Protein AF-A0A3C1YDM6-F1 (afdb_monomer)

Solvent-accessible surface area (backbone atoms only — not comparable to full-atom values): 50776 Å² total; per-residue (Å²): 133,88,80,83,63,61,67,44,78,44,64,73,46,65,47,67,68,58,51,53,51,50,36,74,69,40,85,63,44,44,69,48,71,50,87,45,96,40,91,63,42,18,42,34,37,43,33,26,69,87,47,46,73,75,50,72,50,70,43,73,65,52,83,85,38,30,69,35,24,65,40,39,52,36,38,35,41,34,32,36,49,96,91,43,64,38,39,40,34,38,35,42,39,38,63,79,61,88,82,66,46,35,84,88,39,88,83,34,35,44,28,27,35,28,53,34,49,53,50,51,51,52,48,38,66,73,75,44,72,88,42,42,38,37,39,36,42,41,52,51,51,55,84,78,47,58,76,87,42,27,58,57,44,79,45,66,76,37,56,83,51,31,44,62,76,47,54,64,48,53,77,46,57,56,89,48,25,22,24,63,89,63,68,38,34,26,52,50,43,36,34,28,51,76,44,46,69,33,52,69,32,91,82,22,49,69,48,49,49,72,60,26,84,78,39,91,66,29,55,72,42,34,39,78,73,77,44,66,62,42,54,71,49,76,45,74,38,80,39,67,23,9,57,49,86,78,23,69,54,38,30,93,72,24,82,42,66,68,78,64,58,40,56,58,85,70,51,85,75,52,47,44,22,69,40,32,40,31,18,23,71,91,45,31,32,39,42,30,37,31,25,79,43,93,52,66,44,73,37,80,49,32,30,45,35,32,19,71,46,50,34,93,43,71,54,20,52,72,45,80,43,70,62,67,88,83,41,62,26,42,43,65,28,54,40,28,41,23,30,87,68,28,50,72,70,60,61,73,65,36,74,44,69,44,88,90,65,54,79,15,30,29,17,39,27,42,30,33,46,66,85,48,99,54,86,43,33,44,88,78,34,72,30,45,64,28,13,46,47,53,55,42,73,53,54,61,84,57,12,41,54,34,29,61,38,78,31,40,45,27,58,12,17,39,38,47,41,34,87,62,80,60,37,43,64,48,33,71,63,38,30,24,68,33,68,82,63,16,48,44,45,82,42,59,57,72,54,65,89,56,71,87,61,74,59,72,72,62,84,80,80,33,74,26,14,62,50,87,84,26,85,58,44,32,93,77,27,73,41,68,68,79,70,62,45,86,90,44,74,30,20,55,48,83,49,22,82,60,40,31,94,72,22,76,41,68,72,81,73,65,42,73,36,76,29,15,58,47,86,75,18,86,60,44,32,94,80,27,40,34,69,66,78,70,57,44,68,74,78,58,34,39,79,42,54,57,43,75,72,49,74,47,75,45,30,28,32,32,38,28,46,35,38,52,73,67,94,48,57,24,11,23,34,43,38,35,36,28,54,63,90,58,90,65,71,51,74,50,71,42,59,61,93,44,60,58,63,34,79,77,41,60,48,76,46,71,84,45,66,48,60,34,48,30,36,31,33,34,21,25,32,32,40,40,96,87,63,47,77,72,42,55,23,60,71,27,78,76,46,75,52,65,29,34,58,73,41,65,43,62,32,79,75,45,76,52,62,37,21,30,36,37,36,42,34,27,38,58,50,94,65,99,67,57,44,68,34,27,39,36,46,32,29,48,69,94,60,89,65,74,47,80,46,78,30,43,53,39,39,80,46,81,45,68,87,45,63,49,62,35,53,30,32,32,29,35,29,24,28,31,63,43,51,60,49,100,86,66,51,47,37,87,83,34,37,24,63,76,46,73,75,48,74,50,59,27,32,65,69,42,82,29,44,61,41,78,74,45,78,48,60,54,97,82,33,31,34,45,35,43,31,37,41,74,23,94,91,42,71,28,60,23,29,38,39,40,41,33,33,72,81,81,69,50,74,50,76,44,84,73,38,60,38,88,58,47,61,52,73,50,76,83,46,72,66,46,48,32,35,31,35,41,20,15,22,47,72,95,74,78,79,72,35,39,24,72,66,46,74,77,47,77,48,64,40,65,62,83,76,78,88,73,79,78,60,48,82,48,64,44,58,69,67,14,75,31,48,32,34,42,38,40,39,46,88,54,72,35,46,43,34,41,39,30,22,44,87,88,66,51,77,78,46,75,50,76,46,73,73,35,36,65,45,79,48,78,50,78,46,73,90,56,79,72,43,63,32,42,40,35,44,38,43,94,89,45,78,50,76,47,82,41,42,34,92

pLDDT: mean 85.8, std 10.97, range [37.19, 98.38]

Structure (mmCIF, N/CA/C/O backbone):
data_AF-A0A3C1YDM6-F1
#
_entry.id   AF-A0A3C1YDM6-F1
#
loop_
_atom_site.group_PDB
_atom_site.id
_atom_site.type_symbol
_atom_site.label_atom_id
_atom_site.label_alt_id
_atom_site.label_comp_id
_atom_site.label_asym_id
_atom_site.label_entity_id
_atom_site.label_seq_id
_atom_site.pdbx_PDB_ins_code
_atom_site.Cartn_x
_atom_site.Cartn_y
_atom_site.Cartn_z
_atom_site.occupancy
_atom_site.B_iso_or_equiv
_atom_site.auth_seq_id
_atom_site.auth_comp_id
_atom_site.auth_asym_id
_atom_site.auth_atom_id
_atom_site.pdbx_PDB_model_num
ATOM 1 N N . VAL A 1 1 ? -21.630 14.653 -20.498 1.00 38.94 1 VAL A N 1
ATOM 2 C CA . VAL A 1 1 ? -20.995 13.514 -19.809 1.00 38.94 1 VAL A CA 1
ATOM 3 C C . VAL A 1 1 ? -22.119 12.650 -19.294 1.00 38.94 1 VAL A C 1
ATOM 5 O O . VAL A 1 1 ? -22.982 13.181 -18.607 1.00 38.94 1 VAL A O 1
ATOM 8 N N . GLU A 1 2 ? -22.197 11.397 -19.734 1.00 50.38 2 GLU A N 1
ATOM 9 C CA . GLU A 1 2 ? -23.044 10.412 -19.056 1.00 50.38 2 GLU A CA 1
ATOM 10 C C . GLU A 1 2 ? -22.262 9.995 -17.812 1.00 50.38 2 GLU A C 1
ATOM 12 O O . GLU A 1 2 ? -21.184 9.416 -17.918 1.00 50.38 2 GLU A O 1
ATOM 17 N N . LEU A 1 3 ? -22.728 10.449 -16.650 1.00 62.56 3 LEU A N 1
ATOM 18 C CA . LEU A 1 3 ? -22.152 10.082 -15.366 1.00 62.56 3 LEU A CA 1
ATOM 19 C C . LEU A 1 3 ? -22.753 8.718 -15.008 1.00 62.56 3 LEU A C 1
ATOM 21 O O . LEU A 1 3 ? -23.904 8.643 -14.591 1.00 62.56 3 LEU A O 1
ATOM 25 N N . GLU A 1 4 ? -22.020 7.640 -15.268 1.00 71.50 4 GLU A N 1
ATOM 26 C CA . GLU A 1 4 ? -22.513 6.259 -15.136 1.00 71.50 4 GLU A CA 1
ATOM 27 C C . GLU A 1 4 ? -22.431 5.710 -13.696 1.00 71.50 4 GLU A C 1
ATOM 29 O O . GLU A 1 4 ? -22.408 4.496 -13.515 1.00 71.50 4 GLU A O 1
ATOM 34 N N . SER A 1 5 ? -22.422 6.580 -12.679 1.00 86.94 5 SER A N 1
ATOM 35 C CA . SER A 1 5 ? -22.169 6.233 -11.273 1.00 86.94 5 SER A CA 1
ATOM 36 C C . SER A 1 5 ? -23.135 5.190 -10.713 1.00 86.94 5 SER A C 1
ATOM 38 O O . SER A 1 5 ? -24.351 5.342 -10.803 1.00 86.94 5 SER A O 1
ATOM 40 N N . GLU A 1 6 ? -22.612 4.166 -10.053 1.00 92.50 6 GLU A N 1
ATOM 41 C CA . GLU A 1 6 ? -23.406 3.114 -9.414 1.00 92.50 6 GLU A CA 1
ATOM 42 C C . GLU A 1 6 ? -24.253 3.651 -8.254 1.00 92.50 6 GLU A C 1
ATOM 44 O O . GLU A 1 6 ? -25.409 3.249 -8.087 1.00 92.50 6 GLU A O 1
ATOM 49 N N . ILE A 1 7 ? -23.690 4.568 -7.463 1.00 95.19 7 ILE A N 1
ATOM 50 C CA . ILE A 1 7 ? -24.313 5.144 -6.268 1.00 95.19 7 ILE A CA 1
ATOM 51 C C . ILE A 1 7 ? -24.030 6.644 -6.226 1.00 95.19 7 ILE A C 1
ATOM 53 O O . ILE A 1 7 ? -22.909 7.083 -6.464 1.00 95.19 7 ILE A O 1
ATOM 57 N N . ILE A 1 8 ? -25.052 7.427 -5.890 1.00 94.88 8 ILE A N 1
ATOM 58 C CA . ILE A 1 8 ? -24.954 8.870 -5.656 1.00 94.88 8 ILE A CA 1
ATOM 59 C C . ILE A 1 8 ? -25.593 9.169 -4.302 1.00 94.88 8 ILE A C 1
ATOM 61 O O . ILE A 1 8 ? -26.761 8.836 -4.096 1.00 94.88 8 ILE A O 1
ATOM 65 N N . GLY A 1 9 ? -24.843 9.786 -3.388 1.00 95.12 9 GLY A N 1
ATOM 66 C CA . GLY A 1 9 ? -25.342 10.245 -2.089 1.00 95.12 9 GLY A CA 1
ATOM 67 C C . GLY A 1 9 ? -25.796 11.705 -2.129 1.00 95.12 9 GLY A C 1
ATOM 68 O O . GLY A 1 9 ? -25.148 12.536 -2.754 1.00 95.12 9 GLY A O 1
ATOM 69 N N . PHE A 1 10 ? -26.895 12.016 -1.440 1.00 93.75 10 PHE A N 1
ATOM 70 C CA . PHE A 1 10 ? -27.431 13.369 -1.272 1.00 93.75 10 PHE A CA 1
ATOM 71 C C . PHE A 1 10 ? -27.626 13.680 0.215 1.00 93.75 10 PHE A C 1
ATOM 73 O O . PHE A 1 10 ? -28.145 12.839 0.953 1.00 93.75 10 PHE A O 1
ATOM 80 N N . GLN A 1 11 ? -27.244 14.880 0.652 1.00 91.38 11 GLN A N 1
ATOM 81 C CA . GLN A 1 11 ? -27.169 15.229 2.075 1.00 91.38 11 GLN A CA 1
ATOM 82 C C . GLN A 1 11 ? -28.255 16.220 2.534 1.00 91.38 11 GLN A C 1
ATOM 84 O O . GLN A 1 11 ? -28.619 16.240 3.711 1.00 91.38 11 GLN A O 1
ATOM 89 N N . GLU A 1 12 ? -28.818 17.020 1.619 1.00 89.00 12 GLU A N 1
ATOM 90 C CA . GLU A 1 12 ? -29.763 18.090 1.968 1.00 89.00 12 GLU A CA 1
ATOM 91 C C . GLU A 1 12 ? -31.097 18.062 1.192 1.00 89.00 12 GLU A C 1
ATOM 93 O O . GLU A 1 12 ? -31.564 19.059 0.636 1.00 89.00 12 GLU A O 1
ATOM 98 N N . ILE A 1 13 ? -31.788 16.918 1.185 1.00 90.38 13 ILE A N 1
ATOM 99 C CA . ILE A 1 13 ? -33.089 16.786 0.512 1.00 90.38 13 ILE A CA 1
ATOM 100 C C . ILE A 1 13 ? -34.210 17.442 1.330 1.00 90.38 13 ILE A C 1
ATOM 102 O O . ILE A 1 13 ? -34.737 16.872 2.290 1.00 90.38 13 ILE A O 1
ATOM 106 N N . SER A 1 14 ? -34.617 18.639 0.912 1.00 87.62 14 SER A N 1
ATOM 107 C CA . SER A 1 14 ? -35.678 19.431 1.555 1.00 87.62 14 SER A CA 1
ATOM 108 C C . SER A 1 14 ? -37.108 19.074 1.113 1.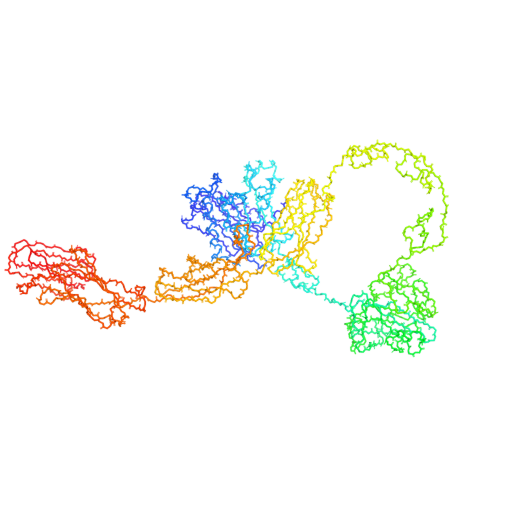00 87.62 14 SER A C 1
ATOM 110 O O . SER A 1 14 ? -38.061 19.345 1.844 1.00 87.62 14 SER A O 1
ATOM 112 N N . ASP A 1 15 ? -37.284 18.441 -0.055 1.00 89.62 15 ASP A N 1
ATOM 113 C CA . ASP A 1 15 ? -38.588 17.997 -0.571 1.00 89.62 15 ASP A CA 1
ATOM 114 C C . ASP A 1 15 ? -38.509 16.558 -1.110 1.00 89.62 15 ASP A C 1
ATOM 116 O O . ASP A 1 15 ? -38.089 16.297 -2.240 1.00 89.62 15 ASP A O 1
ATOM 120 N N . ILE A 1 16 ? -38.971 15.611 -0.288 1.00 90.38 16 ILE A N 1
ATOM 121 C CA . ILE A 1 16 ? -39.018 14.178 -0.617 1.00 90.38 16 ILE A CA 1
ATOM 122 C C . ILE A 1 16 ? -39.918 13.912 -1.836 1.00 90.38 16 ILE A C 1
ATOM 124 O O . ILE A 1 16 ? -39.641 13.019 -2.637 1.00 90.38 16 ILE A O 1
ATOM 128 N N . SER A 1 17 ? -41.000 14.678 -2.019 1.00 91.50 17 SER A N 1
ATOM 129 C CA . SER A 1 17 ? -41.899 14.502 -3.164 1.00 91.50 17 SER A CA 1
ATOM 130 C C . SER A 1 17 ? -41.227 14.933 -4.464 1.00 91.50 17 SER A C 1
ATOM 132 O O . SER A 1 17 ? -41.414 14.276 -5.494 1.00 91.50 17 SER A O 1
ATOM 134 N N . ALA A 1 18 ? -40.458 16.022 -4.433 1.00 91.69 18 ALA A N 1
ATOM 135 C CA . ALA A 1 18 ? -39.672 16.474 -5.574 1.00 91.69 18 ALA A CA 1
ATOM 136 C C . ALA A 1 18 ? -38.567 15.466 -5.915 1.00 91.69 18 ALA A C 1
ATOM 138 O O . ALA A 1 18 ? -38.464 15.066 -7.075 1.00 91.69 18 ALA A O 1
ATOM 139 N N . PHE A 1 19 ? -37.830 14.973 -4.911 1.00 92.50 19 PHE A N 1
ATOM 140 C CA . PHE A 1 19 ? -36.818 13.929 -5.098 1.00 92.50 19 PHE A CA 1
ATOM 141 C C . PHE A 1 19 ? -37.419 12.662 -5.719 1.00 92.50 19 PHE A C 1
ATOM 143 O O . PHE A 1 19 ? -36.953 12.195 -6.753 1.00 92.50 19 PHE A O 1
ATOM 150 N N . ASN A 1 20 ? -38.527 12.153 -5.174 1.00 92.62 20 ASN A N 1
ATOM 151 C CA . ASN A 1 20 ? -39.200 10.974 -5.725 1.00 92.62 20 ASN A CA 1
ATOM 152 C C . ASN A 1 20 ? -39.709 11.197 -7.158 1.00 92.62 20 ASN A C 1
ATOM 154 O O . ASN A 1 20 ? -39.691 10.274 -7.971 1.00 92.62 20 ASN A O 1
ATOM 158 N N . THR A 1 21 ? -40.148 12.416 -7.490 1.00 94.81 21 THR A N 1
ATOM 159 C CA . THR A 1 21 ? -40.557 12.770 -8.859 1.00 94.81 21 THR A CA 1
ATOM 160 C C . THR A 1 21 ? -39.359 12.782 -9.808 1.00 94.81 21 THR A C 1
ATOM 162 O O . THR A 1 21 ? -39.461 12.245 -10.910 1.00 94.81 21 THR A O 1
ATOM 165 N N . MET A 1 22 ? -38.229 13.351 -9.373 1.00 92.88 22 MET A N 1
ATOM 166 C CA . MET A 1 22 ? -36.966 13.324 -10.111 1.00 92.88 22 MET A CA 1
ATOM 167 C C . MET A 1 22 ? -36.540 11.875 -10.367 1.00 92.88 22 MET A C 1
ATOM 169 O O . MET A 1 22 ? -36.394 11.489 -11.523 1.00 92.88 22 MET A O 1
ATOM 173 N N . MET A 1 23 ? -36.472 11.044 -9.325 1.00 94.44 23 MET A N 1
ATOM 174 C CA . MET A 1 23 ? -36.074 9.637 -9.435 1.00 94.44 23 MET A CA 1
ATOM 175 C C . MET A 1 23 ? -37.009 8.820 -10.330 1.00 94.44 23 MET A C 1
ATOM 177 O O . MET A 1 23 ? -36.541 8.026 -11.137 1.00 94.44 23 MET A O 1
ATOM 181 N N . ALA A 1 24 ? -38.323 9.061 -10.280 1.00 92.12 24 ALA A N 1
ATOM 182 C CA . ALA A 1 24 ? -39.274 8.410 -11.184 1.00 92.12 24 ALA A CA 1
ATOM 183 C C . ALA A 1 24 ? -39.081 8.799 -12.664 1.00 92.12 24 ALA A C 1
ATOM 185 O O . ALA A 1 24 ? -39.531 8.073 -13.553 1.00 92.12 24 ALA A O 1
ATOM 186 N N . SER A 1 25 ? -38.448 9.946 -12.936 1.00 91.19 25 SER A N 1
ATOM 187 C CA . SER A 1 25 ? -38.125 10.416 -14.288 1.00 91.19 25 SER A CA 1
ATOM 188 C C . SER A 1 25 ? -36.713 10.044 -14.758 1.00 91.19 25 SER A C 1
ATOM 190 O O . SER A 1 25 ? -36.450 10.088 -15.960 1.00 91.19 25 SER A O 1
ATOM 192 N N . THR A 1 26 ? -35.832 9.636 -13.842 1.00 88.88 26 THR A N 1
ATOM 193 C CA . THR A 1 26 ? -34.450 9.239 -14.130 1.00 88.88 26 THR A CA 1
ATOM 194 C C . THR A 1 26 ? -34.392 7.748 -14.459 1.00 88.88 26 THR A C 1
ATOM 196 O O . THR A 1 26 ? -34.427 6.889 -13.581 1.00 88.88 26 THR A O 1
ATOM 199 N N . SER A 1 27 ? -34.318 7.409 -15.748 1.00 88.81 27 SER A N 1
ATOM 200 C CA . SER A 1 27 ? -34.217 6.011 -16.179 1.00 88.81 27 SER A CA 1
ATOM 201 C C . SER A 1 27 ? -32.929 5.359 -15.676 1.00 88.81 27 SER A C 1
ATOM 203 O O . SER A 1 27 ? -31.856 5.922 -15.858 1.00 88.81 27 SER A O 1
ATOM 205 N N . GLY A 1 28 ? -33.031 4.146 -15.130 1.00 89.81 28 GLY A N 1
ATOM 206 C CA . GLY A 1 28 ? -31.867 3.348 -14.730 1.00 89.81 28 GLY A CA 1
ATOM 207 C C . GLY A 1 28 ? -31.484 3.450 -13.254 1.00 89.81 28 GLY A C 1
ATOM 208 O O . GLY A 1 28 ? -30.635 2.674 -12.835 1.00 89.81 28 GLY A O 1
ATOM 209 N N . TYR A 1 29 ? -32.147 4.303 -12.467 1.00 94.31 29 TYR A N 1
ATOM 210 C CA . TYR A 1 29 ? -31.883 4.456 -11.035 1.00 94.31 29 TYR A CA 1
ATOM 211 C C . TYR A 1 29 ? -33.125 4.221 -10.173 1.00 94.31 29 TYR A C 1
ATOM 213 O O . TYR A 1 29 ? -34.260 4.447 -10.599 1.00 94.31 29 TYR A O 1
ATOM 221 N N . SER A 1 30 ? -32.877 3.822 -8.931 1.00 95.06 30 SER A N 1
ATOM 222 C CA . SER A 1 30 ? -33.837 3.738 -7.838 1.00 95.06 30 SER A CA 1
ATOM 223 C C . SER A 1 30 ? -33.436 4.708 -6.726 1.00 95.06 30 SER A C 1
ATOM 225 O O . SER A 1 30 ? -32.259 4.834 -6.396 1.00 95.06 30 SER A O 1
ATOM 227 N N . GLY A 1 31 ? -34.415 5.430 -6.178 1.00 95.00 31 GLY A N 1
ATOM 228 C CA . GLY A 1 31 ? -34.203 6.398 -5.101 1.00 95.00 31 GLY A CA 1
ATOM 229 C C . GLY A 1 31 ? -34.498 5.807 -3.728 1.00 95.00 31 GLY A C 1
ATOM 230 O O . GLY A 1 31 ? -35.541 5.179 -3.551 1.00 95.00 31 GLY A O 1
ATOM 231 N N . TYR A 1 32 ? -33.621 6.072 -2.764 1.00 95.38 32 TYR A N 1
ATOM 232 C CA . TYR A 1 32 ? -33.754 5.681 -1.360 1.00 95.38 32 TYR A CA 1
ATOM 233 C C . TYR A 1 32 ? -33.633 6.936 -0.501 1.00 95.38 32 TYR A C 1
ATOM 235 O O . TYR A 1 32 ? -32.702 7.712 -0.686 1.00 95.38 32 TYR A O 1
ATOM 243 N N . VAL A 1 33 ? -34.588 7.185 0.393 1.00 93.25 33 VAL A N 1
ATOM 244 C CA . VAL A 1 33 ? -34.620 8.407 1.209 1.00 93.25 33 VAL A CA 1
ATOM 245 C C . VAL A 1 33 ? -34.800 8.022 2.661 1.00 93.25 33 VAL A C 1
ATOM 247 O O . VAL A 1 33 ? -35.779 7.363 3.013 1.00 93.25 33 VAL A O 1
ATOM 250 N N . LEU A 1 34 ? -33.898 8.510 3.503 1.00 88.50 34 LEU A N 1
ATOM 251 C CA . LEU A 1 34 ? -34.035 8.402 4.940 1.00 88.50 34 LEU A CA 1
ATOM 252 C C . LEU A 1 34 ? -34.938 9.530 5.448 1.00 88.50 34 LEU A C 1
ATOM 254 O O . LEU A 1 34 ? -34.519 10.684 5.520 1.00 88.50 34 LEU A O 1
ATOM 258 N N . ASP A 1 35 ? -36.175 9.191 5.813 1.00 74.38 35 ASP A N 1
ATOM 259 C CA . ASP A 1 35 ? -37.142 10.123 6.411 1.00 74.38 35 ASP A CA 1
ATOM 260 C C . ASP A 1 35 ? -36.721 10.468 7.853 1.00 74.38 35 ASP A C 1
ATOM 262 O O . ASP A 1 35 ? -37.068 9.788 8.829 1.00 74.38 35 ASP A O 1
ATOM 266 N N . ALA A 1 36 ? -35.875 11.491 7.987 1.00 61.75 36 ALA A N 1
ATOM 267 C CA . ALA A 1 36 ? -35.292 11.894 9.256 1.00 61.75 36 ALA A CA 1
ATOM 268 C C . ALA A 1 36 ? -36.227 12.875 9.990 1.00 61.75 36 ALA A C 1
ATOM 270 O O . ALA A 1 36 ? -36.444 14.015 9.587 1.00 61.75 36 ALA A O 1
ATOM 271 N N . ASN A 1 37 ? -36.749 12.445 11.144 1.00 53.06 37 ASN A N 1
ATOM 272 C CA . ASN A 1 37 ? -37.739 13.162 11.967 1.00 53.06 37 ASN A CA 1
ATOM 273 C C . ASN A 1 37 ? -37.270 14.506 12.590 1.00 53.06 37 ASN A C 1
ATOM 275 O O . ASN A 1 37 ? -37.992 15.076 13.412 1.00 53.06 37 ASN A O 1
ATOM 279 N N . TYR A 1 38 ? -36.080 15.020 12.261 1.00 57.66 38 TYR A N 1
ATOM 280 C CA . TYR A 1 38 ? -35.512 16.232 12.859 1.00 57.66 38 TYR A CA 1
ATOM 281 C C . TYR A 1 38 ? -34.992 17.199 11.786 1.00 57.66 38 TYR A C 1
ATOM 283 O O . TYR A 1 38 ? -34.073 16.889 11.046 1.00 57.66 38 TYR A O 1
ATOM 291 N N . GLY A 1 39 ? -35.577 18.401 11.717 1.00 58.16 39 GLY A N 1
ATOM 292 C CA . GLY A 1 39 ? -35.088 19.502 10.872 1.00 58.16 39 GLY A CA 1
ATOM 293 C C . GLY A 1 39 ? -35.697 19.607 9.467 1.00 58.16 39 GLY A C 1
ATOM 294 O O . GLY A 1 39 ? -35.596 20.671 8.867 1.00 58.16 39 GLY A O 1
ATOM 295 N N . GLY A 1 40 ? -36.390 18.575 8.972 1.00 70.12 40 GLY A N 1
ATOM 296 C CA . GLY A 1 40 ? -37.091 18.613 7.677 1.00 70.12 40 GLY A CA 1
ATOM 297 C C . GLY A 1 40 ? -36.180 18.544 6.444 1.00 70.12 40 GLY A C 1
ATOM 298 O O . GLY A 1 40 ? -36.644 18.822 5.343 1.00 70.12 40 GLY A O 1
ATOM 299 N N . ILE A 1 41 ? -34.907 18.185 6.632 1.00 83.69 41 ILE A N 1
ATOM 300 C CA . ILE A 1 41 ? -33.904 17.991 5.581 1.00 83.69 41 ILE A CA 1
ATOM 301 C C . ILE A 1 41 ? -33.395 16.551 5.694 1.00 83.69 41 ILE A C 1
ATOM 303 O O . ILE A 1 41 ? -33.054 16.114 6.792 1.00 83.69 41 ILE A O 1
ATOM 307 N N . ASN A 1 42 ? -33.379 15.823 4.578 1.00 89.00 42 ASN A N 1
ATOM 308 C CA . ASN A 1 42 ? -33.213 14.370 4.543 1.00 89.00 42 ASN A CA 1
ATOM 309 C C . ASN A 1 42 ? -31.948 13.947 3.792 1.00 89.00 42 ASN A C 1
ATOM 311 O O . ASN A 1 42 ? -31.506 14.635 2.872 1.00 89.00 42 ASN A O 1
ATOM 315 N N . MET A 1 43 ? -31.435 12.770 4.148 1.00 92.62 43 MET A N 1
ATOM 316 C CA . MET A 1 43 ? -30.370 12.083 3.416 1.00 92.62 43 MET A CA 1
ATOM 317 C C . MET A 1 43 ? -31.002 11.157 2.375 1.00 92.62 43 MET A C 1
ATOM 319 O O . MET A 1 43 ? -32.050 10.555 2.633 1.00 92.62 43 MET A O 1
ATOM 323 N N . ALA A 1 44 ? -30.381 11.011 1.212 1.00 95.31 44 ALA A N 1
ATOM 324 C CA . ALA A 1 44 ? -30.875 10.115 0.175 1.00 95.31 44 ALA A CA 1
ATOM 325 C C . ALA A 1 44 ? -29.746 9.471 -0.630 1.00 95.31 44 ALA A C 1
ATOM 327 O O . ALA A 1 44 ? -28.610 9.940 -0.623 1.00 95.31 44 ALA A O 1
ATOM 328 N N . TYR A 1 45 ? -30.101 8.421 -1.362 1.00 97.00 45 TYR A N 1
ATOM 329 C CA . TYR A 1 45 ? -29.283 7.801 -2.390 1.00 97.00 45 TYR A CA 1
ATOM 330 C C . TYR A 1 45 ? -30.059 7.678 -3.699 1.00 97.00 45 TYR A C 1
ATOM 332 O O . TYR A 1 45 ? -31.259 7.392 -3.704 1.00 97.00 45 TYR A O 1
ATOM 340 N N . ALA A 1 46 ? -29.356 7.826 -4.816 1.00 95.62 46 ALA A N 1
ATOM 341 C CA . ALA A 1 46 ? -29.751 7.248 -6.092 1.00 95.62 46 ALA A CA 1
ATOM 342 C C . ALA A 1 46 ? -28.821 6.068 -6.382 1.00 95.62 46 ALA A C 1
ATOM 344 O O . ALA A 1 46 ? -27.607 6.239 -6.420 1.00 95.62 46 ALA A O 1
ATOM 345 N N . VAL A 1 47 ? -29.389 4.881 -6.585 1.00 96.62 47 VAL A N 1
ATOM 346 C CA . VAL A 1 47 ? -28.637 3.649 -6.854 1.00 96.62 47 VAL A CA 1
ATOM 347 C C . VAL A 1 47 ? -29.043 3.102 -8.210 1.00 96.62 47 VAL A C 1
ATOM 349 O O . VAL A 1 47 ? -30.235 3.013 -8.515 1.00 96.62 47 VAL A O 1
ATOM 352 N N . LYS A 1 48 ? -28.064 2.754 -9.037 1.00 94.44 48 LYS A N 1
ATOM 353 C CA . LYS A 1 48 ? -28.289 2.186 -10.364 1.00 94.44 48 LYS A CA 1
ATOM 354 C C . LYS A 1 48 ? -28.990 0.830 -10.244 1.00 94.44 48 LYS A C 1
ATOM 356 O O . LYS A 1 48 ? -28.711 0.040 -9.350 1.00 94.44 48 LYS A O 1
ATOM 361 N N . ASN A 1 49 ? -29.931 0.544 -11.138 1.00 92.06 49 ASN A N 1
ATOM 362 C CA . ASN A 1 49 ? -30.820 -0.620 -11.023 1.00 92.06 49 ASN A CA 1
ATOM 363 C C . ASN A 1 49 ? -30.118 -1.980 -11.195 1.00 92.06 49 ASN A C 1
ATOM 365 O O . ASN A 1 49 ? -30.738 -3.019 -10.975 1.00 92.06 49 ASN A O 1
ATOM 369 N N . ASP A 1 50 ? -28.867 -1.988 -11.646 1.00 90.88 50 ASP A N 1
ATOM 370 C CA . ASP A 1 50 ? -28.013 -3.168 -11.777 1.00 90.88 50 ASP A CA 1
ATOM 371 C C . ASP A 1 50 ? -27.062 -3.357 -10.578 1.00 90.88 50 ASP A C 1
ATOM 373 O O . ASP A 1 50 ? -26.181 -4.220 -10.630 1.00 90.88 50 ASP A O 1
ATOM 377 N N . VAL A 1 51 ? -27.229 -2.560 -9.521 1.00 94.56 51 VAL A N 1
ATOM 378 C CA . VAL A 1 51 ? -26.628 -2.742 -8.196 1.00 94.56 51 VAL A CA 1
ATOM 379 C C . VAL A 1 51 ? -27.697 -3.324 -7.274 1.00 94.56 51 VAL A C 1
ATOM 381 O O . VAL A 1 51 ? -28.820 -2.817 -7.203 1.00 94.56 51 VAL A O 1
ATOM 384 N N . SER A 1 52 ? -27.371 -4.413 -6.583 1.00 95.75 52 SER A N 1
ATOM 385 C CA . SER A 1 52 ? -28.296 -5.045 -5.645 1.00 95.75 52 SER A CA 1
ATOM 386 C C . SER A 1 52 ? -28.225 -4.316 -4.307 1.00 95.75 52 SER A C 1
ATOM 388 O O . SER A 1 52 ? -27.163 -4.258 -3.705 1.00 95.75 52 SER A O 1
ATOM 390 N N . VAL A 1 53 ? -29.337 -3.762 -3.826 1.00 97.12 53 VAL A N 1
ATOM 391 C CA . VAL A 1 53 ? -29.413 -3.190 -2.471 1.00 97.12 53 VAL A CA 1
ATOM 392 C C . VAL A 1 53 ? -29.861 -4.288 -1.510 1.00 97.12 53 VAL A C 1
ATOM 394 O O . VAL A 1 53 ? -30.947 -4.846 -1.686 1.00 97.12 53 VAL A O 1
ATOM 397 N N . ILE A 1 54 ? -29.022 -4.609 -0.525 1.00 96.56 54 ILE A N 1
ATOM 398 C CA . ILE A 1 54 ? -29.288 -5.640 0.485 1.00 96.56 54 ILE A CA 1
ATOM 399 C C . ILE A 1 54 ? -30.159 -5.046 1.591 1.00 96.56 54 ILE A C 1
ATOM 401 O O . ILE A 1 54 ? -31.269 -5.531 1.830 1.00 96.56 54 ILE A O 1
ATOM 405 N N . ASP A 1 55 ? -29.690 -3.967 2.217 1.00 96.25 55 ASP A N 1
ATOM 406 C CA . ASP A 1 55 ? -30.463 -3.164 3.155 1.00 96.25 55 ASP A CA 1
ATOM 407 C C . ASP A 1 55 ? -29.985 -1.701 3.217 1.00 96.25 55 ASP A C 1
ATOM 409 O O . ASP A 1 55 ? -28.996 -1.294 2.607 1.00 96.25 55 ASP A O 1
ATOM 413 N N . GLU A 1 56 ? -30.778 -0.873 3.892 1.00 95.38 56 GLU A N 1
ATOM 414 C CA . GLU A 1 56 ? -30.491 0.534 4.152 1.00 95.38 56 GLU A CA 1
ATOM 415 C C . GLU A 1 56 ? -31.065 0.913 5.516 1.00 95.38 56 GLU A C 1
ATOM 417 O O . GLU A 1 56 ? -32.153 0.455 5.885 1.00 95.38 56 GLU A O 1
ATOM 422 N N . TYR A 1 57 ? -30.320 1.693 6.299 1.00 94.25 57 TYR A N 1
ATOM 423 C CA . TYR A 1 57 ? -30.772 2.156 7.609 1.00 94.25 57 TYR A CA 1
ATOM 424 C C . TYR A 1 57 ? -29.956 3.340 8.139 1.00 94.25 57 TYR A C 1
ATOM 426 O O . TYR A 1 57 ? -28.792 3.553 7.805 1.00 94.25 57 TYR A O 1
ATOM 434 N N . ALA A 1 58 ? -30.565 4.118 9.037 1.00 92.69 58 ALA A N 1
ATOM 435 C CA . ALA A 1 58 ? -29.851 5.146 9.789 1.00 92.69 58 ALA A CA 1
ATOM 436 C C . ALA A 1 58 ? -28.965 4.523 10.872 1.00 92.69 58 ALA A C 1
ATOM 438 O O . ALA A 1 58 ? -29.459 3.803 11.748 1.00 92.69 58 ALA A O 1
ATOM 439 N N . ILE A 1 59 ? -27.690 4.897 10.891 1.00 93.88 59 ILE A N 1
ATOM 440 C CA . ILE A 1 59 ? -26.769 4.573 11.984 1.00 93.88 59 ILE A CA 1
ATOM 441 C C . ILE A 1 59 ? -26.641 5.767 12.924 1.00 93.88 59 ILE A C 1
ATOM 443 O O . ILE A 1 59 ? -26.958 6.898 12.566 1.00 93.88 59 ILE A O 1
ATOM 447 N N . LEU A 1 60 ? -26.213 5.518 14.167 1.00 92.25 60 LEU A N 1
ATOM 448 C CA . LEU A 1 60 ? -25.980 6.581 15.156 1.00 92.25 60 LEU A CA 1
ATOM 449 C C . LEU A 1 60 ? -27.201 7.524 15.306 1.00 92.25 60 LEU A C 1
ATOM 451 O O . LEU A 1 60 ? -27.074 8.741 15.392 1.00 92.25 60 LEU A O 1
ATOM 455 N N . SER A 1 61 ? -28.412 6.956 15.343 1.00 86.25 61 SER A N 1
ATOM 456 C CA . SER A 1 61 ? -29.684 7.695 15.223 1.00 86.25 61 SER A CA 1
ATOM 457 C C . SER A 1 61 ? -30.398 8.015 16.542 1.00 86.25 61 SER A C 1
ATOM 459 O O . SER A 1 61 ? -31.477 8.611 16.563 1.00 86.25 61 SER A O 1
ATOM 461 N N . SER A 1 62 ? -29.796 7.651 17.678 1.00 82.88 62 SER A N 1
ATOM 462 C CA . SER A 1 62 ? -30.328 8.006 19.000 1.00 82.88 62 SER A CA 1
ATOM 463 C C . SER A 1 62 ? -30.266 9.517 19.273 1.00 82.88 62 SER A C 1
ATOM 465 O O . SER A 1 62 ? -29.422 10.234 18.732 1.00 82.88 62 SER A O 1
ATOM 467 N N . SER A 1 63 ? -31.105 10.007 20.194 1.00 79.56 63 SER A N 1
ATOM 468 C CA . SER A 1 63 ? -31.108 11.423 20.604 1.00 79.56 63 SER A CA 1
ATOM 469 C C . SER A 1 63 ? -29.750 11.926 21.107 1.00 79.56 63 SER A C 1
ATOM 471 O O . SER A 1 63 ? -29.506 13.127 21.087 1.00 79.56 63 SER A O 1
ATOM 473 N N . THR A 1 64 ? -28.877 11.022 21.560 1.00 84.81 64 THR A N 1
ATOM 474 C CA . THR A 1 64 ? -27.529 11.336 22.048 1.00 84.81 64 THR A CA 1
ATOM 475 C C . THR A 1 64 ? -26.597 11.812 20.930 1.00 84.81 64 THR A C 1
ATOM 477 O O . THR A 1 64 ? -25.732 12.641 21.184 1.00 84.81 64 THR A O 1
ATOM 480 N N . TYR A 1 65 ? -26.788 11.337 19.697 1.00 87.06 65 TYR A N 1
ATOM 481 C CA . TYR A 1 65 ? -25.913 11.647 18.557 1.00 87.06 65 TYR A CA 1
ATOM 482 C C . TYR A 1 65 ? -26.427 12.801 17.693 1.00 87.06 65 TYR A C 1
ATOM 484 O O . TYR A 1 65 ? -25.671 13.378 16.919 1.00 87.06 65 TYR A O 1
ATOM 492 N N . ASN A 1 66 ? -27.708 13.158 17.839 1.00 85.50 66 ASN A N 1
ATOM 493 C CA . ASN A 1 66 ? -28.378 14.185 17.039 1.00 85.50 66 ASN A CA 1
ATOM 494 C C . ASN A 1 66 ? -27.601 15.511 17.039 1.00 85.50 66 ASN A C 1
ATOM 496 O O . ASN A 1 66 ? -27.436 16.131 15.991 1.00 85.50 66 ASN A O 1
ATOM 500 N N . TYR A 1 67 ? -27.062 15.902 18.199 1.00 88.88 67 TYR A N 1
ATOM 501 C CA . TYR A 1 67 ? -26.218 17.085 18.273 1.00 88.88 67 TYR A CA 1
ATOM 502 C C . TYR A 1 67 ? -24.976 16.932 17.390 1.00 88.88 67 TYR A C 1
ATOM 504 O O . TYR A 1 67 ? -24.812 17.750 16.500 1.00 88.88 67 TYR A O 1
ATOM 512 N N . ALA A 1 68 ? -24.162 15.884 17.538 1.00 89.62 68 ALA A N 1
ATOM 513 C CA . ALA A 1 68 ? -22.931 15.706 16.757 1.00 89.62 68 ALA A CA 1
ATOM 514 C C . ALA A 1 68 ? -23.163 15.789 15.233 1.00 89.62 68 ALA A C 1
ATOM 516 O O . ALA A 1 68 ? -22.483 16.547 14.552 1.00 89.62 68 ALA A O 1
ATOM 517 N N . PHE A 1 69 ? -24.200 15.127 14.716 1.00 90.94 69 PHE A N 1
ATOM 518 C CA . PHE A 1 69 ? -24.481 15.060 13.274 1.00 90.94 69 PHE A CA 1
ATOM 519 C C . PHE A 1 69 ? -25.468 16.118 12.760 1.00 90.94 69 PHE A C 1
ATOM 521 O O . PHE A 1 69 ? -26.254 15.858 11.857 1.00 90.94 69 PHE A O 1
ATOM 528 N N . ALA A 1 70 ? -25.516 17.304 13.374 1.00 87.81 70 ALA A N 1
ATOM 529 C CA . ALA A 1 70 ? -26.377 18.406 12.915 1.00 87.81 70 ALA A CA 1
ATOM 530 C C . ALA A 1 70 ? -27.872 18.052 12.717 1.00 87.81 70 ALA A C 1
ATOM 532 O O . ALA A 1 70 ? -28.575 18.695 11.942 1.00 87.81 70 ALA A O 1
ATOM 533 N N . GLY A 1 71 ? -28.385 17.064 13.455 1.00 85.88 71 GLY A N 1
ATOM 534 C CA . GLY A 1 71 ? -29.758 16.570 13.327 1.00 85.88 71 GLY A CA 1
ATOM 535 C C . GLY A 1 71 ? -29.997 15.555 12.209 1.00 85.88 71 GLY A C 1
ATOM 536 O O . GLY A 1 71 ? -31.125 15.080 12.085 1.00 85.88 71 GLY A O 1
ATOM 537 N N . ARG A 1 72 ? -28.961 15.177 11.453 1.00 87.94 72 ARG A N 1
ATOM 538 C CA . ARG A 1 72 ? -29.015 14.254 10.313 1.00 87.94 72 ARG A CA 1
ATOM 539 C C . ARG A 1 72 ? -28.175 13.023 10.614 1.00 87.94 72 ARG A C 1
ATOM 541 O O . ARG A 1 72 ? -26.957 13.047 10.532 1.00 87.94 72 ARG A O 1
ATOM 548 N N . SER A 1 73 ? -28.825 11.942 11.022 1.00 91.25 73 SER A N 1
ATOM 549 C CA . SER A 1 73 ? -28.120 10.685 11.279 1.00 91.25 73 SER A CA 1
ATOM 550 C C . SER A 1 73 ? -27.409 10.191 10.015 1.00 91.25 73 SER A C 1
ATOM 552 O O . SER A 1 73 ? -28.028 10.249 8.950 1.00 91.25 73 SER A O 1
ATOM 554 N N . PRO A 1 74 ? -26.166 9.680 10.118 1.00 94.94 74 PRO A N 1
ATOM 555 C CA . PRO A 1 74 ? -25.503 9.068 8.978 1.00 94.94 74 PRO A CA 1
ATOM 556 C C . PRO A 1 74 ? -26.364 7.951 8.393 1.00 94.94 74 PRO A C 1
ATOM 558 O O . PRO A 1 74 ? -26.953 7.144 9.126 1.00 94.94 74 PRO A O 1
ATOM 561 N N . TYR A 1 75 ? -26.467 7.941 7.071 1.00 95.50 75 TYR A N 1
ATOM 562 C CA . TYR A 1 75 ? -27.321 7.019 6.344 1.00 95.50 75 TYR A CA 1
ATOM 563 C C . TYR A 1 75 ? -26.448 5.931 5.729 1.00 95.50 75 TYR A C 1
ATOM 565 O O . TYR A 1 75 ? -25.582 6.254 4.933 1.00 95.50 75 TYR A O 1
ATOM 573 N N . LEU A 1 76 ? -26.629 4.672 6.129 1.00 97.56 76 LEU A N 1
ATOM 574 C CA . LEU A 1 76 ? -25.890 3.545 5.569 1.00 97.56 76 LEU A CA 1
ATOM 575 C C . LEU A 1 76 ? -26.750 2.840 4.519 1.00 97.56 76 LEU A C 1
ATOM 577 O O . LEU A 1 76 ? -27.925 2.562 4.771 1.00 97.56 76 LEU A O 1
ATOM 581 N N . ILE A 1 77 ? -26.144 2.511 3.380 1.00 98.00 77 ILE A N 1
ATOM 582 C CA . ILE A 1 77 ? -26.693 1.578 2.395 1.00 98.00 77 ILE A CA 1
ATOM 583 C C . ILE A 1 77 ? -25.702 0.432 2.159 1.00 98.00 77 ILE A C 1
ATOM 585 O O . ILE A 1 77 ? -24.526 0.660 1.865 1.00 98.00 77 ILE A O 1
ATOM 589 N N . HIS A 1 78 ? -26.179 -0.801 2.323 1.00 98.00 78 HIS A N 1
ATOM 590 C CA . HIS A 1 78 ? -25.433 -2.029 2.064 1.00 98.00 78 HIS A CA 1
ATOM 591 C C . HIS A 1 78 ? -25.829 -2.561 0.693 1.00 98.00 78 HIS A C 1
ATOM 593 O O . HIS A 1 78 ? -27.006 -2.817 0.415 1.00 98.00 78 HIS A O 1
ATOM 599 N N . VAL A 1 79 ? -24.849 -2.696 -0.192 1.00 96.94 79 VAL A N 1
ATOM 600 C CA . VAL A 1 79 ? -25.072 -3.092 -1.583 1.00 96.94 79 VAL A CA 1
ATOM 601 C C . VAL A 1 79 ? -24.176 -4.251 -1.985 1.00 96.94 79 VAL A C 1
ATOM 603 O O . VAL A 1 79 ? -23.114 -4.449 -1.409 1.00 96.94 79 VAL A O 1
ATOM 606 N N . GLU A 1 80 ? -24.570 -4.964 -3.032 1.00 93.38 80 GLU A N 1
ATOM 607 C CA . GLU A 1 80 ? -23.752 -5.954 -3.722 1.00 93.38 80 GLU A CA 1
ATOM 608 C C . GLU A 1 80 ? -23.666 -5.611 -5.214 1.00 93.38 80 GLU A C 1
ATOM 610 O O . GLU A 1 80 ? -24.676 -5.375 -5.893 1.00 93.38 80 GLU A O 1
ATOM 615 N N . LYS A 1 81 ? -22.443 -5.624 -5.745 1.00 85.88 81 LYS A N 1
ATOM 616 C CA . LYS A 1 81 ? -22.160 -5.501 -7.175 1.00 85.88 81 LYS A CA 1
ATOM 617 C C . LYS A 1 81 ? -21.073 -6.502 -7.545 1.00 85.88 81 LYS A C 1
ATOM 619 O O . LYS A 1 81 ? -20.048 -6.576 -6.887 1.00 85.88 81 LYS A O 1
ATOM 624 N N . ASN A 1 82 ? -21.302 -7.291 -8.597 1.00 78.00 82 ASN A N 1
ATOM 625 C CA . ASN A 1 82 ? -20.360 -8.319 -9.066 1.00 78.00 82 ASN A CA 1
ATOM 626 C C . ASN A 1 82 ? -19.924 -9.327 -7.972 1.00 78.00 82 ASN A C 1
ATOM 628 O O . ASN A 1 82 ? -18.792 -9.798 -7.995 1.00 78.00 82 ASN A O 1
ATOM 632 N N . ASN A 1 83 ? -20.831 -9.691 -7.054 1.00 79.06 83 ASN A N 1
ATOM 633 C CA . ASN A 1 83 ? -20.579 -10.541 -5.874 1.00 79.06 83 ASN A CA 1
ATOM 634 C C . ASN A 1 83 ? -19.625 -9.938 -4.824 1.00 79.06 83 ASN A C 1
ATOM 636 O O . ASN A 1 83 ? -19.055 -10.681 -4.027 1.00 79.06 83 ASN A O 1
ATOM 640 N N . ILE A 1 84 ? -19.442 -8.619 -4.829 1.00 83.12 84 ILE A N 1
ATOM 641 C CA . ILE A 1 84 ? -18.694 -7.888 -3.806 1.00 83.12 84 ILE A CA 1
ATOM 642 C C . ILE A 1 84 ? -19.682 -7.005 -3.052 1.00 83.12 84 ILE A C 1
ATOM 644 O O . ILE A 1 84 ? -20.474 -6.288 -3.671 1.00 83.12 84 ILE A O 1
ATOM 648 N N . GLU A 1 85 ? -19.655 -7.094 -1.725 1.00 93.88 85 GLU A N 1
ATOM 649 C CA . GLU A 1 85 ? -20.490 -6.288 -0.840 1.00 93.88 85 GLU A CA 1
ATOM 650 C C . GLU A 1 85 ? -19.776 -4.985 -0.455 1.00 93.88 85 GLU A C 1
ATOM 652 O O . GLU A 1 85 ? -18.573 -4.997 -0.185 1.00 93.88 85 GLU A O 1
ATOM 657 N N . TYR A 1 86 ? -20.520 -3.875 -0.410 1.00 96.06 86 TYR A N 1
ATOM 658 C CA . TYR A 1 86 ? -20.044 -2.554 0.012 1.00 96.06 86 TYR A CA 1
ATOM 659 C C . TYR A 1 86 ? -20.991 -1.930 1.025 1.00 96.06 86 TYR A C 1
ATOM 661 O O . TYR A 1 86 ? -22.214 -1.981 0.867 1.00 96.06 86 TYR A O 1
ATOM 669 N N . TYR A 1 87 ? -20.415 -1.248 2.008 1.00 98.25 87 TYR A N 1
ATOM 670 C CA . TYR A 1 87 ? -21.135 -0.454 2.993 1.00 98.25 87 TYR A CA 1
ATOM 671 C C . TYR A 1 87 ? -20.838 1.018 2.735 1.00 98.25 87 TYR A C 1
ATOM 673 O O . TYR A 1 87 ? -19.760 1.517 3.057 1.00 98.25 87 TYR A O 1
ATOM 681 N N . VAL A 1 88 ? -21.795 1.727 2.140 1.00 98.38 88 VAL A N 1
ATOM 682 C CA . VAL A 1 88 ? -21.644 3.154 1.847 1.00 98.38 88 VAL A CA 1
ATOM 683 C C . VAL A 1 88 ? -22.351 3.950 2.934 1.00 98.38 88 VAL A C 1
ATOM 685 O O . VAL A 1 88 ? -23.555 3.804 3.125 1.00 98.38 88 VAL A O 1
ATOM 688 N N . ILE A 1 89 ? -21.615 4.799 3.645 1.00 98.31 89 ILE A N 1
ATOM 689 C CA . ILE A 1 89 ? -22.111 5.644 4.731 1.00 98.31 89 ILE A CA 1
ATOM 690 C C . ILE A 1 89 ? -22.128 7.091 4.248 1.00 98.31 89 ILE A C 1
ATOM 692 O O . ILE A 1 89 ? -21.086 7.703 4.048 1.00 98.31 89 ILE A O 1
ATOM 696 N N . ASN A 1 90 ? -23.316 7.653 4.079 1.00 97.25 90 ASN A N 1
ATOM 697 C CA . ASN A 1 90 ? -23.508 9.039 3.688 1.00 97.25 90 ASN A CA 1
ATOM 698 C C . ASN A 1 90 ? -23.618 9.934 4.930 1.00 97.25 90 ASN A C 1
ATOM 700 O O . ASN A 1 90 ? -24.466 9.706 5.803 1.00 97.25 90 ASN A O 1
ATOM 704 N N . VAL A 1 91 ? -22.757 10.949 5.007 1.00 96.06 91 VAL A N 1
ATOM 705 C CA . VAL A 1 91 ? -22.634 11.864 6.144 1.00 96.06 91 VAL A CA 1
ATOM 706 C C . VAL A 1 91 ? -22.918 13.310 5.749 1.00 96.06 91 VAL A C 1
ATOM 708 O O . VAL A 1 91 ? -22.702 13.735 4.619 1.00 96.06 91 VAL A O 1
ATOM 711 N N . HIS A 1 92 ? -23.402 14.070 6.727 1.00 93.75 92 HIS A N 1
ATOM 712 C CA . HIS A 1 92 ? -23.421 15.524 6.695 1.00 93.75 92 HIS A CA 1
ATOM 713 C C . HIS A 1 92 ? -22.966 16.005 8.069 1.00 93.75 92 HIS A C 1
ATOM 715 O O . HIS A 1 92 ? -23.685 15.855 9.063 1.00 93.75 92 HIS A O 1
ATOM 721 N N . LEU A 1 93 ? -21.775 16.583 8.143 1.00 94.62 93 LEU A N 1
ATOM 722 C CA . LEU A 1 93 ? -21.240 17.134 9.380 1.00 94.62 93 LEU A CA 1
ATOM 723 C C . LEU A 1 93 ? -21.640 18.595 9.536 1.00 94.62 93 LEU A C 1
ATOM 725 O O . LEU A 1 93 ? -22.267 19.200 8.674 1.00 94.62 93 LEU A O 1
ATOM 729 N N . LYS A 1 94 ? -21.390 19.160 10.707 1.00 92.56 94 LYS A N 1
ATOM 730 C CA . LYS A 1 94 ? -21.847 20.507 11.001 1.00 92.56 94 LYS A CA 1
ATOM 731 C C . LYS A 1 94 ? -20.993 21.542 10.261 1.00 92.56 94 LYS A C 1
ATOM 733 O O . LYS A 1 94 ? -19.789 21.560 10.441 1.00 92.56 94 LYS A O 1
ATOM 738 N N . CYS A 1 95 ? -21.625 22.433 9.496 1.00 89.69 95 CYS A N 1
ATOM 739 C CA . CYS A 1 95 ? -20.943 23.574 8.882 1.00 89.69 95 CYS A CA 1
ATOM 740 C C . CYS A 1 95 ? -20.498 24.631 9.891 1.00 89.69 95 CYS A C 1
ATOM 742 O O . CYS A 1 95 ? -21.134 24.797 10.946 1.00 89.69 95 CYS A O 1
ATOM 744 N N . CYS A 1 96 ? -19.603 25.486 9.392 1.00 80.06 96 CYS A N 1
ATOM 745 C CA . CYS A 1 96 ? -19.412 26.855 9.842 1.00 80.06 96 CYS A CA 1
ATOM 746 C C . CYS A 1 96 ? -18.808 26.935 11.248 1.00 80.06 96 CYS A C 1
ATOM 748 O O . CYS A 1 96 ? -19.549 27.071 12.220 1.00 80.06 96 CYS A O 1
ATOM 750 N N . GLY A 1 97 ? -17.482 26.897 11.336 1.00 84.19 97 GLY A N 1
ATOM 751 C CA . GLY A 1 97 ? -16.738 27.136 12.571 1.00 84.19 97 GLY A CA 1
ATOM 752 C C . GLY A 1 97 ? -15.662 28.205 12.386 1.00 84.19 97 GLY A C 1
ATOM 753 O O . GLY A 1 97 ? -15.719 28.974 11.418 1.00 84.19 97 GLY A O 1
ATOM 754 N N . ASP A 1 98 ? -14.764 28.339 13.360 1.00 88.38 98 ASP A N 1
ATOM 755 C CA . ASP A 1 98 ? -13.732 29.387 13.359 1.00 88.38 98 ASP A CA 1
ATOM 756 C C . ASP A 1 98 ? -12.336 28.894 12.944 1.00 88.38 98 ASP A C 1
ATOM 758 O O . ASP A 1 98 ? -11.398 29.700 12.913 1.00 88.38 98 ASP A O 1
ATOM 762 N N . GLY A 1 99 ? -12.232 27.610 12.576 1.00 85.56 99 GLY A N 1
ATOM 763 C CA . GLY A 1 99 ? -10.997 26.951 12.154 1.00 85.56 99 GLY A CA 1
ATOM 764 C C . GLY A 1 99 ? -10.029 26.635 13.295 1.00 85.56 99 GLY A C 1
ATOM 765 O O . GLY A 1 99 ? -8.897 26.263 13.019 1.00 85.56 99 GLY A O 1
ATOM 766 N N . ASN A 1 100 ? -10.420 26.817 14.563 1.00 92.06 100 ASN A N 1
ATOM 767 C CA . ASN A 1 100 ? -9.597 26.437 15.713 1.00 92.06 100 ASN A CA 1
ATOM 768 C C . ASN A 1 100 ? -10.324 25.369 16.525 1.00 92.06 100 ASN A C 1
ATOM 770 O O . ASN A 1 100 ? -11.392 25.610 17.086 1.00 92.06 100 ASN A O 1
ATOM 774 N N . LEU A 1 101 ? -9.710 24.203 16.674 1.00 93.00 101 LEU A N 1
ATOM 775 C CA . LEU A 1 101 ? -10.303 23.111 17.424 1.00 93.00 101 LEU A CA 1
ATOM 776 C C . LEU A 1 101 ? -10.229 23.391 18.925 1.00 93.00 101 LEU A C 1
ATOM 778 O O . LEU A 1 101 ? -9.164 23.367 19.550 1.00 93.00 101 LEU A O 1
ATOM 782 N N . ASN A 1 102 ? -11.387 23.554 19.567 1.00 92.69 102 ASN A N 1
ATOM 783 C CA . ASN A 1 102 ? -11.454 23.713 21.015 1.00 92.69 102 ASN A CA 1
ATOM 784 C C . ASN A 1 102 ? -12.221 22.573 21.683 1.00 92.69 102 ASN A C 1
ATOM 786 O O . ASN A 1 102 ? -13.398 22.677 22.030 1.00 92.69 102 ASN A O 1
ATOM 790 N N . THR A 1 103 ? -11.505 21.499 22.021 1.00 91.56 103 THR A N 1
ATOM 791 C CA . THR A 1 103 ? -12.096 20.318 22.678 1.00 91.56 103 THR A CA 1
ATOM 792 C C . THR A 1 103 ? -12.691 20.590 24.068 1.00 91.56 103 THR A C 1
ATOM 794 O O . THR A 1 103 ? -13.369 19.729 24.634 1.00 91.56 103 THR A O 1
ATOM 797 N N . SER A 1 104 ? -12.420 21.757 24.664 1.00 91.50 104 SER A N 1
ATOM 798 C CA . SER A 1 104 ? -12.985 22.167 25.958 1.00 91.50 104 SER A CA 1
ATOM 799 C C . SER A 1 104 ? -14.318 22.911 25.827 1.00 91.50 104 SER A C 1
ATOM 801 O O . SER A 1 104 ? -15.010 23.083 26.834 1.00 91.50 104 SER A O 1
ATOM 803 N N . ASP A 1 105 ? -14.685 23.341 24.619 1.00 89.69 105 ASP A N 1
ATOM 804 C CA . ASP A 1 105 ? -15.951 23.999 24.316 1.00 89.69 105 ASP A CA 1
ATOM 805 C C . ASP A 1 105 ? -16.842 23.054 23.502 1.00 89.69 105 ASP A C 1
ATOM 807 O O . ASP A 1 105 ? -16.571 22.724 22.357 1.00 89.69 105 ASP A O 1
ATOM 811 N N . SER A 1 106 ? -17.936 22.578 24.094 1.00 84.44 106 SER A N 1
ATOM 812 C CA . SER A 1 106 ? -18.865 21.677 23.400 1.00 84.44 106 SER A CA 1
ATOM 813 C C . SER A 1 106 ? -19.734 22.370 22.347 1.00 84.44 106 SER A C 1
ATOM 815 O O . SER A 1 106 ? -20.505 21.684 21.686 1.00 84.44 106 SER A O 1
ATOM 817 N N . SER A 1 107 ? -19.710 23.706 22.283 1.00 87.62 107 SER A N 1
ATOM 818 C CA . SER A 1 107 ? -20.418 24.499 21.271 1.00 87.62 107 SER A CA 1
ATOM 819 C C . SER A 1 107 ? -19.551 24.897 20.082 1.00 87.62 107 SER A C 1
ATOM 821 O O . SER A 1 107 ? -20.085 25.430 19.113 1.00 87.62 107 SER A O 1
ATOM 823 N N . ASP A 1 108 ? -18.255 24.610 20.173 1.00 92.81 108 ASP A N 1
ATOM 824 C CA . ASP A 1 108 ? -17.302 24.697 19.080 1.00 92.81 108 ASP A CA 1
ATOM 825 C C . ASP A 1 108 ? -17.666 23.700 17.972 1.00 92.81 108 ASP A C 1
ATOM 827 O O . ASP A 1 108 ? -17.977 22.533 18.247 1.00 92.81 108 ASP A O 1
ATOM 831 N N . GLU A 1 109 ? -17.698 24.170 16.728 1.00 94.62 109 GLU A N 1
ATOM 832 C CA . GLU A 1 109 ? -18.226 23.372 15.621 1.00 94.62 109 GLU A CA 1
ATOM 833 C C . GLU A 1 109 ? -17.160 22.389 15.104 1.00 94.62 109 GLU A C 1
ATOM 835 O O . GLU A 1 109 ? -17.503 21.247 14.795 1.00 94.62 109 GLU A O 1
ATOM 840 N N . GLU A 1 110 ? -15.875 22.748 15.163 1.00 94.81 110 GLU A N 1
ATOM 841 C CA . GLU A 1 110 ? -14.722 21.867 14.939 1.00 94.81 110 GLU A CA 1
ATOM 842 C C . GLU A 1 110 ? -14.735 20.691 15.936 1.00 94.81 110 GLU A C 1
ATOM 844 O O . GLU A 1 110 ? -14.743 19.518 15.548 1.00 94.81 110 GLU A O 1
ATOM 849 N N . ASN A 1 111 ? -14.877 20.967 17.241 1.00 94.62 111 ASN A N 1
ATOM 850 C CA . ASN A 1 111 ? -15.020 19.918 18.260 1.00 94.62 111 ASN A CA 1
ATOM 851 C C . ASN A 1 111 ? -16.235 19.015 17.996 1.00 94.62 111 ASN A C 1
ATOM 853 O O . ASN A 1 111 ? -16.204 17.800 18.217 1.00 94.62 111 ASN A O 1
ATOM 857 N N . ARG A 1 112 ? -17.333 19.585 17.499 1.00 94.88 112 ARG A N 1
ATOM 858 C CA . ARG A 1 112 ? -18.534 18.821 17.165 1.00 94.88 112 ARG A CA 1
ATOM 859 C C . ARG A 1 112 ? -18.316 17.889 15.970 1.00 94.88 112 ARG A C 1
ATOM 861 O O . ARG A 1 112 ? -18.785 16.747 16.034 1.00 94.88 112 ARG A O 1
ATOM 868 N N . ARG A 1 113 ? -17.593 18.324 14.929 1.00 96.00 113 ARG A N 1
ATOM 869 C CA . ARG A 1 113 ? -17.172 17.466 13.805 1.00 96.00 113 ARG A CA 1
ATOM 870 C C . ARG A 1 113 ? -16.240 16.357 14.283 1.00 96.00 113 ARG A C 1
ATOM 872 O O . ARG A 1 113 ? -16.502 15.193 13.987 1.00 96.00 113 ARG A O 1
ATOM 879 N N . LEU A 1 114 ? -15.251 16.675 15.121 1.00 95.69 114 LEU A N 1
ATOM 880 C CA . LEU A 1 114 ? -14.356 15.686 15.730 1.00 95.69 114 LEU A CA 1
ATOM 881 C C . LEU A 1 114 ? -15.137 14.609 16.504 1.00 95.69 114 LEU A C 1
ATOM 883 O O . LEU A 1 114 ? -14.882 13.411 16.365 1.00 95.69 114 LEU A O 1
ATOM 887 N N . VAL A 1 115 ? -16.125 15.003 17.314 1.00 95.06 115 VAL A N 1
ATOM 888 C CA . VAL A 1 115 ? -16.987 14.055 18.044 1.00 95.06 115 VAL A CA 1
ATOM 889 C C . VAL A 1 115 ? -17.802 13.182 17.083 1.00 95.06 115 VAL A C 1
ATOM 891 O O . VAL A 1 115 ? -17.913 11.974 17.304 1.00 95.06 115 VAL A O 1
ATOM 894 N N . ALA A 1 116 ? -18.354 13.760 16.015 1.00 96.06 116 ALA A N 1
ATOM 895 C CA . ALA A 1 116 ? -19.085 13.017 14.991 1.00 96.06 116 ALA A CA 1
ATOM 896 C C . ALA A 1 116 ? -18.190 11.977 14.289 1.00 96.06 116 ALA A C 1
ATOM 898 O O . ALA A 1 116 ? -18.554 10.801 14.209 1.00 96.06 116 ALA A O 1
ATOM 899 N N . LEU A 1 117 ? -16.988 12.382 13.874 1.00 97.25 117 LEU A N 1
ATOM 900 C CA . LEU A 1 117 ? -15.976 11.532 13.245 1.00 97.25 117 LEU A CA 1
ATOM 901 C C . LEU A 1 117 ? -15.522 10.394 14.166 1.00 97.25 117 LEU A C 1
ATOM 903 O O . LEU A 1 117 ? -15.448 9.246 13.735 1.00 97.25 117 LEU A O 1
ATOM 907 N N . ASN A 1 118 ? -15.339 10.662 15.460 1.00 96.56 118 ASN A N 1
ATOM 908 C CA . ASN A 1 118 ? -15.034 9.628 16.454 1.00 96.56 118 ASN A CA 1
ATOM 909 C C . ASN A 1 118 ? -16.145 8.582 16.587 1.00 96.56 118 ASN A C 1
ATOM 911 O O . ASN A 1 118 ? -15.870 7.397 16.788 1.00 96.56 118 ASN A O 1
ATOM 915 N N . HIS A 1 119 ? -17.407 9.000 16.479 1.00 97.06 119 HIS A N 1
ATOM 916 C CA . HIS A 1 119 ? -18.528 8.066 16.471 1.00 97.06 119 HIS A CA 1
ATOM 917 C C . HIS A 1 119 ? -18.591 7.246 15.182 1.00 97.06 119 HIS A C 1
ATOM 919 O O . HIS A 1 119 ? -18.864 6.050 15.272 1.00 97.06 119 HIS A O 1
ATOM 925 N N . ILE A 1 120 ? -18.303 7.845 14.020 1.00 97.69 120 ILE A N 1
ATOM 926 C CA . ILE A 1 120 ? -18.199 7.119 12.744 1.00 97.69 120 ILE A CA 1
ATOM 927 C C . ILE A 1 120 ? -17.075 6.085 12.822 1.00 97.69 120 ILE A C 1
ATOM 929 O O . ILE A 1 120 ? -17.330 4.905 12.598 1.00 97.69 120 ILE A O 1
ATOM 933 N N . LYS A 1 121 ? -15.865 6.498 13.221 1.00 97.50 121 LYS A N 1
ATOM 934 C CA . LYS A 1 121 ? -14.711 5.603 13.368 1.00 97.50 121 LYS A CA 1
ATOM 935 C C . LYS A 1 121 ? -15.031 4.428 14.284 1.00 97.50 121 LYS A C 1
ATOM 937 O O . LYS A 1 121 ? -14.891 3.278 13.896 1.00 97.50 121 LYS A O 1
ATOM 942 N N . SER A 1 122 ? -15.562 4.720 15.471 1.00 97.19 122 SER A N 1
ATOM 943 C CA . SER A 1 122 ? -15.971 3.693 16.431 1.00 97.19 122 SER A CA 1
ATOM 944 C C . SER A 1 122 ? -17.061 2.770 15.878 1.00 97.19 122 SER A C 1
ATOM 946 O O . SER A 1 122 ? -17.064 1.578 16.173 1.00 97.19 122 SER A O 1
ATOM 948 N N . TYR A 1 123 ? -17.998 3.282 15.077 1.00 97.38 123 TYR A N 1
ATOM 949 C CA . TYR A 1 123 ? -19.004 2.438 14.438 1.00 97.38 123 TYR A CA 1
ATOM 950 C C . TYR A 1 123 ? -18.361 1.463 13.445 1.00 97.38 123 TYR A C 1
ATOM 952 O O . TYR A 1 123 ? -18.643 0.269 13.530 1.00 97.38 123 TYR A O 1
ATOM 960 N N . ILE A 1 124 ? -17.476 1.949 12.572 1.00 97.88 124 ILE A N 1
ATOM 961 C CA . ILE A 1 124 ? -16.769 1.121 11.586 1.00 97.88 124 ILE A CA 1
ATOM 962 C C . ILE A 1 124 ? -15.887 0.089 12.303 1.00 97.88 124 ILE A C 1
ATOM 964 O O . ILE A 1 124 ? -16.091 -1.106 12.118 1.00 97.88 124 ILE A O 1
ATOM 968 N N . ASP A 1 125 ? -15.019 0.525 13.220 1.00 95.56 125 ASP A N 1
ATOM 969 C CA . ASP A 1 125 ? -14.097 -0.341 13.973 1.00 95.56 125 ASP A CA 1
ATOM 970 C C . ASP A 1 125 ? -14.813 -1.474 14.736 1.00 95.56 125 ASP A C 1
ATOM 972 O O . ASP A 1 125 ? -14.255 -2.551 14.936 1.00 95.56 125 ASP A O 1
ATOM 976 N N . ASN A 1 126 ? -16.042 -1.241 15.215 1.00 94.44 126 ASN A N 1
ATOM 977 C CA . ASN A 1 126 ? -16.769 -2.221 16.028 1.00 94.44 126 ASN A CA 1
ATOM 978 C C . ASN A 1 126 ? -17.752 -3.091 15.233 1.00 94.44 126 ASN A C 1
ATOM 980 O O . ASN A 1 126 ? -18.123 -4.155 15.729 1.00 94.44 126 ASN A O 1
ATOM 984 N N . ASN A 1 127 ? -18.223 -2.638 14.066 1.00 94.62 127 ASN A N 1
ATOM 985 C CA . ASN A 1 127 ? -19.302 -3.312 13.332 1.00 94.62 127 ASN A CA 1
ATOM 986 C C . ASN A 1 127 ? -18.919 -3.720 11.903 1.00 94.62 127 ASN A C 1
ATOM 988 O O . ASN A 1 127 ? -19.571 -4.610 11.373 1.00 94.62 127 ASN A O 1
ATOM 992 N N . LEU A 1 128 ? -17.901 -3.096 11.298 1.00 95.12 128 LEU A N 1
ATOM 993 C CA . LEU A 1 128 ? -17.541 -3.219 9.876 1.00 95.12 128 LEU A CA 1
ATOM 994 C C . LEU A 1 128 ? -16.017 -3.333 9.657 1.00 95.12 128 LEU A C 1
ATOM 996 O O . LEU A 1 128 ? -15.496 -2.912 8.633 1.00 95.12 128 LEU A O 1
ATOM 1000 N N . SER A 1 129 ? -15.277 -3.863 10.631 1.00 87.00 129 SER A N 1
ATOM 1001 C CA . SER A 1 129 ? -13.807 -3.787 10.685 1.00 87.00 129 SER A CA 1
ATOM 1002 C C . SER A 1 129 ? -13.045 -4.615 9.639 1.00 87.00 129 SER A C 1
ATOM 1004 O O . SER A 1 129 ? -11.829 -4.683 9.729 1.00 87.00 129 SER A O 1
ATOM 1006 N N . ASN A 1 130 ? -13.738 -5.366 8.783 1.00 86.44 130 ASN A N 1
ATOM 1007 C CA . ASN A 1 130 ? -13.140 -6.151 7.693 1.00 86.44 130 ASN A CA 1
ATOM 1008 C C . ASN A 1 130 ? -14.025 -6.065 6.438 1.00 86.44 130 ASN A C 1
ATOM 1010 O O . ASN A 1 130 ? -14.108 -7.018 5.666 1.00 86.44 130 ASN A O 1
ATOM 1014 N N . GLU A 1 131 ? -14.790 -4.983 6.315 1.00 95.44 131 GLU A N 1
ATOM 1015 C CA . GLU A 1 131 ? -15.781 -4.803 5.260 1.00 95.44 131 GLU A CA 1
ATOM 1016 C C . GLU A 1 131 ? -15.341 -3.673 4.327 1.00 95.44 131 GLU A C 1
ATOM 1018 O O . GLU A 1 131 ? -14.663 -2.741 4.751 1.00 95.44 131 GLU A O 1
ATOM 1023 N N . ASN A 1 132 ? -15.780 -3.708 3.068 1.00 94.38 132 ASN A N 1
ATOM 1024 C CA . ASN A 1 132 ? -15.526 -2.630 2.111 1.00 94.38 132 ASN A CA 1
ATOM 1025 C C . ASN A 1 132 ? -16.372 -1.397 2.461 1.00 94.38 132 ASN A C 1
ATOM 1027 O O . ASN A 1 132 ? -17.528 -1.291 2.031 1.00 94.38 132 ASN A O 1
ATOM 1031 N N . VAL A 1 133 ? -15.828 -0.469 3.250 1.00 98.25 133 VAL A N 1
ATOM 1032 C CA . VAL A 1 133 ? -16.567 0.719 3.693 1.00 98.25 133 VAL A CA 1
ATOM 1033 C C . VAL A 1 133 ? -16.130 1.958 2.920 1.00 98.25 133 VAL A C 1
ATOM 1035 O O . VAL A 1 133 ? -14.947 2.286 2.858 1.00 98.25 133 VAL A O 1
ATOM 1038 N N . LEU A 1 134 ? -17.114 2.691 2.393 1.00 98.19 134 LEU A N 1
ATOM 1039 C CA . LEU A 1 134 ? -16.933 4.041 1.864 1.00 98.19 134 LEU A CA 1
ATOM 1040 C C . LEU A 1 134 ? -17.752 5.011 2.709 1.00 98.19 134 LEU A C 1
ATOM 1042 O O . LEU A 1 134 ? -18.966 4.853 2.829 1.00 98.19 134 LEU A O 1
ATOM 1046 N N . VAL A 1 135 ? -17.124 6.039 3.267 1.00 98.38 135 VAL A N 1
ATOM 1047 C CA . VAL A 1 135 ? -17.830 7.151 3.908 1.00 98.38 135 VAL A CA 1
ATOM 1048 C C . VAL A 1 135 ? -17.760 8.351 2.975 1.00 98.38 135 VAL A C 1
ATOM 1050 O O . VAL A 1 135 ? -16.675 8.799 2.618 1.00 98.38 135 VAL A O 1
ATOM 1053 N N . ILE A 1 136 ? -18.924 8.829 2.544 1.00 97.38 136 ILE A N 1
ATOM 1054 C CA . ILE A 1 136 ? -19.069 9.886 1.541 1.00 97.38 136 ILE A CA 1
ATOM 1055 C C . ILE A 1 136 ? -19.909 11.030 2.095 1.00 97.38 136 ILE A C 1
ATOM 1057 O O . ILE A 1 136 ? -20.818 10.804 2.897 1.00 97.38 136 ILE A O 1
ATOM 1061 N N . GLY A 1 137 ? -19.691 12.238 1.591 1.00 95.19 137 GLY A N 1
ATOM 1062 C CA . GLY A 1 137 ? -20.622 13.347 1.771 1.00 95.19 137 GLY A CA 1
ATOM 1063 C C . GLY A 1 137 ? -19.943 14.637 2.191 1.00 95.19 137 GLY A C 1
ATOM 1064 O O . GLY A 1 137 ? -18.775 14.860 1.885 1.00 95.19 137 GLY A O 1
ATOM 1065 N N . ASP A 1 138 ? -20.707 15.474 2.884 1.00 94.56 138 ASP A N 1
ATOM 1066 C CA . ASP A 1 138 ? -20.295 16.818 3.278 1.00 94.56 138 ASP A CA 1
ATOM 1067 C C . ASP A 1 138 ? -19.687 16.779 4.687 1.00 94.56 138 ASP A C 1
ATOM 1069 O O . ASP A 1 138 ? -20.389 16.605 5.695 1.00 94.56 138 ASP A O 1
ATOM 1073 N N . TYR A 1 139 ? -18.364 16.906 4.756 1.00 95.56 139 TYR A N 1
ATOM 1074 C CA . TYR A 1 139 ? -17.602 16.887 6.003 1.00 95.56 139 TYR A CA 1
ATOM 1075 C C . TYR A 1 139 ? -17.411 18.284 6.597 1.00 95.56 139 TYR A C 1
ATOM 1077 O O . TYR A 1 139 ? -17.164 18.394 7.801 1.00 95.56 139 TYR A O 1
ATOM 1085 N N . ASN A 1 140 ? -17.639 19.333 5.802 1.00 94.50 140 ASN A N 1
ATOM 1086 C CA . ASN A 1 140 ? -17.629 20.728 6.226 1.00 94.50 140 ASN A CA 1
ATOM 1087 C C . ASN A 1 140 ? -16.298 21.213 6.844 1.00 94.50 140 ASN A C 1
ATOM 1089 O O . ASN A 1 140 ? -16.326 22.178 7.613 1.00 94.50 140 ASN A O 1
ATOM 1093 N N . ASP A 1 141 ? -15.170 20.565 6.545 1.00 94.38 141 ASP A N 1
ATOM 1094 C CA . ASP A 1 141 ? -13.841 20.910 7.073 1.00 94.38 141 ASP A CA 1
ATOM 1095 C C . ASP A 1 141 ? -12.727 20.515 6.097 1.00 94.38 141 ASP A C 1
ATOM 1097 O O . ASP A 1 141 ? -12.975 19.661 5.250 1.00 94.38 141 ASP A O 1
ATOM 1101 N N . GLU A 1 142 ? -11.536 21.108 6.206 1.00 92.88 142 GLU A N 1
ATOM 1102 C CA . GLU A 1 142 ? -10.430 20.897 5.256 1.00 92.88 142 GLU A CA 1
ATOM 1103 C C . GLU A 1 142 ? -9.462 19.794 5.730 1.00 92.88 142 GLU A C 1
ATOM 1105 O O . GLU A 1 142 ? -9.051 19.733 6.889 1.00 92.88 142 GLU A O 1
ATOM 1110 N N . LEU A 1 143 ? -9.076 18.877 4.832 1.00 93.56 143 LEU A N 1
ATOM 1111 C CA . LEU A 1 143 ? -8.180 17.763 5.188 1.00 93.56 143 LEU A CA 1
ATOM 1112 C C . LEU A 1 143 ? -6.753 18.203 5.544 1.00 93.56 143 LEU A C 1
ATOM 1114 O O . LEU A 1 143 ? -6.050 17.454 6.228 1.00 93.56 143 LEU A O 1
ATOM 1118 N N . ASP A 1 144 ? -6.307 19.359 5.053 1.00 88.50 144 ASP A N 1
ATOM 1119 C CA . ASP A 1 144 ? -4.938 19.861 5.179 1.00 88.50 144 ASP A CA 1
ATOM 1120 C C . ASP A 1 144 ? -4.755 20.936 6.262 1.00 88.50 144 ASP A C 1
ATOM 1122 O O . ASP A 1 144 ? -3.710 21.591 6.300 1.00 88.50 144 ASP A O 1
ATOM 1126 N N . ASP A 1 145 ? -5.717 21.049 7.183 1.00 88.56 145 ASP A N 1
ATOM 1127 C CA . ASP A 1 145 ? -5.585 21.847 8.402 1.00 88.56 145 ASP A CA 1
ATOM 1128 C C . ASP 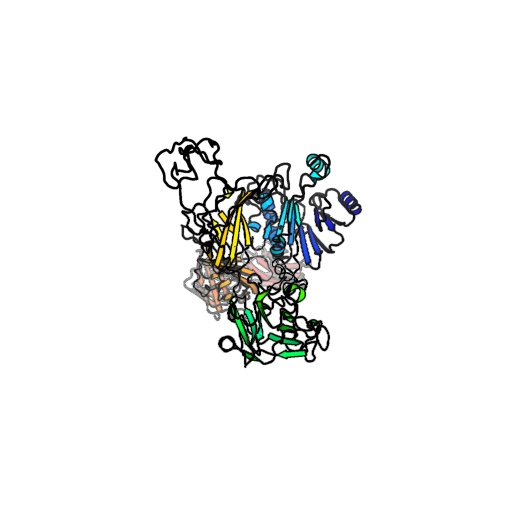A 1 145 ? -4.361 21.449 9.240 1.00 88.56 145 ASP A C 1
ATOM 1130 O O . ASP A 1 145 ? -3.917 20.289 9.249 1.00 88.56 145 ASP A O 1
ATOM 1134 N N . ASP A 1 146 ? -3.851 22.419 10.007 1.00 89.00 146 ASP A N 1
ATOM 1135 C CA . ASP A 1 146 ? -2.777 22.206 10.975 1.00 89.00 146 ASP A CA 1
ATOM 1136 C C . ASP A 1 146 ? -3.143 21.063 11.939 1.00 89.00 146 ASP A C 1
ATOM 1138 O O . ASP A 1 146 ? -4.255 20.983 12.451 1.00 89.00 146 ASP A O 1
ATOM 1142 N N . THR A 1 147 ? -2.186 20.177 12.234 1.00 88.12 147 THR A N 1
ATOM 1143 C CA . THR A 1 147 ? -2.402 18.942 13.020 1.00 88.12 147 THR A CA 1
ATOM 1144 C C . THR A 1 147 ? -3.113 19.156 14.361 1.00 88.12 147 THR A C 1
ATOM 1146 O O . THR A 1 147 ? -3.842 18.275 14.812 1.00 88.12 147 THR A O 1
ATOM 1149 N N . ASP A 1 148 ? -2.889 20.299 15.014 1.00 87.94 148 ASP A N 1
ATOM 1150 C CA . ASP A 1 148 ? -3.509 20.618 16.306 1.00 87.94 148 ASP A CA 1
ATOM 1151 C C . ASP A 1 148 ? -5.001 20.992 16.172 1.00 87.94 148 ASP A C 1
ATOM 1153 O O . ASP A 1 148 ? -5.754 20.811 17.133 1.00 87.94 148 ASP A O 1
ATOM 1157 N N . ASP A 1 149 ? -5.425 21.457 14.992 1.00 90.25 149 ASP A N 1
ATOM 1158 C CA . ASP A 1 149 ? -6.787 21.903 14.681 1.00 90.25 149 ASP A CA 1
ATOM 1159 C C . ASP A 1 149 ? -7.555 20.928 13.761 1.00 90.25 149 ASP A C 1
ATOM 1161 O O . ASP A 1 149 ? -8.781 20.976 13.674 1.00 90.25 149 ASP A O 1
ATOM 1165 N N . ASN A 1 150 ? -6.859 19.968 13.150 1.00 94.00 150 ASN A N 1
ATOM 1166 C CA . ASN A 1 150 ? -7.417 19.041 12.171 1.00 94.00 150 ASN A CA 1
ATOM 1167 C C . ASN A 1 150 ? -8.380 18.010 12.799 1.00 94.00 150 ASN A C 1
ATOM 1169 O O . ASN A 1 150 ? -7.987 17.062 13.491 1.00 94.00 150 ASN A O 1
ATOM 1173 N N . VAL A 1 151 ? -9.676 18.139 12.501 1.00 96.19 151 VAL A N 1
ATOM 1174 C CA . VAL A 1 151 ? -10.730 17.248 13.025 1.00 96.19 151 VAL A CA 1
ATOM 1175 C C . VAL A 1 151 ? -10.624 15.804 12.515 1.00 96.19 151 VAL A C 1
ATOM 1177 O O . VAL A 1 151 ? -11.195 14.888 13.119 1.00 96.19 151 VAL A O 1
ATOM 1180 N N . PHE A 1 152 ? -9.882 15.577 11.429 1.00 97.06 152 PHE A N 1
ATOM 1181 C CA . PHE A 1 152 ? -9.677 14.276 10.794 1.00 97.06 152 PHE A CA 1
ATOM 1182 C C . PHE A 1 152 ? -8.462 13.521 11.333 1.00 97.06 152 PHE A C 1
ATOM 1184 O O . PHE A 1 152 ? -8.236 12.375 10.932 1.00 97.06 152 PHE A O 1
ATOM 1191 N N . GLN A 1 153 ? -7.705 14.109 12.266 1.00 93.81 153 GLN A N 1
ATOM 1192 C CA . GLN A 1 153 ? -6.421 13.568 12.712 1.00 93.81 153 GLN A CA 1
ATOM 1193 C C . GLN A 1 153 ? -6.505 12.110 13.194 1.00 93.81 153 GLN A C 1
ATOM 1195 O O . GLN A 1 153 ? -5.607 11.319 12.929 1.00 93.81 153 GLN A O 1
ATOM 1200 N N . ASN A 1 154 ? -7.620 11.699 13.807 1.00 92.56 154 ASN A N 1
ATOM 1201 C CA . ASN A 1 154 ? -7.817 10.314 14.260 1.00 92.56 154 ASN A CA 1
ATOM 1202 C C . ASN A 1 154 ? -7.917 9.277 13.127 1.00 92.56 154 ASN A C 1
ATOM 1204 O O . ASN A 1 154 ? -7.691 8.094 13.376 1.00 92.56 154 ASN A O 1
ATOM 1208 N N . PHE A 1 155 ? -8.291 9.696 11.919 1.00 95.50 155 PHE A N 1
ATOM 1209 C CA . PHE A 1 155 ? -8.246 8.860 10.719 1.00 95.50 155 PHE A CA 1
ATOM 1210 C C . PHE A 1 155 ? -6.884 8.972 10.028 1.00 95.50 155 PHE A C 1
ATOM 1212 O O . PHE A 1 155 ? -6.330 7.953 9.633 1.00 95.50 155 PHE A O 1
ATOM 1219 N N . ILE A 1 156 ? -6.315 10.181 9.943 1.00 91.44 156 ILE A N 1
ATOM 1220 C CA . ILE A 1 156 ? -4.997 10.430 9.330 1.00 91.44 156 ILE A CA 1
ATOM 1221 C C . ILE A 1 156 ? -3.883 9.663 10.066 1.00 91.44 156 ILE A C 1
ATOM 1223 O O . ILE A 1 156 ? -3.018 9.062 9.430 1.00 91.44 156 ILE A O 1
ATOM 1227 N N . ASP A 1 157 ? -3.929 9.622 11.400 1.00 89.56 157 ASP A N 1
ATOM 1228 C CA . ASP A 1 157 ? -2.988 8.857 12.228 1.00 89.56 157 ASP A CA 1
ATOM 1229 C C . ASP A 1 157 ? -3.165 7.335 12.091 1.00 89.56 157 ASP A C 1
ATOM 1231 O O . ASP A 1 157 ? -2.235 6.578 12.373 1.00 89.56 157 ASP A O 1
ATOM 1235 N N . ASP A 1 158 ? -4.342 6.876 11.657 1.00 91.06 158 ASP A N 1
ATOM 1236 C CA . ASP A 1 158 ? -4.697 5.464 11.472 1.00 91.06 158 ASP A CA 1
ATOM 1237 C C . ASP A 1 158 ? -4.653 5.054 9.991 1.00 91.06 158 ASP A C 1
ATOM 1239 O O . ASP A 1 158 ? -5.520 4.341 9.484 1.00 91.06 158 ASP A O 1
ATOM 1243 N N . SER A 1 159 ? -3.613 5.518 9.291 1.00 88.00 159 SER A N 1
ATOM 1244 C CA . SER A 1 159 ? -3.424 5.303 7.848 1.00 88.00 159 SER A CA 1
ATOM 1245 C C . SER A 1 159 ? -3.280 3.835 7.419 1.00 88.00 159 SER A C 1
ATOM 1247 O O . SER A 1 159 ? -3.349 3.537 6.230 1.00 88.00 159 SER A O 1
ATOM 1249 N N . ASP A 1 160 ? -3.079 2.917 8.370 1.00 78.94 160 ASP A N 1
ATOM 1250 C CA . ASP A 1 160 ? -3.061 1.476 8.097 1.00 78.94 160 ASP A CA 1
ATOM 1251 C C . ASP A 1 160 ? -4.473 0.930 7.820 1.00 78.94 160 ASP A C 1
ATOM 1253 O O . ASP A 1 160 ? -4.601 -0.061 7.108 1.00 78.94 160 ASP A O 1
ATOM 1257 N N . ASN A 1 161 ? -5.516 1.564 8.374 1.00 84.75 161 ASN A N 1
ATOM 1258 C CA . ASN A 1 161 ? -6.907 1.101 8.283 1.00 84.75 161 ASN A CA 1
ATOM 1259 C C . ASN A 1 161 ? -7.816 2.068 7.507 1.00 84.75 161 ASN A C 1
ATOM 1261 O O . ASN A 1 161 ? -8.884 1.672 7.048 1.00 84.75 161 ASN A O 1
ATOM 1265 N N . TYR A 1 162 ? -7.420 3.338 7.367 1.00 96.44 162 TYR A N 1
ATOM 1266 C CA . TYR A 1 162 ? -8.245 4.388 6.770 1.00 96.44 162 TYR A CA 1
ATOM 1267 C C . TYR A 1 162 ? -7.461 5.278 5.811 1.00 96.44 162 TYR A C 1
ATOM 1269 O O . TYR A 1 162 ? -6.308 5.621 6.063 1.00 96.44 162 TYR A O 1
ATOM 1277 N N . LEU A 1 163 ? -8.111 5.707 4.731 1.00 93.12 163 LEU A N 1
ATOM 1278 C CA . LEU A 1 163 ? -7.538 6.629 3.756 1.00 93.12 163 LEU A CA 1
ATOM 1279 C C . LEU A 1 163 ? -8.601 7.604 3.251 1.00 93.12 163 LEU A C 1
ATOM 1281 O O . LEU A 1 163 ? -9.654 7.184 2.779 1.00 93.12 163 LEU A O 1
ATOM 1285 N N . PHE A 1 164 ? -8.311 8.904 3.296 1.00 97.56 164 PHE A N 1
ATOM 1286 C CA . PHE A 1 164 ? -9.053 9.885 2.503 1.00 97.56 164 PHE A CA 1
ATOM 1287 C C . PHE A 1 164 ? -8.549 9.828 1.061 1.00 97.56 164 PHE A C 1
ATOM 1289 O O . PHE A 1 164 ? -7.402 10.194 0.783 1.00 97.56 164 PHE A O 1
ATOM 1296 N N . ALA A 1 165 ? -9.387 9.324 0.156 1.00 94.75 165 ALA A N 1
ATOM 1297 C CA . ALA A 1 165 ? -9.035 9.084 -1.243 1.00 94.75 165 ALA A CA 1
ATOM 1298 C C . ALA A 1 165 ? -8.694 10.387 -1.993 1.00 94.75 165 ALA A C 1
ATOM 1300 O O . ALA A 1 165 ? -7.904 10.407 -2.932 1.00 94.75 165 ALA A O 1
ATOM 1301 N N . ASP A 1 166 ? -9.252 11.499 -1.540 1.00 94.94 166 ASP A N 1
ATOM 1302 C CA . ASP A 1 166 ? -9.224 12.822 -2.151 1.00 94.94 166 ASP A CA 1
ATOM 1303 C C . ASP A 1 166 ? -8.226 13.797 -1.498 1.00 94.94 166 ASP A C 1
ATOM 1305 O O . ASP A 1 166 ? -8.195 14.981 -1.828 1.00 94.94 166 ASP A O 1
ATOM 1309 N N . MET A 1 167 ? -7.321 13.313 -0.639 1.00 92.81 167 MET A N 1
ATOM 1310 C CA . MET A 1 167 ? -6.287 14.139 0.012 1.00 92.81 167 MET A CA 1
ATOM 1311 C C . MET A 1 167 ? -5.433 14.962 -0.979 1.00 92.81 167 MET A C 1
ATOM 1313 O O . MET A 1 167 ? -4.982 16.070 -0.677 1.00 92.81 167 MET A O 1
ATOM 1317 N N . PHE A 1 168 ? -5.188 14.447 -2.188 1.00 84.25 168 PHE A N 1
ATOM 1318 C CA . PHE A 1 168 ? -4.450 15.202 -3.209 1.00 84.25 168 PHE A CA 1
ATOM 1319 C C . PHE A 1 168 ? -5.280 16.312 -3.863 1.00 84.25 168 PHE A C 1
ATOM 1321 O O . PHE A 1 168 ? -4.694 17.232 -4.435 1.00 84.25 168 PHE A O 1
ATOM 1328 N N . ILE A 1 169 ? -6.614 16.207 -3.834 1.00 88.81 169 ILE A N 1
ATOM 1329 C CA . ILE A 1 169 ? -7.501 17.288 -4.253 1.00 88.81 169 ILE A CA 1
ATOM 1330 C C . ILE A 1 169 ? -7.425 18.372 -3.189 1.00 88.81 169 ILE A C 1
ATOM 1332 O O . ILE A 1 169 ? -7.140 19.498 -3.564 1.00 88.81 169 ILE A O 1
ATOM 1336 N N . ALA A 1 170 ? -7.544 18.026 -1.898 1.00 89.25 170 ALA A N 1
ATOM 1337 C CA . ALA A 1 170 ? -7.458 18.982 -0.783 1.00 89.25 170 ALA A CA 1
ATOM 1338 C C . ALA A 1 170 ? -6.168 19.815 -0.827 1.00 89.25 170 ALA A C 1
ATOM 1340 O O . ALA A 1 170 ? -6.201 21.037 -0.816 1.00 89.25 170 ALA A O 1
ATOM 1341 N N . THR A 1 171 ? -5.028 19.151 -1.023 1.00 87.25 171 THR A N 1
ATOM 1342 C CA . THR A 1 171 ? -3.701 19.797 -1.105 1.00 87.25 171 THR A CA 1
ATOM 1343 C C . THR A 1 171 ? -3.333 20.294 -2.515 1.00 87.25 171 THR A C 1
ATOM 1345 O O . THR A 1 171 ? -2.176 20.629 -2.796 1.00 87.25 171 THR A O 1
ATOM 1348 N N . GLY A 1 172 ? -4.298 20.272 -3.440 1.00 82.62 172 GLY A N 1
ATOM 1349 C CA . GLY A 1 172 ? -4.104 20.416 -4.878 1.00 82.62 172 GLY A CA 1
ATOM 1350 C C . GLY A 1 172 ? -4.513 21.776 -5.447 1.00 82.62 172 GLY A C 1
ATOM 1351 O O . GLY A 1 172 ? -4.300 22.830 -4.855 1.00 82.62 172 GLY A O 1
ATOM 1352 N N . ASN A 1 173 ? -5.046 21.766 -6.674 1.00 83.88 173 ASN A N 1
ATOM 1353 C CA . ASN A 1 173 ? -5.502 22.980 -7.354 1.00 83.88 173 ASN A CA 1
ATOM 1354 C C . ASN A 1 173 ? -6.890 23.397 -6.829 1.00 83.88 173 ASN A C 1
ATOM 1356 O O . ASN A 1 173 ? -7.831 22.622 -7.013 1.00 83.88 173 ASN A O 1
ATOM 1360 N N . PRO A 1 174 ? -7.062 24.636 -6.326 1.00 87.12 174 PRO A N 1
ATOM 1361 C CA . PRO A 1 174 ? -8.350 25.131 -5.843 1.00 87.12 174 PRO A CA 1
ATOM 1362 C C . PRO A 1 174 ? -9.505 25.112 -6.854 1.00 87.12 174 PRO A C 1
ATOM 1364 O O . PRO A 1 174 ? -10.667 25.141 -6.467 1.00 87.12 174 PRO A O 1
ATOM 1367 N N . GLN A 1 175 ? -9.226 25.045 -8.161 1.00 84.88 175 GLN A N 1
ATOM 1368 C CA . GLN A 1 175 ? -10.269 24.873 -9.186 1.00 84.88 175 GLN A CA 1
ATOM 1369 C C . GLN A 1 175 ? -10.971 23.511 -9.120 1.00 84.88 175 GLN A C 1
ATOM 1371 O O . GLN A 1 175 ? -12.087 23.368 -9.614 1.00 84.88 175 GLN A O 1
ATOM 1376 N N . ASN A 1 176 ? -10.314 22.521 -8.521 1.00 86.00 176 ASN A N 1
ATOM 1377 C CA . ASN A 1 176 ? -10.849 21.179 -8.345 1.00 86.00 176 ASN A CA 1
ATOM 1378 C C . ASN A 1 176 ? -11.497 21.003 -6.973 1.00 86.00 176 ASN A C 1
ATOM 1380 O O . ASN A 1 176 ? -11.839 19.885 -6.615 1.00 86.00 176 ASN A O 1
ATOM 1384 N N . PHE A 1 177 ? -11.637 22.061 -6.182 1.00 93.88 177 PHE A N 1
ATOM 1385 C CA . PHE A 1 177 ? -12.229 21.947 -4.862 1.00 93.88 177 PHE A CA 1
ATOM 1386 C C . PHE A 1 177 ? -13.747 21.805 -4.947 1.00 93.88 177 PHE A C 1
ATOM 1388 O O . PHE A 1 177 ? -14.395 22.317 -5.863 1.00 93.88 177 PHE A O 1
ATOM 1395 N N . SER A 1 178 ? -14.304 21.091 -3.975 1.00 94.00 178 SER A N 1
ATOM 1396 C CA . SER A 1 178 ? -15.731 20.787 -3.929 1.00 94.00 178 SER A CA 1
ATOM 1397 C C . SER A 1 178 ? -16.588 22.002 -3.566 1.00 94.00 178 SER A C 1
ATOM 1399 O O . SER A 1 178 ? -17.752 22.039 -3.947 1.00 94.00 178 SER A O 1
ATOM 1401 N N . PHE A 1 179 ? -16.024 23.047 -2.946 1.00 93.12 179 PHE A N 1
ATOM 1402 C CA . PHE A 1 179 ? -16.729 24.295 -2.653 1.00 93.12 179 PHE A CA 1
ATOM 1403 C C . PHE A 1 179 ? -16.063 25.505 -3.343 1.00 93.12 179 PHE A C 1
ATOM 1405 O O . PHE A 1 179 ? -15.164 26.140 -2.796 1.00 93.12 179 PHE A O 1
ATOM 1412 N N . PRO A 1 180 ? -16.480 25.876 -4.571 1.00 85.88 180 PRO A N 1
ATOM 1413 C CA . PRO A 1 180 ? -15.798 26.914 -5.357 1.00 85.88 180 PRO A CA 1
ATOM 1414 C C . PRO A 1 180 ? -16.040 28.360 -4.891 1.00 85.88 180 PRO A C 1
ATOM 1416 O O . PRO A 1 180 ? -15.282 29.261 -5.256 1.00 85.88 180 PRO A O 1
ATOM 1419 N N . ASN A 1 181 ? -17.116 28.613 -4.134 1.00 84.94 181 ASN A N 1
ATOM 1420 C CA . ASN A 1 181 ? -17.529 29.965 -3.723 1.00 84.94 181 ASN A CA 1
ATOM 1421 C C . ASN A 1 181 ? -16.540 30.613 -2.742 1.00 84.94 181 ASN A C 1
ATOM 1423 O O . ASN A 1 181 ? -16.232 31.805 -2.835 1.00 84.94 181 ASN A O 1
ATOM 1427 N N . TRP A 1 182 ? -16.027 29.814 -1.818 1.00 83.62 182 TRP A N 1
ATOM 1428 C CA . TRP A 1 182 ? -14.861 30.119 -1.009 1.00 83.62 182 TRP A CA 1
ATOM 1429 C C . TRP A 1 182 ? -13.961 28.909 -1.197 1.00 83.62 182 TRP A C 1
ATOM 1431 O O . TRP A 1 182 ? -14.336 27.872 -0.678 1.00 83.62 182 TRP A O 1
ATOM 1441 N N . PRO A 1 183 ? -12.901 28.996 -2.023 1.00 81.25 183 PRO A N 1
ATOM 1442 C CA . PRO A 1 183 ? -12.242 27.823 -2.579 1.00 81.25 183 PRO A CA 1
ATOM 1443 C C . PRO A 1 183 ? -11.635 26.973 -1.464 1.00 81.25 183 PRO A C 1
ATOM 1445 O O . PRO A 1 183 ? -10.480 27.180 -1.099 1.00 81.25 183 PRO A O 1
ATOM 1448 N N . SER A 1 184 ? -12.420 26.005 -1.000 1.00 90.56 184 SER A N 1
ATOM 1449 C CA . SER A 1 184 ? -12.075 24.998 -0.005 1.00 90.56 184 SER A CA 1
ATOM 1450 C C . SER A 1 184 ? -12.610 23.641 -0.448 1.00 90.56 184 SER A C 1
ATOM 1452 O O . SER A 1 184 ? -13.639 23.531 -1.127 1.00 90.56 184 SER A O 1
ATOM 1454 N N . HIS A 1 185 ? -11.885 22.586 -0.107 1.00 95.00 185 HIS A N 1
ATOM 1455 C CA . HIS A 1 185 ? -12.328 21.226 -0.367 1.00 95.00 185 HIS A CA 1
ATOM 1456 C C . HIS A 1 185 ? -12.839 20.628 0.937 1.00 95.00 185 HIS A C 1
ATOM 1458 O O . HIS A 1 185 ? -12.043 20.356 1.825 1.00 95.00 185 HIS A O 1
ATOM 1464 N N . ILE A 1 186 ? -14.162 20.483 1.043 1.00 95.00 186 ILE A N 1
ATOM 1465 C CA . ILE A 1 186 ? -14.860 20.157 2.302 1.00 95.00 186 ILE A CA 1
ATOM 1466 C C . ILE A 1 186 ? -15.840 18.981 2.175 1.00 95.00 186 ILE A C 1
ATOM 1468 O O . ILE A 1 186 ? -16.508 18.597 3.138 1.00 95.00 186 ILE A O 1
ATOM 1472 N N . ASP A 1 187 ? -15.938 18.409 0.978 1.00 96.12 187 ASP A N 1
ATOM 1473 C CA . ASP A 1 187 ? -16.675 17.183 0.698 1.00 96.12 187 ASP A CA 1
ATOM 1474 C C . ASP A 1 187 ? -15.646 16.090 0.458 1.00 96.12 187 ASP A C 1
ATOM 1476 O O . ASP A 1 187 ? -14.779 16.267 -0.397 1.00 96.12 187 ASP A O 1
ATOM 1480 N N . HIS A 1 188 ? -15.744 14.987 1.201 1.00 97.06 188 HIS A N 1
ATOM 1481 C CA . HIS A 1 188 ? -14.689 13.977 1.221 1.00 97.06 188 HIS A CA 1
ATOM 1482 C C . HIS A 1 188 ? -15.172 12.558 0.984 1.00 97.06 188 HIS A C 1
ATOM 1484 O O . HIS A 1 188 ? -16.352 12.229 1.156 1.00 97.06 188 HIS A O 1
ATOM 1490 N N . ILE A 1 189 ? -14.222 11.709 0.586 1.00 98.06 189 ILE A N 1
ATOM 1491 C CA . ILE A 1 189 ? -14.417 10.268 0.451 1.00 98.06 189 ILE A CA 1
ATOM 1492 C C . ILE A 1 189 ? -13.348 9.544 1.270 1.00 98.06 189 ILE A C 1
ATOM 1494 O O . ILE A 1 189 ? -12.173 9.500 0.909 1.00 98.06 189 ILE A O 1
ATOM 1498 N N . LEU A 1 190 ? -13.779 8.936 2.371 1.00 98.38 190 LEU A N 1
ATOM 1499 C CA . LEU A 1 190 ? -12.962 8.078 3.225 1.00 98.38 190 LEU A CA 1
ATOM 1500 C C . LEU A 1 190 ? -13.210 6.609 2.866 1.00 98.38 190 LEU A C 1
ATOM 1502 O O . LEU A 1 190 ? -14.361 6.179 2.788 1.00 98.38 190 LEU A O 1
ATOM 1506 N N . ILE A 1 191 ? -12.144 5.830 2.713 1.00 98.00 191 ILE A N 1
ATOM 1507 C CA . ILE A 1 191 ? -12.195 4.387 2.449 1.00 98.00 191 ILE A CA 1
ATOM 1508 C C . ILE A 1 191 ? -11.437 3.599 3.523 1.00 98.00 191 ILE A C 1
ATOM 1510 O O . ILE A 1 191 ? -10.521 4.135 4.158 1.00 98.00 191 ILE A O 1
ATOM 1514 N N . THR A 1 192 ? -11.819 2.339 3.734 1.00 97.44 192 THR A N 1
ATOM 1515 C CA . THR A 1 192 ? -11.089 1.397 4.600 1.00 97.44 192 THR A CA 1
ATOM 1516 C C . THR A 1 192 ? -10.019 0.613 3.837 1.00 97.44 192 THR A C 1
ATOM 1518 O O . THR A 1 192 ? -9.993 0.613 2.602 1.00 97.44 192 THR A O 1
ATOM 1521 N N . ASN A 1 193 ? -9.113 -0.041 4.570 1.00 89.75 193 ASN A N 1
ATOM 1522 C CA . ASN A 1 193 ? -7.970 -0.784 4.028 1.00 89.75 193 ASN A CA 1
ATOM 1523 C C . ASN A 1 193 ? -8.345 -1.915 3.067 1.00 89.75 193 ASN A C 1
ATOM 1525 O O . ASN A 1 193 ? -7.526 -2.285 2.231 1.00 89.75 193 ASN A O 1
ATOM 1529 N N . GLU A 1 194 ? -9.566 -2.438 3.151 1.00 91.31 194 GLU A N 1
ATOM 1530 C CA . GLU A 1 194 ? -10.091 -3.449 2.230 1.00 91.31 194 GLU A CA 1
ATOM 1531 C C . GLU A 1 194 ? -10.198 -2.939 0.788 1.00 91.31 194 GLU A C 1
ATOM 1533 O O . GLU A 1 194 ? -10.225 -3.754 -0.123 1.00 91.31 194 GLU A O 1
ATOM 1538 N N . LEU A 1 195 ? -10.238 -1.616 0.587 1.00 88.19 195 LEU A N 1
ATOM 1539 C CA . LEU A 1 195 ? -10.367 -0.969 -0.723 1.00 88.19 195 LEU A CA 1
ATOM 1540 C C . LEU A 1 195 ? -9.073 -0.293 -1.199 1.00 88.19 195 LEU A C 1
ATOM 1542 O O . LEU A 1 195 ? -9.076 0.418 -2.208 1.00 88.19 195 LEU A O 1
ATOM 1546 N N . PHE A 1 196 ? -7.968 -0.431 -0.458 1.00 86.56 196 PHE A N 1
ATOM 1547 C CA . PHE A 1 196 ? -6.725 0.274 -0.783 1.00 86.56 196 PHE A CA 1
ATOM 1548 C C . PHE A 1 196 ? -6.094 -0.232 -2.075 1.00 86.56 196 PHE A C 1
ATOM 1550 O O . PHE A 1 196 ? -5.573 0.578 -2.842 1.00 86.56 196 PHE A O 1
ATOM 1557 N N . ASP A 1 197 ? -6.114 -1.538 -2.320 1.00 74.25 197 ASP A N 1
ATOM 1558 C CA . ASP A 1 197 ? -5.503 -2.112 -3.518 1.00 74.25 197 ASP A CA 1
ATOM 1559 C C . ASP A 1 197 ? -6.285 -1.691 -4.769 1.00 74.25 197 ASP A C 1
ATOM 1561 O O . ASP A 1 197 ? -5.687 -1.216 -5.736 1.00 74.25 197 ASP A O 1
ATOM 1565 N N . GLU A 1 198 ? -7.618 -1.730 -4.713 1.00 78.88 198 GLU A N 1
ATOM 1566 C CA . GLU A 1 198 ? -8.490 -1.230 -5.775 1.00 78.88 198 GLU A CA 1
ATOM 1567 C C . GLU A 1 198 ? -8.279 0.262 -6.005 1.00 78.88 198 GLU A C 1
ATOM 1569 O O . GLU A 1 198 ? -8.145 0.693 -7.147 1.00 78.88 198 GLU A O 1
ATOM 1574 N N . PHE A 1 199 ? -8.207 1.067 -4.944 1.00 83.88 199 PHE A N 1
ATOM 1575 C CA . PHE A 1 199 ? -7.978 2.504 -5.079 1.00 83.88 199 PHE A CA 1
ATOM 1576 C C . PHE A 1 199 ? -6.605 2.831 -5.686 1.00 83.88 199 PHE A C 1
ATOM 1578 O O . PHE A 1 199 ? -6.487 3.778 -6.459 1.00 83.88 199 PHE A O 1
ATOM 1585 N N . ASN A 1 200 ? -5.571 2.042 -5.378 1.00 70.06 200 ASN A N 1
ATOM 1586 C CA . ASN A 1 200 ? -4.222 2.236 -5.914 1.00 70.06 200 ASN A CA 1
ATOM 1587 C C . ASN A 1 200 ? -4.047 1.737 -7.362 1.00 70.06 200 ASN A C 1
ATOM 1589 O O . ASN A 1 200 ? -2.974 1.945 -7.940 1.00 70.06 200 ASN A O 1
ATOM 1593 N N . SER A 1 201 ? -5.063 1.098 -7.951 1.00 67.50 201 SER A N 1
ATOM 1594 C CA . SER A 1 201 ? -5.061 0.722 -9.366 1.00 67.50 201 SER A CA 1
ATOM 1595 C C . SER A 1 201 ? -4.901 1.952 -10.264 1.00 67.50 201 SER A C 1
ATOM 1597 O O . SER A 1 201 ? -5.467 3.014 -10.015 1.00 67.50 201 SER A O 1
ATOM 1599 N N . ASN A 1 202 ? -4.140 1.811 -11.350 1.00 57.16 202 ASN A N 1
ATOM 1600 C CA . ASN A 1 202 ? -3.911 2.880 -12.328 1.00 57.16 202 ASN A CA 1
ATOM 1601 C C .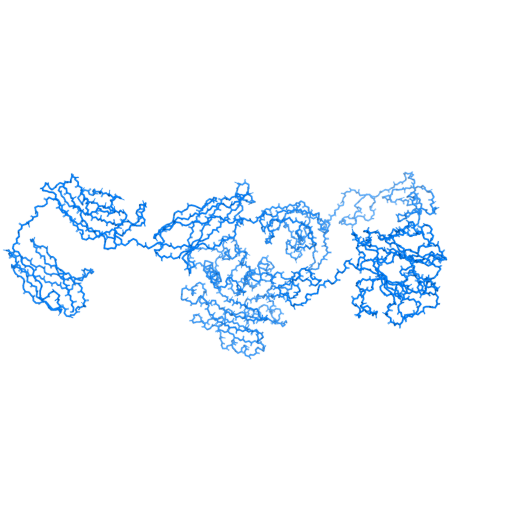 ASN A 1 202 ? -5.167 3.264 -13.137 1.00 57.16 202 ASN A C 1
ATOM 1603 O O . ASN A 1 202 ? -5.156 4.303 -13.798 1.00 57.16 202 ASN A O 1
ATOM 1607 N N . GLU A 1 203 ? -6.210 2.431 -13.105 1.00 61.47 203 GLU A N 1
ATOM 1608 C CA . GLU A 1 203 ? -7.514 2.683 -13.730 1.00 61.47 203 GLU A CA 1
ATOM 1609 C C . GLU A 1 203 ? -8.545 3.260 -12.745 1.00 61.47 203 GLU A C 1
ATOM 1611 O O . GLU A 1 203 ? -9.605 3.725 -13.175 1.00 61.47 203 GLU A O 1
ATOM 1616 N N . SER A 1 204 ? -8.247 3.249 -11.442 1.00 76.69 204 SER A N 1
ATOM 1617 C CA . SER A 1 204 ? -9.059 3.930 -10.435 1.00 76.69 204 SER A CA 1
ATOM 1618 C C . SER A 1 204 ? -8.828 5.437 -10.492 1.00 76.69 204 SER A C 1
ATOM 1620 O O . SER A 1 204 ? -7.742 5.912 -10.824 1.00 76.69 204 SER A O 1
ATOM 1622 N N . ASP A 1 205 ? -9.871 6.203 -10.185 1.00 81.25 205 ASP A N 1
ATOM 1623 C CA . ASP A 1 205 ? -9.844 7.662 -10.279 1.00 81.25 205 ASP A CA 1
ATOM 1624 C C . ASP A 1 205 ? -10.664 8.291 -9.150 1.00 81.25 205 ASP A C 1
ATOM 1626 O O . ASP A 1 205 ? -11.601 7.692 -8.620 1.00 81.25 205 ASP A O 1
ATOM 1630 N N . ILE A 1 206 ? -10.316 9.516 -8.781 1.00 91.50 206 ILE A N 1
ATOM 1631 C CA . ILE A 1 206 ? -11.031 10.323 -7.793 1.00 91.50 206 ILE A CA 1
ATOM 1632 C C . ILE A 1 206 ? -10.935 11.779 -8.232 1.00 91.50 206 ILE A C 1
ATOM 1634 O O . ILE A 1 206 ? -9.864 12.302 -8.541 1.00 91.50 206 ILE A O 1
ATOM 1638 N N . THR A 1 207 ? -12.081 12.442 -8.313 1.00 89.25 207 THR A N 1
ATOM 1639 C CA . THR A 1 207 ? -12.146 13.783 -8.887 1.00 89.25 207 THR A CA 1
ATOM 1640 C C . THR A 1 207 ? -13.352 14.559 -8.390 1.00 89.25 207 THR A C 1
ATOM 1642 O O . THR A 1 207 ? -14.379 13.986 -8.023 1.00 89.25 207 THR A O 1
ATOM 1645 N N . THR A 1 208 ? -13.255 15.882 -8.461 1.00 92.19 208 THR A N 1
ATOM 1646 C CA . THR A 1 208 ? -14.413 16.764 -8.325 1.00 92.19 208 THR A CA 1
ATOM 1647 C C . THR A 1 208 ? -15.079 16.918 -9.684 1.00 92.19 208 THR A C 1
ATOM 1649 O O . THR A 1 208 ? -14.488 17.394 -10.657 1.00 92.19 208 THR A O 1
ATOM 1652 N N . ILE A 1 209 ? -16.339 16.513 -9.761 1.00 88.94 209 ILE A N 1
ATOM 1653 C CA . ILE A 1 209 ? -17.119 16.475 -10.988 1.00 88.94 209 ILE A CA 1
ATOM 1654 C C . ILE A 1 209 ? -17.580 17.893 -11.331 1.00 88.94 209 ILE A C 1
ATOM 1656 O O . ILE A 1 209 ? -18.471 18.459 -10.699 1.00 88.94 209 ILE A O 1
ATOM 1660 N N . GLN A 1 210 ? -17.013 18.445 -12.403 1.00 85.06 210 GLN A N 1
ATOM 1661 C CA . GLN A 1 210 ? -17.301 19.800 -12.876 1.00 85.06 210 GLN A CA 1
ATOM 1662 C C . GLN A 1 210 ? -18.638 19.883 -13.644 1.00 85.06 210 GLN A C 1
ATOM 1664 O O . GLN A 1 210 ? -18.667 20.033 -14.869 1.00 85.06 210 GLN A O 1
ATOM 1669 N N . VAL A 1 211 ? -19.763 19.694 -12.937 1.00 83.25 211 VAL A N 1
ATOM 1670 C CA . VAL A 1 211 ? -21.132 19.675 -13.506 1.00 83.25 211 VAL A CA 1
ATOM 1671 C C . VAL A 1 211 ? -21.510 21.019 -14.132 1.00 83.25 211 VAL A C 1
ATOM 1673 O O . VAL A 1 211 ? -22.225 21.081 -15.136 1.00 83.25 211 VAL A O 1
ATOM 1676 N N . ASP A 1 212 ? -21.003 22.100 -13.560 1.00 83.44 212 ASP A N 1
ATOM 1677 C CA . ASP A 1 212 ? -21.243 23.473 -13.976 1.00 83.44 212 ASP A CA 1
ATOM 1678 C C . ASP A 1 212 ? -20.825 23.755 -15.432 1.00 83.44 212 ASP A C 1
ATOM 1680 O O . ASP A 1 212 ? -21.531 24.475 -16.142 1.00 83.44 212 ASP A O 1
ATOM 1684 N N . ASN A 1 213 ? -19.766 23.102 -15.922 1.00 84.00 213 ASN A N 1
ATOM 1685 C CA . ASN A 1 213 ? -19.326 23.154 -17.321 1.00 84.00 213 ASN A CA 1
ATOM 1686 C C . ASN A 1 213 ? -20.407 22.695 -18.316 1.00 84.00 213 ASN A C 1
ATOM 1688 O O . ASN A 1 213 ? -20.344 23.019 -19.505 1.00 84.00 213 ASN A O 1
ATOM 1692 N N . TYR A 1 214 ? -21.412 21.953 -17.845 1.00 82.50 214 TYR A N 1
ATOM 1693 C CA . TYR A 1 214 ? -22.515 21.432 -18.651 1.00 82.50 214 TYR A CA 1
ATOM 1694 C C . TYR A 1 214 ? -23.824 22.208 -18.463 1.00 82.50 214 TYR A C 1
ATOM 1696 O O . TYR A 1 214 ? -24.816 21.909 -19.134 1.00 82.50 214 TYR A O 1
ATOM 1704 N N . ILE A 1 215 ? -23.840 23.230 -17.604 1.00 83.31 215 ILE A N 1
ATOM 1705 C CA . ILE A 1 215 ? -25.007 24.074 -17.349 1.00 83.31 215 ILE A CA 1
ATOM 1706 C C . ILE A 1 215 ? -24.809 25.433 -18.016 1.00 83.31 215 ILE A C 1
ATOM 1708 O O . ILE A 1 215 ? -23.809 26.126 -17.837 1.00 83.31 215 ILE A O 1
ATOM 1712 N N . SER A 1 216 ? -25.803 25.851 -18.801 1.00 87.25 216 SER A N 1
ATOM 1713 C CA . SER A 1 216 ? -25.795 27.172 -19.428 1.00 87.25 216 SER A CA 1
ATOM 1714 C C . SER A 1 216 ? -25.759 28.264 -18.357 1.00 87.25 216 SER A C 1
ATOM 1716 O O . SER A 1 216 ? -26.758 28.484 -17.678 1.00 87.25 216 SER A O 1
ATOM 1718 N N . GLY A 1 217 ? -24.637 28.982 -18.272 1.00 86.56 217 GLY A N 1
ATOM 1719 C CA . GLY A 1 217 ? -24.379 29.999 -17.249 1.00 86.56 217 GLY A CA 1
ATOM 1720 C C . GLY A 1 217 ? -23.386 29.569 -16.162 1.00 86.56 217 GLY A C 1
ATOM 1721 O O . GLY A 1 217 ? -23.178 30.344 -15.229 1.00 86.56 217 GLY A O 1
ATOM 1722 N N . GLY A 1 218 ? -22.759 28.392 -16.307 1.00 89.56 218 GLY A N 1
ATOM 1723 C CA . GLY A 1 218 ? -21.657 27.913 -15.469 1.00 89.56 218 GLY A CA 1
ATOM 1724 C C . GLY A 1 218 ? -22.042 27.753 -14.002 1.00 89.56 218 GLY A C 1
ATOM 1725 O O . GLY A 1 218 ? -23.225 27.606 -13.670 1.00 89.56 218 GLY A O 1
ATOM 1726 N N . PHE A 1 219 ? -21.043 27.857 -13.122 1.00 88.44 219 PHE A N 1
ATOM 1727 C CA . PHE A 1 219 ? -21.222 27.674 -11.682 1.00 88.44 219 PHE A CA 1
ATOM 1728 C C . PHE A 1 219 ? -22.289 28.600 -11.089 1.00 88.44 219 PHE A C 1
ATOM 1730 O O . PHE A 1 219 ? -23.121 28.154 -10.313 1.00 88.44 219 PHE A O 1
ATOM 1737 N N . SER A 1 220 ? -22.388 29.855 -11.544 1.00 90.38 220 SER A N 1
ATOM 1738 C CA . SER A 1 220 ? -23.421 30.785 -11.057 1.00 90.38 220 SER A CA 1
ATOM 1739 C C . SER A 1 220 ? -24.857 30.300 -11.293 1.00 90.38 220 SER A C 1
ATOM 1741 O O . SER A 1 220 ? -25.760 30.677 -10.553 1.00 90.38 220 SER A O 1
ATOM 1743 N N . SER A 1 221 ? -25.097 29.511 -12.346 1.00 92.88 221 SER A N 1
ATOM 1744 C CA . SER A 1 221 ? -26.417 28.913 -12.593 1.00 92.88 221 SER A CA 1
ATOM 1745 C C . SER A 1 221 ? -26.597 27.587 -11.863 1.00 92.88 221 SER A C 1
ATOM 1747 O O . SER A 1 221 ? -27.722 27.264 -11.496 1.00 92.88 221 SER A O 1
ATOM 1749 N N . TYR A 1 222 ? -25.513 26.840 -11.655 1.00 90.44 222 TYR A N 1
ATOM 1750 C CA . TYR A 1 222 ? -25.510 25.617 -10.857 1.00 90.44 222 TYR A CA 1
ATOM 1751 C C . TYR A 1 222 ? -25.818 25.910 -9.379 1.00 90.44 222 TYR A C 1
ATOM 1753 O O . TYR A 1 222 ? -26.804 25.383 -8.868 1.00 90.44 222 TYR A O 1
ATOM 1761 N N . ASP A 1 223 ? -25.092 26.853 -8.773 1.00 90.94 223 ASP A N 1
ATOM 1762 C CA . ASP A 1 223 ? -25.307 27.381 -7.415 1.00 90.94 223 ASP A CA 1
ATOM 1763 C C . ASP A 1 223 ? -26.765 27.831 -7.218 1.00 90.94 223 ASP A C 1
ATOM 1765 O O . ASP A 1 223 ? -27.491 27.354 -6.348 1.00 90.94 223 ASP A O 1
ATOM 1769 N N . ALA A 1 224 ? -27.272 28.662 -8.133 1.00 89.19 224 ALA A N 1
ATOM 1770 C CA . ALA A 1 224 ? -28.616 29.219 -8.011 1.00 89.19 224 ALA A CA 1
ATOM 1771 C C . ALA A 1 224 ? -29.770 28.207 -8.178 1.00 89.19 224 ALA A C 1
ATOM 1773 O O . ALA A 1 224 ? -30.902 28.526 -7.799 1.00 89.19 224 ALA A O 1
ATOM 1774 N N . LEU A 1 225 ? -29.542 27.053 -8.815 1.00 86.12 225 LEU A N 1
ATOM 1775 C CA . LEU A 1 225 ? -30.609 26.116 -9.201 1.00 86.12 225 LEU A CA 1
ATOM 1776 C C . LEU A 1 225 ? -30.506 24.741 -8.542 1.00 86.12 225 LEU A C 1
ATOM 1778 O O . LEU A 1 225 ? -31.531 24.061 -8.459 1.00 86.12 225 LEU A O 1
ATOM 1782 N N . ILE A 1 226 ? -29.307 24.314 -8.144 1.00 86.12 226 ILE A N 1
ATOM 1783 C CA . ILE A 1 226 ? -29.035 22.954 -7.675 1.00 86.12 226 ILE A CA 1
ATOM 1784 C C . ILE A 1 226 ? -28.347 22.996 -6.310 1.00 86.12 226 ILE A C 1
ATOM 1786 O O . ILE A 1 226 ? -28.974 22.621 -5.323 1.00 86.12 226 ILE A O 1
ATOM 1790 N N . THR A 1 227 ? -27.086 23.430 -6.257 1.00 89.88 227 THR A N 1
ATOM 1791 C CA . THR A 1 227 ? -26.272 23.491 -5.033 1.00 89.88 227 THR A CA 1
ATOM 1792 C C . THR A 1 227 ? -24.991 24.291 -5.281 1.00 89.88 227 THR A C 1
ATOM 1794 O O . THR A 1 227 ? -24.505 24.365 -6.410 1.00 89.88 227 THR A O 1
ATOM 1797 N N . ASP A 1 228 ? -24.451 24.875 -4.219 1.00 90.38 228 ASP A N 1
ATOM 1798 C CA . ASP A 1 228 ? -23.148 25.531 -4.128 1.00 90.38 228 ASP A CA 1
ATOM 1799 C C . ASP A 1 228 ? -21.965 24.557 -3.953 1.00 90.38 228 ASP A C 1
ATOM 1801 O O . ASP A 1 228 ? -20.815 24.995 -4.021 1.00 90.38 228 ASP A O 1
ATOM 1805 N N . HIS A 1 229 ? -22.227 23.254 -3.798 1.00 93.38 229 HIS A N 1
ATOM 1806 C CA . HIS A 1 229 ? -21.211 22.202 -3.712 1.00 93.38 229 HIS A CA 1
ATOM 1807 C C . HIS A 1 229 ? -21.096 21.395 -5.015 1.00 93.38 229 HIS A C 1
ATOM 1809 O O . HIS A 1 229 ? -22.077 20.981 -5.643 1.00 93.38 229 HIS A O 1
ATOM 1815 N N . MET A 1 230 ? -19.863 21.131 -5.423 1.00 91.75 230 MET A N 1
ATOM 1816 C CA . MET A 1 230 ? -19.513 20.287 -6.557 1.00 91.75 230 MET A CA 1
ATOM 1817 C C . MET A 1 230 ? -19.331 18.841 -6.076 1.00 91.75 230 MET A C 1
ATOM 1819 O O . MET A 1 230 ? -18.631 18.618 -5.090 1.00 91.75 230 MET A O 1
ATOM 1823 N N . PRO A 1 231 ? -19.924 17.838 -6.749 1.00 92.44 231 PRO A N 1
ATOM 1824 C CA . PRO A 1 231 ? -19.827 16.455 -6.297 1.00 92.44 231 PRO A CA 1
ATOM 1825 C C . PRO A 1 231 ? -18.399 15.923 -6.393 1.00 92.44 231 PRO A C 1
ATOM 1827 O O . PRO A 1 231 ? -17.731 16.123 -7.407 1.00 92.44 231 PRO A O 1
ATOM 1830 N N . VAL A 1 232 ? -17.974 15.160 -5.392 1.00 94.56 232 VAL A N 1
ATOM 1831 C CA . VAL A 1 232 ? -16.729 14.383 -5.425 1.00 94.56 232 VAL A CA 1
ATOM 1832 C C . VAL A 1 232 ? -17.079 12.947 -5.790 1.00 94.56 232 VAL A C 1
ATOM 1834 O O . VAL A 1 232 ? -18.010 12.367 -5.230 1.00 94.56 232 VAL A O 1
ATOM 1837 N N . GLY A 1 233 ? -16.385 12.389 -6.776 1.00 91.94 233 GLY A N 1
ATOM 1838 C CA . GLY A 1 233 ? -16.644 11.051 -7.295 1.00 91.94 233 GLY A CA 1
ATOM 1839 C C . GLY A 1 233 ? -15.396 10.188 -7.250 1.00 91.94 233 GLY A C 1
ATOM 1840 O O . GLY A 1 233 ? -14.337 10.635 -7.683 1.00 91.94 233 GLY A O 1
ATOM 1841 N N . ILE A 1 234 ? -15.552 8.953 -6.772 1.00 92.75 234 ILE A N 1
ATOM 1842 C CA . ILE A 1 234 ? -14.538 7.897 -6.805 1.00 92.75 234 ILE A CA 1
ATOM 1843 C C . ILE A 1 234 ? -14.962 6.798 -7.784 1.00 92.75 234 ILE A C 1
ATOM 1845 O O . ILE A 1 234 ? -16.133 6.419 -7.832 1.00 92.75 234 ILE A O 1
ATOM 1849 N N . SER A 1 235 ? -14.006 6.285 -8.549 1.00 88.31 235 SER A N 1
ATOM 1850 C CA . SER A 1 235 ? -14.129 5.100 -9.393 1.00 88.31 235 SER A CA 1
ATOM 1851 C C . SER A 1 235 ? -13.106 4.078 -8.921 1.00 88.31 235 SER A C 1
ATOM 1853 O O . SER A 1 235 ? -11.908 4.340 -8.984 1.00 88.31 235 SER A O 1
ATOM 1855 N N . LEU A 1 236 ? -13.582 2.928 -8.444 1.00 83.81 236 LEU A N 1
ATOM 1856 C CA . LEU A 1 236 ? -12.741 1.816 -8.010 1.00 83.81 236 LEU A CA 1
ATOM 1857 C C . LEU A 1 236 ? -12.784 0.719 -9.069 1.00 83.81 236 LEU A C 1
ATOM 1859 O O . LEU A 1 236 ? -13.850 0.170 -9.362 1.00 83.81 236 LEU A O 1
ATOM 1863 N N . VAL A 1 237 ? -11.629 0.401 -9.646 1.00 70.81 237 VAL A N 1
ATOM 1864 C CA . VAL A 1 237 ? -11.503 -0.654 -10.647 1.00 70.81 237 VAL A CA 1
ATOM 1865 C C . VAL A 1 237 ? -10.955 -1.915 -9.999 1.00 70.81 237 VAL A C 1
ATOM 1867 O O . VAL A 1 237 ? -9.816 -1.967 -9.545 1.00 70.81 237 VAL A O 1
ATOM 1870 N N . TYR A 1 238 ? -11.776 -2.964 -10.022 1.00 65.81 238 TYR A N 1
ATOM 1871 C CA . TYR A 1 238 ? -11.332 -4.320 -9.732 1.00 65.81 238 TYR A CA 1
ATOM 1872 C C . TYR A 1 238 ? -10.621 -4.853 -10.958 1.00 65.81 238 TYR A C 1
ATOM 1874 O O . TYR A 1 238 ? -11.254 -5.279 -11.932 1.00 65.81 238 TYR A O 1
ATOM 1882 N N . THR A 1 239 ? -9.299 -4.832 -10.918 1.00 58.09 239 THR A N 1
ATOM 1883 C CA . THR A 1 239 ? -8.499 -5.505 -11.926 1.00 58.09 239 THR A CA 1
ATOM 1884 C C . THR A 1 239 ? -8.723 -7.008 -11.746 1.00 58.09 239 THR A C 1
ATOM 1886 O O . THR A 1 239 ? -8.261 -7.641 -10.799 1.00 58.09 239 THR A O 1
ATOM 1889 N N . ASN A 1 240 ? -9.531 -7.579 -12.634 1.00 59.16 240 ASN A N 1
ATOM 1890 C CA . ASN A 1 240 ? -9.653 -9.019 -12.798 1.00 59.16 240 ASN A CA 1
ATOM 1891 C C . ASN A 1 240 ? -8.542 -9.469 -13.745 1.00 59.16 240 ASN A C 1
ATOM 1893 O O . ASN A 1 240 ? -8.284 -8.833 -14.770 1.00 59.16 240 ASN A O 1
ATOM 1897 N N . GLY A 1 241 ? -7.857 -10.543 -13.392 1.00 63.25 241 GLY A N 1
ATOM 1898 C CA . GLY A 1 241 ? -6.770 -11.071 -14.198 1.00 63.25 241 GLY A CA 1
ATOM 1899 C C . GLY A 1 241 ? -6.041 -12.169 -13.456 1.00 63.25 241 GLY A C 1
ATOM 1900 O O . GLY A 1 241 ? -6.364 -12.486 -12.314 1.00 63.25 241 GLY A O 1
ATOM 1901 N N . CYS A 1 242 ? -5.043 -12.762 -14.094 1.00 68.94 242 CYS A N 1
ATOM 1902 C CA . CYS A 1 242 ? -4.322 -13.837 -13.444 1.00 68.94 242 CYS A CA 1
ATOM 1903 C C . CYS A 1 242 ? -3.552 -13.336 -12.213 1.00 68.94 242 CYS A C 1
ATOM 1905 O O . CYS A 1 242 ? -2.653 -12.508 -12.355 1.00 68.94 242 CYS A O 1
ATOM 1907 N N . THR A 1 243 ? -3.858 -13.883 -11.034 1.00 66.06 243 THR A N 1
ATOM 1908 C CA . THR A 1 243 ? -3.164 -13.571 -9.768 1.00 66.06 243 THR A CA 1
ATOM 1909 C C . THR A 1 243 ? -1.978 -14.498 -9.491 1.00 66.06 243 THR A C 1
ATOM 1911 O O . THR A 1 243 ? -1.225 -14.287 -8.539 1.00 66.06 243 THR A O 1
ATOM 1914 N N . ASP A 1 244 ? -1.770 -15.526 -10.321 1.00 59.38 244 ASP A N 1
ATOM 1915 C CA . ASP A 1 244 ? -0.600 -16.393 -10.219 1.00 59.38 244 ASP A CA 1
ATOM 1916 C C . ASP A 1 244 ? 0.622 -15.716 -10.849 1.00 59.38 244 ASP A C 1
ATOM 1918 O O . ASP A 1 244 ? 0.741 -15.634 -12.071 1.00 59.38 244 ASP A O 1
ATOM 1922 N N . SER A 1 245 ? 1.559 -15.287 -9.998 1.00 64.62 245 SER A N 1
ATOM 1923 C CA . SER A 1 245 ? 2.867 -14.719 -10.374 1.00 64.62 245 SER A CA 1
ATOM 1924 C C . SER A 1 245 ? 3.698 -15.555 -11.359 1.00 64.62 245 SER A C 1
ATOM 1926 O O . SER A 1 245 ? 4.674 -15.053 -11.915 1.00 64.62 245 SER A O 1
ATOM 1928 N N . LEU A 1 246 ? 3.345 -16.828 -11.564 1.00 51.88 246 LEU A N 1
ATOM 1929 C CA . LEU A 1 246 ? 3.997 -17.750 -12.491 1.00 51.88 246 LEU A CA 1
ATOM 1930 C C . LEU A 1 246 ? 3.342 -17.787 -13.884 1.00 51.88 246 LEU A C 1
ATOM 1932 O O . LEU A 1 246 ? 3.852 -18.470 -14.775 1.00 51.88 246 LEU A O 1
ATOM 1936 N N . ALA A 1 247 ? 2.223 -17.094 -14.100 1.00 50.78 247 ALA A N 1
ATOM 1937 C CA . ALA A 1 247 ? 1.551 -17.033 -15.393 1.00 50.78 247 ALA A CA 1
ATOM 1938 C C . ALA A 1 247 ? 2.113 -15.924 -16.307 1.00 50.78 247 ALA A C 1
ATOM 1940 O O . ALA A 1 247 ? 2.513 -14.862 -15.843 1.00 50.78 247 ALA A O 1
ATOM 1941 N N . LEU A 1 248 ? 2.097 -16.120 -17.632 1.00 59.50 248 LEU A N 1
ATOM 1942 C CA . LEU A 1 248 ? 2.505 -15.110 -18.630 1.00 59.50 248 LEU A CA 1
ATOM 1943 C C . LEU A 1 248 ? 1.674 -13.843 -18.592 1.00 59.50 248 LEU A C 1
ATOM 1945 O O . LEU A 1 248 ? 2.173 -12.757 -18.865 1.00 59.50 248 LEU A O 1
ATOM 1949 N N . ASN A 1 249 ? 0.384 -14.009 -18.348 1.00 67.75 249 ASN A N 1
ATOM 1950 C CA . ASN A 1 249 ? -0.547 -12.910 -18.200 1.00 67.75 249 ASN A CA 1
ATOM 1951 C C . ASN A 1 249 ? -0.804 -12.624 -16.720 1.00 67.75 249 ASN A C 1
ATOM 1953 O O . ASN A 1 249 ? -1.886 -12.131 -16.398 1.00 67.75 249 ASN A O 1
ATOM 1957 N N . TYR A 1 250 ? 0.161 -12.950 -15.842 1.00 63.28 250 TYR A N 1
ATOM 1958 C CA . TYR A 1 250 ? 0.145 -12.492 -14.461 1.00 63.28 250 TYR A CA 1
ATOM 1959 C C . TYR A 1 250 ? -0.066 -10.985 -14.461 1.00 63.28 250 TYR A C 1
ATOM 1961 O O . TYR A 1 250 ? 0.755 -10.215 -14.968 1.00 63.28 250 TYR A O 1
ATOM 1969 N N . ASN A 1 251 ? -1.205 -10.586 -13.923 1.00 65.25 251 ASN A N 1
ATOM 1970 C CA . ASN A 1 251 ? -1.573 -9.204 -13.787 1.00 65.25 251 ASN A CA 1
ATOM 1971 C C . ASN A 1 251 ? -1.251 -8.811 -12.350 1.00 65.25 251 ASN A C 1
ATOM 1973 O O . ASN A 1 251 ? -1.946 -9.203 -11.419 1.00 65.25 251 ASN A O 1
ATOM 1977 N N . THR A 1 252 ? -0.175 -8.048 -12.174 1.00 63.81 252 THR A N 1
ATOM 1978 C CA . THR A 1 252 ? 0.257 -7.609 -10.842 1.00 63.81 252 THR A CA 1
ATOM 1979 C C . THR A 1 252 ? -0.732 -6.664 -10.166 1.00 63.81 252 THR A C 1
ATOM 1981 O O . THR A 1 252 ? -0.622 -6.473 -8.960 1.00 63.81 252 THR A O 1
ATOM 1984 N N . ASP A 1 253 ? -1.659 -6.090 -10.931 1.00 52.28 253 ASP A N 1
ATOM 1985 C CA . ASP A 1 253 ? -2.721 -5.229 -10.428 1.00 52.28 253 ASP A CA 1
ATOM 1986 C C . ASP A 1 253 ? -3.999 -6.045 -10.153 1.00 52.28 253 ASP A C 1
ATOM 1988 O O . ASP A 1 253 ? -4.975 -5.498 -9.644 1.00 52.28 253 ASP A O 1
ATOM 1992 N N . ALA A 1 254 ? -4.032 -7.348 -10.489 1.00 56.12 254 ALA A N 1
ATOM 1993 C CA . ALA A 1 254 ? -5.212 -8.178 -10.288 1.00 56.12 254 ALA A CA 1
ATOM 1994 C C . ALA A 1 254 ? -5.412 -8.590 -8.827 1.00 56.12 254 ALA A C 1
ATOM 1996 O O . ALA A 1 254 ? -4.572 -9.264 -8.233 1.00 56.12 254 ALA A O 1
ATOM 1997 N N . VAL A 1 255 ? -6.580 -8.238 -8.285 1.00 60.16 255 VAL A N 1
ATOM 1998 C CA . VAL A 1 255 ? -7.010 -8.558 -6.911 1.00 60.16 255 VAL A CA 1
ATOM 1999 C C . VAL A 1 255 ? -7.878 -9.824 -6.840 1.00 60.16 255 VAL A C 1
ATOM 2001 O O . VAL A 1 255 ? -8.128 -10.359 -5.762 1.00 60.16 255 VAL A O 1
ATOM 2004 N N . SER A 1 256 ? -8.314 -10.350 -7.991 1.00 55.56 256 SER A N 1
ATOM 2005 C CA . SER A 1 256 ? -9.133 -11.563 -8.102 1.00 55.56 256 SER A CA 1
ATOM 2006 C C . SER A 1 256 ? -8.794 -12.352 -9.373 1.00 55.56 256 SER A C 1
ATOM 2008 O O . SER A 1 256 ? -8.725 -11.775 -10.462 1.00 55.56 256 SER A O 1
ATOM 2010 N N . ASP A 1 257 ? -8.589 -13.671 -9.230 1.00 59.00 257 ASP A N 1
ATOM 2011 C CA . ASP A 1 257 ? -8.312 -14.577 -10.355 1.00 59.00 257 ASP A CA 1
ATOM 2012 C C . ASP A 1 257 ? -9.595 -14.848 -11.140 1.00 59.00 257 ASP A C 1
ATOM 2014 O O . ASP A 1 257 ? -10.527 -15.497 -10.657 1.00 59.00 257 ASP A O 1
ATOM 2018 N N . ASP A 1 258 ? -9.634 -14.380 -12.380 1.00 65.25 258 ASP A N 1
ATOM 2019 C CA . ASP A 1 258 ? -10.741 -14.602 -13.309 1.00 65.25 258 ASP A CA 1
ATOM 2020 C C . ASP A 1 258 ? -10.620 -15.926 -14.085 1.00 65.25 258 ASP A C 1
ATOM 2022 O O . ASP A 1 258 ? -11.410 -16.208 -14.992 1.00 65.25 258 ASP A O 1
ATOM 2026 N N . GLY A 1 259 ? -9.633 -16.757 -13.733 1.00 57.31 259 GLY A N 1
ATOM 2027 C CA . GLY A 1 259 ? -9.324 -18.008 -14.411 1.00 57.31 259 GLY A CA 1
ATOM 2028 C C . GLY A 1 259 ? -8.657 -17.797 -15.768 1.00 57.31 259 GLY A C 1
ATOM 2029 O O . GLY A 1 259 ? -8.547 -18.749 -16.547 1.00 57.31 259 GLY A O 1
ATOM 2030 N N . SER A 1 260 ? -8.219 -16.570 -16.072 1.00 63.66 260 SER A N 1
ATOM 2031 C CA . SER A 1 260 ? -7.505 -16.255 -17.305 1.00 63.66 260 SER A CA 1
ATOM 2032 C C . SER A 1 260 ? -6.040 -16.669 -17.268 1.00 63.66 260 SER A C 1
ATOM 2034 O O . SER A 1 260 ? -5.400 -16.547 -18.306 1.00 63.66 260 SER A O 1
ATOM 2036 N N . CYS A 1 261 ? -5.502 -17.160 -16.140 1.00 60.06 261 CYS A N 1
ATOM 2037 C CA . CYS A 1 261 ? -4.105 -17.581 -16.005 1.00 60.06 261 CYS A CA 1
ATOM 2038 C C . CYS A 1 261 ? -3.630 -18.464 -17.164 1.00 60.06 261 CYS A C 1
ATOM 2040 O O . CYS A 1 261 ? -3.868 -19.672 -17.228 1.00 60.06 261 CYS A O 1
ATOM 2042 N N . THR A 1 262 ? -2.908 -17.835 -18.084 1.00 53.91 262 THR A N 1
ATOM 2043 C CA . THR A 1 262 ? -2.142 -18.469 -19.137 1.00 53.91 262 THR A CA 1
ATOM 2044 C C . THR A 1 262 ? -0.724 -18.567 -18.635 1.00 53.91 262 THR A C 1
ATOM 2046 O O . THR A 1 262 ? -0.019 -17.570 -18.532 1.00 53.91 262 THR A O 1
ATOM 2049 N N . TYR A 1 263 ? -0.297 -19.769 -18.301 1.00 53.38 263 TYR A N 1
ATOM 2050 C CA . TYR A 1 263 ? 1.105 -20.014 -18.031 1.00 53.38 263 TYR A CA 1
ATOM 2051 C C . TYR A 1 263 ? 1.863 -19.976 -19.333 1.00 53.38 263 TYR A C 1
ATOM 2053 O O . TYR A 1 263 ? 1.346 -20.389 -20.378 1.00 53.38 263 TYR A O 1
ATOM 2061 N N . ASP A 1 264 ? 3.109 -19.527 -19.251 1.00 47.06 264 ASP A N 1
ATOM 2062 C CA . ASP A 1 264 ? 4.007 -19.834 -20.335 1.00 47.06 264 ASP A CA 1
ATOM 2063 C C . ASP A 1 264 ? 4.104 -21.343 -20.299 1.00 47.06 264 ASP A C 1
ATOM 2065 O O . ASP A 1 264 ? 4.550 -21.935 -19.314 1.00 47.06 264 ASP A O 1
ATOM 2069 N N . THR A 1 265 ? 3.790 -21.987 -21.409 1.00 42.91 265 THR A N 1
ATOM 2070 C CA . THR A 1 265 ? 4.537 -23.196 -21.734 1.00 42.91 265 THR A CA 1
ATOM 2071 C C . THR A 1 265 ? 5.948 -22.772 -22.152 1.00 42.91 265 THR A C 1
ATOM 2073 O O . THR A 1 265 ? 6.411 -23.140 -23.231 1.00 42.91 265 THR A O 1
ATOM 2076 N N . GLY A 1 266 ? 6.578 -21.959 -21.294 1.00 40.41 266 GLY A N 1
ATOM 2077 C CA . GLY A 1 266 ? 7.784 -21.178 -21.472 1.00 40.41 266 GLY A CA 1
ATOM 2078 C C . GLY A 1 266 ? 8.909 -22.122 -21.471 1.00 40.41 266 GLY A C 1
ATOM 2079 O O . GLY A 1 266 ? 9.519 -22.441 -20.453 1.00 40.41 266 GLY A O 1
ATOM 2080 N N . ASN A 1 267 ? 9.092 -22.669 -22.647 1.00 42.78 267 ASN A N 1
ATOM 2081 C CA . ASN A 1 267 ? 10.132 -23.597 -22.860 1.00 42.78 267 ASN A CA 1
ATOM 2082 C C . ASN A 1 267 ? 11.386 -22.754 -23.048 1.00 42.78 267 ASN A C 1
ATOM 2084 O O . ASN A 1 267 ? 11.799 -22.458 -24.166 1.00 42.78 267 ASN A O 1
ATOM 2088 N N . GLU A 1 268 ? 12.082 -22.498 -21.941 1.00 44.31 268 GLU A N 1
ATOM 2089 C CA . GLU A 1 268 ? 13.537 -22.321 -21.989 1.00 44.31 268 GLU A CA 1
ATOM 2090 C C . GLU A 1 268 ? 14.209 -23.473 -22.778 1.00 44.31 268 GLU A C 1
ATOM 2092 O O . GLU A 1 268 ? 15.335 -23.355 -23.251 1.00 44.31 268 GLU A O 1
ATOM 2097 N N . ASN A 1 269 ? 13.478 -24.568 -23.033 1.00 48.91 269 ASN A N 1
ATOM 2098 C CA . ASN A 1 269 ? 13.848 -25.661 -23.913 1.00 48.91 269 ASN A CA 1
ATOM 2099 C C . ASN A 1 269 ? 13.316 -25.586 -25.375 1.00 48.91 269 ASN A C 1
ATOM 2101 O O . ASN A 1 269 ? 13.130 -26.634 -25.987 1.00 48.91 269 ASN A O 1
ATOM 2105 N N . THR A 1 270 ? 13.083 -24.413 -25.980 1.00 60.28 270 THR A N 1
ATOM 2106 C CA . THR A 1 270 ? 13.009 -24.273 -27.466 1.00 60.28 270 THR A CA 1
ATOM 2107 C C . THR A 1 270 ? 13.920 -23.173 -28.019 1.00 60.28 270 THR A C 1
ATOM 2109 O O . THR A 1 270 ? 13.699 -22.677 -29.118 1.00 60.28 270 THR A O 1
ATOM 2112 N N . LEU A 1 271 ? 14.937 -22.769 -27.254 1.00 73.06 271 LEU A N 1
ATOM 2113 C CA . LEU A 1 271 ? 15.851 -21.677 -27.617 1.00 73.06 271 LEU A CA 1
ATOM 2114 C C . LEU A 1 271 ? 17.007 -22.127 -28.522 1.00 73.06 271 LEU A C 1
ATOM 2116 O O . LEU A 1 271 ? 17.673 -21.291 -29.124 1.00 73.06 271 LEU A O 1
ATOM 2120 N N . LEU A 1 272 ? 17.242 -23.438 -28.629 1.00 90.56 272 LEU A N 1
ATOM 2121 C CA . LEU A 1 272 ? 18.272 -23.985 -29.508 1.00 90.56 272 LEU A CA 1
ATOM 2122 C C . LEU A 1 272 ? 17.892 -23.817 -30.977 1.00 90.56 272 LEU A C 1
ATOM 2124 O O . LEU A 1 272 ? 16.724 -23.940 -31.338 1.00 90.56 272 LEU A O 1
ATOM 2128 N N . PHE A 1 273 ? 18.878 -23.619 -31.841 1.00 93.88 273 PHE A N 1
ATOM 2129 C CA . PHE A 1 273 ? 18.655 -23.611 -33.284 1.00 93.88 273 PHE A CA 1
ATOM 2130 C C . PHE A 1 273 ? 19.839 -24.183 -34.044 1.00 93.88 273 PHE A C 1
ATOM 2132 O O . PHE A 1 273 ? 20.934 -24.309 -33.511 1.00 93.88 273 PHE A O 1
ATOM 2139 N N . ILE A 1 274 ? 19.611 -24.560 -35.294 1.00 96.69 274 ILE A N 1
ATOM 2140 C CA . ILE A 1 274 ? 20.638 -25.067 -36.191 1.00 96.69 274 ILE A CA 1
ATOM 2141 C C . ILE A 1 274 ? 21.445 -23.868 -36.695 1.00 96.69 274 ILE A C 1
ATOM 2143 O O . ILE A 1 274 ? 20.928 -23.033 -37.449 1.00 96.69 274 ILE A O 1
ATOM 2147 N N . SER A 1 275 ? 22.697 -23.776 -36.252 1.00 95.88 275 SER A N 1
ATOM 2148 C CA . SER A 1 275 ? 23.646 -22.740 -36.668 1.00 95.88 275 SER A CA 1
ATOM 2149 C C . SER A 1 275 ? 24.394 -23.124 -37.935 1.00 95.88 275 SER A C 1
ATOM 2151 O O . SER A 1 275 ? 24.744 -22.240 -38.712 1.00 95.88 275 SER A O 1
ATOM 2153 N N . GLU A 1 276 ? 24.590 -24.418 -38.190 1.00 96.50 276 GLU A N 1
ATOM 2154 C CA . GLU A 1 276 ? 25.296 -24.883 -39.380 1.00 96.50 276 GLU A CA 1
ATOM 2155 C C . GLU A 1 276 ? 24.822 -26.267 -39.838 1.00 96.50 276 GLU A C 1
ATOM 2157 O O . GLU A 1 276 ? 24.449 -27.131 -39.042 1.00 96.50 276 GLU A O 1
ATOM 2162 N N . TYR A 1 277 ? 24.845 -26.496 -41.146 1.00 97.06 277 TYR A N 1
ATOM 2163 C CA . TYR A 1 277 ? 24.560 -27.785 -41.765 1.00 97.06 277 TYR A CA 1
ATOM 2164 C C . TYR A 1 277 ? 25.428 -27.982 -42.992 1.00 97.06 277 TYR A C 1
ATOM 2166 O O . TYR A 1 277 ? 25.522 -27.087 -43.828 1.00 97.06 277 TYR A O 1
ATOM 2174 N N . ALA A 1 278 ? 25.989 -29.176 -43.150 1.00 96.56 278 ALA A N 1
ATOM 2175 C CA . ALA A 1 278 ? 26.744 -29.507 -44.346 1.00 96.56 278 ALA A CA 1
ATOM 2176 C C . ALA A 1 278 ? 26.342 -30.853 -44.932 1.00 96.56 278 ALA A C 1
ATOM 2178 O O . ALA A 1 278 ? 26.278 -31.876 -44.240 1.00 96.56 278 ALA A O 1
ATOM 2179 N N . GLU A 1 279 ? 26.188 -30.846 -46.251 1.00 95.38 279 GLU A N 1
ATOM 2180 C CA . GLU A 1 279 ? 26.222 -32.028 -47.096 1.00 95.38 279 GLU A CA 1
ATOM 2181 C C . GLU A 1 279 ? 27.412 -31.867 -48.038 1.00 95.38 279 GLU A C 1
ATOM 2183 O O . GLU A 1 279 ? 27.330 -31.229 -49.083 1.00 95.38 279 GLU A O 1
ATOM 2188 N N . GLY A 1 280 ? 28.568 -32.351 -47.593 1.00 90.31 280 GLY A N 1
ATOM 2189 C CA . GLY A 1 280 ? 29.814 -32.284 -48.337 1.00 90.31 280 GLY A CA 1
ATOM 2190 C C . GLY A 1 280 ? 30.098 -33.552 -49.138 1.00 90.31 280 GLY A C 1
ATOM 2191 O O . GLY A 1 280 ? 29.358 -34.536 -49.121 1.00 90.31 280 GLY A O 1
ATOM 2192 N N . SER A 1 281 ? 31.248 -33.573 -49.808 1.00 91.19 281 SER A N 1
ATOM 2193 C CA . SER A 1 281 ? 31.665 -34.734 -50.596 1.00 91.19 281 SER A CA 1
ATOM 2194 C C . SER A 1 281 ? 31.765 -36.024 -49.760 1.00 91.19 281 SER A C 1
ATOM 2196 O O . SER A 1 281 ? 32.244 -36.037 -48.624 1.00 91.19 281 SER A O 1
ATOM 2198 N N . SER A 1 282 ? 31.375 -37.155 -50.361 1.00 91.88 282 SER A N 1
ATOM 2199 C CA . SER A 1 282 ? 31.390 -38.473 -49.710 1.00 91.88 282 SER A CA 1
ATOM 2200 C C . SER A 1 282 ? 30.492 -38.516 -48.459 1.00 91.88 282 SER A C 1
ATOM 2202 O O . SER A 1 282 ? 29.274 -38.428 -48.577 1.00 91.88 282 SER A O 1
ATOM 2204 N N . ASN A 1 283 ? 31.076 -38.692 -47.272 1.00 93.94 283 ASN A N 1
ATOM 2205 C CA . ASN A 1 283 ? 30.380 -38.783 -45.991 1.00 93.94 283 ASN A CA 1
ATOM 2206 C C . ASN A 1 283 ? 30.660 -37.559 -45.107 1.00 93.94 283 ASN A C 1
ATOM 2208 O O . ASN A 1 283 ? 30.464 -37.628 -43.897 1.00 93.94 283 ASN A O 1
ATOM 2212 N N . ASN A 1 284 ? 31.151 -36.457 -45.673 1.00 96.00 284 ASN A N 1
ATOM 2213 C CA . ASN A 1 284 ? 31.414 -35.242 -44.913 1.00 96.00 284 ASN A CA 1
ATOM 2214 C C . ASN A 1 284 ? 30.098 -34.512 -44.633 1.00 96.00 284 ASN A C 1
ATOM 2216 O O . ASN A 1 284 ? 29.711 -33.615 -45.372 1.00 96.00 284 ASN A O 1
ATOM 2220 N N . LYS A 1 285 ? 29.384 -34.963 -43.601 1.00 96.06 285 LYS A N 1
ATOM 2221 C CA . LYS A 1 285 ? 28.043 -34.489 -43.255 1.00 96.06 285 LYS A CA 1
ATOM 2222 C C . LYS A 1 285 ? 27.967 -34.187 -41.774 1.00 96.06 285 LYS A C 1
ATOM 2224 O O . LYS A 1 285 ? 28.442 -35.005 -40.976 1.00 96.06 285 LYS A O 1
ATOM 2229 N N . TYR A 1 286 ? 27.347 -33.068 -41.424 1.00 97.44 286 TYR A N 1
ATOM 2230 C CA . TYR A 1 286 ? 27.081 -32.713 -40.035 1.00 97.44 286 TYR A CA 1
ATOM 2231 C C . TYR A 1 286 ? 25.897 -31.758 -39.880 1.00 97.44 286 TYR A C 1
ATOM 2233 O O . TYR A 1 286 ? 25.434 -31.142 -40.841 1.00 97.44 286 TYR A O 1
ATOM 2241 N N . LEU A 1 287 ? 25.437 -31.657 -38.636 1.00 97.19 287 LEU A N 1
ATOM 2242 C CA . LEU A 1 287 ? 24.481 -30.681 -38.142 1.00 97.19 287 LEU A CA 1
ATOM 2243 C C . LEU A 1 287 ? 25.061 -30.046 -36.873 1.00 97.19 287 LEU A C 1
ATOM 2245 O O . LEU A 1 287 ? 25.471 -30.771 -35.965 1.00 97.19 287 LEU A O 1
ATOM 2249 N N . GLU A 1 288 ? 25.086 -28.722 -36.808 1.00 97.75 288 GLU A N 1
ATOM 2250 C CA . GLU A 1 288 ? 25.511 -27.955 -35.640 1.00 97.75 288 GLU A CA 1
ATOM 2251 C C . GLU A 1 288 ? 24.311 -27.249 -35.005 1.00 97.75 288 GLU A C 1
ATOM 2253 O O . GLU A 1 288 ? 23.523 -26.594 -35.689 1.00 97.75 288 GLU A O 1
ATOM 2258 N N . ILE A 1 289 ? 24.173 -27.397 -33.689 1.00 97.12 289 ILE A N 1
ATOM 2259 C CA . ILE A 1 289 ? 23.099 -26.811 -32.890 1.00 97.12 289 ILE A CA 1
ATOM 2260 C C . ILE A 1 289 ? 23.709 -25.775 -31.951 1.00 97.12 289 ILE A C 1
ATOM 2262 O O . ILE A 1 289 ? 24.551 -26.123 -31.129 1.00 97.12 289 ILE A O 1
ATOM 2266 N N . TYR A 1 290 ? 23.252 -24.531 -32.022 1.00 95.56 290 TYR A N 1
ATOM 2267 C CA . TYR A 1 290 ? 23.698 -23.436 -31.172 1.00 95.56 290 TYR A CA 1
ATOM 2268 C C . TYR A 1 290 ? 22.722 -23.148 -30.033 1.00 95.56 290 TYR A C 1
ATOM 2270 O O . TYR A 1 290 ? 21.500 -23.236 -30.184 1.00 95.56 290 TYR A O 1
ATOM 2278 N N . ASN A 1 291 ? 23.288 -22.768 -28.889 1.00 92.75 291 ASN A N 1
ATOM 2279 C CA . ASN A 1 291 ? 22.568 -22.310 -27.713 1.00 92.75 291 ASN A CA 1
ATOM 2280 C C . ASN A 1 291 ? 22.785 -20.800 -27.494 1.00 92.75 291 ASN A C 1
ATOM 2282 O O . ASN A 1 291 ? 23.832 -20.424 -26.964 1.00 92.75 291 ASN A O 1
ATOM 2286 N N . PRO A 1 292 ? 21.798 -19.939 -27.812 1.00 85.88 292 PRO A N 1
ATOM 2287 C CA . PRO A 1 292 ? 21.901 -18.489 -27.618 1.00 85.88 292 PRO A CA 1
ATOM 2288 C C . PRO A 1 292 ? 21.716 -18.046 -26.158 1.00 85.88 292 PRO A C 1
ATOM 2290 O O . PRO A 1 292 ? 21.714 -16.851 -25.865 1.00 85.88 292 PRO A O 1
ATOM 2293 N N . THR A 1 293 ? 21.481 -18.979 -25.232 1.00 83.69 293 THR A N 1
ATOM 2294 C CA . THR A 1 293 ? 21.202 -18.647 -23.834 1.00 83.69 293 THR A CA 1
ATOM 2295 C C . THR A 1 293 ? 22.483 -18.492 -23.019 1.00 83.69 293 THR A C 1
ATOM 2297 O O . THR A 1 293 ? 23.555 -18.995 -23.359 1.00 83.69 293 THR A O 1
ATOM 2300 N N . THR A 1 294 ? 22.358 -17.822 -21.875 1.00 82.94 294 THR A N 1
ATOM 2301 C CA . THR A 1 294 ? 23.454 -17.620 -20.918 1.00 82.94 294 THR A CA 1
ATOM 2302 C C . THR A 1 294 ? 23.695 -18.825 -20.001 1.00 82.94 294 THR A C 1
ATOM 2304 O O . THR A 1 294 ? 24.587 -18.771 -19.154 1.00 82.94 294 THR A O 1
ATOM 2307 N N . SER A 1 295 ? 22.945 -19.921 -20.176 1.00 84.75 295 SER A N 1
ATOM 2308 C CA . SER A 1 295 ? 23.054 -21.160 -19.394 1.00 84.75 295 SER A CA 1
ATOM 2309 C C . SER A 1 295 ? 23.173 -22.387 -20.304 1.00 84.75 295 SER A C 1
ATOM 2311 O O . SER A 1 295 ? 22.822 -22.341 -21.474 1.00 84.75 295 SER A O 1
ATOM 2313 N N . ALA A 1 296 ? 23.707 -23.502 -19.801 1.00 86.12 296 ALA A N 1
ATOM 2314 C CA . ALA A 1 296 ? 23.751 -24.738 -20.586 1.00 86.12 296 ALA A CA 1
ATOM 2315 C C . ALA A 1 296 ? 22.343 -25.348 -20.723 1.00 86.12 296 ALA A C 1
ATOM 2317 O O . ALA A 1 296 ? 21.605 -25.406 -19.740 1.00 86.12 296 ALA A O 1
ATOM 2318 N N . VAL A 1 297 ? 21.993 -25.845 -21.913 1.00 89.44 297 VAL A N 1
ATOM 2319 C CA . VAL A 1 297 ? 20.683 -26.454 -22.210 1.00 89.44 297 VAL A CA 1
ATOM 2320 C C . VAL A 1 297 ? 20.827 -27.968 -22.356 1.00 89.44 297 VAL A C 1
ATOM 2322 O O . VAL A 1 297 ? 21.710 -28.450 -23.064 1.00 89.44 297 VAL A O 1
ATOM 2325 N N . SER A 1 298 ? 19.955 -28.735 -21.697 1.00 91.06 298 SER A N 1
ATOM 2326 C CA . SER A 1 298 ? 19.915 -30.200 -21.817 1.00 91.06 298 SER A CA 1
ATOM 2327 C C . SER A 1 298 ? 19.231 -30.648 -23.112 1.00 91.06 298 SER A C 1
ATOM 2329 O O . SER A 1 298 ? 18.170 -30.131 -23.465 1.00 91.06 298 SER A O 1
ATOM 2331 N N . LEU A 1 299 ? 19.796 -31.658 -23.782 1.00 92.62 299 LEU A N 1
ATOM 2332 C CA . LEU A 1 299 ? 19.227 -32.279 -24.984 1.00 92.62 299 LEU A CA 1
ATOM 2333 C C . LEU A 1 299 ? 18.312 -33.482 -24.687 1.00 92.62 299 LEU A C 1
ATOM 2335 O O . LEU A 1 299 ? 17.821 -34.112 -25.617 1.00 92.62 299 LEU A O 1
ATOM 2339 N N . GLU A 1 300 ? 18.036 -33.798 -23.416 1.00 87.88 300 GLU A N 1
ATOM 2340 C CA . GLU A 1 300 ? 17.247 -34.982 -23.014 1.00 87.88 300 GLU A CA 1
ATOM 2341 C C . GLU A 1 300 ? 15.831 -35.021 -23.621 1.00 87.88 300 GLU A C 1
ATOM 2343 O O . GLU A 1 300 ? 15.322 -36.092 -23.942 1.00 87.88 300 GLU A O 1
ATOM 2348 N N . ASN A 1 301 ? 15.221 -33.851 -23.829 1.00 85.75 301 ASN A N 1
ATOM 2349 C CA . ASN A 1 301 ? 13.889 -33.703 -24.426 1.00 85.75 301 ASN A CA 1
ATOM 2350 C C . ASN A 1 301 ? 13.931 -33.255 -25.896 1.00 85.75 301 ASN A C 1
ATOM 2352 O O . ASN A 1 301 ? 12.901 -32.870 -26.449 1.00 85.75 301 ASN A O 1
ATOM 2356 N N . TYR A 1 302 ? 15.110 -33.272 -26.519 1.00 93.69 302 TYR A N 1
ATOM 2357 C CA . TYR A 1 302 ? 15.287 -32.936 -27.924 1.00 93.69 302 TYR A CA 1
ATOM 2358 C C . TYR A 1 302 ? 15.548 -34.188 -28.761 1.00 93.69 302 TYR A C 1
ATOM 2360 O O . TYR A 1 302 ? 16.052 -35.207 -28.283 1.00 93.69 302 TYR A O 1
ATOM 2368 N N . ALA A 1 303 ? 15.227 -34.102 -30.047 1.00 95.31 303 ALA A N 1
ATOM 2369 C CA . ALA A 1 303 ? 15.557 -35.133 -31.019 1.00 95.31 303 ALA A CA 1
ATOM 2370 C C . ALA A 1 303 ? 15.704 -34.556 -32.429 1.00 95.31 303 ALA A C 1
ATOM 2372 O O . ALA A 1 303 ? 15.259 -33.443 -32.716 1.00 95.31 303 ALA A O 1
ATOM 2373 N N . MET A 1 304 ? 16.291 -35.348 -33.325 1.00 96.12 304 MET A N 1
ATOM 2374 C CA . MET A 1 304 ? 16.230 -35.120 -34.765 1.00 96.12 304 MET A CA 1
ATOM 2375 C C . MET A 1 304 ? 15.092 -35.947 -35.363 1.00 96.12 304 MET A C 1
ATOM 2377 O O . MET A 1 304 ? 15.107 -37.181 -35.316 1.00 96.12 304 MET A O 1
ATOM 2381 N N . ALA A 1 305 ? 14.112 -35.266 -35.949 1.00 96.12 305 ALA A N 1
ATOM 2382 C CA . ALA A 1 305 ? 13.031 -35.884 -36.704 1.00 96.12 305 ALA A CA 1
ATOM 2383 C C . ALA A 1 305 ? 13.305 -35.728 -38.205 1.00 96.12 305 ALA A C 1
ATOM 2385 O O . ALA A 1 305 ? 13.525 -34.616 -38.685 1.00 96.12 305 ALA A O 1
ATOM 2386 N N . ILE A 1 306 ? 13.315 -36.843 -38.937 1.00 95.31 306 ILE A N 1
ATOM 2387 C CA . ILE A 1 306 ? 13.825 -36.900 -40.313 1.00 95.31 306 ILE A CA 1
ATOM 2388 C C . ILE A 1 306 ? 12.780 -37.498 -41.253 1.00 95.31 306 ILE A C 1
ATOM 2390 O O . ILE A 1 306 ? 12.180 -38.535 -40.948 1.00 95.31 306 ILE A O 1
ATOM 2394 N N . VAL A 1 307 ? 12.611 -36.856 -42.407 1.00 94.81 307 VAL A N 1
ATOM 2395 C CA . VAL A 1 307 ? 11.934 -37.373 -43.602 1.00 94.81 307 VAL A CA 1
ATOM 2396 C C . VAL A 1 307 ? 12.992 -37.769 -44.618 1.00 94.81 307 VAL A C 1
ATOM 2398 O O . VAL A 1 307 ? 13.891 -36.976 -44.879 1.00 94.81 307 VAL A O 1
ATOM 2401 N N . VAL A 1 308 ? 12.881 -38.971 -45.186 1.00 90.56 308 VAL A N 1
ATOM 2402 C CA . VAL A 1 308 ? 13.880 -39.495 -46.127 1.00 90.56 308 VAL A CA 1
ATOM 2403 C C . VAL A 1 308 ? 13.334 -39.444 -47.554 1.00 90.56 308 VAL A C 1
ATOM 2405 O O . VAL A 1 308 ? 12.453 -40.226 -47.915 1.00 90.56 308 VAL A O 1
ATOM 2408 N N . ASN A 1 309 ? 13.883 -38.575 -48.402 1.00 86.62 309 ASN A N 1
ATOM 2409 C CA . ASN A 1 309 ? 13.328 -38.162 -49.699 1.00 86.62 309 ASN A CA 1
ATOM 2410 C C . ASN A 1 309 ? 11.901 -37.569 -49.574 1.00 86.62 309 ASN A C 1
ATOM 2412 O O . ASN A 1 309 ? 11.716 -36.390 -49.285 1.00 86.62 309 ASN A O 1
ATOM 2416 N N . ALA A 1 310 ? 10.863 -38.391 -49.779 1.00 89.19 310 ALA A N 1
ATOM 2417 C CA . ALA A 1 310 ? 9.460 -37.983 -49.759 1.00 89.19 310 ALA A CA 1
ATOM 2418 C C . ALA A 1 310 ? 8.771 -38.475 -48.477 1.00 89.19 310 ALA A C 1
ATOM 2420 O O . ALA A 1 310 ? 8.844 -39.673 -48.188 1.00 89.19 310 ALA A O 1
ATOM 2421 N N . PRO A 1 311 ? 8.016 -37.618 -47.765 1.00 91.81 311 PRO A N 1
ATOM 2422 C CA . PRO A 1 311 ? 7.339 -38.021 -46.537 1.00 91.81 311 PRO A CA 1
ATOM 2423 C C . PRO A 1 311 ? 6.278 -39.088 -46.822 1.00 91.81 311 PRO A C 1
ATOM 2425 O O . PRO A 1 311 ? 5.474 -38.945 -47.751 1.00 91.81 311 PRO A O 1
ATOM 2428 N N . ALA A 1 312 ? 6.206 -40.128 -45.983 1.00 92.19 312 ALA A N 1
ATOM 2429 C CA . ALA A 1 312 ? 5.132 -41.124 -46.076 1.00 92.19 312 ALA A CA 1
ATOM 2430 C C . ALA A 1 312 ? 3.738 -40.488 -45.898 1.00 92.19 312 ALA A C 1
ATOM 2432 O O . ALA A 1 312 ? 2.752 -40.934 -46.493 1.00 92.19 312 ALA A O 1
ATOM 2433 N N . GLN A 1 313 ? 3.668 -39.4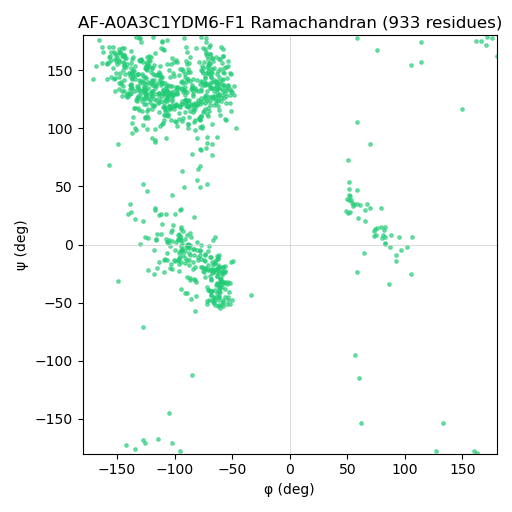24 -45.095 1.00 93.44 313 GLN A N 1
ATOM 2434 C CA . GLN A 1 313 ? 2.506 -38.565 -44.927 1.00 93.44 313 GLN A CA 1
ATOM 2435 C C . GLN A 1 313 ? 2.963 -37.106 -44.814 1.00 93.44 313 GLN A C 1
ATOM 2437 O O . GLN A 1 313 ? 3.790 -36.776 -43.971 1.00 93.44 313 GLN A O 1
ATOM 2442 N N . VAL A 1 314 ? 2.386 -36.223 -45.634 1.00 94.00 314 VAL A N 1
ATOM 2443 C CA . VAL A 1 314 ? 2.675 -34.778 -45.622 1.00 94.00 314 VAL A CA 1
ATOM 2444 C C . VAL A 1 314 ? 2.537 -34.202 -44.208 1.00 94.00 314 VAL A C 1
ATOM 2446 O O . VAL A 1 314 ? 1.515 -34.399 -43.546 1.00 94.00 314 VAL A O 1
ATOM 2449 N N . GLY A 1 315 ? 3.567 -33.482 -43.767 1.00 91.31 315 GLY A N 1
ATOM 2450 C CA . GLY A 1 315 ? 3.659 -32.857 -42.448 1.00 91.31 315 GLY A CA 1
ATOM 2451 C C . GLY A 1 315 ? 4.077 -33.798 -41.312 1.00 91.31 315 GLY A C 1
ATOM 2452 O O . GLY A 1 315 ? 4.023 -33.385 -40.153 1.00 91.31 315 GLY A O 1
ATOM 2453 N N . VAL A 1 316 ? 4.474 -35.039 -41.615 1.00 94.50 316 VAL A N 1
ATOM 2454 C CA . VAL A 1 316 ? 4.845 -36.072 -40.636 1.00 94.50 316 VAL A CA 1
ATOM 2455 C C . VAL A 1 316 ? 6.246 -36.608 -40.939 1.00 94.50 316 VAL A C 1
ATOM 2457 O O . VAL A 1 316 ? 6.582 -36.849 -42.094 1.00 94.50 316 VAL A O 1
ATOM 2460 N N . TYR A 1 317 ? 7.053 -36.806 -39.895 1.00 94.94 317 TYR A N 1
ATOM 2461 C CA . TYR A 1 317 ? 8.396 -37.386 -39.996 1.00 94.94 317 TYR A CA 1
ATOM 2462 C C . TYR A 1 317 ? 8.362 -38.909 -40.240 1.00 94.94 317 TYR A C 1
ATOM 2464 O O . TYR A 1 317 ? 7.413 -39.596 -39.846 1.00 94.94 317 TYR A O 1
ATOM 2472 N N . ASP A 1 318 ? 9.436 -39.466 -40.807 1.00 94.50 318 ASP A N 1
ATOM 2473 C CA . ASP A 1 318 ? 9.582 -40.915 -41.018 1.00 94.50 318 ASP A CA 1
ATOM 2474 C C . ASP A 1 318 ? 10.345 -41.594 -39.872 1.00 94.50 318 ASP A C 1
ATOM 2476 O O . ASP A 1 318 ? 9.998 -42.699 -39.448 1.00 94.50 318 ASP A O 1
ATOM 2480 N N . SER A 1 319 ? 11.375 -40.930 -39.341 1.00 93.88 319 SER A N 1
ATOM 2481 C CA . SER A 1 319 ? 12.211 -41.459 -38.257 1.00 93.88 319 SER A CA 1
ATOM 2482 C C . SER A 1 319 ? 12.539 -40.415 -37.189 1.00 93.88 319 SER A C 1
ATOM 2484 O O . SER A 1 319 ? 12.566 -39.218 -37.469 1.00 93.88 319 SER A O 1
ATOM 2486 N N . TRP A 1 320 ? 12.759 -40.886 -35.960 1.00 95.56 320 TRP A N 1
ATOM 2487 C CA . TRP A 1 320 ? 13.021 -40.077 -34.769 1.00 95.56 320 TRP A CA 1
ATOM 2488 C C . TRP A 1 320 ? 14.306 -40.562 -34.102 1.00 95.56 320 TRP A C 1
ATOM 2490 O O . TRP A 1 320 ? 14.422 -41.749 -33.792 1.00 95.56 320 TRP A O 1
ATOM 2500 N N . HIS A 1 321 ? 15.253 -39.656 -33.873 1.00 95.19 321 HIS A N 1
ATOM 2501 C CA . HIS A 1 321 ? 16.583 -39.979 -33.355 1.00 95.19 321 HIS A CA 1
ATOM 2502 C C . HIS A 1 321 ? 16.897 -39.108 -32.142 1.00 95.19 321 HIS A C 1
ATOM 2504 O O . HIS A 1 321 ? 17.010 -37.892 -32.267 1.00 95.19 321 HIS A O 1
ATOM 2510 N N . TYR A 1 322 ? 17.029 -39.731 -30.973 1.00 94.62 322 TYR A N 1
ATOM 2511 C CA . TYR A 1 322 ? 17.430 -39.040 -29.746 1.00 94.62 322 TYR A CA 1
ATOM 2512 C C . TYR A 1 322 ? 18.933 -38.741 -29.736 1.00 94.62 322 TYR A C 1
ATOM 2514 O O . TYR A 1 322 ? 19.721 -39.471 -30.342 1.00 94.62 322 TYR A O 1
ATOM 2522 N N . PHE A 1 323 ? 19.312 -37.693 -29.008 1.00 95.19 323 PHE A N 1
ATOM 2523 C CA . PHE A 1 323 ? 20.703 -37.425 -28.645 1.00 95.19 323 PHE A CA 1
ATOM 2524 C C . PHE A 1 323 ? 21.185 -38.408 -27.565 1.00 95.19 323 PHE A C 1
ATOM 2526 O O . PHE A 1 323 ? 20.380 -39.084 -26.915 1.00 95.19 323 PHE A O 1
ATOM 2533 N N . ASP A 1 324 ? 22.503 -38.495 -27.369 1.00 92.06 324 ASP A N 1
ATOM 2534 C CA . ASP A 1 324 ? 23.078 -39.325 -26.310 1.00 92.06 324 ASP A CA 1
ATOM 2535 C C . ASP A 1 324 ? 22.611 -38.853 -24.918 1.00 92.06 324 ASP A C 1
ATOM 2537 O O . ASP A 1 324 ? 22.406 -37.666 -24.653 1.00 92.06 324 ASP A O 1
ATOM 2541 N N . ILE A 1 325 ? 22.402 -39.805 -24.004 1.00 88.88 325 ILE A N 1
ATOM 2542 C CA . ILE A 1 325 ? 21.868 -39.495 -22.673 1.00 88.88 325 ILE A CA 1
ATOM 2543 C C . ILE A 1 325 ? 22.824 -38.580 -21.893 1.00 88.88 325 ILE A C 1
ATOM 2545 O O . ILE A 1 325 ? 24.007 -38.882 -21.738 1.00 88.88 325 ILE A O 1
ATOM 2549 N N . GLY A 1 326 ? 22.289 -37.478 -21.363 1.00 86.25 326 GLY A N 1
ATOM 2550 C CA . GLY A 1 326 ? 23.060 -36.479 -20.620 1.00 86.25 326 GLY A CA 1
ATOM 2551 C C . GLY A 1 326 ? 23.792 -35.452 -21.488 1.00 86.25 326 GLY A C 1
ATOM 2552 O O . GLY A 1 326 ? 24.540 -34.648 -20.936 1.00 86.25 326 GLY A O 1
ATOM 2553 N N . SER A 1 327 ? 23.587 -35.449 -22.810 1.00 92.94 327 SER A N 1
ATOM 2554 C CA . SER A 1 327 ? 24.125 -34.406 -23.685 1.00 92.94 327 SER A CA 1
ATOM 2555 C C . SER A 1 327 ? 23.556 -33.025 -23.347 1.00 92.94 327 SER A C 1
ATOM 2557 O O . SER A 1 327 ? 22.357 -32.859 -23.113 1.00 92.94 327 SER A O 1
ATOM 2559 N N . THR A 1 328 ? 24.430 -32.019 -23.355 1.00 93.44 328 THR A N 1
ATOM 2560 C CA . THR A 1 328 ? 24.094 -30.615 -23.089 1.00 93.44 328 THR A CA 1
ATOM 2561 C C . THR A 1 328 ? 24.786 -29.706 -24.094 1.00 93.44 328 THR A C 1
ATOM 2563 O O . THR A 1 328 ? 25.941 -29.959 -24.429 1.00 93.44 328 THR A O 1
ATOM 2566 N N . VAL A 1 329 ? 24.137 -28.611 -24.486 1.00 94.69 329 VAL A N 1
ATOM 2567 C CA . VAL A 1 329 ? 24.749 -27.534 -25.275 1.00 94.69 329 VAL A CA 1
ATOM 2568 C C . VAL A 1 329 ? 25.204 -26.417 -24.322 1.00 94.69 329 VAL A C 1
ATOM 2570 O O . VAL A 1 329 ? 24.359 -25.876 -23.601 1.00 94.69 329 VAL A O 1
ATOM 2573 N N . PRO A 1 330 ? 26.502 -26.063 -24.248 1.00 91.94 330 PRO A N 1
ATOM 2574 C CA . PRO A 1 330 ? 26.990 -24.995 -23.366 1.00 91.94 330 PRO A CA 1
ATOM 2575 C C . PRO A 1 330 ? 26.340 -23.634 -23.651 1.00 91.94 330 PRO A C 1
ATOM 2577 O O . PRO A 1 330 ? 25.883 -23.391 -24.763 1.00 91.94 330 PRO A O 1
ATOM 2580 N N . ALA A 1 331 ? 26.316 -22.737 -22.660 1.00 88.38 331 ALA A N 1
ATOM 2581 C CA . ALA A 1 331 ? 25.875 -21.350 -22.843 1.00 88.38 331 ALA A CA 1
ATOM 2582 C C . ALA A 1 331 ? 26.695 -20.653 -23.938 1.00 88.38 331 ALA A C 1
ATOM 2584 O O . ALA A 1 331 ? 27.927 -20.706 -23.882 1.00 88.38 331 ALA A O 1
ATOM 2585 N N . ASN A 1 332 ? 26.036 -19.997 -24.898 1.00 87.75 332 ASN A N 1
ATOM 2586 C CA . ASN A 1 332 ? 26.672 -19.396 -26.080 1.00 87.75 332 ASN A CA 1
ATOM 2587 C C . ASN A 1 332 ? 27.611 -20.363 -26.835 1.00 87.75 332 ASN A C 1
ATOM 2589 O O . ASN A 1 332 ? 28.591 -19.930 -27.442 1.00 87.75 332 ASN A O 1
ATOM 2593 N N . GLY A 1 333 ? 27.353 -21.671 -26.750 1.00 92.50 333 GLY A N 1
ATOM 2594 C CA . GLY A 1 333 ? 28.154 -22.731 -27.359 1.00 92.50 333 GLY A CA 1
ATOM 2595 C C . GLY A 1 333 ? 27.363 -23.549 -28.375 1.00 92.50 333 GLY A C 1
ATOM 2596 O O . GLY A 1 333 ? 26.172 -23.318 -28.589 1.00 92.50 333 GLY A O 1
ATOM 2597 N N . VAL A 1 334 ? 28.037 -24.523 -28.988 1.00 96.25 334 VAL A N 1
ATOM 2598 C CA . VAL A 1 334 ? 27.466 -25.402 -30.019 1.00 96.25 334 VAL A CA 1
ATOM 2599 C C . VAL A 1 334 ? 27.512 -26.877 -29.613 1.00 96.25 334 VAL A C 1
ATOM 2601 O O . VAL A 1 334 ? 28.259 -27.252 -28.709 1.00 96.25 334 VAL A O 1
ATOM 2604 N N . PHE A 1 335 ? 26.699 -27.697 -30.279 1.00 97.56 335 PHE A N 1
ATOM 2605 C CA . PHE A 1 335 ? 26.705 -29.156 -30.202 1.00 97.56 335 PHE A CA 1
ATOM 2606 C C . PHE A 1 335 ? 26.655 -29.752 -31.613 1.00 97.56 335 PHE A C 1
ATOM 2608 O O . PHE A 1 335 ? 25.760 -29.422 -32.396 1.00 97.56 335 PHE A O 1
ATOM 2615 N N . ILE A 1 336 ? 27.599 -30.634 -31.940 1.00 98.12 336 ILE A N 1
ATOM 2616 C CA . ILE A 1 336 ? 27.848 -31.098 -33.310 1.00 98.12 336 ILE A CA 1
ATOM 2617 C C . ILE A 1 336 ? 27.518 -32.584 -33.467 1.00 98.12 336 ILE A C 1
ATOM 2619 O O . ILE A 1 336 ? 28.062 -33.455 -32.782 1.00 98.12 336 ILE A O 1
ATOM 2623 N N . VAL A 1 337 ? 26.674 -32.888 -34.453 1.00 97.88 337 VAL A N 1
ATOM 2624 C CA . VAL A 1 337 ? 26.321 -34.246 -34.880 1.00 97.88 337 VAL A CA 1
ATOM 2625 C C . VAL A 1 337 ? 26.956 -34.525 -36.237 1.00 97.88 337 VAL A C 1
ATOM 2627 O O . VAL A 1 337 ? 26.585 -33.889 -37.218 1.00 97.88 337 VAL A O 1
ATOM 2630 N N . ALA A 1 338 ? 27.866 -35.498 -36.337 1.00 98.00 338 ALA A N 1
ATOM 2631 C CA . ALA A 1 338 ? 28.580 -35.791 -37.588 1.00 98.00 338 ALA A CA 1
ATOM 2632 C C . ALA A 1 338 ? 28.412 -37.235 -38.084 1.00 98.00 338 ALA A C 1
ATOM 2634 O O . ALA A 1 338 ? 28.147 -38.165 -37.321 1.00 98.00 338 ALA A O 1
ATOM 2635 N N . HIS A 1 339 ? 28.637 -37.470 -39.377 1.00 97.69 339 HIS A N 1
ATOM 2636 C CA . HIS A 1 339 ? 28.728 -38.836 -39.890 1.00 97.69 339 HIS A CA 1
ATOM 2637 C C . HIS A 1 339 ? 30.017 -39.520 -39.384 1.00 97.69 339 HIS A C 1
ATOM 2639 O O . HIS A 1 339 ? 31.094 -38.936 -39.504 1.00 97.69 339 HIS A O 1
ATOM 2645 N N . PRO A 1 340 ? 29.995 -40.792 -38.930 1.00 97.44 340 PRO A N 1
ATOM 2646 C CA . PRO A 1 340 ? 31.167 -41.494 -38.365 1.00 97.44 340 PRO A CA 1
ATOM 2647 C C . PRO A 1 340 ? 32.312 -41.771 -39.363 1.00 97.44 340 PRO A C 1
ATOM 2649 O O . PRO A 1 340 ? 33.277 -42.466 -39.059 1.00 97.44 340 PRO A O 1
ATOM 2652 N N . SER A 1 341 ? 32.191 -41.292 -40.596 1.00 97.31 341 SER A N 1
ATOM 2653 C CA . SER A 1 341 ? 33.197 -41.411 -41.662 1.00 97.31 341 SER A CA 1
ATOM 2654 C C . SER A 1 341 ? 33.404 -40.081 -42.387 1.00 97.31 341 SER A C 1
ATOM 2656 O O . SER A 1 341 ? 33.820 -40.086 -43.545 1.00 97.31 341 SER A O 1
ATOM 2658 N N . ALA A 1 342 ? 33.052 -38.975 -41.727 1.00 96.88 342 ALA A N 1
ATOM 2659 C CA . ALA A 1 342 ? 33.360 -37.627 -42.172 1.00 96.88 342 ALA A CA 1
ATOM 2660 C C . ALA A 1 342 ? 34.869 -37.344 -42.069 1.00 96.88 342 ALA A C 1
ATOM 2662 O O . ALA A 1 342 ? 35.639 -38.143 -41.524 1.00 96.88 342 ALA A O 1
ATOM 2663 N N . ASP A 1 343 ? 35.282 -36.200 -42.606 1.00 95.81 343 ASP A N 1
ATOM 2664 C CA . ASP A 1 343 ? 36.641 -35.689 -42.510 1.00 95.81 343 ASP A CA 1
ATOM 2665 C C . ASP A 1 343 ? 37.137 -35.660 -41.053 1.00 95.81 343 ASP A C 1
ATOM 2667 O O . ASP A 1 343 ? 36.373 -35.452 -40.107 1.00 95.81 343 ASP A O 1
ATOM 2671 N N . ALA A 1 344 ? 38.442 -35.873 -40.869 1.00 95.50 344 ALA A N 1
ATOM 2672 C CA . ALA A 1 344 ? 39.054 -35.926 -39.547 1.00 95.50 344 ALA A CA 1
ATOM 2673 C C . ALA A 1 344 ? 38.888 -34.616 -38.758 1.00 95.50 344 ALA A C 1
ATOM 2675 O O . ALA A 1 344 ? 38.828 -34.668 -37.531 1.00 95.50 344 ALA A O 1
ATOM 2676 N N . PHE A 1 345 ? 38.801 -33.467 -39.439 1.00 95.25 345 PHE A N 1
ATOM 2677 C CA . PHE A 1 345 ? 38.537 -32.180 -38.802 1.00 95.25 345 PHE A CA 1
ATOM 2678 C C . PHE A 1 345 ? 37.124 -32.129 -38.206 1.00 95.25 345 PHE A C 1
ATOM 2680 O O . PHE A 1 345 ? 36.984 -31.866 -37.014 1.00 95.25 345 PHE A O 1
ATOM 2687 N N . ILE A 1 346 ? 36.103 -32.505 -38.984 1.00 96.94 346 ILE A N 1
ATOM 2688 C CA . ILE A 1 346 ? 34.703 -32.571 -38.529 1.00 96.94 346 ILE A CA 1
ATOM 2689 C C . ILE A 1 346 ? 34.588 -33.513 -37.324 1.00 96.94 346 ILE A C 1
ATOM 2691 O O . ILE A 1 346 ? 34.027 -33.159 -36.291 1.00 96.94 346 ILE A O 1
ATOM 2695 N N . LEU A 1 347 ? 35.188 -34.705 -37.420 1.00 97.19 347 LEU A N 1
ATOM 2696 C CA . LEU A 1 347 ? 35.169 -35.692 -36.336 1.00 97.19 347 LEU A CA 1
ATOM 2697 C C . LEU A 1 347 ? 35.898 -35.230 -35.067 1.00 97.19 347 LEU A C 1
ATOM 2699 O O . LEU A 1 347 ? 35.615 -35.755 -33.995 1.00 97.19 347 LEU A O 1
ATOM 2703 N N . SER A 1 348 ? 36.842 -34.290 -35.170 1.00 96.50 348 SER A N 1
ATOM 2704 C CA . SER A 1 348 ? 37.554 -33.757 -34.002 1.00 96.50 348 SER A CA 1
ATOM 2705 C C . SER A 1 348 ? 36.724 -32.771 -33.178 1.00 96.50 348 SER A C 1
ATOM 2707 O O . SER A 1 348 ? 37.052 -32.552 -32.013 1.00 96.50 348 SER A O 1
ATOM 2709 N N . LEU A 1 349 ? 35.666 -32.215 -33.776 1.00 97.06 349 LEU A N 1
ATOM 2710 C CA . LEU A 1 349 ? 34.733 -31.280 -33.145 1.00 97.06 349 LEU A CA 1
ATOM 2711 C C . LEU A 1 349 ? 33.373 -31.921 -32.830 1.00 97.06 349 LEU A C 1
ATOM 2713 O O . LEU A 1 349 ? 32.594 -31.346 -32.087 1.00 97.06 349 LEU A O 1
ATOM 2717 N N . ALA A 1 350 ? 33.083 -33.103 -33.381 1.00 97.19 350 ALA A N 1
ATOM 2718 C CA . ALA A 1 350 ? 31.807 -33.783 -33.191 1.00 97.19 350 ALA A CA 1
ATOM 2719 C C . ALA A 1 350 ? 31.588 -34.243 -31.740 1.00 97.19 350 ALA A C 1
ATOM 2721 O O . ALA A 1 350 ? 32.392 -35.001 -31.192 1.00 97.19 350 ALA A O 1
ATOM 2722 N N . ASP A 1 351 ? 30.445 -33.869 -31.165 1.00 97.81 351 ASP A N 1
ATOM 2723 C CA . ASP A 1 351 ? 29.997 -34.322 -29.845 1.00 97.81 351 ASP A CA 1
ATOM 2724 C C . ASP A 1 351 ? 29.317 -35.693 -29.910 1.00 97.81 351 ASP A C 1
ATOM 2726 O O . ASP A 1 351 ? 29.414 -36.493 -28.978 1.00 97.81 351 ASP A O 1
ATOM 2730 N N . MET A 1 352 ? 28.660 -35.999 -31.033 1.00 96.38 352 MET A N 1
ATOM 2731 C CA . MET A 1 352 ? 28.115 -37.326 -31.316 1.00 96.38 352 MET A CA 1
ATOM 2732 C C . MET A 1 352 ? 28.230 -37.690 -32.797 1.00 96.38 352 MET A C 1
ATOM 2734 O O . MET A 1 352 ? 28.389 -36.833 -33.671 1.00 96.38 352 MET A O 1
ATOM 2738 N N . THR A 1 353 ? 28.099 -38.985 -33.099 1.00 97.25 353 THR A N 1
ATOM 2739 C CA . THR A 1 353 ? 28.099 -39.465 -34.488 1.00 97.25 353 THR A CA 1
ATOM 2740 C C . THR A 1 353 ? 26.871 -40.295 -34.828 1.00 97.25 353 THR A C 1
ATOM 2742 O O . THR A 1 353 ? 26.374 -41.062 -34.007 1.00 97.25 353 THR A O 1
ATOM 2745 N N . THR A 1 354 ? 26.385 -40.165 -36.062 1.00 95.00 354 THR A N 1
ATOM 2746 C CA . THR A 1 354 ? 25.235 -40.924 -36.569 1.00 95.00 354 THR A CA 1
ATOM 2747 C C . THR A 1 354 ? 25.296 -41.087 -38.083 1.00 95.00 354 THR A C 1
ATOM 2749 O O . THR A 1 354 ? 25.851 -40.257 -38.794 1.00 95.00 354 THR A O 1
ATOM 2752 N N . THR A 1 355 ? 24.704 -42.159 -38.606 1.00 94.00 355 THR A N 1
ATOM 2753 C CA . THR A 1 355 ? 24.497 -42.328 -40.055 1.00 94.00 355 THR A CA 1
ATOM 2754 C C . THR A 1 355 ? 23.179 -41.713 -40.535 1.00 94.00 355 THR A C 1
ATOM 2756 O O . THR A 1 355 ? 22.874 -41.773 -41.721 1.00 94.00 355 THR A O 1
ATOM 2759 N N . HIS A 1 356 ? 22.377 -41.161 -39.622 1.00 91.06 356 HIS A N 1
ATOM 2760 C CA . HIS A 1 356 ? 21.062 -40.580 -39.890 1.00 91.06 356 HIS A CA 1
ATOM 2761 C C . HIS A 1 356 ? 21.171 -39.069 -40.143 1.00 91.06 356 HIS A C 1
ATOM 2763 O O . HIS A 1 356 ? 20.671 -38.267 -39.363 1.00 91.06 356 HIS A O 1
ATOM 2769 N N . LEU A 1 357 ? 21.871 -38.695 -41.216 1.00 93.12 357 LEU A N 1
ATOM 2770 C CA . LEU A 1 357 ? 22.027 -37.315 -41.687 1.00 93.12 357 LEU A CA 1
ATOM 2771 C C . LEU A 1 357 ? 21.594 -37.215 -43.150 1.00 93.12 357 LEU A C 1
ATOM 2773 O O . LEU A 1 357 ? 21.675 -38.195 -43.891 1.00 93.12 357 LEU A O 1
ATOM 2777 N N . SER A 1 358 ? 21.163 -36.021 -43.549 1.00 92.44 358 SER A N 1
ATOM 2778 C CA . SER A 1 358 ? 20.586 -35.769 -44.868 1.00 92.44 358 SER A CA 1
ATOM 2779 C C . SER A 1 358 ? 21.633 -35.898 -45.974 1.00 92.44 358 SER A C 1
ATOM 2781 O O . SER A 1 358 ? 22.806 -35.560 -45.812 1.00 92.44 358 SER A O 1
ATOM 2783 N N . ASN A 1 359 ? 21.210 -36.420 -47.116 1.00 91.69 359 ASN A N 1
ATOM 2784 C CA . ASN A 1 359 ? 21.952 -36.444 -48.382 1.00 91.69 359 ASN A CA 1
ATOM 2785 C C . ASN A 1 359 ? 21.647 -35.246 -49.305 1.00 91.69 359 ASN A C 1
ATOM 2787 O O . ASN A 1 359 ? 22.020 -35.267 -50.480 1.00 91.69 359 ASN A O 1
ATOM 2791 N N . GLY A 1 360 ? 20.956 -34.245 -48.764 1.00 92.38 360 GLY A N 1
ATOM 2792 C CA . GLY A 1 360 ? 20.564 -33.024 -49.441 1.00 92.38 360 GLY A CA 1
ATOM 2793 C C . GLY A 1 360 ? 19.086 -32.981 -49.814 1.00 92.38 360 GLY A C 1
ATOM 2794 O O . GLY A 1 360 ? 18.551 -31.877 -49.879 1.00 92.38 360 GLY A O 1
ATOM 2795 N N . ASP A 1 361 ? 18.410 -34.125 -49.986 1.00 94.19 361 ASP A N 1
ATOM 2796 C CA . ASP A 1 361 ? 16.963 -34.221 -50.260 1.00 94.19 361 ASP A CA 1
ATOM 2797 C C . ASP A 1 361 ? 16.139 -34.826 -49.107 1.00 94.19 361 ASP A C 1
ATOM 2799 O O . ASP A 1 361 ? 14.932 -35.018 -49.240 1.00 94.19 361 ASP A O 1
ATOM 2803 N N . ASP A 1 362 ? 16.760 -35.018 -47.939 1.00 94.88 362 ASP A N 1
ATOM 2804 C CA . ASP A 1 362 ? 16.084 -35.413 -46.701 1.00 94.88 362 ASP A CA 1
ATOM 2805 C C . ASP A 1 362 ? 15.800 -34.197 -45.802 1.00 94.88 362 ASP A C 1
ATOM 2807 O O . ASP A 1 362 ? 16.703 -33.400 -45.518 1.00 94.88 362 ASP A O 1
ATOM 2811 N N . GLY A 1 363 ? 14.559 -34.076 -45.325 1.00 94.31 363 GLY A N 1
ATOM 2812 C CA . GLY A 1 363 ? 14.122 -32.986 -44.453 1.00 94.31 363 GLY A CA 1
ATOM 2813 C C . GLY A 1 363 ? 14.414 -33.308 -42.989 1.00 94.31 363 GLY A C 1
ATOM 2814 O O . GLY A 1 363 ? 13.897 -34.292 -42.458 1.00 94.31 363 GLY A O 1
ATOM 2815 N N . ILE A 1 364 ? 15.201 -32.473 -42.316 1.00 95.44 364 ILE A N 1
ATOM 2816 C CA . ILE A 1 364 ? 15.609 -32.646 -40.915 1.00 95.44 364 ILE A CA 1
ATOM 2817 C C . ILE A 1 364 ? 15.003 -31.531 -40.073 1.00 95.44 364 ILE A C 1
ATOM 2819 O O . ILE A 1 364 ? 15.165 -30.359 -40.392 1.00 95.44 364 ILE A O 1
ATOM 2823 N N . ALA A 1 365 ? 14.363 -31.882 -38.961 1.00 95.94 365 ALA A N 1
ATOM 2824 C CA . ALA A 1 365 ? 13.962 -30.915 -37.950 1.00 95.94 365 ALA A CA 1
ATOM 2825 C C . ALA A 1 365 ? 14.572 -31.238 -36.587 1.00 95.94 365 ALA A C 1
ATOM 2827 O O . ALA A 1 365 ? 14.566 -32.393 -36.152 1.00 95.94 365 ALA A O 1
ATOM 2828 N N . LEU A 1 366 ? 15.017 -30.193 -35.893 1.00 96.12 366 LEU A N 1
ATOM 2829 C CA . LEU A 1 366 ? 15.238 -30.225 -34.457 1.00 96.12 366 LEU A CA 1
ATOM 2830 C C . LEU A 1 366 ? 13.872 -30.100 -33.779 1.00 96.12 366 LEU A C 1
ATOM 2832 O O . LEU A 1 366 ? 13.139 -29.136 -34.010 1.00 96.12 366 LEU A O 1
ATOM 2836 N N . VAL A 1 367 ? 13.502 -31.090 -32.974 1.00 95.12 367 VAL A N 1
ATOM 2837 C CA . VAL A 1 367 ? 12.204 -31.136 -32.294 1.00 95.12 367 VAL A CA 1
ATOM 2838 C C . VAL A 1 367 ? 12.378 -31.178 -30.788 1.00 95.12 367 VAL A C 1
ATOM 2840 O O . VAL A 1 367 ? 13.345 -31.750 -30.290 1.00 95.12 367 VAL A O 1
ATOM 2843 N N . TYR A 1 368 ? 11.413 -30.597 -30.081 1.00 92.81 368 TYR A N 1
ATOM 2844 C CA . TYR A 1 368 ? 11.296 -30.671 -28.634 1.00 92.81 368 TYR A CA 1
ATOM 2845 C C . TYR A 1 368 ? 10.049 -31.461 -28.239 1.00 92.81 368 TYR A C 1
ATOM 2847 O O . TYR A 1 368 ? 8.943 -31.179 -28.710 1.00 92.81 368 TYR A O 1
ATOM 2855 N N . GLY A 1 369 ? 10.224 -32.422 -27.340 1.00 86.25 369 GLY A N 1
ATOM 2856 C CA . GLY A 1 369 ? 9.179 -33.300 -26.832 1.00 86.25 369 GLY A CA 1
ATOM 2857 C C . GLY A 1 369 ? 9.553 -34.773 -26.975 1.00 86.25 369 GLY A C 1
ATOM 2858 O O . GLY A 1 369 ? 10.635 -35.131 -27.431 1.00 86.25 369 GLY A O 1
ATOM 2859 N N . ASN A 1 370 ? 8.631 -35.646 -26.584 1.00 86.50 370 ASN A N 1
ATOM 2860 C CA . ASN A 1 370 ? 8.824 -37.092 -26.669 1.00 86.50 370 ASN A CA 1
ATOM 2861 C C . ASN A 1 370 ? 8.275 -37.646 -27.983 1.00 86.50 370 ASN A C 1
ATOM 2863 O O . ASN A 1 370 ? 7.265 -37.154 -28.490 1.00 86.50 370 ASN A O 1
ATOM 2867 N N . GLN A 1 371 ? 8.883 -38.721 -28.491 1.00 91.56 371 GLN A N 1
ATOM 2868 C CA . GLN A 1 371 ? 8.371 -39.412 -29.672 1.00 91.56 371 GLN A CA 1
ATOM 2869 C C . GLN A 1 371 ? 6.934 -39.923 -29.425 1.00 91.56 371 GLN A C 1
ATOM 2871 O O . GLN A 1 371 ? 6.713 -40.717 -28.502 1.00 91.56 371 GLN A O 1
ATOM 2876 N N . PRO A 1 372 ? 5.953 -39.542 -30.262 1.00 88.94 372 PRO A N 1
ATOM 2877 C CA . PRO A 1 372 ? 4.606 -40.098 -30.203 1.00 88.94 372 PRO A CA 1
ATOM 2878 C C . PRO A 1 372 ? 4.588 -41.614 -30.449 1.00 88.94 372 PRO A C 1
ATOM 2880 O O . PRO A 1 372 ? 5.382 -42.144 -31.222 1.00 88.94 372 PRO A O 1
ATOM 2883 N N . SER A 1 373 ? 3.609 -42.316 -29.868 1.00 88.50 373 SER A N 1
ATOM 2884 C CA . SER A 1 373 ? 3.436 -43.771 -30.076 1.00 88.50 373 SER A CA 1
ATOM 2885 C C . SER A 1 373 ? 3.182 -44.176 -31.541 1.00 88.50 373 SER A C 1
ATOM 2887 O O . SER A 1 373 ? 3.389 -45.331 -31.913 1.00 88.50 373 SER A O 1
ATOM 2889 N N . THR A 1 374 ? 2.753 -43.223 -32.370 1.00 90.56 374 THR A N 1
ATOM 2890 C CA . THR A 1 374 ? 2.577 -43.337 -33.822 1.00 90.56 374 THR A CA 1
ATOM 2891 C C . THR A 1 374 ? 3.074 -42.063 -34.492 1.00 90.56 374 THR A C 1
ATOM 2893 O O . THR A 1 374 ? 2.682 -40.978 -34.056 1.00 90.56 374 THR A O 1
ATOM 2896 N N . ASN A 1 375 ? 3.866 -42.162 -35.567 1.00 93.81 375 ASN A N 1
ATOM 2897 C CA . ASN A 1 375 ? 4.310 -40.982 -36.321 1.00 93.81 375 ASN A CA 1
ATOM 2898 C C . ASN A 1 375 ? 3.101 -40.109 -36.693 1.00 93.81 375 ASN A C 1
ATOM 2900 O O . ASN A 1 375 ? 2.138 -40.582 -37.296 1.00 93.81 375 ASN A O 1
ATOM 2904 N N . SER A 1 376 ? 3.135 -38.853 -36.260 1.00 93.06 376 SER A N 1
ATOM 2905 C CA . SER A 1 376 ? 2.028 -37.896 -36.338 1.00 93.06 376 SER A CA 1
ATOM 2906 C C . SER A 1 376 ? 2.592 -36.501 -36.591 1.00 93.06 376 SER A C 1
ATOM 2908 O O . SER A 1 376 ? 3.776 -36.280 -36.352 1.00 93.06 376 SER A O 1
ATOM 2910 N N . SER A 1 377 ? 1.765 -35.560 -37.053 1.00 92.00 377 SER A N 1
ATOM 2911 C CA . SER A 1 377 ? 2.176 -34.156 -37.190 1.00 92.00 377 SER A CA 1
ATOM 2912 C C . SER A 1 377 ? 2.503 -33.547 -35.818 1.00 92.00 377 SER A C 1
ATOM 2914 O O . SER A 1 377 ? 1.996 -34.055 -34.815 1.00 92.00 377 SER A O 1
ATOM 2916 N N . PRO A 1 378 ? 3.247 -32.426 -35.744 1.00 89.38 378 PRO A N 1
ATOM 2917 C CA . PRO A 1 378 ? 3.567 -31.769 -34.469 1.00 89.38 378 PRO A CA 1
ATOM 2918 C C . PRO A 1 378 ? 2.330 -31.523 -33.588 1.00 89.38 378 PRO A C 1
ATOM 2920 O O . PRO A 1 378 ? 2.273 -31.945 -32.435 1.00 89.38 378 PRO A O 1
ATOM 2923 N N . SER A 1 379 ? 1.268 -30.970 -34.184 1.00 86.31 379 SER A N 1
ATOM 2924 C CA . SER A 1 379 ? -0.004 -30.683 -33.507 1.00 86.31 379 SER A CA 1
ATOM 2925 C C . SER A 1 379 ? -0.738 -31.920 -32.976 1.00 86.31 379 SER A C 1
ATOM 2927 O O . SER A 1 379 ? -1.398 -31.838 -31.946 1.00 86.31 379 SER A O 1
ATOM 2929 N N . ALA A 1 380 ? -0.642 -33.062 -33.661 1.00 86.81 380 ALA A N 1
ATOM 2930 C CA . ALA A 1 380 ? -1.298 -34.304 -33.251 1.00 86.81 380 ALA A CA 1
ATOM 2931 C C . ALA A 1 380 ? -0.421 -35.153 -32.315 1.00 86.81 380 ALA A C 1
ATOM 2933 O O . ALA A 1 380 ? -0.940 -35.924 -31.512 1.00 86.81 380 ALA A O 1
ATOM 2934 N N . GLY A 1 381 ? 0.902 -35.024 -32.435 1.00 82.62 381 GLY A N 1
ATOM 2935 C CA . GLY A 1 381 ? 1.892 -35.756 -31.653 1.00 82.62 381 GLY A CA 1
ATOM 2936 C C . GLY A 1 381 ? 2.256 -35.096 -30.323 1.00 82.62 381 GLY A C 1
ATOM 2937 O O . GLY A 1 381 ? 2.871 -35.755 -29.493 1.00 82.62 381 GLY A O 1
ATOM 2938 N N . GLY A 1 382 ? 1.882 -33.831 -30.105 1.00 84.06 382 GLY A N 1
ATOM 2939 C CA . GLY A 1 382 ? 2.188 -33.115 -28.862 1.00 84.06 382 GLY A CA 1
ATOM 2940 C C . GLY A 1 382 ? 3.675 -32.788 -28.698 1.00 84.06 382 GLY A C 1
ATOM 2941 O O . GLY A 1 382 ? 4.174 -32.775 -27.578 1.00 84.06 382 GLY A O 1
ATOM 2942 N N . TYR A 1 383 ? 4.380 -32.560 -29.809 1.00 89.12 383 TYR A N 1
ATOM 2943 C CA . TYR A 1 383 ? 5.778 -32.125 -29.839 1.00 89.12 383 TYR A CA 1
ATOM 2944 C C . TYR A 1 383 ? 5.911 -30.871 -30.710 1.00 89.12 383 TYR A C 1
ATOM 2946 O O . TYR A 1 383 ? 5.086 -30.625 -31.595 1.00 89.12 383 TYR A O 1
ATOM 2954 N N . THR A 1 384 ? 6.966 -30.095 -30.486 1.00 91.38 384 THR A N 1
ATOM 2955 C CA . THR A 1 384 ? 7.217 -28.830 -31.184 1.00 91.38 384 THR A CA 1
ATOM 2956 C C . THR A 1 384 ? 8.383 -28.988 -32.148 1.00 91.38 384 THR A C 1
ATOM 2958 O O . THR A 1 384 ? 9.383 -29.622 -31.822 1.00 91.38 384 THR A O 1
ATOM 2961 N N . VAL A 1 385 ? 8.273 -28.404 -33.342 1.00 93.00 385 VAL A N 1
ATOM 2962 C CA . VAL A 1 385 ? 9.429 -28.245 -34.232 1.00 93.00 385 VAL A CA 1
ATOM 2963 C C . VAL A 1 385 ? 10.106 -26.934 -33.879 1.00 93.00 385 VAL A C 1
ATOM 2965 O O . VAL A 1 385 ? 9.471 -25.889 -33.961 1.00 93.00 385 VAL A O 1
ATOM 2968 N N . VAL A 1 386 ? 11.363 -27.020 -33.465 1.00 92.50 386 VAL A N 1
ATOM 2969 C CA . VAL A 1 386 ? 12.163 -25.889 -32.996 1.00 92.50 386 VAL A CA 1
ATOM 2970 C C . VAL A 1 386 ? 12.828 -25.191 -34.177 1.00 92.50 386 VAL A C 1
ATOM 2972 O O . VAL A 1 386 ? 12.746 -23.977 -34.317 1.00 92.50 386 VAL A O 1
ATOM 2975 N N . ASP A 1 387 ? 13.432 -25.972 -35.066 1.00 95.75 387 ASP A N 1
ATOM 2976 C CA . ASP A 1 387 ? 14.117 -25.477 -36.257 1.00 95.75 387 ASP A CA 1
ATOM 2977 C C . ASP A 1 387 ? 14.192 -26.585 -37.312 1.00 95.75 387 ASP A C 1
ATOM 2979 O O . ASP A 1 387 ? 14.015 -27.763 -36.977 1.00 95.75 387 ASP A O 1
ATOM 2983 N N . ARG A 1 388 ? 14.427 -26.251 -38.584 1.00 94.56 388 ARG A N 1
ATOM 2984 C CA . ARG A 1 388 ? 14.526 -27.273 -39.639 1.00 94.56 388 ARG A CA 1
ATOM 2985 C C . ARG A 1 388 ? 15.345 -26.875 -40.859 1.00 94.56 388 ARG A C 1
ATOM 2987 O O . ARG A 1 388 ? 15.485 -25.701 -41.181 1.00 94.56 388 ARG A O 1
ATOM 2994 N N . ILE A 1 389 ? 15.795 -27.905 -41.572 1.00 95.25 389 ILE A N 1
ATOM 2995 C CA . ILE A 1 389 ? 16.413 -27.851 -42.894 1.00 95.25 389 ILE A CA 1
ATOM 2996 C C . ILE A 1 389 ? 15.639 -28.767 -43.829 1.00 95.25 389 ILE A C 1
ATOM 2998 O O . ILE A 1 389 ? 15.513 -29.965 -43.583 1.00 95.25 389 ILE A O 1
ATOM 3002 N N . GLY A 1 390 ? 15.105 -28.188 -44.899 1.00 93.12 390 GLY A N 1
ATOM 3003 C CA . GLY A 1 390 ? 14.065 -28.831 -45.694 1.00 93.12 390 GLY A CA 1
ATOM 3004 C C . GLY A 1 390 ? 12.699 -28.796 -45.003 1.00 93.12 390 GLY A C 1
ATOM 3005 O O . GLY A 1 390 ? 12.567 -28.465 -43.822 1.00 93.12 390 GLY A O 1
ATOM 3006 N N . ASP A 1 391 ? 11.648 -29.127 -45.752 1.00 88.88 391 ASP A N 1
ATOM 3007 C CA . ASP A 1 391 ? 10.300 -29.274 -45.204 1.00 88.88 391 ASP A CA 1
ATOM 3008 C C . ASP A 1 391 ? 9.830 -30.734 -45.223 1.00 88.88 391 ASP A C 1
ATOM 3010 O O . ASP A 1 391 ? 10.522 -31.633 -45.692 1.00 88.88 391 ASP A O 1
ATOM 3014 N N . TRP A 1 392 ? 8.653 -30.979 -44.651 1.00 93.62 392 TRP A N 1
ATOM 3015 C CA . TRP A 1 392 ? 8.020 -32.301 -44.633 1.00 93.62 392 TRP A CA 1
ATOM 3016 C C . TRP A 1 392 ? 6.819 -32.356 -45.580 1.00 93.62 392 TRP A C 1
ATOM 3018 O O . TRP A 1 392 ? 5.867 -33.099 -45.336 1.00 93.62 392 TRP A O 1
ATOM 3028 N N . ASN A 1 393 ? 6.805 -31.524 -46.624 1.00 90.69 393 ASN A N 1
ATOM 3029 C CA . ASN A 1 393 ? 5.658 -31.389 -47.519 1.00 90.69 393 ASN A CA 1
ATOM 3030 C C . ASN A 1 393 ? 5.849 -32.105 -48.858 1.00 90.69 393 ASN A C 1
ATOM 3032 O O . ASN A 1 393 ? 4.865 -32.362 -49.554 1.00 90.69 393 ASN A O 1
ATOM 3036 N N . GLY A 1 394 ? 7.083 -32.459 -49.210 1.00 87.50 394 GLY A N 1
ATOM 3037 C CA . GLY A 1 394 ? 7.393 -33.188 -50.430 1.00 87.50 394 GLY A CA 1
ATOM 3038 C C . GLY A 1 394 ? 8.892 -33.367 -50.639 1.00 87.50 394 GLY A C 1
ATOM 3039 O O . GLY A 1 394 ? 9.700 -32.885 -49.857 1.00 87.50 394 GLY A O 1
ATOM 3040 N N . ASP A 1 395 ? 9.231 -34.062 -51.719 1.00 90.81 395 ASP A N 1
ATOM 3041 C CA . ASP A 1 395 ? 10.609 -34.309 -52.145 1.00 90.81 395 ASP A CA 1
ATOM 3042 C C . ASP A 1 395 ? 11.085 -33.170 -53.073 1.00 90.81 395 ASP A C 1
ATOM 3044 O O . ASP A 1 395 ? 10.431 -32.913 -54.096 1.00 90.81 395 ASP A O 1
ATOM 3048 N N . PRO A 1 396 ? 12.193 -32.468 -52.756 1.00 92.56 396 PRO A N 1
ATOM 3049 C CA . PRO A 1 396 ? 12.753 -31.414 -53.605 1.00 92.56 396 PRO A CA 1
ATOM 3050 C C . PRO A 1 396 ? 13.461 -31.968 -54.858 1.00 92.56 396 PRO A C 1
ATOM 3052 O O . PRO A 1 396 ? 13.862 -31.209 -55.742 1.00 92.56 396 PRO A O 1
ATOM 3055 N N . GLY A 1 397 ? 13.636 -33.287 -54.947 1.00 91.00 397 GLY A N 1
ATOM 3056 C CA . GLY A 1 397 ? 14.205 -34.048 -56.052 1.00 91.00 397 GLY A CA 1
ATOM 3057 C C . GLY A 1 397 ? 15.727 -34.186 -56.024 1.00 91.00 397 GLY A C 1
ATOM 3058 O O . GLY A 1 397 ? 16.259 -35.183 -56.504 1.00 91.00 397 GLY A O 1
ATOM 3059 N N . SER A 1 398 ? 16.468 -33.187 -55.546 1.00 90.12 398 SER A N 1
ATOM 3060 C CA . SER A 1 398 ? 17.931 -33.287 -55.374 1.00 90.12 398 SER A CA 1
ATOM 3061 C C . SER A 1 398 ? 18.453 -32.441 -54.221 1.00 90.12 398 SER A C 1
ATOM 3063 O O . SER A 1 398 ? 19.440 -32.821 -53.604 1.00 90.12 398 SER A O 1
ATOM 3065 N N . GLY A 1 399 ? 17.813 -31.310 -53.940 1.00 93.94 399 GLY A N 1
ATOM 3066 C CA . GLY A 1 399 ? 17.977 -30.556 -52.707 1.00 93.94 399 GLY A CA 1
ATOM 3067 C C . GLY A 1 399 ? 17.104 -29.306 -52.703 1.00 93.94 399 GLY A C 1
ATOM 3068 O O . GLY A 1 399 ? 16.629 -28.864 -53.751 1.00 93.94 399 GLY A O 1
ATOM 3069 N N . TRP A 1 400 ? 16.872 -28.717 -51.537 1.00 95.50 400 TRP A N 1
ATOM 3070 C CA . TRP A 1 400 ? 16.096 -27.487 -51.421 1.00 95.50 400 TRP A CA 1
ATOM 3071 C C . TRP A 1 400 ? 16.890 -26.283 -51.920 1.00 95.50 400 TRP A C 1
ATOM 3073 O O . TRP A 1 400 ? 18.104 -26.183 -51.736 1.00 95.50 400 TRP A O 1
ATOM 3083 N N . SER A 1 401 ? 16.189 -25.347 -52.557 1.00 96.06 401 SER A N 1
ATOM 3084 C CA . SER A 1 401 ? 16.758 -24.041 -52.884 1.00 96.06 401 SER A CA 1
ATOM 3085 C C . SER A 1 401 ? 16.877 -23.193 -51.620 1.00 96.06 401 SER A C 1
ATOM 3087 O O . SER A 1 401 ? 15.941 -23.164 -50.827 1.00 96.06 401 SER A O 1
ATOM 3089 N N . VAL A 1 402 ? 17.992 -22.481 -51.460 1.00 97.12 402 VAL A N 1
ATOM 3090 C CA . VAL A 1 402 ? 18.243 -21.576 -50.325 1.00 97.12 402 VAL A CA 1
ATOM 3091 C C . VAL A 1 402 ? 18.893 -20.306 -50.859 1.00 97.12 402 VAL A C 1
ATOM 3093 O O . VAL A 1 402 ? 19.764 -20.377 -51.725 1.00 97.12 402 VAL A O 1
ATOM 3096 N N . ALA A 1 403 ? 18.434 -19.139 -50.406 1.00 95.50 403 ALA A N 1
ATOM 3097 C CA . ALA A 1 403 ? 18.927 -17.816 -50.806 1.00 95.50 403 ALA A CA 1
ATOM 3098 C C . ALA A 1 403 ? 19.052 -17.583 -52.331 1.00 95.50 403 ALA A C 1
ATOM 3100 O O . ALA A 1 403 ? 19.892 -16.811 -52.795 1.00 95.50 403 ALA A O 1
ATOM 3101 N N . GLY A 1 404 ? 18.220 -18.260 -53.128 1.00 92.19 404 GLY A N 1
ATOM 3102 C CA . GLY A 1 404 ? 18.240 -18.193 -54.594 1.00 92.19 404 GLY A CA 1
ATOM 3103 C C . GLY A 1 404 ? 19.195 -19.176 -55.288 1.00 92.19 404 GLY A C 1
ATOM 3104 O O . GLY A 1 404 ? 19.198 -19.246 -56.518 1.00 92.19 404 GLY A O 1
ATOM 3105 N N . VAL A 1 405 ? 19.962 -19.976 -54.540 1.00 95.44 405 VAL A N 1
ATOM 3106 C CA . VAL A 1 405 ? 20.790 -21.072 -55.068 1.00 95.44 405 VAL A CA 1
ATOM 3107 C C . VAL A 1 405 ? 19.956 -22.351 -55.134 1.00 95.44 405 VAL A C 1
ATOM 3109 O O . VAL A 1 405 ? 19.393 -22.791 -54.136 1.00 95.44 405 VAL A O 1
ATOM 3112 N N . SER A 1 406 ? 19.856 -22.958 -56.319 1.00 94.94 406 SER A N 1
ATOM 3113 C CA . SER A 1 406 ? 19.115 -24.210 -56.524 1.00 94.94 406 SER A CA 1
ATOM 3114 C C . SER A 1 406 ? 19.852 -25.418 -55.941 1.00 94.94 406 SER A C 1
ATOM 3116 O O . SER A 1 406 ? 21.041 -25.569 -56.217 1.00 94.94 406 SER A O 1
ATOM 3118 N N . ASN A 1 407 ? 19.136 -26.322 -55.261 1.00 95.06 407 ASN A N 1
ATOM 3119 C CA . ASN A 1 407 ? 19.696 -27.506 -54.585 1.00 95.06 407 ASN A CA 1
ATOM 3120 C C . ASN A 1 407 ? 20.803 -27.172 -53.572 1.00 95.06 407 ASN A C 1
ATOM 3122 O O . ASN A 1 407 ? 21.765 -27.921 -53.438 1.00 95.06 407 ASN A O 1
ATOM 3126 N N . ALA A 1 408 ? 20.683 -26.040 -52.884 1.00 95.75 408 ALA A N 1
ATOM 3127 C CA . ALA A 1 408 ? 21.690 -25.560 -51.951 1.00 95.75 408 ALA A CA 1
ATOM 3128 C C . ALA A 1 408 ? 21.903 -26.495 -50.756 1.00 95.75 408 ALA A C 1
ATOM 3130 O O . ALA A 1 408 ? 23.003 -26.536 -50.241 1.00 95.75 408 ALA A O 1
ATOM 3131 N N . THR A 1 409 ? 20.916 -27.286 -50.330 1.00 96.56 409 THR A N 1
ATOM 3132 C CA . THR A 1 409 ? 21.118 -28.276 -49.250 1.00 96.56 409 THR A CA 1
ATOM 3133 C C . THR A 1 409 ? 21.979 -29.476 -49.659 1.00 96.56 409 THR A C 1
ATOM 3135 O O . THR A 1 409 ? 22.280 -30.313 -48.818 1.00 96.56 409 THR A O 1
ATOM 3138 N N . LYS A 1 410 ? 22.374 -29.590 -50.930 1.00 95.00 410 LYS A N 1
ATOM 3139 C CA . LYS A 1 410 ? 23.239 -30.655 -51.440 1.00 95.00 410 LYS A CA 1
ATOM 3140 C C . LYS A 1 410 ? 24.579 -30.090 -51.890 1.00 95.00 410 LYS A C 1
ATOM 3142 O O . LYS A 1 410 ? 24.597 -29.068 -52.574 1.00 95.00 410 LYS A O 1
ATOM 3147 N N . ASP A 1 411 ? 25.675 -30.790 -51.603 1.00 94.62 411 ASP A N 1
ATOM 3148 C CA . ASP A 1 411 ? 27.033 -30.404 -52.007 1.00 94.62 411 ASP A CA 1
ATOM 3149 C C . ASP A 1 411 ? 27.436 -28.975 -51.556 1.00 94.62 411 ASP A C 1
ATOM 3151 O O . ASP A 1 411 ? 28.174 -28.287 -52.265 1.00 94.62 411 ASP A O 1
ATOM 3155 N N . HIS A 1 412 ? 26.955 -28.510 -50.399 1.00 96.31 412 HIS A N 1
ATOM 3156 C CA . HIS A 1 412 ? 27.278 -27.198 -49.816 1.00 96.31 412 HIS A CA 1
ATOM 3157 C C . HIS A 1 412 ? 27.254 -27.243 -48.283 1.00 96.31 412 HIS A C 1
ATOM 3159 O O . HIS A 1 412 ? 26.724 -28.177 -47.672 1.00 96.31 412 HIS A O 1
ATOM 3165 N N . THR A 1 413 ? 27.777 -26.172 -47.691 1.00 96.75 413 THR A N 1
ATOM 3166 C CA . THR A 1 413 ? 27.624 -25.852 -46.271 1.00 96.75 413 THR A CA 1
ATOM 3167 C C . THR A 1 413 ? 26.715 -24.636 -46.120 1.00 96.75 413 THR A C 1
ATOM 3169 O O . THR A 1 413 ? 26.855 -23.645 -46.837 1.00 96.75 413 THR A O 1
ATOM 3172 N N . LEU A 1 414 ? 25.752 -24.719 -45.212 1.00 97.44 414 LEU A N 1
ATOM 3173 C CA . LEU A 1 414 ? 24.807 -23.666 -44.873 1.00 97.44 414 LEU A CA 1
ATOM 3174 C C . LEU A 1 414 ? 25.145 -23.171 -43.474 1.00 97.44 414 LEU A C 1
ATOM 3176 O O . LEU A 1 414 ? 25.038 -23.935 -42.519 1.00 97.44 414 LEU A O 1
ATOM 3180 N N . VAL A 1 415 ? 25.492 -21.893 -43.360 1.00 95.88 415 VAL A N 1
ATOM 3181 C CA . VAL A 1 415 ? 25.782 -21.226 -42.086 1.00 95.88 415 VAL A CA 1
ATOM 3182 C C . VAL A 1 415 ? 24.656 -20.249 -41.780 1.00 95.88 415 VAL A C 1
ATOM 3184 O O . VAL A 1 415 ? 24.245 -19.461 -42.638 1.00 95.88 415 VAL A O 1
ATOM 3187 N N . ARG A 1 416 ? 24.116 -20.298 -40.567 1.00 94.94 416 ARG A N 1
ATOM 3188 C CA . ARG A 1 416 ? 23.087 -19.370 -40.106 1.00 94.94 416 ARG A CA 1
ATOM 3189 C C . ARG A 1 416 ? 23.695 -17.978 -39.962 1.00 94.94 416 ARG A C 1
ATOM 3191 O O . ARG A 1 416 ? 24.769 -17.814 -39.391 1.00 94.94 416 ARG A O 1
ATOM 3198 N N . LYS A 1 417 ? 23.001 -16.948 -40.447 1.00 91.81 417 LYS A N 1
ATOM 3199 C CA . LYS A 1 417 ? 23.438 -15.559 -40.268 1.00 91.81 417 LYS A CA 1
ATOM 3200 C C . LYS A 1 417 ? 23.455 -15.190 -38.785 1.00 91.81 417 LYS A C 1
ATOM 3202 O O . LYS A 1 417 ? 22.490 -15.433 -38.071 1.00 91.81 417 LYS A O 1
ATOM 3207 N N . CYS A 1 418 ? 24.494 -14.477 -38.369 1.00 85.94 418 CYS A N 1
ATOM 3208 C CA . CYS A 1 418 ? 24.682 -13.961 -37.007 1.00 85.94 418 CYS A CA 1
ATOM 3209 C C . CYS A 1 418 ? 23.599 -12.974 -36.519 1.00 85.94 418 CYS A C 1
ATOM 3211 O O . CYS A 1 418 ? 23.595 -12.582 -35.357 1.00 85.94 418 CYS A O 1
ATOM 3213 N N . SER A 1 419 ? 22.692 -12.525 -37.395 1.00 83.75 419 SER A N 1
ATOM 3214 C CA . SER A 1 419 ? 21.528 -11.710 -37.025 1.00 83.75 419 SER A CA 1
ATOM 3215 C C . SER A 1 419 ? 20.344 -12.540 -36.517 1.00 83.75 419 SER A C 1
ATOM 3217 O O . SER A 1 419 ? 19.345 -11.967 -36.091 1.00 83.75 419 SER A O 1
ATOM 3219 N N . ILE A 1 420 ? 20.408 -13.869 -36.629 1.00 88.50 420 ILE A N 1
ATOM 3220 C CA . ILE A 1 420 ? 19.328 -14.777 -36.244 1.00 88.50 420 ILE A CA 1
ATOM 3221 C C . ILE A 1 420 ? 19.511 -15.182 -34.784 1.00 88.50 420 ILE A C 1
ATOM 3223 O O . ILE A 1 420 ? 20.564 -15.676 -34.399 1.00 88.50 420 ILE A O 1
ATOM 3227 N N . SER A 1 421 ? 18.477 -14.955 -33.975 1.00 82.94 421 SER A N 1
ATOM 3228 C CA . SER A 1 421 ? 18.512 -15.146 -32.521 1.00 82.94 421 SER A CA 1
ATOM 3229 C C . SER A 1 421 ? 17.737 -16.372 -32.026 1.00 82.94 421 SER A C 1
ATOM 3231 O O . SER A 1 421 ? 17.786 -16.679 -30.837 1.00 82.94 421 SER A O 1
ATOM 3233 N N . GLN A 1 422 ? 16.997 -17.055 -32.905 1.00 86.50 422 GLN A N 1
ATOM 3234 C CA . GLN A 1 422 ? 16.150 -18.204 -32.571 1.00 86.50 422 GLN A CA 1
ATOM 3235 C C . GLN A 1 422 ? 15.909 -19.106 -33.790 1.00 86.50 422 GLN A C 1
ATOM 3237 O O . GLN A 1 422 ? 16.073 -18.677 -34.932 1.00 86.50 422 GLN A O 1
ATOM 3242 N N . GLY A 1 423 ? 15.473 -20.343 -33.539 1.00 89.62 423 GLY A N 1
ATOM 3243 C CA . GLY A 1 423 ? 15.150 -21.319 -34.581 1.00 89.62 423 GLY A CA 1
ATOM 3244 C C . GLY A 1 423 ? 13.894 -20.965 -35.373 1.00 89.62 423 GLY A C 1
ATOM 3245 O O . GLY A 1 423 ? 13.019 -20.237 -34.890 1.00 89.62 423 GLY A O 1
ATOM 3246 N N . ASN A 1 424 ? 13.801 -21.493 -36.597 1.00 92.69 424 ASN A N 1
ATOM 3247 C CA . ASN A 1 424 ? 12.679 -21.235 -37.489 1.00 92.69 424 ASN A CA 1
ATOM 3248 C C . ASN A 1 424 ? 12.035 -22.543 -37.974 1.00 92.69 424 ASN A C 1
ATOM 3250 O O . ASN A 1 424 ? 12.574 -23.298 -38.783 1.00 92.69 424 ASN A O 1
ATOM 3254 N N . ALA A 1 425 ? 10.820 -22.803 -37.494 1.00 91.81 425 ALA A N 1
ATOM 3255 C CA . ALA A 1 425 ? 10.050 -23.978 -37.880 1.00 91.81 425 ALA A CA 1
ATOM 3256 C C . ALA A 1 425 ? 9.453 -23.892 -39.300 1.00 91.81 425 ALA A C 1
ATOM 3258 O O . ALA A 1 425 ? 8.987 -24.911 -39.814 1.00 91.81 425 ALA A O 1
ATOM 3259 N N . ASP A 1 426 ? 9.437 -22.716 -39.933 1.00 92.88 426 ASP A N 1
ATOM 3260 C CA . ASP A 1 426 ? 8.999 -22.529 -41.316 1.00 92.88 426 ASP A CA 1
ATOM 3261 C C . ASP A 1 426 ? 10.211 -22.496 -42.254 1.00 92.88 426 ASP A C 1
ATOM 3263 O O . ASP A 1 426 ? 10.895 -21.485 -42.416 1.00 92.88 426 ASP A O 1
ATOM 3267 N N . TRP A 1 427 ? 10.448 -23.620 -42.934 1.00 94.69 427 TRP A N 1
ATOM 3268 C CA . TRP A 1 427 ? 11.551 -23.741 -43.883 1.00 94.69 427 TRP A CA 1
ATOM 3269 C C . TRP A 1 427 ? 11.458 -22.749 -45.047 1.00 94.69 427 TRP A C 1
ATOM 3271 O O . TRP A 1 427 ? 12.488 -22.292 -45.533 1.00 94.69 427 TRP A O 1
ATOM 3281 N N . THR A 1 428 ? 10.256 -22.391 -45.509 1.00 93.06 428 THR A N 1
ATOM 3282 C CA . THR A 1 428 ? 10.110 -21.463 -46.644 1.00 93.06 428 THR A CA 1
ATOM 3283 C C . THR A 1 428 ? 10.533 -20.055 -46.238 1.00 93.06 428 THR A C 1
ATOM 3285 O O . THR A 1 428 ? 11.208 -19.370 -47.006 1.00 93.06 428 THR A O 1
ATOM 3288 N N . ALA A 1 429 ? 10.175 -19.642 -45.019 1.00 91.94 429 ALA A N 1
ATOM 3289 C CA . ALA A 1 429 ? 10.640 -18.384 -44.448 1.00 91.94 429 ALA A CA 1
ATOM 3290 C C . ALA A 1 429 ? 12.156 -18.410 -44.199 1.00 91.94 429 ALA A C 1
ATOM 3292 O O . ALA A 1 429 ? 12.852 -17.475 -44.580 1.00 91.94 429 ALA A O 1
ATOM 3293 N N . SER A 1 430 ? 12.662 -19.508 -43.633 1.00 95.44 430 SER A N 1
ATOM 3294 C CA . SER A 1 430 ? 14.069 -19.647 -43.261 1.00 95.44 430 SER A CA 1
ATOM 3295 C C . SER A 1 430 ? 15.018 -19.695 -44.462 1.00 95.44 430 SER A C 1
ATOM 3297 O O . SER A 1 430 ? 16.017 -18.976 -44.517 1.00 95.44 430 SER A O 1
ATOM 3299 N N . SER A 1 431 ? 14.698 -20.521 -45.461 1.00 96.19 431 SER A N 1
ATOM 3300 C CA . SER A 1 431 ? 15.526 -20.700 -46.661 1.00 96.19 431 SER A CA 1
ATOM 3301 C C . SER A 1 431 ? 15.556 -19.466 -47.559 1.00 96.19 431 SER A C 1
ATOM 3303 O O . SER A 1 431 ? 16.554 -19.230 -48.246 1.00 96.19 431 SER A O 1
ATOM 3305 N N . GLY A 1 432 ? 14.480 -18.675 -47.553 1.00 94.94 432 GLY A N 1
ATOM 3306 C CA . GLY A 1 432 ? 14.337 -17.489 -48.383 1.00 94.94 432 GLY A CA 1
ATOM 3307 C C . GLY A 1 432 ? 14.452 -17.765 -49.888 1.00 94.94 432 GLY A C 1
ATOM 3308 O O . GLY A 1 432 ? 14.693 -18.871 -50.371 1.00 94.94 432 GLY A O 1
ATOM 3309 N N . SER A 1 433 ? 14.279 -16.709 -50.673 1.00 92.19 433 SER A N 1
ATOM 3310 C CA . SER A 1 433 ? 14.392 -16.752 -52.137 1.00 92.19 433 SER A CA 1
ATOM 3311 C C . SER A 1 433 ? 15.576 -15.948 -52.672 1.00 92.19 433 SER A C 1
ATOM 3313 O O . SER A 1 433 ? 15.923 -16.093 -53.842 1.00 92.19 433 SER A O 1
ATOM 3315 N N . THR A 1 434 ? 16.167 -15.082 -51.848 1.00 92.44 434 THR A N 1
ATOM 3316 C CA . THR A 1 434 ? 17.327 -14.248 -52.172 1.00 92.44 434 THR A CA 1
ATOM 3317 C C . THR A 1 434 ? 18.308 -14.222 -51.002 1.00 92.44 434 THR A C 1
ATOM 3319 O O . THR A 1 434 ? 17.986 -14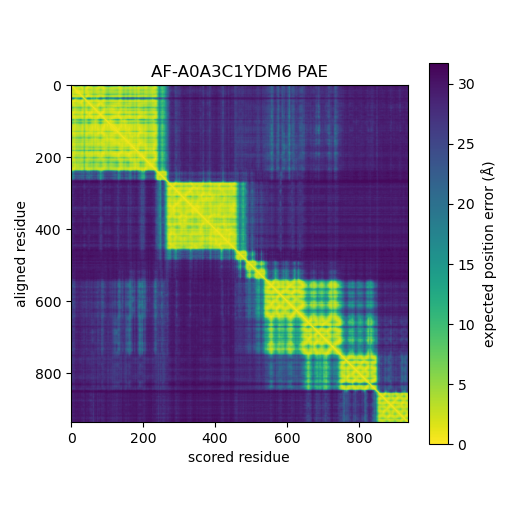.618 -49.881 1.00 92.44 434 THR A O 1
ATOM 3322 N N . THR A 1 435 ? 19.519 -13.733 -51.253 1.00 89.75 435 THR A N 1
ATOM 3323 C CA . THR A 1 435 ? 20.551 -13.533 -50.229 1.00 89.75 435 THR A CA 1
ATOM 3324 C C . THR A 1 435 ? 20.121 -12.599 -49.109 1.00 89.75 435 THR A C 1
ATOM 3326 O O . THR A 1 435 ? 20.612 -12.739 -47.997 1.00 89.75 435 THR A O 1
ATOM 3329 N N . GLU A 1 436 ? 19.197 -11.675 -49.354 1.00 88.38 436 GLU A N 1
ATOM 3330 C CA . GLU A 1 436 ? 18.738 -10.691 -48.373 1.00 88.38 436 GLU A CA 1
ATOM 3331 C C . GLU A 1 436 ? 17.696 -11.283 -47.423 1.00 88.38 436 GLU A C 1
ATOM 3333 O O . GLU A 1 436 ? 17.803 -11.078 -46.218 1.00 88.38 436 GLU A O 1
ATOM 3338 N N . ASN A 1 437 ? 16.719 -12.032 -47.948 1.00 91.75 437 ASN A N 1
ATOM 3339 C CA . ASN A 1 437 ? 15.609 -12.566 -47.150 1.00 91.75 437 ASN A CA 1
ATOM 3340 C C . ASN A 1 437 ? 15.846 -13.978 -46.589 1.00 91.75 437 ASN A C 1
ATOM 3342 O O . ASN A 1 437 ? 15.040 -14.437 -45.791 1.00 91.75 437 ASN A O 1
ATOM 3346 N N . SER A 1 438 ? 16.919 -14.657 -47.000 1.00 95.56 438 SER A N 1
ATOM 3347 C CA . SER A 1 438 ? 17.355 -15.929 -46.414 1.00 95.56 438 SER A CA 1
ATOM 3348 C C . SER A 1 438 ? 17.984 -15.721 -45.038 1.00 95.56 438 SER A C 1
ATOM 3350 O O . SER A 1 438 ? 18.745 -14.773 -44.837 1.00 95.56 438 SER A O 1
ATOM 3352 N N . GLU A 1 439 ? 17.755 -16.650 -44.116 1.00 96.25 439 GLU A N 1
ATOM 3353 C CA . GLU A 1 439 ? 18.459 -16.723 -42.829 1.00 96.25 439 GLU A CA 1
ATOM 3354 C C . GLU A 1 439 ? 19.850 -17.366 -42.949 1.00 96.25 439 GLU A C 1
ATOM 3356 O O . GLU A 1 439 ? 20.644 -17.306 -42.012 1.00 96.25 439 GLU A O 1
ATOM 3361 N N . TRP A 1 440 ? 20.159 -17.957 -44.105 1.00 96.56 440 TRP A N 1
ATOM 3362 C CA . TRP A 1 440 ? 21.362 -18.747 -44.355 1.00 96.56 440 TRP A CA 1
ATOM 3363 C C . TRP A 1 440 ? 22.327 -18.069 -45.326 1.00 96.56 440 TRP A C 1
ATOM 3365 O O . TRP A 1 440 ? 21.912 -17.452 -46.316 1.00 96.56 440 TRP A O 1
ATOM 3375 N N . GLN A 1 441 ? 23.618 -18.257 -45.070 1.00 94.38 441 GLN A N 1
ATOM 3376 C CA . GLN A 1 441 ? 24.724 -18.070 -46.002 1.00 94.38 441 GLN A CA 1
ATOM 3377 C C . GLN A 1 441 ? 25.117 -19.432 -46.583 1.00 94.38 441 GLN A C 1
ATOM 3379 O O . GLN A 1 441 ? 25.221 -20.411 -45.850 1.00 94.38 441 GLN A O 1
ATOM 3384 N N . ILE A 1 442 ? 25.319 -19.500 -47.901 1.00 95.81 442 ILE A N 1
ATOM 3385 C CA . ILE A 1 442 ? 25.701 -20.739 -48.592 1.00 95.81 442 ILE A CA 1
ATOM 3386 C C . ILE A 1 442 ? 27.183 -20.671 -48.938 1.00 95.81 442 ILE A C 1
ATOM 3388 O O . ILE A 1 442 ? 27.602 -19.811 -49.717 1.00 95.81 442 ILE A O 1
ATOM 3392 N N . LEU A 1 443 ? 27.955 -21.591 -48.376 1.00 94.94 443 LEU A N 1
ATOM 3393 C CA . LEU A 1 443 ? 29.374 -21.769 -48.640 1.00 94.94 443 LEU A CA 1
ATOM 3394 C C . LEU A 1 443 ? 29.604 -22.931 -49.623 1.00 94.94 443 LEU A C 1
ATOM 3396 O O . LEU A 1 443 ? 28.745 -23.809 -49.766 1.00 94.94 443 LEU A O 1
ATOM 3400 N N . PRO A 1 444 ? 30.744 -22.950 -50.339 1.00 95.56 444 PRO A N 1
ATOM 3401 C CA . PRO A 1 444 ? 31.075 -24.024 -51.270 1.00 95.56 444 PRO A CA 1
ATOM 3402 C C . PRO A 1 444 ? 31.106 -25.418 -50.624 1.00 95.56 444 PRO A C 1
ATOM 3404 O O . PRO A 1 444 ? 31.259 -25.567 -49.416 1.00 95.56 444 PRO A O 1
ATOM 3407 N N . ASN A 1 445 ? 31.030 -26.460 -51.459 1.00 93.44 445 ASN A N 1
ATOM 3408 C CA . ASN A 1 445 ? 31.222 -27.843 -51.017 1.00 93.44 445 ASN A CA 1
ATOM 3409 C C . ASN A 1 445 ? 32.534 -27.995 -50.232 1.00 93.44 445 ASN A C 1
ATOM 3411 O O . ASN A 1 445 ? 33.602 -27.598 -50.709 1.00 93.44 445 ASN A O 1
ATOM 3415 N N . ASN A 1 446 ? 32.448 -28.684 -49.101 1.00 93.38 446 ASN A N 1
ATOM 3416 C CA . ASN A 1 446 ? 33.544 -28.953 -48.185 1.00 93.38 446 ASN A CA 1
ATOM 3417 C C . ASN A 1 446 ? 34.143 -27.723 -47.488 1.00 93.38 446 ASN A C 1
ATOM 3419 O O . ASN A 1 446 ? 35.337 -27.725 -47.177 1.00 93.38 446 ASN A O 1
ATOM 3423 N N . ASP A 1 447 ? 33.340 -26.686 -47.265 1.00 93.50 447 ASP A N 1
ATOM 3424 C CA . ASP A 1 447 ? 33.722 -25.567 -46.412 1.00 93.50 447 ASP A CA 1
ATOM 3425 C C . ASP A 1 447 ? 33.221 -25.799 -44.981 1.00 93.50 447 ASP A C 1
ATOM 3427 O O . ASP A 1 447 ? 32.041 -26.047 -44.770 1.00 93.50 447 ASP A O 1
ATOM 3431 N N . TRP A 1 448 ? 34.124 -25.776 -44.008 1.00 93.19 448 TRP A N 1
ATOM 3432 C CA . TRP A 1 448 ? 33.835 -25.953 -42.575 1.00 93.19 448 TRP A CA 1
ATOM 3433 C C . TRP A 1 448 ? 34.673 -24.967 -41.759 1.00 93.19 448 TRP A C 1
ATOM 3435 O O . TRP A 1 448 ? 35.186 -25.295 -40.691 1.00 93.19 448 TRP A O 1
ATOM 3445 N N . SER A 1 449 ? 34.891 -23.766 -42.306 1.00 90.44 449 SER A N 1
ATOM 3446 C CA . SER A 1 449 ? 35.594 -22.683 -41.613 1.00 90.44 449 SER A CA 1
ATOM 3447 C C . SER A 1 449 ? 34.907 -22.241 -40.324 1.00 90.44 449 SER A C 1
ATOM 3449 O O . SER A 1 449 ? 35.594 -21.790 -39.408 1.00 90.44 449 SER A O 1
ATOM 3451 N N . ASP A 1 450 ? 33.582 -22.368 -40.274 1.00 90.50 450 ASP A N 1
ATOM 3452 C CA . ASP A 1 450 ? 32.736 -21.861 -39.191 1.00 90.50 450 ASP A CA 1
ATOM 3453 C C . ASP A 1 450 ? 32.322 -22.952 -38.190 1.00 90.50 450 ASP A C 1
ATOM 3455 O O . ASP A 1 450 ? 31.960 -22.634 -37.059 1.00 90.50 450 ASP A O 1
ATOM 3459 N N . LEU A 1 451 ? 32.521 -24.229 -38.539 1.00 95.00 451 LEU A N 1
ATOM 3460 C CA . LEU A 1 451 ? 32.202 -25.363 -37.678 1.00 95.00 451 LEU A CA 1
ATOM 3461 C C . LEU A 1 451 ? 32.901 -25.255 -36.313 1.00 95.00 451 LEU A C 1
ATOM 3463 O O . LEU A 1 451 ? 34.129 -25.151 -36.221 1.00 95.00 451 LEU A O 1
ATOM 3467 N N . GLY A 1 452 ? 32.119 -25.377 -35.243 1.00 93.69 452 GLY A N 1
ATOM 3468 C CA . GLY A 1 452 ? 32.566 -25.267 -33.857 1.00 93.69 452 GLY A CA 1
ATOM 3469 C C . GLY A 1 452 ? 32.245 -23.927 -33.201 1.00 93.69 452 GLY A C 1
ATOM 3470 O O . GLY A 1 452 ? 32.553 -23.762 -32.018 1.00 93.69 452 GLY A O 1
ATOM 3471 N N . GLN A 1 453 ? 31.652 -22.973 -33.923 1.00 88.62 453 GLN A N 1
ATOM 3472 C CA . GLN A 1 453 ? 31.349 -21.646 -33.398 1.00 88.62 453 GLN A CA 1
ATOM 3473 C C . GLN A 1 453 ? 30.187 -20.970 -34.133 1.00 88.62 453 GLN A C 1
ATOM 3475 O O . GLN A 1 453 ? 30.064 -21.028 -35.348 1.00 88.62 453 GLN A O 1
ATOM 3480 N N . HIS A 1 454 ? 29.381 -20.216 -33.388 1.00 89.06 454 HIS A N 1
ATOM 3481 C CA . HIS A 1 454 ? 28.385 -19.317 -33.959 1.00 89.06 454 HIS A CA 1
ATOM 3482 C C . HIS A 1 454 ? 28.471 -17.960 -33.261 1.00 89.06 454 HIS A C 1
ATOM 3484 O O . HIS A 1 454 ? 28.406 -17.869 -32.033 1.00 89.06 454 HIS A O 1
ATOM 3490 N N . TYR A 1 455 ? 28.654 -16.901 -34.046 1.00 76.88 455 TYR A N 1
ATOM 3491 C CA . TYR A 1 455 ? 28.800 -15.543 -33.534 1.00 76.88 455 TYR A CA 1
ATOM 3492 C C . TYR A 1 455 ? 27.431 -14.864 -33.468 1.00 76.88 455 TYR A C 1
ATOM 3494 O O . TYR A 1 455 ? 26.827 -14.601 -34.503 1.00 76.88 455 TYR A O 1
ATOM 3502 N N . TYR A 1 456 ? 26.954 -14.559 -32.261 1.00 65.75 456 TYR A N 1
ATOM 3503 C CA . TYR A 1 456 ? 25.733 -13.787 -32.025 1.00 65.75 456 TYR A CA 1
ATOM 3504 C C . TYR A 1 456 ? 25.932 -12.823 -30.836 1.00 65.75 456 TYR A C 1
ATOM 3506 O O . TYR A 1 456 ? 26.349 -13.277 -29.766 1.00 65.75 456 TYR A O 1
ATOM 3514 N N . PRO A 1 457 ? 25.615 -11.517 -30.974 1.00 59.88 457 PRO A N 1
ATOM 3515 C CA . PRO A 1 457 ? 25.296 -10.807 -32.220 1.00 59.88 457 PRO A CA 1
ATOM 3516 C C . PRO A 1 457 ? 26.544 -10.610 -33.108 1.00 59.88 457 PRO A C 1
ATOM 3518 O O . PRO A 1 457 ? 27.671 -10.727 -32.634 1.00 59.88 457 PRO A O 1
ATOM 3521 N N . CYS A 1 458 ? 26.352 -10.311 -34.399 1.00 69.44 458 CYS A N 1
ATOM 3522 C CA . CYS A 1 458 ? 27.443 -10.079 -35.359 1.00 69.44 458 CYS A CA 1
ATOM 3523 C C . CYS A 1 458 ? 28.486 -9.058 -34.849 1.00 69.44 458 CYS A C 1
ATOM 3525 O O . CYS A 1 458 ? 28.113 -7.940 -34.490 1.00 69.44 458 CYS A O 1
ATOM 3527 N N . GLU A 1 459 ? 29.785 -9.363 -34.942 1.00 62.31 459 GLU A N 1
ATOM 3528 C CA . GLU A 1 459 ? 30.807 -8.306 -34.968 1.00 62.31 459 GLU A CA 1
ATOM 3529 C C . GLU A 1 459 ? 30.766 -7.622 -36.344 1.00 62.31 459 GLU A C 1
ATOM 3531 O O . GLU A 1 459 ? 30.976 -8.254 -37.382 1.00 62.31 459 GLU A O 1
ATOM 3536 N N . ILE A 1 460 ? 30.439 -6.329 -36.375 1.00 57.81 460 ILE A N 1
ATOM 3537 C CA . ILE A 1 460 ? 30.362 -5.557 -37.619 1.00 57.81 460 ILE A CA 1
ATOM 3538 C C . ILE A 1 460 ? 31.787 -5.180 -38.040 1.00 57.81 460 ILE A C 1
ATOM 3540 O O . ILE A 1 460 ? 32.407 -4.320 -37.421 1.00 57.81 460 ILE A O 1
ATOM 3544 N N . ILE A 1 461 ? 32.299 -5.789 -39.115 1.00 55.62 461 ILE A N 1
ATOM 3545 C CA . ILE A 1 461 ? 33.565 -5.371 -39.729 1.00 55.62 461 ILE A CA 1
ATOM 3546 C C . ILE A 1 461 ? 33.286 -4.279 -40.765 1.00 55.62 461 ILE A C 1
ATOM 3548 O O . ILE A 1 461 ? 32.830 -4.555 -41.875 1.00 55.62 461 ILE A O 1
ATOM 3552 N N . ILE A 1 462 ? 33.583 -3.030 -40.419 1.00 64.81 462 ILE A N 1
ATOM 3553 C CA . ILE A 1 462 ? 33.556 -1.888 -41.343 1.00 64.81 462 ILE A CA 1
ATOM 3554 C C . ILE A 1 462 ? 34.976 -1.683 -41.892 1.00 64.81 462 ILE A C 1
ATOM 3556 O O . ILE A 1 462 ? 35.913 -1.497 -41.116 1.00 64.81 462 ILE A O 1
ATOM 3560 N N . GLN A 1 463 ? 35.156 -1.757 -43.214 1.00 66.69 463 GLN A N 1
ATOM 3561 C CA . GLN A 1 463 ? 36.445 -1.513 -43.879 1.00 66.69 463 GLN A CA 1
ATOM 3562 C C . GLN A 1 463 ? 36.595 -0.035 -44.270 1.00 66.69 463 GLN A C 1
ATOM 3564 O O . GLN A 1 463 ? 35.661 0.562 -44.808 1.00 66.69 463 GLN A O 1
ATOM 3569 N N . GLY A 1 464 ? 37.765 0.548 -44.013 1.00 77.00 464 GLY A N 1
ATOM 3570 C CA . GLY A 1 464 ? 38.093 1.937 -44.352 1.00 77.00 464 GLY A CA 1
ATOM 3571 C C . GLY A 1 464 ? 39.411 2.380 -43.716 1.00 77.00 464 GLY A C 1
ATOM 3572 O O . GLY A 1 464 ? 39.971 1.655 -42.902 1.00 77.00 464 GLY A O 1
ATOM 3573 N N . CYS A 1 465 ? 39.928 3.556 -44.075 1.00 79.69 465 CYS A N 1
ATOM 3574 C CA . CYS A 1 465 ? 41.196 4.042 -43.525 1.00 79.69 465 CYS A CA 1
ATOM 3575 C C . CYS A 1 465 ? 41.099 4.246 -42.003 1.00 79.69 465 CYS A C 1
ATOM 3577 O O . CYS A 1 465 ? 40.328 5.087 -41.544 1.00 79.69 465 CYS A O 1
ATOM 3579 N N . THR A 1 466 ? 41.922 3.528 -41.233 1.00 82.00 466 THR A N 1
ATOM 3580 C CA . THR A 1 466 ? 41.938 3.609 -39.759 1.00 82.00 466 THR A CA 1
ATOM 3581 C C . THR A 1 466 ? 42.993 4.580 -39.212 1.00 82.00 466 THR A C 1
ATOM 3583 O O . THR A 1 466 ? 43.203 4.627 -38.002 1.00 82.00 466 THR A O 1
ATOM 3586 N N . ASP A 1 467 ? 43.715 5.320 -40.067 1.00 77.06 467 ASP A N 1
ATOM 3587 C CA . ASP A 1 467 ? 44.685 6.333 -39.625 1.00 77.06 467 ASP A CA 1
ATOM 3588 C C . ASP A 1 467 ? 43.988 7.690 -39.417 1.00 77.06 467 ASP A C 1
ATOM 3590 O O . ASP A 1 467 ? 43.649 8.343 -40.409 1.00 77.06 467 ASP A O 1
ATOM 3594 N N . PRO A 1 468 ? 43.824 8.166 -38.166 1.00 74.12 468 PRO A N 1
ATOM 3595 C CA . PRO A 1 468 ? 43.136 9.423 -37.861 1.00 74.12 468 PRO A CA 1
ATOM 3596 C C . PRO A 1 468 ? 43.807 10.669 -38.456 1.00 74.12 468 PRO A C 1
ATOM 3598 O O . PRO A 1 468 ? 43.218 11.745 -38.454 1.00 74.12 468 PRO A O 1
ATOM 3601 N N . ASN A 1 469 ? 45.029 10.553 -38.986 1.00 68.88 469 ASN A N 1
ATOM 3602 C CA . ASN A 1 469 ? 45.753 11.664 -39.610 1.00 68.88 469 ASN A CA 1
ATOM 3603 C C . ASN A 1 469 ? 45.609 11.706 -41.140 1.00 68.88 469 ASN A C 1
ATOM 3605 O O . ASN A 1 469 ? 46.312 12.470 -41.807 1.00 68.88 469 ASN A O 1
ATOM 3609 N N . SER A 1 470 ? 44.729 10.883 -41.711 1.00 69.06 470 SER A N 1
ATOM 3610 C CA . SER A 1 470 ? 44.504 10.792 -43.150 1.00 69.06 470 SER A CA 1
ATOM 3611 C C . SER A 1 470 ? 43.246 11.542 -43.602 1.00 69.06 470 SER A C 1
ATOM 3613 O O . SER A 1 470 ? 42.255 11.590 -42.883 1.00 69.06 470 SER A O 1
ATOM 3615 N N . ILE A 1 471 ? 43.261 12.104 -44.819 1.00 73.38 471 ILE A N 1
ATOM 3616 C CA . ILE A 1 471 ? 42.138 12.890 -45.386 1.00 73.38 471 ILE A CA 1
ATOM 3617 C C . ILE A 1 471 ? 40.852 12.059 -45.531 1.00 73.38 471 ILE A C 1
ATOM 3619 O O . ILE A 1 471 ? 39.755 12.607 -45.559 1.00 73.38 471 ILE A O 1
ATOM 3623 N N . ASN A 1 472 ? 40.974 10.741 -45.647 1.00 76.50 472 ASN A N 1
ATOM 3624 C CA . ASN A 1 472 ? 39.855 9.819 -45.807 1.00 76.50 472 ASN A CA 1
ATOM 3625 C C . ASN A 1 472 ? 39.737 8.827 -44.643 1.00 76.50 472 ASN A C 1
ATOM 3627 O O . ASN A 1 472 ? 39.269 7.709 -44.859 1.00 76.50 472 ASN A O 1
ATOM 3631 N N . TYR A 1 473 ? 40.170 9.231 -43.443 1.00 79.62 473 TYR A N 1
ATOM 3632 C CA . TYR A 1 473 ? 39.926 8.494 -42.203 1.00 79.62 473 TYR A CA 1
ATOM 3633 C C . TYR A 1 473 ? 38.429 8.211 -42.011 1.00 79.62 473 TYR A C 1
ATOM 3635 O O . TYR A 1 473 ? 37.598 9.093 -42.231 1.00 79.62 473 TYR A O 1
ATOM 3643 N N . ASN A 1 474 ? 38.102 6.987 -41.606 1.00 79.00 474 ASN A N 1
ATOM 3644 C CA . ASN A 1 474 ? 36.752 6.548 -41.275 1.00 79.00 474 ASN A CA 1
ATOM 3645 C C . ASN A 1 474 ? 36.771 5.999 -39.841 1.00 79.00 474 ASN A C 1
ATOM 3647 O O . ASN A 1 474 ? 37.381 4.964 -39.589 1.00 79.00 474 ASN A O 1
ATOM 3651 N N . ASP A 1 475 ? 36.134 6.703 -38.910 1.00 82.25 475 ASP A N 1
ATOM 3652 C CA . ASP A 1 475 ? 36.098 6.376 -37.479 1.00 82.25 475 ASP A CA 1
ATOM 3653 C C . ASP A 1 475 ? 35.249 5.146 -37.150 1.00 82.25 475 ASP A C 1
ATOM 3655 O O . ASP A 1 475 ? 35.492 4.483 -36.144 1.00 82.25 475 ASP A O 1
ATOM 3659 N N . GLU A 1 476 ? 34.325 4.796 -38.037 1.00 72.81 476 GLU A N 1
ATOM 3660 C CA . GLU A 1 476 ? 33.568 3.553 -37.961 1.00 72.81 476 GLU A CA 1
ATOM 3661 C C . GLU A 1 476 ? 34.373 2.354 -38.491 1.00 72.81 476 GLU A C 1
ATOM 3663 O O . GLU A 1 476 ? 33.982 1.212 -38.269 1.00 72.81 476 GLU A O 1
ATOM 3668 N N . ALA A 1 477 ? 35.504 2.564 -39.185 1.00 72.62 477 ALA A N 1
ATOM 3669 C CA . ALA A 1 477 ? 36.295 1.470 -39.743 1.00 72.62 477 ALA A CA 1
ATOM 3670 C C . ALA A 1 477 ? 37.037 0.666 -38.659 1.00 72.62 477 ALA A C 1
ATOM 3672 O O . ALA A 1 477 ? 37.872 1.167 -37.913 1.00 72.62 477 ALA A O 1
ATOM 3673 N N . THR A 1 478 ? 36.778 -0.639 -38.641 1.00 74.19 478 THR A N 1
ATOM 3674 C CA . THR A 1 478 ? 37.386 -1.628 -37.732 1.00 74.19 478 THR A CA 1
ATOM 3675 C C . THR A 1 478 ? 38.566 -2.378 -38.367 1.00 74.19 478 THR A C 1
ATOM 3677 O O . THR A 1 478 ? 39.326 -3.042 -37.661 1.00 74.19 478 THR A O 1
ATOM 3680 N N . VAL A 1 479 ? 38.744 -2.271 -39.694 1.00 77.19 479 VAL A N 1
ATOM 3681 C CA . VAL A 1 479 ? 39.834 -2.891 -40.471 1.00 77.19 479 VAL A CA 1
ATOM 3682 C C . VAL A 1 479 ? 40.319 -1.932 -41.570 1.00 77.19 479 VAL A C 1
ATOM 3684 O O . VAL A 1 479 ? 39.516 -1.486 -42.390 1.00 77.19 479 VAL A O 1
ATOM 3687 N N . ASP A 1 480 ? 41.631 -1.661 -41.615 1.00 71.44 480 ASP A N 1
ATOM 3688 C CA . ASP A 1 480 ? 42.263 -0.792 -42.625 1.00 71.44 480 ASP A CA 1
ATOM 3689 C C . ASP A 1 480 ? 42.252 -1.431 -44.021 1.00 71.44 480 ASP A C 1
ATOM 3691 O O . ASP A 1 480 ? 42.776 -2.531 -44.222 1.00 71.44 480 ASP A O 1
ATOM 3695 N N . ASP A 1 481 ? 41.678 -0.725 -44.995 1.00 78.56 481 ASP A N 1
ATOM 3696 C CA . ASP A 1 481 ? 41.592 -1.153 -46.395 1.00 78.56 481 ASP A CA 1
ATOM 3697 C C . ASP A 1 481 ? 42.744 -0.621 -47.272 1.00 78.56 481 ASP A C 1
ATOM 3699 O O . ASP A 1 481 ? 42.809 -0.904 -48.472 1.00 78.56 481 ASP A O 1
ATOM 3703 N N . GLY A 1 482 ? 43.683 0.125 -46.677 1.00 73.31 482 GLY A N 1
ATOM 3704 C CA . GLY A 1 482 ? 44.858 0.675 -47.351 1.00 73.31 482 GLY A CA 1
ATOM 3705 C C . GLY A 1 482 ? 44.577 1.937 -48.168 1.00 73.31 482 GLY A C 1
ATOM 3706 O O . GLY A 1 482 ? 45.402 2.319 -49.004 1.00 73.31 482 GLY A O 1
ATOM 3707 N N . SER A 1 483 ? 43.432 2.591 -47.956 1.00 78.88 483 SER A N 1
ATOM 3708 C CA . SER A 1 483 ? 43.012 3.767 -48.724 1.00 78.88 483 SER A CA 1
ATOM 3709 C C . SER A 1 483 ? 43.601 5.110 -48.252 1.00 78.88 483 SER A C 1
ATOM 3711 O O . SER A 1 483 ? 43.352 6.116 -48.911 1.00 78.88 483 SER A O 1
ATOM 3713 N N . CYS A 1 484 ? 44.377 5.176 -47.163 1.00 77.19 484 CYS A N 1
ATOM 3714 C CA . CYS A 1 484 ? 44.797 6.435 -46.519 1.00 77.19 484 CYS A CA 1
ATOM 3715 C C . CYS A 1 484 ? 45.653 7.403 -47.398 1.00 77.19 484 CYS A C 1
ATOM 3717 O O . CYS A 1 484 ? 46.693 7.026 -47.945 1.00 77.19 484 CYS A O 1
ATOM 3719 N N . ILE A 1 485 ? 45.263 8.691 -47.476 1.00 72.31 485 ILE A N 1
ATOM 3720 C CA . ILE A 1 485 ? 45.903 9.822 -48.204 1.00 72.31 485 ILE A CA 1
ATOM 3721 C C . ILE A 1 485 ? 46.529 10.886 -47.239 1.00 72.31 485 ILE A C 1
ATOM 3723 O O . ILE A 1 485 ? 45.951 11.165 -46.191 1.00 72.31 485 ILE A O 1
ATOM 3727 N N . CYS A 1 486 ? 47.682 11.512 -47.584 1.00 60.94 486 CYS A N 1
ATOM 3728 C CA . CYS A 1 486 ? 48.531 12.426 -46.748 1.00 60.94 486 CYS A CA 1
ATOM 3729 C C . CYS A 1 486 ? 48.512 13.949 -47.174 1.00 60.94 486 CYS A C 1
ATOM 3731 O O . CYS A 1 486 ? 48.055 14.250 -48.275 1.00 60.94 486 CYS A O 1
ATOM 3733 N N . CYS A 1 487 ? 49.021 14.902 -46.347 1.00 66.19 487 CYS A N 1
ATOM 3734 C CA . CYS A 1 487 ? 48.413 16.211 -45.926 1.00 66.19 487 CYS A CA 1
ATOM 3735 C C . CYS A 1 487 ? 48.977 17.626 -46.379 1.00 66.19 487 CYS A C 1
ATOM 3737 O O . CYS A 1 487 ? 50.018 17.721 -47.030 1.00 66.19 487 CYS A O 1
ATOM 3739 N N . TYR A 1 488 ? 48.265 18.738 -46.016 1.00 60.38 488 TYR A N 1
ATOM 3740 C CA . TYR A 1 488 ? 48.388 20.194 -46.402 1.00 60.38 488 TYR A CA 1
ATOM 3741 C C . TYR A 1 488 ? 48.724 21.177 -45.216 1.00 60.38 488 TYR A C 1
ATOM 3743 O O . TYR A 1 488 ? 48.538 20.805 -44.064 1.00 60.38 488 TYR A O 1
ATOM 3751 N N . PHE A 1 489 ? 49.167 22.439 -45.454 1.00 58.16 489 PHE A N 1
ATOM 3752 C CA . PHE A 1 489 ? 49.513 23.480 -44.426 1.00 58.16 489 PHE A CA 1
ATOM 3753 C C . PHE A 1 489 ? 48.568 24.718 -44.437 1.00 58.16 489 PHE A C 1
ATOM 3755 O O . PHE A 1 489 ? 48.143 25.131 -45.518 1.00 58.16 489 PHE A O 1
ATOM 3762 N N . GLY A 1 490 ? 48.292 25.340 -43.275 1.00 70.50 490 GLY A N 1
ATOM 3763 C CA . GLY A 1 490 ? 47.406 26.519 -43.081 1.00 70.50 490 GLY A CA 1
ATOM 3764 C C . GLY A 1 490 ? 46.920 26.674 -41.621 1.00 70.50 490 GLY A C 1
ATOM 3765 O O . GLY A 1 490 ? 47.323 25.876 -40.783 1.00 70.50 490 GLY A O 1
ATOM 3766 N N . CYS A 1 491 ? 46.080 27.665 -41.277 1.00 77.75 491 CYS A N 1
ATOM 3767 C CA . CYS A 1 491 ? 45.545 27.791 -39.906 1.00 77.75 491 CYS A CA 1
ATOM 3768 C C . CYS A 1 491 ? 44.708 26.553 -39.538 1.00 77.75 491 CYS A C 1
ATOM 3770 O O . CYS A 1 491 ? 43.675 26.305 -40.154 1.00 77.75 491 CYS A O 1
ATOM 3772 N N . THR A 1 492 ? 45.161 25.784 -38.546 1.00 77.25 492 THR A N 1
ATOM 3773 C CA . THR A 1 492 ? 44.518 24.527 -38.113 1.00 77.25 492 THR A CA 1
ATOM 3774 C C . THR A 1 492 ? 43.606 24.708 -36.905 1.00 77.25 492 THR A C 1
ATOM 3776 O O . THR A 1 492 ? 43.180 23.720 -36.321 1.00 77.25 492 THR A O 1
ATOM 3779 N N . ASP A 1 493 ? 43.409 25.944 -36.451 1.00 77.75 493 ASP A N 1
ATOM 3780 C CA . ASP A 1 493 ? 42.594 26.219 -35.275 1.00 77.75 493 ASP A CA 1
ATOM 3781 C C . ASP A 1 493 ? 41.158 26.512 -35.708 1.00 77.75 493 ASP A C 1
ATOM 3783 O O . ASP A 1 493 ? 40.902 27.544 -36.326 1.00 77.75 493 ASP A O 1
ATOM 3787 N N . GLU A 1 494 ? 40.252 25.579 -35.416 1.00 76.19 494 GLU A N 1
ATOM 3788 C CA . GLU A 1 494 ? 38.842 25.574 -35.833 1.00 76.19 494 GLU A CA 1
ATOM 3789 C C . GLU A 1 494 ? 38.056 26.804 -35.387 1.00 76.19 494 GLU A C 1
ATOM 3791 O O . GLU A 1 494 ? 37.066 27.172 -36.018 1.00 76.19 494 GLU A O 1
ATOM 3796 N N . ILE A 1 495 ? 38.524 27.466 -34.331 1.00 74.38 495 ILE A N 1
ATOM 3797 C CA . ILE A 1 495 ? 37.865 28.628 -33.738 1.00 74.38 495 ILE A CA 1
ATOM 3798 C C . ILE A 1 495 ? 38.423 29.953 -34.295 1.00 74.38 495 ILE A C 1
ATOM 3800 O O . ILE A 1 495 ? 38.053 31.039 -33.857 1.00 74.38 495 ILE A O 1
ATOM 3804 N N . ALA A 1 496 ? 39.335 29.910 -35.266 1.00 76.00 496 ALA A N 1
ATOM 3805 C CA . ALA A 1 496 ? 39.828 31.099 -35.952 1.00 76.00 496 ALA A CA 1
ATOM 3806 C C . ALA A 1 496 ? 38.926 31.463 -37.146 1.00 76.00 496 ALA A C 1
ATOM 3808 O O . ALA A 1 496 ? 38.506 30.601 -37.915 1.00 76.00 496 ALA A O 1
ATOM 3809 N N . THR A 1 497 ? 38.679 32.751 -37.387 1.00 78.38 497 THR A N 1
ATOM 3810 C CA . THR A 1 497 ? 37.867 33.232 -38.525 1.00 78.38 497 THR A CA 1
ATOM 3811 C C . THR A 1 497 ? 38.457 32.876 -39.888 1.00 78.38 497 THR A C 1
ATOM 3813 O O . THR A 1 497 ? 37.754 32.869 -40.898 1.00 78.38 497 THR A O 1
ATOM 3816 N N . ASN A 1 498 ? 39.752 32.584 -39.932 1.00 79.06 498 ASN A N 1
ATOM 3817 C CA . ASN A 1 498 ? 40.477 32.131 -41.109 1.00 79.06 498 ASN A CA 1
ATOM 3818 C C . ASN A 1 498 ? 40.954 30.673 -40.984 1.00 79.06 498 ASN A C 1
ATOM 3820 O O . ASN A 1 498 ? 41.933 30.297 -41.639 1.00 79.06 498 ASN A O 1
ATOM 3824 N N . TYR A 1 499 ? 40.260 29.862 -40.173 1.00 78.94 499 TYR A N 1
ATOM 3825 C CA . TYR A 1 499 ? 40.454 28.418 -40.110 1.00 78.94 499 TYR A CA 1
ATOM 3826 C C . TYR A 1 499 ? 40.422 27.800 -41.509 1.00 78.94 499 TYR A C 1
ATOM 3828 O O . TYR A 1 499 ? 39.520 28.053 -42.313 1.00 78.94 499 TYR A O 1
ATOM 3836 N N . ASN A 1 500 ? 41.418 26.968 -41.800 1.00 73.25 500 ASN A N 1
ATOM 3837 C CA . ASN A 1 500 ? 41.460 26.177 -43.013 1.00 73.25 500 ASN A CA 1
ATOM 3838 C C . ASN A 1 500 ? 41.319 24.691 -42.649 1.00 73.25 500 ASN A C 1
ATOM 3840 O O . ASN A 1 500 ? 42.324 24.070 -42.301 1.00 73.25 500 ASN A O 1
ATOM 3844 N N . PRO A 1 501 ? 40.129 24.086 -42.822 1.00 68.69 501 PRO A N 1
ATOM 3845 C CA . PRO A 1 501 ? 39.880 22.681 -42.480 1.00 68.69 501 PRO A CA 1
ATOM 3846 C C . PRO A 1 501 ? 40.707 21.671 -43.276 1.00 68.69 501 PRO A C 1
ATOM 3848 O O . PRO A 1 501 ? 40.722 20.490 -42.955 1.00 68.69 501 PRO A O 1
ATOM 3851 N N . ASN A 1 502 ? 41.408 22.113 -44.323 1.00 64.75 502 ASN A N 1
ATOM 3852 C CA . ASN A 1 502 ? 42.287 21.250 -45.106 1.00 64.75 502 ASN A CA 1
ATOM 3853 C C . ASN A 1 502 ? 43.749 21.296 -44.630 1.00 64.75 502 ASN A C 1
ATOM 3855 O O . ASN A 1 502 ? 44.599 20.631 -45.218 1.00 64.75 502 ASN A O 1
ATOM 3859 N N . ALA A 1 503 ? 44.080 22.103 -43.620 1.00 63.53 503 ALA A N 1
ATOM 3860 C CA . ALA A 1 503 ? 45.427 22.218 -43.082 1.00 63.53 503 ALA A CA 1
ATOM 3861 C C . ALA A 1 503 ? 45.658 21.234 -41.924 1.00 63.53 503 ALA A C 1
ATOM 3863 O O . ALA A 1 503 ? 44.918 21.226 -40.952 1.00 63.53 503 ALA A O 1
ATOM 3864 N N . TYR A 1 504 ? 46.735 20.452 -41.997 1.00 65.88 504 TYR A N 1
ATOM 3865 C CA . TYR A 1 504 ? 47.186 19.534 -40.940 1.00 65.88 504 TYR A CA 1
ATOM 3866 C C . TYR A 1 504 ? 48.326 20.109 -40.093 1.00 65.88 504 TYR A C 1
ATOM 3868 O O . TYR A 1 504 ? 48.647 19.581 -39.031 1.00 65.88 504 TYR A O 1
ATOM 3876 N N . PHE A 1 505 ? 48.961 21.189 -40.553 1.00 66.94 505 PHE A N 1
ATOM 3877 C CA . PHE A 1 505 ? 50.042 21.857 -39.836 1.00 66.94 505 PHE A CA 1
ATOM 3878 C C . PHE A 1 505 ? 49.816 23.369 -39.807 1.00 66.94 505 PHE A C 1
ATOM 3880 O O . PHE A 1 505 ? 49.716 24.000 -40.864 1.00 66.94 505 PHE A O 1
ATOM 3887 N N . ASN A 1 506 ? 49.777 23.924 -38.590 1.00 70.19 506 ASN A N 1
ATOM 3888 C CA . ASN A 1 506 ? 49.525 25.341 -38.333 1.00 70.19 506 ASN A CA 1
ATOM 3889 C C . ASN A 1 506 ? 50.707 26.202 -38.786 1.00 70.19 506 ASN A C 1
ATOM 3891 O O . ASN A 1 506 ? 51.846 25.964 -38.378 1.00 70.19 506 ASN A O 1
ATOM 3895 N N . ASP A 1 507 ? 50.442 27.211 -39.612 1.00 76.62 507 ASP A N 1
ATOM 3896 C CA . ASP A 1 507 ? 51.455 28.140 -40.123 1.00 76.62 507 ASP A CA 1
ATOM 3897 C C . ASP A 1 507 ? 51.539 29.465 -39.338 1.00 76.62 507 ASP A C 1
ATOM 3899 O O . ASP A 1 507 ? 52.338 30.339 -39.678 1.00 76.62 507 ASP A O 1
ATOM 3903 N N . GLY A 1 508 ? 50.762 29.599 -38.259 1.00 75.50 508 GLY A N 1
ATOM 3904 C CA . GLY A 1 508 ? 50.740 30.760 -37.370 1.00 75.50 508 GLY A CA 1
ATOM 3905 C C . GLY A 1 508 ? 49.866 31.919 -37.853 1.00 75.50 508 GLY A C 1
ATOM 3906 O O . GLY A 1 508 ? 50.016 33.027 -37.343 1.00 75.50 508 GLY A O 1
ATOM 3907 N N . SER A 1 509 ? 48.985 31.695 -38.834 1.00 78.62 509 SER A N 1
ATOM 3908 C CA . SER A 1 509 ? 48.158 32.746 -39.445 1.00 78.62 509 SER A CA 1
ATOM 3909 C C . SER A 1 509 ? 46.799 33.014 -38.772 1.00 78.62 509 SER A C 1
ATOM 3911 O O . SER A 1 509 ? 46.094 33.898 -39.242 1.00 78.62 509 SER A O 1
ATOM 3913 N N . CYS A 1 510 ? 46.421 32.313 -37.696 1.00 83.81 510 CYS A N 1
ATOM 3914 C CA . CYS A 1 510 ? 45.058 32.329 -37.135 1.00 83.81 510 CYS A CA 1
ATOM 3915 C C . CYS A 1 510 ? 44.590 33.690 -36.543 1.00 83.81 510 CYS A C 1
ATOM 3917 O O . CYS A 1 510 ? 45.303 34.303 -35.747 1.00 83.81 510 CYS A O 1
ATOM 3919 N N . GLU A 1 511 ? 43.376 34.138 -36.901 1.00 78.44 511 GLU A N 1
ATOM 3920 C CA . GLU A 1 511 ? 42.693 35.369 -36.440 1.00 78.44 511 GLU A CA 1
ATOM 3921 C C . GLU A 1 511 ? 41.384 35.039 -35.680 1.00 78.44 511 GLU A C 1
ATOM 3923 O O . GLU A 1 511 ? 40.700 34.095 -36.052 1.00 78.44 511 GLU A O 1
ATOM 3928 N N . TYR A 1 512 ? 40.989 35.803 -34.644 1.00 81.06 512 TYR A N 1
ATOM 3929 C CA . TYR A 1 512 ? 39.820 35.485 -33.788 1.00 81.06 512 TYR A CA 1
ATOM 3930 C C . TYR A 1 512 ? 38.921 36.704 -33.509 1.00 81.06 512 TYR A C 1
ATOM 3932 O O . TYR A 1 512 ? 39.421 37.827 -33.394 1.00 81.06 512 TYR A O 1
ATOM 3940 N N . ILE A 1 513 ? 37.609 36.481 -33.334 1.00 77.25 513 ILE A N 1
ATOM 3941 C CA . ILE A 1 513 ? 36.628 37.493 -32.886 1.00 77.25 513 ILE A CA 1
ATOM 3942 C C . ILE A 1 513 ? 36.086 37.098 -31.507 1.00 77.25 513 ILE A C 1
ATOM 3944 O O . ILE A 1 513 ? 35.503 36.029 -31.364 1.00 77.25 513 ILE A O 1
ATOM 3948 N N . SER A 1 514 ? 36.251 37.963 -30.501 1.00 78.75 514 SER A N 1
ATOM 3949 C CA . SER A 1 514 ? 35.813 37.691 -29.123 1.00 78.75 514 SER A CA 1
ATOM 3950 C C . SER A 1 514 ? 34.347 38.063 -28.859 1.00 78.75 514 SER A C 1
ATOM 3952 O O . SER A 1 514 ? 33.922 39.164 -29.217 1.00 78.75 514 SER A O 1
ATOM 3954 N N . GLY A 1 515 ? 33.600 37.167 -28.211 1.00 80.31 515 GLY A N 1
ATOM 3955 C CA . GLY A 1 515 ? 32.205 37.342 -27.777 1.00 80.31 515 GLY A CA 1
ATOM 3956 C C . GLY A 1 515 ? 31.571 36.002 -27.382 1.00 80.31 515 GLY A C 1
ATOM 3957 O O . GLY A 1 515 ? 32.201 34.967 -27.568 1.00 80.31 515 GLY A O 1
ATOM 3958 N N . CYS A 1 516 ? 30.335 35.986 -26.872 1.00 81.62 516 CYS A N 1
ATOM 3959 C CA . CYS A 1 516 ? 29.694 34.726 -26.484 1.00 81.62 516 CYS A CA 1
ATOM 3960 C C . CYS A 1 516 ? 29.465 33.793 -27.689 1.00 81.62 516 CYS A C 1
ATOM 3962 O O . CYS A 1 516 ? 28.761 34.164 -28.629 1.00 81.62 516 CYS A O 1
ATOM 3964 N N . THR A 1 517 ? 30.031 32.582 -27.639 1.00 83.56 517 THR A N 1
ATOM 3965 C CA . THR A 1 517 ? 29.959 31.583 -28.729 1.00 83.56 517 THR A CA 1
ATOM 3966 C C . THR A 1 517 ? 28.898 30.499 -28.518 1.00 83.56 517 THR A C 1
ATOM 3968 O O . THR A 1 517 ? 28.663 29.694 -29.418 1.00 83.56 517 THR A O 1
ATOM 3971 N N . ASP A 1 518 ? 28.228 30.487 -27.364 1.00 77.62 518 ASP A N 1
ATOM 3972 C CA . ASP A 1 518 ? 27.193 29.503 -27.048 1.00 77.62 518 ASP A CA 1
ATOM 3973 C C . ASP A 1 518 ? 25.841 29.908 -27.649 1.00 77.62 518 ASP A C 1
ATOM 3975 O O . ASP A 1 518 ? 25.264 30.921 -27.258 1.00 77.62 518 ASP A O 1
ATOM 3979 N N . ALA A 1 519 ? 25.329 29.106 -28.586 1.00 77.19 519 ALA A N 1
ATOM 3980 C CA . ALA A 1 519 ? 24.064 29.347 -29.280 1.00 77.19 519 ALA A CA 1
ATOM 3981 C C . ALA A 1 519 ? 22.820 29.296 -28.371 1.00 77.19 519 ALA A C 1
ATOM 3983 O O . ALA A 1 519 ? 21.756 29.761 -28.785 1.00 77.19 519 ALA A O 1
ATOM 3984 N N . LEU A 1 520 ? 22.942 28.740 -27.160 1.00 69.69 520 LEU A N 1
ATOM 3985 C CA . LEU A 1 520 ? 21.884 28.683 -26.147 1.00 69.69 520 LEU A CA 1
ATOM 3986 C C . LEU A 1 520 ? 21.915 29.884 -25.194 1.00 69.69 520 LEU A C 1
ATOM 3988 O O . LEU A 1 520 ? 20.963 30.101 -24.446 1.00 69.69 520 LEU A O 1
ATOM 3992 N N . ALA A 1 521 ? 22.983 30.683 -25.215 1.00 71.19 521 ALA A N 1
ATOM 3993 C CA . ALA A 1 521 ? 23.084 31.860 -24.371 1.00 71.19 521 ALA A CA 1
ATOM 3994 C C . ALA A 1 521 ? 22.230 33.016 -24.912 1.00 71.19 521 ALA A C 1
ATOM 3996 O O . ALA A 1 521 ? 22.228 33.331 -26.104 1.00 71.19 521 ALA A O 1
ATOM 3997 N N . SER A 1 522 ? 21.564 33.737 -24.012 1.00 74.19 522 SER A N 1
ATOM 3998 C CA . SER A 1 522 ? 20.696 34.877 -24.355 1.00 74.19 522 SER A CA 1
ATOM 3999 C C . SER A 1 522 ? 21.434 36.038 -25.046 1.00 74.19 522 SER A C 1
ATOM 4001 O O . SER A 1 522 ? 20.819 36.862 -25.725 1.00 74.19 522 SER A O 1
ATOM 4003 N N . ASN A 1 523 ? 22.759 36.102 -24.909 1.00 76.50 523 ASN A N 1
ATOM 4004 C CA . ASN A 1 523 ? 23.640 37.066 -25.564 1.00 76.50 523 ASN A CA 1
ATOM 4005 C C . ASN A 1 523 ? 24.592 36.427 -26.592 1.00 76.50 523 ASN A C 1
ATOM 4007 O O . ASN A 1 523 ? 25.656 36.994 -26.859 1.00 76.50 523 ASN A O 1
ATOM 4011 N N . TYR A 1 524 ? 24.210 35.279 -27.165 1.00 82.25 524 TYR A N 1
ATOM 4012 C CA . TYR A 1 524 ? 24.939 34.624 -28.248 1.00 82.25 524 TYR A CA 1
ATOM 4013 C C . TYR A 1 524 ? 25.289 35.602 -29.376 1.00 82.25 524 TYR A C 1
ATOM 4015 O O . TYR A 1 524 ? 24.423 36.300 -29.915 1.00 82.25 524 TYR A O 1
ATOM 4023 N N . ASN A 1 525 ? 26.565 35.630 -29.757 1.00 81.69 525 ASN A N 1
ATOM 4024 C CA . ASN A 1 525 ? 27.042 36.346 -30.926 1.00 81.69 525 ASN A CA 1
ATOM 4025 C C . ASN A 1 525 ? 27.444 35.335 -32.014 1.00 81.69 525 ASN A C 1
ATOM 4027 O O . ASN A 1 525 ? 28.509 34.729 -31.905 1.00 81.69 525 ASN A O 1
ATOM 4031 N N . PRO A 1 526 ? 26.660 35.194 -33.098 1.00 80.06 526 PRO A N 1
ATOM 4032 C CA . PRO A 1 526 ? 26.956 34.233 -34.160 1.00 80.06 526 PRO A CA 1
ATOM 4033 C C . PRO A 1 526 ? 28.245 34.523 -34.942 1.00 80.06 526 PRO A C 1
ATOM 4035 O O . PRO A 1 526 ? 28.725 33.643 -35.651 1.00 80.06 526 PRO A O 1
ATOM 4038 N N . ASP A 1 527 ? 28.813 35.726 -34.813 1.00 79.12 527 ASP A N 1
ATOM 4039 C CA . ASP A 1 527 ? 30.082 36.103 -35.446 1.00 79.12 527 ASP A CA 1
ATOM 4040 C C . ASP A 1 527 ? 31.296 35.927 -34.510 1.00 79.12 527 ASP A C 1
ATOM 4042 O O . ASP A 1 527 ? 32.436 36.147 -34.928 1.00 79.12 527 ASP A O 1
ATOM 4046 N N . ALA A 1 528 ? 31.079 35.584 -33.233 1.00 79.25 528 ALA A N 1
ATOM 4047 C CA . ALA A 1 528 ? 32.162 35.335 -32.293 1.00 79.25 528 ALA A CA 1
ATOM 4048 C C . ALA A 1 528 ? 32.768 33.952 -32.535 1.00 79.25 528 ALA A C 1
ATOM 4050 O O . ALA A 1 528 ? 32.066 32.954 -32.671 1.00 79.25 528 ALA A O 1
ATOM 4051 N N . THR A 1 529 ? 34.094 33.900 -32.562 1.00 76.75 529 THR A N 1
ATOM 4052 C CA . THR A 1 529 ? 34.854 32.663 -32.743 1.00 76.75 529 THR A CA 1
ATOM 4053 C C . THR A 1 529 ? 35.739 32.353 -31.537 1.00 76.75 529 THR A C 1
ATOM 4055 O O . THR A 1 529 ? 36.354 31.302 -31.474 1.00 76.75 529 THR A O 1
ATOM 4058 N N . LEU A 1 530 ? 35.797 33.240 -30.542 1.00 79.88 530 LEU A N 1
ATOM 4059 C CA . LEU A 1 530 ? 36.496 33.021 -29.282 1.00 79.88 530 LEU A CA 1
ATOM 4060 C C . LEU A 1 530 ? 35.612 33.484 -28.124 1.00 79.88 530 LEU A C 1
ATOM 4062 O O . LEU A 1 530 ? 35.313 34.674 -28.021 1.00 79.88 530 LEU A O 1
ATOM 4066 N N . ASP A 1 531 ? 35.226 32.559 -27.247 1.00 77.94 531 ASP A N 1
ATOM 4067 C CA . ASP A 1 531 ? 34.418 32.898 -26.076 1.00 77.94 531 ASP A CA 1
ATOM 4068 C C . ASP A 1 531 ? 35.198 33.814 -25.126 1.00 77.94 531 ASP A C 1
ATOM 4070 O O . ASP A 1 531 ? 36.320 33.511 -24.711 1.00 77.94 531 ASP A O 1
ATOM 4074 N N . ASP A 1 532 ? 34.610 34.959 -24.797 1.00 80.25 532 ASP A N 1
ATOM 4075 C CA . ASP A 1 532 ? 35.171 35.922 -23.852 1.00 80.25 532 ASP A CA 1
ATOM 4076 C C . ASP A 1 532 ? 34.633 35.743 -22.423 1.00 80.25 532 ASP A C 1
ATOM 4078 O O . ASP A 1 532 ? 34.958 36.537 -21.535 1.00 80.25 532 ASP A O 1
ATOM 4082 N N . GLY A 1 533 ? 33.845 34.688 -22.192 1.00 77.81 533 GLY A N 1
ATOM 4083 C CA . GLY A 1 533 ? 33.242 34.362 -20.903 1.00 77.81 533 GLY A CA 1
ATOM 4084 C C . GLY A 1 533 ? 32.047 35.249 -20.564 1.00 77.81 533 GLY A C 1
ATOM 4085 O O . GLY A 1 533 ? 31.630 35.296 -19.408 1.00 77.81 533 GLY A O 1
ATOM 4086 N N . SER A 1 534 ? 31.512 35.982 -21.547 1.00 78.75 534 SER A N 1
ATOM 4087 C CA . SER A 1 534 ? 30.318 36.805 -21.368 1.00 78.75 534 SER A CA 1
ATOM 4088 C C . SER A 1 534 ? 29.009 36.029 -21.529 1.00 78.75 534 SER A C 1
ATOM 4090 O O . SER A 1 534 ? 27.960 36.635 -21.322 1.00 78.75 534 SER A O 1
ATOM 4092 N N . CYS A 1 535 ? 29.034 34.737 -21.884 1.00 81.06 535 CYS A N 1
ATOM 4093 C CA . CYS A 1 535 ? 27.827 33.942 -22.124 1.00 81.06 535 CYS A CA 1
ATOM 4094 C C . CYS A 1 535 ? 26.888 33.872 -20.913 1.00 81.06 535 CYS A C 1
ATOM 4096 O O . CYS A 1 535 ? 27.288 33.513 -19.807 1.00 81.06 535 CYS A O 1
ATOM 4098 N N . ILE A 1 536 ? 25.617 34.190 -21.155 1.00 71.00 536 ILE A N 1
ATOM 4099 C CA . ILE A 1 536 ? 24.517 34.101 -20.194 1.00 71.00 536 ILE A CA 1
ATOM 4100 C C . ILE A 1 536 ? 23.638 32.914 -20.606 1.00 71.00 536 ILE A C 1
ATOM 4102 O O . ILE A 1 536 ? 22.738 33.076 -21.433 1.00 71.00 536 ILE A O 1
ATOM 4106 N N . ILE A 1 537 ? 23.931 31.732 -20.061 1.00 63.88 537 ILE A N 1
ATOM 4107 C CA . ILE A 1 537 ? 23.144 30.508 -20.272 1.00 63.88 537 ILE A CA 1
ATOM 4108 C C . ILE A 1 537 ? 21.969 30.503 -19.293 1.00 63.88 537 ILE A C 1
ATOM 4110 O O . ILE A 1 537 ? 22.160 30.723 -18.098 1.00 63.88 537 ILE A O 1
ATOM 4114 N N . GLU A 1 538 ? 20.761 30.280 -19.808 1.00 59.81 538 GLU A N 1
ATOM 4115 C CA . GLU A 1 538 ? 19.601 29.952 -18.979 1.00 59.81 538 GLU A CA 1
ATOM 4116 C C . GLU A 1 538 ? 19.638 28.438 -18.713 1.00 59.81 538 GLU A C 1
ATOM 4118 O O . GLU A 1 538 ? 19.623 27.640 -19.651 1.00 59.81 538 GLU A O 1
ATOM 4123 N N . ASP A 1 539 ? 19.775 28.040 -17.446 1.00 60.91 539 ASP A N 1
ATOM 4124 C CA . ASP A 1 539 ? 19.845 26.634 -17.036 1.00 60.91 539 ASP A CA 1
ATOM 4125 C C . ASP A 1 539 ? 18.527 25.915 -17.401 1.00 60.91 539 ASP A C 1
ATOM 4127 O O . ASP A 1 539 ? 17.433 26.360 -17.056 1.00 60.91 539 ASP A O 1
ATOM 4131 N N . ASN A 1 540 ? 18.603 24.782 -18.109 1.00 70.00 540 ASN A N 1
ATOM 4132 C CA . ASN A 1 540 ? 17.422 23.976 -18.426 1.00 70.00 540 ASN A CA 1
ATOM 4133 C C . ASN A 1 540 ? 17.207 22.911 -17.328 1.00 70.00 540 ASN A C 1
ATOM 4135 O O . ASN A 1 540 ? 18.080 22.054 -17.144 1.00 70.00 540 ASN A O 1
ATOM 4139 N N . PRO A 1 541 ? 16.048 22.877 -16.635 1.00 71.19 541 PRO A N 1
ATOM 4140 C CA . PRO A 1 541 ? 15.757 21.873 -15.605 1.00 71.19 541 PRO A CA 1
ATOM 4141 C C . PRO A 1 541 ? 15.855 20.417 -16.091 1.00 71.19 541 PRO A C 1
ATOM 4143 O O . PRO A 1 541 ? 15.955 19.495 -15.281 1.00 71.19 541 PRO A O 1
ATOM 4146 N N . CYS A 1 542 ? 15.812 20.184 -17.404 1.00 73.12 542 CYS A N 1
ATOM 4147 C CA . CYS A 1 542 ? 15.835 18.852 -18.001 1.00 73.12 542 CYS A CA 1
ATOM 4148 C C . CYS A 1 542 ? 17.227 18.233 -18.145 1.00 73.12 542 CYS A C 1
ATOM 4150 O O . CYS A 1 542 ? 17.328 17.007 -18.218 1.00 73.12 542 CYS A O 1
ATOM 4152 N N . ASP A 1 543 ? 18.284 19.044 -18.115 1.00 78.50 543 ASP A N 1
ATOM 4153 C CA . ASP A 1 543 ? 19.667 18.553 -18.132 1.00 78.50 543 ASP A CA 1
ATOM 4154 C C . ASP A 1 543 ? 20.179 18.236 -16.716 1.00 78.50 543 ASP A C 1
ATOM 4156 O O . ASP A 1 543 ? 21.220 17.599 -16.527 1.00 78.50 543 ASP A O 1
ATOM 4160 N N . TYR A 1 544 ? 19.411 18.618 -15.692 1.00 83.12 544 TYR A N 1
ATOM 4161 C CA . TYR A 1 544 ? 19.724 18.345 -14.301 1.00 83.12 544 TYR A CA 1
ATOM 4162 C C . TYR A 1 544 ? 19.299 16.929 -13.886 1.00 83.12 544 TYR A C 1
ATOM 4164 O O . TYR A 1 544 ? 18.123 16.638 -13.663 1.00 83.12 544 TYR A O 1
ATOM 4172 N N . VAL A 1 545 ? 20.278 16.040 -13.700 1.00 90.81 545 VAL A N 1
ATOM 4173 C CA . VAL A 1 545 ? 20.063 14.759 -13.010 1.00 90.81 545 VAL A CA 1
ATOM 4174 C C . VAL A 1 545 ? 20.125 14.995 -11.494 1.00 90.81 545 VAL A C 1
ATOM 4176 O O . VAL A 1 545 ? 21.165 15.450 -11.004 1.00 90.81 545 VAL A O 1
ATOM 4179 N N . PRO A 1 546 ? 19.069 14.665 -10.720 1.00 92.81 546 PRO A N 1
ATOM 4180 C CA . PRO A 1 546 ? 19.078 14.877 -9.275 1.00 92.81 546 PRO A CA 1
ATOM 4181 C C . PRO A 1 546 ? 20.250 14.175 -8.580 1.00 92.81 546 PRO A C 1
ATOM 4183 O O . PRO A 1 546 ? 20.580 13.022 -8.870 1.00 92.81 546 PRO A O 1
ATOM 4186 N N . SER A 1 547 ? 20.877 14.888 -7.646 1.00 91.56 547 SER A N 1
ATOM 4187 C CA . SER A 1 547 ? 22.089 14.468 -6.934 1.00 91.56 547 SER A CA 1
ATOM 4188 C C . SER A 1 547 ? 21.940 14.653 -5.419 1.00 91.56 547 SER A C 1
ATOM 4190 O O . SER A 1 547 ? 20.899 15.104 -4.947 1.00 91.56 547 SER A O 1
ATOM 4192 N N . GLY A 1 548 ? 22.956 14.271 -4.634 1.00 93.06 548 GLY A N 1
ATOM 4193 C CA . GLY A 1 548 ? 22.893 14.359 -3.166 1.00 93.06 548 GLY A CA 1
ATOM 4194 C C . GLY A 1 548 ? 21.866 13.409 -2.550 1.00 93.06 548 GLY A C 1
ATOM 4195 O O . GLY A 1 548 ? 21.202 13.764 -1.584 1.00 93.06 548 GLY A O 1
ATOM 4196 N N . LEU A 1 549 ? 21.708 12.225 -3.144 1.00 95.62 549 LEU A N 1
ATOM 4197 C CA . LEU A 1 549 ? 20.679 11.264 -2.766 1.00 95.62 549 LEU A CA 1
ATOM 4198 C C . LEU A 1 549 ? 21.005 10.601 -1.430 1.00 95.62 549 LEU A C 1
ATOM 4200 O O . LEU A 1 549 ? 22.059 9.982 -1.280 1.00 95.62 549 LEU A O 1
ATOM 4204 N N . TYR A 1 550 ? 20.078 10.679 -0.484 1.00 95.44 550 TYR A N 1
ATOM 4205 C CA . TYR A 1 550 ? 20.131 9.898 0.746 1.00 95.44 550 TYR A CA 1
ATOM 4206 C C . TYR A 1 550 ? 18.724 9.609 1.255 1.00 95.44 550 TYR A C 1
ATOM 4208 O O . TYR A 1 550 ? 17.754 10.282 0.907 1.00 95.44 550 TYR A O 1
ATOM 4216 N N . VAL A 1 551 ? 18.620 8.593 2.101 1.00 94.44 551 VAL A N 1
ATOM 4217 C CA . VAL A 1 551 ? 17.389 8.281 2.817 1.00 94.44 551 VAL A CA 1
ATOM 4218 C C . VAL A 1 551 ? 17.576 8.511 4.307 1.00 94.44 551 VAL A C 1
ATOM 4220 O O . VAL A 1 551 ? 18.669 8.343 4.848 1.00 94.44 551 VAL A O 1
ATOM 4223 N N . ASN A 1 552 ? 16.500 8.896 4.970 1.00 92.56 552 ASN A N 1
ATOM 4224 C CA . ASN A 1 552 ? 16.401 8.952 6.420 1.00 92.56 552 ASN A CA 1
ATOM 4225 C C . ASN A 1 552 ? 14.988 8.516 6.829 1.00 92.56 552 ASN A C 1
ATOM 4227 O O . ASN A 1 552 ? 14.208 8.034 6.003 1.00 92.56 552 ASN A O 1
ATOM 4231 N N . ASN A 1 553 ? 14.675 8.652 8.116 1.00 86.69 553 ASN A N 1
ATOM 4232 C CA . ASN A 1 553 ? 13.349 8.363 8.642 1.00 86.69 553 ASN A CA 1
ATOM 4233 C C . ASN A 1 553 ? 12.880 6.910 8.393 1.00 86.69 553 ASN A C 1
ATOM 4235 O O . ASN A 1 553 ? 11.701 6.669 8.116 1.00 86.69 553 ASN A O 1
ATOM 4239 N N . ILE A 1 554 ? 13.828 5.960 8.434 1.00 91.19 554 ILE A N 1
ATOM 4240 C CA . ILE A 1 554 ? 13.620 4.567 8.019 1.00 91.19 554 ILE A CA 1
ATOM 4241 C C . ILE A 1 554 ? 13.104 3.726 9.180 1.00 91.19 554 ILE A C 1
ATOM 4243 O O . ILE A 1 554 ? 13.810 3.516 10.167 1.00 91.19 554 ILE A O 1
ATOM 4247 N N . ILE A 1 555 ? 11.915 3.164 9.010 1.00 86.25 555 ILE A N 1
ATOM 4248 C CA . ILE A 1 555 ? 11.364 2.123 9.882 1.00 86.25 555 ILE A CA 1
ATOM 4249 C C . ILE A 1 555 ? 10.957 0.914 9.029 1.00 86.25 555 ILE A C 1
ATOM 4251 O O . ILE A 1 555 ? 11.304 0.825 7.853 1.00 86.25 555 ILE A O 1
ATOM 4255 N N . HIS A 1 556 ? 10.271 -0.059 9.622 1.00 84.69 556 HIS A N 1
ATOM 4256 C CA . HIS A 1 556 ? 9.894 -1.301 8.944 1.00 84.69 556 HIS A CA 1
ATOM 4257 C C . HIS A 1 556 ? 9.068 -1.111 7.661 1.00 84.69 556 HIS A C 1
ATOM 4259 O O . HIS A 1 556 ? 9.261 -1.860 6.711 1.00 84.69 556 HIS A O 1
ATOM 4265 N N . ASN A 1 557 ? 8.218 -0.085 7.597 1.00 79.81 557 ASN A N 1
ATOM 4266 C CA . ASN A 1 557 ? 7.318 0.161 6.469 1.00 79.81 557 ASN A CA 1
ATOM 4267 C C . ASN A 1 557 ? 7.433 1.569 5.862 1.00 79.81 557 ASN A C 1
ATOM 4269 O O . ASN A 1 557 ? 6.640 1.913 4.991 1.00 79.81 557 ASN A O 1
ATOM 4273 N N . ARG A 1 558 ? 8.395 2.395 6.287 1.00 84.88 558 ARG A N 1
ATOM 4274 C CA . ARG A 1 558 ? 8.484 3.799 5.857 1.00 84.88 558 ARG A CA 1
ATOM 4275 C C . ARG A 1 558 ? 9.917 4.223 5.576 1.00 84.88 558 ARG A C 1
ATOM 4277 O O . ARG A 1 558 ? 10.839 3.810 6.277 1.00 84.88 558 ARG A O 1
ATOM 4284 N N . VAL A 1 559 ? 10.078 5.085 4.576 1.00 90.12 559 VAL A N 1
ATOM 4285 C CA . VAL A 1 559 ? 11.333 5.756 4.216 1.00 90.12 559 VAL A CA 1
ATOM 4286 C C . VAL A 1 559 ? 11.050 7.185 3.764 1.00 90.12 559 VAL A C 1
ATOM 4288 O O . VAL A 1 559 ? 10.030 7.444 3.125 1.00 90.12 559 VAL A O 1
ATOM 4291 N N . GLN A 1 560 ? 11.966 8.110 4.038 1.00 91.25 560 GLN A N 1
ATOM 4292 C CA . GLN A 1 560 ? 11.991 9.416 3.388 1.00 91.25 560 GLN A CA 1
ATOM 4293 C C . GLN A 1 560 ? 13.177 9.490 2.426 1.00 91.25 560 GLN A C 1
ATOM 4295 O O . GLN A 1 560 ? 14.331 9.321 2.821 1.00 91.25 560 GLN A O 1
ATOM 4300 N N . PHE A 1 561 ? 12.879 9.742 1.154 1.00 93.00 561 PHE A N 1
ATOM 4301 C CA . PHE A 1 561 ? 13.855 10.008 0.102 1.00 93.00 561 PHE A CA 1
ATOM 4302 C C . PHE A 1 561 ? 14.225 11.485 0.122 1.00 93.00 561 PHE A C 1
ATOM 4304 O O . PHE A 1 561 ? 13.329 12.320 0.206 1.00 93.00 561 PHE A O 1
ATOM 4311 N N . ASN A 1 562 ? 15.512 11.808 0.012 1.00 95.81 562 ASN A N 1
ATOM 4312 C CA . ASN A 1 562 ? 16.012 13.181 0.007 1.00 95.81 562 ASN A CA 1
ATOM 4313 C C . ASN A 1 562 ? 16.995 13.385 -1.152 1.00 95.81 562 ASN A C 1
ATOM 4315 O O . ASN A 1 562 ? 17.735 12.465 -1.517 1.00 95.81 562 ASN A O 1
ATOM 4319 N N . TRP A 1 563 ? 17.010 14.590 -1.716 1.00 94.94 563 TRP A N 1
ATOM 4320 C CA . TRP A 1 563 ? 17.909 15.001 -2.797 1.00 94.94 563 TRP A CA 1
ATOM 4321 C C . TRP A 1 563 ? 18.269 16.488 -2.690 1.00 94.94 563 TRP A C 1
ATOM 4323 O O . TRP A 1 563 ? 17.644 17.255 -1.959 1.00 94.94 563 TRP A O 1
ATOM 4333 N N . SER A 1 564 ? 19.296 16.910 -3.421 1.00 92.50 564 SER A N 1
ATOM 4334 C CA . SER A 1 564 ? 19.701 18.314 -3.510 1.00 92.50 564 SER A CA 1
ATOM 4335 C C . SER A 1 564 ? 18.774 19.108 -4.431 1.00 92.50 564 SER A C 1
ATOM 4337 O O . SER A 1 564 ? 18.409 18.637 -5.507 1.00 92.50 564 SER A O 1
ATOM 4339 N N . GLN A 1 565 ? 18.451 20.344 -4.047 1.00 85.06 565 GLN A N 1
ATOM 4340 C CA . GLN A 1 565 ? 17.705 21.270 -4.902 1.00 85.06 565 GLN A CA 1
ATOM 4341 C C . GLN A 1 565 ? 18.591 21.773 -6.064 1.00 85.06 565 GLN A C 1
ATOM 4343 O O . GLN A 1 565 ? 19.727 22.189 -5.803 1.00 85.06 565 GLN A O 1
ATOM 4348 N N . PRO A 1 566 ? 18.115 21.760 -7.324 1.00 84.00 566 PRO A N 1
ATOM 4349 C CA . PRO A 1 566 ? 18.784 22.438 -8.439 1.00 84.00 566 PRO A CA 1
ATOM 4350 C C . PRO A 1 566 ? 18.625 23.965 -8.377 1.00 84.00 566 PRO A C 1
ATOM 4352 O O . PRO A 1 566 ? 17.811 24.473 -7.606 1.00 84.00 566 PRO A O 1
ATOM 4355 N N . GLN A 1 567 ? 19.391 24.699 -9.197 1.00 82.00 567 GLN A N 1
ATOM 4356 C CA . GLN A 1 567 ? 19.184 26.146 -9.365 1.00 82.00 567 GLN A CA 1
ATOM 4357 C C . GLN A 1 567 ? 17.884 26.444 -10.119 1.00 82.00 567 GLN A C 1
ATOM 4359 O O . GLN A 1 567 ? 17.083 27.235 -9.631 1.00 82.00 567 GLN A O 1
ATOM 4364 N N . GLU A 1 568 ? 17.649 25.749 -11.235 1.00 82.75 568 GLU A N 1
ATOM 4365 C CA . GLU A 1 568 ? 16.392 25.811 -11.984 1.00 82.75 568 GLU A CA 1
ATOM 4366 C C . GLU A 1 568 ? 15.509 24.604 -11.665 1.00 82.75 568 GLU A C 1
ATOM 4368 O O . GLU A 1 568 ? 15.950 23.451 -11.666 1.00 82.75 568 GLU A O 1
ATOM 4373 N N . LEU A 1 569 ? 14.253 24.882 -11.330 1.00 87.69 569 LEU A N 1
ATOM 4374 C CA . LEU A 1 569 ? 13.339 23.910 -10.742 1.00 87.69 569 LEU A CA 1
ATOM 4375 C C . LEU A 1 569 ? 12.519 23.182 -11.820 1.00 87.69 569 LEU A C 1
ATOM 4377 O O . LEU A 1 569 ? 11.952 23.837 -12.694 1.00 87.69 569 LEU A O 1
ATOM 4381 N N . PRO A 1 570 ? 12.403 21.842 -11.763 1.00 90.56 570 PRO A N 1
ATOM 4382 C CA . PRO A 1 570 ? 11.516 21.105 -12.657 1.00 90.56 570 PRO A CA 1
ATOM 4383 C C . PRO A 1 570 ? 10.050 21.259 -12.236 1.00 90.56 570 PRO A C 1
ATOM 4385 O O . PRO A 1 570 ? 9.764 21.684 -11.120 1.00 90.56 570 PRO A O 1
ATOM 4388 N N . SER A 1 571 ? 9.116 20.833 -13.088 1.00 88.38 571 SER A N 1
ATOM 4389 C CA . SER A 1 571 ? 7.690 20.750 -12.735 1.00 88.38 571 SER A CA 1
ATOM 4390 C C . SER A 1 571 ? 7.450 19.780 -11.571 1.00 88.38 571 SER A C 1
ATOM 4392 O O . SER A 1 571 ? 6.723 20.082 -10.635 1.00 88.38 571 SER A O 1
ATOM 4394 N N . TYR A 1 572 ? 8.087 18.605 -11.603 1.00 89.19 572 TYR A N 1
ATOM 4395 C CA . TYR A 1 572 ? 8.061 17.625 -10.512 1.00 89.19 572 TYR A CA 1
ATOM 4396 C C . TYR A 1 572 ? 9.193 16.600 -10.663 1.00 89.19 572 TYR A C 1
ATOM 4398 O O . TYR A 1 572 ? 9.858 16.512 -11.701 1.00 89.19 572 TYR A O 1
ATOM 4406 N N . TYR A 1 573 ? 9.397 15.781 -9.632 1.00 90.88 573 TYR A N 1
ATOM 4407 C CA . TYR A 1 573 ? 10.306 14.637 -9.675 1.00 90.88 573 TYR A CA 1
ATOM 4408 C C . TYR A 1 573 ? 9.548 13.319 -9.776 1.00 90.88 573 TYR A C 1
ATOM 4410 O O . TYR A 1 573 ? 8.450 13.162 -9.244 1.00 90.88 573 TYR A O 1
ATOM 4418 N N . MET A 1 574 ? 10.179 12.334 -10.407 1.00 92.44 574 MET A N 1
ATOM 4419 C CA . MET A 1 574 ? 9.752 10.940 -10.359 1.00 92.44 574 MET A CA 1
ATOM 4420 C C . MET A 1 574 ? 10.773 10.139 -9.569 1.00 92.44 574 MET A C 1
ATOM 4422 O O . MET A 1 574 ? 11.960 10.176 -9.884 1.00 92.44 574 MET A O 1
ATOM 4426 N N . ILE A 1 575 ? 10.304 9.391 -8.582 1.00 93.12 575 ILE A N 1
ATOM 4427 C CA . ILE A 1 575 ? 11.088 8.463 -7.774 1.00 93.12 575 ILE A CA 1
ATOM 4428 C C . ILE A 1 575 ? 10.649 7.062 -8.164 1.00 93.12 575 ILE A C 1
ATOM 4430 O O . ILE A 1 575 ? 9.456 6.781 -8.239 1.00 93.12 575 ILE A O 1
ATOM 4434 N N . ARG A 1 576 ? 11.605 6.173 -8.398 1.00 92.81 576 ARG A N 1
ATOM 4435 C CA . ARG A 1 576 ? 11.344 4.747 -8.552 1.00 92.81 576 ARG A CA 1
ATOM 4436 C C . ARG A 1 576 ? 12.082 3.964 -7.485 1.00 92.81 576 ARG A C 1
ATOM 4438 O O . ARG A 1 576 ? 13.222 4.300 -7.173 1.00 92.81 576 ARG A O 1
ATOM 4445 N N . TYR A 1 577 ? 11.460 2.920 -6.959 1.00 93.94 577 TYR A N 1
ATOM 4446 C CA . TYR A 1 577 ? 12.072 2.009 -5.999 1.00 93.94 577 TYR A CA 1
ATOM 4447 C C . TYR A 1 577 ? 11.594 0.570 -6.218 1.00 93.94 577 TYR A C 1
ATOM 4449 O O . TYR A 1 577 ? 10.545 0.341 -6.815 1.00 93.94 577 TYR A O 1
ATOM 4457 N N . ARG A 1 578 ? 12.390 -0.404 -5.777 1.00 91.31 578 ARG A N 1
ATOM 4458 C CA . ARG A 1 578 ? 12.063 -1.837 -5.843 1.00 91.31 578 ARG A CA 1
ATOM 4459 C C . ARG A 1 578 ? 12.880 -2.632 -4.8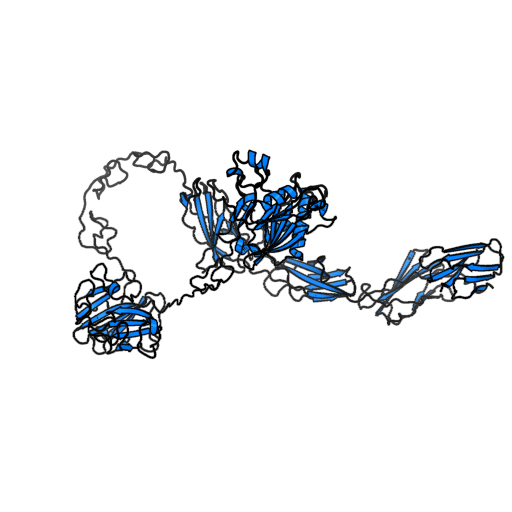32 1.00 91.31 578 ARG A C 1
ATOM 4461 O O . ARG A 1 578 ? 13.985 -2.188 -4.523 1.00 91.31 578 ARG A O 1
ATOM 4468 N N . PRO A 1 579 ? 12.422 -3.807 -4.372 1.00 92.19 579 PRO A N 1
ATOM 4469 C CA . PRO A 1 579 ? 13.296 -4.732 -3.663 1.00 92.19 579 PRO A CA 1
ATOM 4470 C C . PRO A 1 579 ? 14.538 -5.047 -4.508 1.00 92.19 579 PRO A C 1
ATOM 4472 O O . PRO A 1 579 ? 14.425 -5.306 -5.711 1.00 92.19 579 PRO A O 1
ATOM 4475 N N . THR A 1 580 ? 15.727 -4.997 -3.911 1.00 91.75 580 THR A N 1
ATOM 4476 C CA . THR A 1 580 ? 16.991 -5.246 -4.613 1.00 91.75 580 THR A CA 1
ATOM 4477 C C . THR A 1 580 ? 16.960 -6.630 -5.265 1.00 91.75 580 THR A C 1
ATOM 4479 O O . THR A 1 580 ? 16.709 -7.636 -4.605 1.00 91.75 580 THR A O 1
ATOM 4482 N N . GLY A 1 581 ? 17.220 -6.679 -6.574 1.00 81.94 581 GLY A N 1
ATOM 4483 C CA . GLY A 1 581 ? 17.147 -7.904 -7.382 1.00 81.94 581 GLY A CA 1
ATOM 4484 C C . GLY A 1 581 ? 15.799 -8.156 -8.069 1.00 81.94 581 GLY A C 1
ATOM 4485 O O . GLY A 1 581 ? 15.734 -9.022 -8.936 1.00 81.94 581 GLY A O 1
ATOM 4486 N N . SER A 1 582 ? 14.753 -7.384 -7.757 1.00 83.88 582 SER A N 1
ATOM 4487 C CA . SER A 1 582 ? 13.497 -7.394 -8.522 1.00 83.88 582 SER A CA 1
ATOM 4488 C C . SER A 1 582 ? 13.678 -6.738 -9.897 1.00 83.88 582 SER A C 1
ATOM 4490 O O . SER A 1 582 ? 14.484 -5.820 -10.055 1.00 83.88 582 SER A O 1
ATOM 4492 N N . SER A 1 583 ? 12.923 -7.170 -10.908 1.00 79.56 583 SER A N 1
ATOM 4493 C CA . SER A 1 583 ? 12.873 -6.526 -12.230 1.00 79.56 583 SER A CA 1
ATOM 4494 C C . SER A 1 583 ? 11.908 -5.336 -12.270 1.00 79.56 583 SER A C 1
ATOM 4496 O O . SER A 1 583 ? 12.166 -4.375 -12.998 1.00 79.56 583 SER A O 1
ATOM 4498 N N . SER A 1 584 ? 10.851 -5.362 -11.456 1.00 77.00 584 SER A N 1
ATOM 4499 C CA . SER A 1 584 ? 9.758 -4.385 -11.484 1.00 77.00 584 SER A CA 1
ATOM 4500 C C . SER A 1 584 ? 10.039 -3.191 -10.579 1.00 77.00 584 SER A C 1
ATOM 4502 O O . SER A 1 584 ? 10.421 -3.355 -9.423 1.00 77.00 584 SER A O 1
ATOM 4504 N N . TRP A 1 585 ? 9.847 -1.984 -11.113 1.00 86.12 585 TRP A N 1
ATOM 4505 C CA . TRP A 1 585 ? 9.991 -0.727 -10.381 1.00 86.12 585 TRP A CA 1
ATOM 4506 C C . TRP A 1 585 ? 8.623 -0.171 -10.003 1.00 86.12 585 TRP A C 1
ATOM 4508 O O . TRP A 1 585 ? 7.796 0.058 -10.880 1.00 86.12 585 TRP A O 1
ATOM 4518 N N . THR A 1 586 ? 8.428 0.145 -8.728 1.00 82.38 586 THR A N 1
ATOM 4519 C CA . THR A 1 586 ? 7.323 0.999 -8.291 1.00 82.38 586 THR A CA 1
ATOM 4520 C C . THR A 1 586 ? 7.724 2.454 -8.491 1.00 82.38 586 THR A C 1
ATOM 4522 O O . THR A 1 586 ? 8.847 2.834 -8.157 1.00 82.38 586 THR A O 1
ATOM 4525 N N . VAL A 1 587 ? 6.831 3.276 -9.043 1.00 85.25 587 VAL A N 1
ATOM 4526 C CA . VAL A 1 587 ? 7.101 4.684 -9.362 1.00 85.25 587 VAL A CA 1
ATOM 4527 C C . VAL A 1 587 ? 6.137 5.584 -8.601 1.00 85.25 587 VAL A C 1
ATOM 4529 O O . VAL A 1 587 ? 4.948 5.309 -8.527 1.00 85.25 587 VAL A O 1
ATOM 4532 N N . MET A 1 588 ? 6.652 6.677 -8.050 1.00 82.75 588 MET A N 1
ATOM 4533 C CA . MET A 1 588 ? 5.879 7.720 -7.383 1.00 82.75 588 MET A CA 1
ATOM 4534 C C . MET A 1 588 ? 6.392 9.102 -7.793 1.00 82.75 588 MET A C 1
ATOM 4536 O O . MET A 1 588 ? 7.536 9.240 -8.231 1.00 82.75 588 MET A O 1
ATOM 4540 N N . THR A 1 589 ? 5.577 10.142 -7.634 1.00 86.19 589 THR A N 1
ATOM 4541 C CA . THR A 1 589 ? 5.999 11.527 -7.881 1.00 86.19 589 THR A CA 1
ATOM 4542 C C . THR A 1 589 ? 6.279 12.289 -6.589 1.00 86.19 589 THR A C 1
ATOM 4544 O O . THR A 1 589 ? 5.759 11.966 -5.515 1.00 86.19 589 THR A O 1
ATOM 4547 N N . ALA A 1 590 ? 7.117 13.318 -6.701 1.00 77.12 590 ALA A N 1
ATOM 4548 C CA . ALA A 1 590 ? 7.277 14.363 -5.703 1.00 77.12 590 ALA A CA 1
ATOM 4549 C C . ALA A 1 590 ? 7.030 15.716 -6.377 1.00 77.12 590 ALA A C 1
ATOM 4551 O O . ALA A 1 590 ? 7.768 16.092 -7.288 1.00 77.12 590 ALA A O 1
ATOM 4552 N N . GLY A 1 591 ? 5.967 16.398 -5.950 1.00 74.69 591 GLY A N 1
ATOM 4553 C CA . GLY A 1 591 ? 5.415 17.575 -6.621 1.00 74.69 591 GLY A CA 1
ATOM 4554 C C . GLY A 1 591 ? 4.121 17.266 -7.370 1.00 74.69 591 GLY A C 1
ATOM 4555 O O . GLY A 1 591 ? 3.858 16.119 -7.746 1.00 74.69 591 GLY A O 1
ATOM 4556 N N . THR A 1 592 ? 3.295 18.294 -7.540 1.00 72.50 592 THR A N 1
ATOM 4557 C CA . THR A 1 592 ? 2.069 18.232 -8.338 1.00 72.50 592 THR A CA 1
ATOM 4558 C C . THR A 1 592 ? 2.435 18.214 -9.822 1.00 72.50 592 THR A C 1
ATOM 4560 O O . THR A 1 592 ? 3.365 18.892 -10.246 1.00 72.50 592 THR A O 1
ATOM 4563 N N . GLN A 1 593 ? 1.734 17.414 -10.630 1.00 79.38 593 GLN A N 1
ATOM 4564 C CA . GLN A 1 593 ? 2.000 17.324 -12.071 1.00 79.38 593 GLN A CA 1
ATOM 4565 C C . GLN A 1 593 ? 1.363 18.507 -12.810 1.00 79.38 593 GLN A C 1
ATOM 4567 O O . GLN A 1 593 ? 0.435 18.341 -13.594 1.00 79.38 593 GLN A O 1
ATOM 4572 N N . ASN A 1 594 ? 1.846 19.716 -12.538 1.00 79.44 594 ASN A N 1
ATOM 4573 C CA . ASN A 1 594 ? 1.498 20.925 -13.282 1.00 79.44 594 ASN A CA 1
ATOM 4574 C C . ASN A 1 594 ? 2.773 21.676 -13.696 1.00 79.44 594 ASN A C 1
ATOM 4576 O O . ASN A 1 594 ? 3.883 21.268 -13.367 1.00 79.44 594 ASN A O 1
ATOM 4580 N N . ILE A 1 595 ? 2.618 22.772 -14.431 1.00 79.12 595 ILE A N 1
ATOM 4581 C CA . ILE A 1 595 ? 3.745 23.577 -14.914 1.00 79.12 595 ILE A CA 1
ATOM 4582 C C . ILE A 1 595 ? 4.498 24.336 -13.811 1.00 79.12 595 ILE A C 1
ATOM 4584 O O . ILE A 1 595 ? 5.564 24.889 -14.080 1.00 79.12 595 ILE A O 1
ATOM 4588 N N . ASN A 1 596 ? 3.969 24.398 -12.583 1.00 84.38 596 ASN A N 1
ATOM 4589 C CA . ASN A 1 596 ? 4.597 25.176 -11.525 1.00 84.38 596 ASN A CA 1
ATOM 4590 C C . ASN A 1 596 ? 5.913 24.513 -11.099 1.00 84.38 596 ASN A C 1
ATOM 4592 O O . ASN A 1 596 ? 5.940 23.303 -10.866 1.00 84.38 596 ASN A O 1
ATOM 4596 N N . PRO A 1 597 ? 6.998 25.285 -10.937 1.00 85.56 597 PRO A N 1
ATOM 4597 C CA . PRO A 1 597 ? 8.263 24.720 -10.504 1.00 85.56 597 PRO A CA 1
ATOM 4598 C C . PRO A 1 597 ? 8.164 24.158 -9.080 1.00 85.56 597 PRO A C 1
ATOM 4600 O O . PRO A 1 597 ? 7.761 24.854 -8.143 1.00 85.56 597 PRO A O 1
ATOM 4603 N N . TYR A 1 598 ? 8.566 22.903 -8.900 1.00 87.00 598 TYR A N 1
ATOM 4604 C CA . TYR A 1 598 ? 8.543 22.217 -7.616 1.00 87.00 598 TYR A CA 1
ATOM 4605 C C . TYR A 1 598 ? 9.905 22.289 -6.921 1.00 87.00 598 TYR A C 1
ATOM 4607 O O . TYR A 1 598 ? 10.890 21.693 -7.353 1.00 87.00 598 TYR A O 1
ATOM 4615 N N . ALA A 1 599 ? 9.943 23.003 -5.794 1.00 86.56 599 ALA A N 1
ATOM 4616 C CA . ALA A 1 599 ? 11.148 23.224 -4.992 1.00 86.56 599 ALA A CA 1
ATOM 4617 C C . ALA A 1 599 ? 11.422 22.137 -3.935 1.00 86.56 599 ALA A C 1
ATOM 4619 O O . ALA A 1 599 ? 12.407 22.234 -3.202 1.00 86.56 599 ALA A O 1
ATOM 4620 N N . GLY A 1 600 ? 10.543 21.139 -3.797 1.00 85.62 600 GLY A N 1
ATOM 4621 C CA . GLY A 1 600 ? 10.675 20.132 -2.747 1.00 85.62 600 GLY A CA 1
ATOM 4622 C C . GLY A 1 600 ? 11.910 19.251 -2.934 1.00 85.62 600 GLY A C 1
ATOM 4623 O O . GLY A 1 600 ? 12.262 18.868 -4.049 1.00 85.62 600 GLY A O 1
ATOM 4624 N N . THR A 1 601 ? 12.558 18.925 -1.817 1.00 91.88 601 THR A N 1
ATOM 4625 C CA . THR A 1 601 ? 13.817 18.159 -1.758 1.00 91.88 601 THR A CA 1
ATOM 4626 C C . THR A 1 601 ? 13.682 16.819 -1.045 1.00 91.88 601 THR A C 1
ATOM 4628 O O . THR A 1 601 ? 14.676 16.122 -0.838 1.00 91.88 601 THR A O 1
ATOM 4631 N N . PHE A 1 602 ? 12.462 16.450 -0.654 1.00 90.50 602 PHE A N 1
ATOM 4632 C CA . PHE A 1 602 ? 12.191 15.173 -0.019 1.00 90.50 602 PHE A CA 1
ATOM 4633 C C . PHE A 1 602 ? 10.798 14.641 -0.357 1.00 90.50 602 PHE A C 1
ATOM 4635 O O . PHE A 1 602 ? 9.893 15.386 -0.739 1.00 90.50 602 PHE A O 1
ATOM 4642 N N . ARG A 1 603 ? 10.620 13.329 -0.195 1.00 86.56 603 ARG A N 1
ATOM 4643 C CA . ARG A 1 603 ? 9.326 12.651 -0.309 1.00 86.56 603 ARG A CA 1
ATOM 4644 C C . ARG A 1 603 ? 9.314 11.406 0.566 1.00 86.56 603 ARG A C 1
ATOM 4646 O O . ARG A 1 603 ? 10.238 10.598 0.502 1.00 86.56 603 ARG A O 1
ATOM 4653 N N . THR A 1 604 ? 8.257 11.240 1.351 1.00 80.31 604 THR A N 1
ATOM 4654 C CA . THR A 1 604 ? 8.071 10.071 2.220 1.00 80.31 604 THR A CA 1
ATOM 4655 C C . THR A 1 604 ? 7.236 9.009 1.518 1.00 80.31 604 THR A C 1
ATOM 4657 O O . THR A 1 604 ? 6.268 9.326 0.825 1.00 80.31 604 THR A O 1
ATOM 4660 N N . ARG A 1 605 ? 7.612 7.743 1.700 1.00 83.00 605 ARG A N 1
ATOM 4661 C CA . ARG A 1 605 ? 6.848 6.575 1.269 1.00 83.00 605 ARG A CA 1
ATOM 4662 C C . ARG A 1 605 ? 6.564 5.675 2.464 1.00 83.00 605 ARG A C 1
ATOM 4664 O O . ARG A 1 605 ? 7.469 5.395 3.246 1.00 83.00 605 ARG A O 1
ATOM 4671 N N . TYR A 1 606 ? 5.320 5.223 2.546 1.00 75.38 606 TYR A N 1
ATOM 4672 C CA . TYR A 1 606 ? 4.803 4.261 3.516 1.00 75.38 606 TYR A CA 1
ATOM 4673 C C . TYR A 1 606 ? 4.553 2.902 2.839 1.00 75.38 606 TYR A C 1
ATOM 4675 O O . TYR A 1 606 ? 4.709 2.778 1.619 1.00 75.38 606 TYR A O 1
ATOM 4683 N N . PHE A 1 607 ? 4.158 1.900 3.627 1.00 72.00 607 PHE A N 1
ATOM 4684 C CA . PHE A 1 607 ? 3.784 0.554 3.174 1.00 72.00 607 PHE A CA 1
ATOM 4685 C C . PHE A 1 607 ? 4.896 -0.220 2.446 1.00 72.00 607 PHE A C 1
ATOM 4687 O O . PHE A 1 607 ? 4.649 -0.989 1.520 1.00 72.00 607 PHE A O 1
ATOM 4694 N N . LEU A 1 608 ? 6.150 -0.021 2.851 1.00 77.94 608 LEU A N 1
ATOM 4695 C CA . LEU A 1 608 ? 7.256 -0.865 2.398 1.00 77.94 608 LEU A CA 1
ATOM 4696 C C . LEU A 1 608 ? 7.249 -2.216 3.124 1.00 77.94 608 LEU A C 1
ATOM 4698 O O . LEU A 1 608 ? 6.877 -2.313 4.291 1.00 77.94 608 LEU A O 1
ATOM 4702 N N . GLN A 1 609 ? 7.733 -3.261 2.454 1.00 80.75 609 GLN A N 1
ATOM 4703 C CA . GLN A 1 609 ? 8.008 -4.538 3.112 1.00 80.75 609 GLN A CA 1
ATOM 4704 C C . GLN A 1 609 ? 9.137 -4.377 4.139 1.00 80.75 609 GLN A C 1
ATOM 4706 O O . GLN A 1 609 ? 10.178 -3.780 3.844 1.00 80.75 609 GLN A O 1
ATOM 4711 N N . ALA A 1 610 ? 8.941 -4.945 5.326 1.00 84.12 610 ALA A N 1
ATOM 4712 C CA . ALA A 1 610 ? 9.928 -4.952 6.399 1.00 84.12 610 ALA A CA 1
ATOM 4713 C C . ALA A 1 610 ? 11.131 -5.846 6.084 1.00 84.12 610 ALA A C 1
ATOM 4715 O O . ALA A 1 610 ? 11.029 -6.796 5.308 1.00 84.12 610 ALA A O 1
ATOM 4716 N N . ASN A 1 611 ? 12.270 -5.561 6.721 1.00 90.50 611 ASN A N 1
ATOM 4717 C CA . ASN A 1 611 ? 13.528 -6.299 6.556 1.00 90.50 611 ASN A CA 1
ATOM 4718 C C . ASN A 1 611 ? 13.938 -6.513 5.085 1.00 90.50 611 ASN A C 1
ATOM 4720 O O . ASN A 1 611 ? 14.376 -7.602 4.705 1.00 90.50 611 ASN A O 1
ATOM 4724 N N . THR A 1 612 ? 13.726 -5.507 4.242 1.00 91.31 612 THR A N 1
ATOM 4725 C CA . THR A 1 612 ? 13.890 -5.622 2.795 1.00 91.31 612 THR A CA 1
ATOM 4726 C C . THR A 1 612 ? 14.859 -4.560 2.292 1.00 91.31 612 THR A C 1
ATOM 4728 O O . THR A 1 612 ? 14.702 -3.367 2.564 1.00 91.31 612 THR A O 1
ATOM 4731 N N . ASN A 1 613 ? 15.857 -5.002 1.523 1.00 96.81 613 ASN A N 1
ATOM 4732 C CA . ASN A 1 613 ? 16.754 -4.108 0.801 1.00 96.81 613 ASN A CA 1
ATOM 4733 C C . ASN A 1 613 ? 16.036 -3.571 -0.435 1.00 96.81 613 ASN A C 1
ATOM 4735 O O . ASN A 1 613 ? 15.469 -4.353 -1.197 1.00 96.81 613 ASN A O 1
ATOM 4739 N N . TYR A 1 614 ? 16.100 -2.264 -0.647 1.00 95.81 614 TYR A N 1
ATOM 4740 C CA . TYR A 1 614 ? 15.526 -1.585 -1.795 1.00 95.81 614 TYR A CA 1
ATOM 4741 C C . TYR A 1 614 ? 16.602 -0.874 -2.603 1.00 95.81 614 TYR A C 1
ATOM 4743 O O . TYR A 1 614 ? 17.477 -0.209 -2.047 1.00 95.81 614 TYR A O 1
ATOM 4751 N N . ASP A 1 615 ? 16.454 -0.943 -3.920 1.00 96.50 615 ASP A N 1
ATOM 4752 C CA . ASP A 1 615 ? 17.105 -0.062 -4.879 1.00 96.50 615 ASP A CA 1
ATOM 4753 C C . ASP A 1 615 ? 16.166 1.111 -5.172 1.00 96.50 615 ASP A C 1
ATOM 4755 O O . ASP A 1 615 ? 14.964 0.905 -5.345 1.00 96.50 615 ASP A O 1
ATOM 4759 N N . TRP A 1 616 ? 16.688 2.334 -5.281 1.00 96.94 616 TRP A N 1
ATOM 4760 C CA . TRP A 1 616 ? 15.905 3.500 -5.692 1.00 96.94 616 TRP A CA 1
ATOM 4761 C C . TRP A 1 616 ? 16.675 4.449 -6.609 1.00 96.94 616 TRP A C 1
ATOM 4763 O O . TRP A 1 616 ? 17.907 4.470 -6.656 1.00 96.94 616 TRP A O 1
ATOM 4773 N N . SER A 1 617 ? 15.945 5.213 -7.415 1.00 96.25 617 SER A N 1
ATOM 4774 C CA . SER A 1 617 ? 16.491 6.244 -8.303 1.00 96.25 617 SER A CA 1
ATOM 4775 C C . SER A 1 617 ? 15.460 7.347 -8.506 1.00 96.25 617 SER A C 1
ATOM 4777 O O . SER A 1 617 ? 14.262 7.120 -8.351 1.00 96.25 617 SER A O 1
ATOM 4779 N N . ILE A 1 618 ? 15.912 8.535 -8.887 1.00 96.00 618 ILE A N 1
ATOM 4780 C CA . ILE A 1 618 ? 15.060 9.711 -9.074 1.00 96.00 618 ILE A CA 1
ATOM 4781 C C . ILE A 1 618 ? 15.408 10.419 -10.389 1.00 96.00 618 ILE A C 1
ATOM 4783 O O . ILE A 1 618 ? 16.528 10.300 -10.885 1.00 96.00 618 ILE A O 1
ATOM 4787 N N . ARG A 1 619 ? 14.451 11.134 -10.978 1.00 93.75 619 ARG A N 1
ATOM 4788 C CA . ARG A 1 619 ? 14.661 12.012 -12.139 1.00 93.75 619 ARG A CA 1
ATOM 4789 C C . ARG A 1 619 ? 13.772 13.249 -12.082 1.00 93.75 619 ARG A C 1
ATOM 4791 O O . ARG A 1 619 ? 12.723 13.215 -11.440 1.00 93.75 619 ARG A O 1
ATOM 4798 N N . ALA A 1 620 ? 14.180 14.304 -12.775 1.00 92.62 620 ALA A N 1
ATOM 4799 C CA . ALA A 1 620 ? 13.413 15.534 -12.952 1.00 92.62 620 ALA A CA 1
ATOM 4800 C C . ALA A 1 620 ? 12.540 15.463 -14.220 1.00 92.62 620 ALA A C 1
ATOM 4802 O O . ALA A 1 620 ? 12.935 14.838 -15.210 1.00 92.62 620 ALA A O 1
ATOM 4803 N N . ARG A 1 621 ? 11.354 16.084 -14.201 1.00 88.81 621 ARG A N 1
ATOM 4804 C CA . ARG A 1 621 ? 10.436 16.151 -15.350 1.00 88.81 621 ARG A CA 1
ATOM 4805 C C . ARG A 1 621 ? 9.832 17.547 -15.472 1.00 88.81 621 ARG A C 1
ATOM 4807 O O . ARG A 1 621 ? 9.436 18.137 -14.470 1.00 88.81 621 ARG A O 1
ATOM 4814 N N . VAL A 1 622 ? 9.761 18.050 -16.701 1.00 90.12 622 VAL A N 1
ATOM 4815 C CA . VAL A 1 622 ? 9.114 19.317 -17.061 1.00 90.12 622 VAL A CA 1
ATOM 4816 C C . VAL A 1 622 ? 7.961 19.016 -18.006 1.00 90.12 622 VAL A C 1
ATOM 4818 O O . VAL A 1 622 ? 8.105 18.210 -18.933 1.00 90.12 622 VAL A O 1
ATOM 4821 N N . ILE A 1 623 ? 6.817 19.639 -17.754 1.00 85.62 623 ILE A N 1
ATOM 4822 C CA . ILE A 1 623 ? 5.602 19.480 -18.556 1.00 85.62 623 ILE A CA 1
ATOM 4823 C C . ILE A 1 623 ? 5.099 20.827 -19.081 1.00 85.62 623 ILE A C 1
ATOM 4825 O O . ILE A 1 623 ? 5.508 21.868 -18.572 1.00 85.62 623 ILE A O 1
ATOM 4829 N N . ASP A 1 624 ? 4.260 20.795 -20.116 1.00 85.06 624 ASP A N 1
ATOM 4830 C CA . ASP A 1 624 ? 3.592 21.971 -20.684 1.00 85.06 624 ASP A CA 1
ATOM 4831 C C . ASP A 1 624 ? 2.209 22.212 -20.054 1.00 85.06 624 ASP A C 1
ATOM 4833 O O . ASP A 1 624 ? 1.760 21.454 -19.187 1.00 85.06 624 ASP A O 1
ATOM 4837 N N . ASP A 1 625 ? 1.549 23.296 -20.472 1.00 80.56 625 ASP A N 1
ATOM 4838 C CA . ASP A 1 625 ? 0.219 23.702 -19.994 1.00 80.56 625 ASP A CA 1
ATOM 4839 C C . ASP A 1 625 ? -0.860 22.650 -20.307 1.00 80.56 625 ASP A C 1
ATOM 4841 O O . ASP A 1 625 ? -1.888 22.580 -19.632 1.00 80.56 625 ASP A O 1
ATOM 4845 N N . GLU A 1 626 ? -0.621 21.805 -21.312 1.00 78.31 626 GLU A N 1
ATOM 4846 C CA . GLU A 1 626 ? -1.466 20.677 -21.692 1.00 78.31 626 GLU A CA 1
ATOM 4847 C C . GLU A 1 626 ? -1.115 19.369 -20.950 1.00 78.31 626 GLU A C 1
ATOM 4849 O O . GLU A 1 626 ? -1.763 18.343 -21.171 1.00 78.31 626 GLU A O 1
ATOM 4854 N N . GLY A 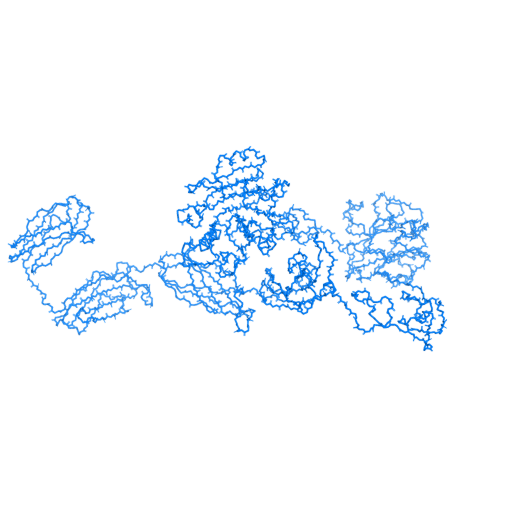1 627 ? -0.115 19.388 -20.061 1.00 75.19 627 GLY A N 1
ATOM 4855 C CA . GLY A 1 627 ? 0.327 18.243 -19.260 1.00 75.19 627 GLY A CA 1
ATOM 4856 C C . GLY A 1 627 ? 1.235 17.252 -19.995 1.00 75.19 627 GLY A C 1
ATOM 4857 O O . GLY A 1 627 ? 1.595 16.211 -19.434 1.00 75.19 627 GLY A O 1
ATOM 4858 N N . ASN A 1 628 ? 1.643 17.545 -21.231 1.00 83.38 628 ASN A N 1
ATOM 4859 C CA . ASN A 1 628 ? 2.583 16.711 -21.971 1.00 83.38 628 ASN A CA 1
ATOM 4860 C C . ASN A 1 628 ? 4.003 16.909 -21.451 1.00 83.38 628 ASN A C 1
ATOM 4862 O O . ASN A 1 628 ? 4.390 17.971 -20.972 1.00 83.38 628 ASN A O 1
ATOM 4866 N N . VAL A 1 629 ? 4.825 15.870 -21.588 1.00 86.38 629 VAL A N 1
ATOM 4867 C CA . VAL A 1 629 ? 6.243 15.953 -21.228 1.00 86.38 629 VAL A CA 1
ATOM 4868 C C . VAL A 1 629 ? 6.980 16.799 -22.242 1.00 86.38 629 VAL A C 1
ATOM 4870 O O . VAL A 1 629 ? 7.185 16.359 -23.372 1.00 86.38 629 VAL A O 1
ATOM 4873 N N . VAL A 1 630 ? 7.452 17.959 -21.802 1.00 86.62 630 VAL A N 1
ATOM 4874 C CA . VAL A 1 630 ? 8.374 18.784 -22.583 1.00 86.62 630 VAL A CA 1
ATOM 4875 C C . VAL A 1 630 ? 9.736 18.107 -22.601 1.00 86.62 630 VAL A C 1
ATOM 4877 O O . VAL A 1 630 ? 10.304 17.861 -23.663 1.00 86.62 630 VAL A O 1
ATOM 4880 N N . CYS A 1 631 ? 10.245 17.749 -21.420 1.00 86.62 631 CYS A N 1
ATOM 4881 C CA . CYS A 1 631 ? 11.494 17.013 -21.279 1.00 86.62 631 CYS A CA 1
ATOM 4882 C C . CYS A 1 631 ? 11.634 16.356 -19.896 1.00 86.62 631 CYS A C 1
ATOM 4884 O O . CYS A 1 631 ? 10.877 16.621 -18.959 1.00 86.62 631 CYS A O 1
ATOM 4886 N N . GLN A 1 632 ? 12.583 15.426 -19.780 1.00 91.06 632 GLN A N 1
ATOM 4887 C CA . GLN A 1 632 ? 12.881 14.707 -18.542 1.00 91.06 632 GLN A CA 1
ATOM 4888 C C . GLN A 1 632 ? 14.366 14.353 -18.481 1.00 91.06 632 GLN A C 1
ATOM 4890 O O . GLN A 1 632 ? 14.950 13.981 -19.501 1.00 91.06 632 GLN A O 1
ATOM 4895 N N . SER A 1 633 ? 14.949 14.400 -17.286 1.00 92.25 633 SER A N 1
ATOM 4896 C CA . SER A 1 633 ? 16.330 13.972 -17.084 1.00 92.25 633 SER A CA 1
ATOM 4897 C C . SER A 1 633 ? 16.452 12.442 -17.196 1.00 92.25 633 SER A C 1
ATOM 4899 O O . SER A 1 633 ? 15.476 11.707 -16.965 1.00 92.25 633 SER A O 1
ATOM 4901 N N . PRO A 1 634 ? 17.660 11.910 -17.460 1.00 93.06 634 PRO A N 1
ATOM 4902 C CA . PRO A 1 634 ? 17.977 10.521 -17.150 1.00 93.06 634 PRO A CA 1
ATOM 4903 C C . PRO A 1 634 ? 17.677 10.186 -15.680 1.00 93.06 634 PRO A C 1
ATOM 4905 O O . PRO A 1 634 ? 17.639 11.069 -14.815 1.00 93.06 634 PRO A O 1
ATOM 4908 N N . TRP A 1 635 ? 17.488 8.897 -15.389 1.00 94.56 635 TRP A N 1
ATOM 4909 C CA . TRP A 1 635 ? 17.456 8.420 -14.006 1.00 94.56 635 TRP A CA 1
ATOM 4910 C C . TRP A 1 635 ? 18.815 8.642 -13.344 1.00 94.56 635 TRP A C 1
ATOM 4912 O O . TRP A 1 635 ? 19.856 8.401 -13.956 1.00 94.56 635 TRP A O 1
ATOM 4922 N N . SER A 1 636 ? 18.796 9.064 -12.082 1.00 95.56 636 SER A N 1
ATOM 4923 C CA . SER A 1 636 ? 19.986 9.147 -11.245 1.00 95.56 636 SER A CA 1
ATOM 4924 C C . SER A 1 636 ? 20.688 7.793 -11.110 1.00 95.56 636 SER A C 1
ATOM 4926 O O . SER A 1 636 ? 20.112 6.737 -11.393 1.00 95.56 636 SER A O 1
ATOM 4928 N N . GLN A 1 637 ? 21.915 7.808 -10.578 1.00 93.25 637 GLN A N 1
ATOM 4929 C CA . GLN A 1 637 ? 22.529 6.576 -10.085 1.00 93.25 637 GLN A CA 1
ATOM 4930 C C . GLN A 1 637 ? 21.611 5.898 -9.062 1.00 93.25 637 GLN A C 1
ATOM 4932 O O . GLN A 1 637 ? 20.929 6.567 -8.277 1.00 93.25 637 GLN A O 1
ATOM 4937 N N . THR A 1 638 ? 21.595 4.568 -9.094 1.00 93.88 638 THR A N 1
ATOM 4938 C CA . THR A 1 638 ? 20.810 3.768 -8.160 1.00 93.88 638 THR A CA 1
ATOM 4939 C C . THR A 1 638 ? 21.467 3.784 -6.787 1.00 93.88 638 THR A C 1
ATOM 4941 O O . THR A 1 638 ? 22.622 3.391 -6.637 1.00 93.88 638 THR A O 1
ATOM 4944 N N . ALA A 1 639 ? 20.716 4.241 -5.791 1.00 94.56 639 ALA A N 1
ATOM 4945 C CA . ALA A 1 639 ? 21.080 4.171 -4.384 1.00 94.56 639 ALA A CA 1
ATOM 4946 C C . ALA A 1 639 ? 20.312 3.025 -3.713 1.00 94.56 639 ALA A C 1
ATOM 4948 O O . ALA A 1 639 ? 19.295 2.569 -4.236 1.00 94.56 639 ALA A O 1
ATOM 4949 N N . ASN A 1 640 ? 20.790 2.559 -2.559 1.00 95.00 640 ASN A N 1
ATOM 4950 C CA . ASN A 1 640 ? 20.139 1.490 -1.810 1.00 95.00 640 ASN A CA 1
ATOM 4951 C C . ASN A 1 640 ? 19.818 1.901 -0.372 1.00 95.00 640 ASN A C 1
ATOM 4953 O O . ASN A 1 640 ? 20.418 2.824 0.182 1.00 95.00 640 ASN A O 1
ATOM 4957 N N . PHE A 1 641 ? 18.839 1.220 0.212 1.00 95.62 641 PHE A N 1
ATOM 4958 C CA . PHE A 1 641 ? 18.512 1.304 1.630 1.00 95.62 641 PHE A CA 1
ATOM 4959 C C . PHE A 1 641 ? 17.895 -0.004 2.114 1.00 95.62 641 PHE A C 1
ATOM 4961 O O . PHE A 1 641 ? 17.470 -0.823 1.306 1.00 95.62 641 PHE A O 1
ATOM 4968 N N . ASN A 1 642 ? 17.843 -0.205 3.429 1.00 95.44 642 ASN A N 1
ATOM 4969 C CA . ASN A 1 642 ? 17.214 -1.377 4.029 1.00 95.44 642 ASN A CA 1
ATOM 4970 C C . ASN A 1 642 ? 16.153 -0.931 5.029 1.00 95.44 642 ASN A C 1
ATOM 4972 O O . ASN A 1 642 ? 16.452 -0.107 5.896 1.00 95.44 642 ASN A O 1
ATOM 4976 N N . THR A 1 643 ? 14.943 -1.472 4.921 1.00 92.88 643 THR A N 1
ATOM 4977 C CA . THR A 1 643 ? 13.913 -1.271 5.944 1.00 92.88 643 THR A CA 1
ATOM 4978 C C . THR A 1 643 ? 14.252 -2.057 7.208 1.00 92.88 643 THR A C 1
ATOM 4980 O O . THR A 1 643 ? 14.939 -3.082 7.175 1.00 92.88 643 THR A O 1
ATOM 4983 N N . LEU A 1 644 ? 13.781 -1.572 8.358 1.00 90.62 644 LEU A N 1
ATOM 4984 C CA . LEU A 1 644 ? 13.964 -2.292 9.619 1.00 90.62 644 LEU A CA 1
ATOM 4985 C C . LEU A 1 644 ? 13.114 -3.580 9.637 1.00 90.62 644 LEU A C 1
ATOM 4987 O O . LEU A 1 644 ? 12.111 -3.670 8.925 1.00 90.62 644 LEU A O 1
ATOM 4991 N N . PRO A 1 645 ? 13.483 -4.603 10.422 1.00 89.38 645 PRO A N 1
ATOM 4992 C CA . PRO A 1 645 ? 12.601 -5.742 10.657 1.00 89.38 645 PRO A CA 1
ATOM 4993 C C . PRO A 1 645 ? 11.301 -5.324 11.348 1.00 89.38 645 PRO A C 1
ATOM 4995 O O . PRO A 1 645 ? 11.233 -4.281 11.988 1.00 89.38 645 PRO A O 1
ATOM 4998 N N . ASN A 1 646 ? 10.262 -6.154 11.241 1.00 85.81 646 ASN A N 1
ATOM 4999 C CA . ASN A 1 646 ? 9.030 -5.930 11.994 1.00 85.81 646 ASN A CA 1
ATOM 5000 C C . ASN A 1 646 ? 9.326 -5.919 13.496 1.00 85.81 646 ASN A C 1
ATOM 5002 O O . ASN A 1 646 ? 10.018 -6.806 14.000 1.00 85.81 646 ASN A O 1
ATOM 5006 N N . CYS A 1 647 ? 8.772 -4.937 14.206 1.00 85.56 647 CYS A N 1
ATOM 5007 C CA . CYS A 1 647 ? 8.883 -4.881 15.656 1.00 85.56 647 CYS A CA 1
ATOM 5008 C C . CYS A 1 647 ? 8.059 -6.029 16.278 1.00 85.56 647 CYS A C 1
ATOM 5010 O O . CYS A 1 647 ? 6.847 -6.097 16.042 1.00 85.56 647 CYS A O 1
ATOM 5012 N N . PRO A 1 648 ? 8.675 -6.953 17.040 1.00 88.75 648 PRO A N 1
ATOM 5013 C CA . PRO A 1 648 ? 7.967 -8.079 17.643 1.00 88.75 648 PRO A CA 1
ATOM 5014 C C . PRO A 1 648 ? 7.054 -7.641 18.793 1.00 88.75 648 PRO A C 1
ATOM 5016 O O . PRO A 1 648 ? 7.298 -6.635 19.458 1.00 88.75 648 PRO A O 1
ATOM 5019 N N . ASN A 1 649 ? 6.009 -8.429 19.057 1.00 88.94 649 ASN A N 1
ATOM 5020 C CA . ASN A 1 649 ? 5.166 -8.244 20.240 1.00 88.94 649 ASN A CA 1
ATOM 5021 C C . ASN A 1 649 ? 5.804 -8.869 21.496 1.00 88.94 649 ASN A C 1
ATOM 5023 O O . ASN A 1 649 ? 6.769 -9.622 21.397 1.00 88.94 649 ASN A O 1
ATOM 5027 N N . LEU A 1 650 ? 5.254 -8.571 22.676 1.00 90.50 650 LEU A N 1
ATOM 5028 C CA . LEU A 1 650 ? 5.659 -9.187 23.941 1.00 90.50 650 LEU A CA 1
ATOM 5029 C C . LEU A 1 650 ? 5.332 -10.680 23.997 1.00 90.50 650 LEU A C 1
ATOM 5031 O O . LEU A 1 650 ? 4.370 -11.153 23.394 1.00 90.50 650 LEU A O 1
ATOM 5035 N N . GLU A 1 651 ? 6.126 -11.408 24.776 1.00 90.75 651 GLU A N 1
ATOM 5036 C CA . GLU A 1 651 ? 6.026 -12.854 24.957 1.00 90.75 651 GLU A CA 1
ATOM 5037 C C . GLU A 1 651 ? 5.574 -13.208 26.385 1.00 90.75 651 GLU A C 1
ATOM 5039 O O . GLU A 1 651 ? 5.522 -12.364 27.281 1.00 90.75 651 GLU A O 1
ATOM 5044 N N . ASN A 1 652 ? 5.234 -14.482 26.612 1.00 90.38 652 ASN A N 1
ATOM 5045 C CA . ASN A 1 652 ? 4.906 -15.036 27.935 1.00 90.38 652 ASN A CA 1
ATOM 5046 C C . ASN A 1 652 ? 3.830 -14.253 28.712 1.00 90.38 652 ASN A C 1
ATOM 5048 O O . ASN A 1 652 ? 3.938 -14.065 29.928 1.00 90.38 652 ASN A O 1
ATOM 5052 N N . LEU A 1 653 ? 2.775 -13.808 28.020 1.00 94.00 653 LEU A N 1
ATOM 5053 C CA . LEU A 1 653 ? 1.649 -13.126 28.654 1.00 94.00 653 LEU A CA 1
ATOM 5054 C C . LEU A 1 653 ? 1.071 -14.010 29.765 1.00 94.00 653 LEU A C 1
ATOM 5056 O O . LEU A 1 653 ? 0.640 -15.141 29.533 1.00 94.00 653 LEU A O 1
ATOM 5060 N N . SER A 1 654 ? 1.061 -13.482 30.983 1.00 93.00 654 SER A N 1
ATOM 5061 C CA . SER A 1 654 ? 0.609 -14.192 32.170 1.00 93.00 654 SER A CA 1
ATOM 5062 C C . SER A 1 654 ? -0.255 -13.281 33.031 1.00 93.00 654 SER A C 1
ATOM 5064 O O . SER A 1 654 ? -0.019 -12.074 33.140 1.00 93.00 654 SER A O 1
ATOM 5066 N N . VAL A 1 655 ? -1.289 -13.871 33.628 1.00 92.69 655 VAL A N 1
ATOM 5067 C CA . VAL A 1 655 ? -2.258 -13.146 34.441 1.00 92.69 655 VAL A CA 1
ATOM 5068 C C . VAL A 1 655 ? -2.477 -13.878 35.753 1.00 92.69 655 VAL A C 1
ATOM 5070 O O . VAL A 1 655 ? -2.831 -15.056 35.771 1.00 92.69 655 VAL A O 1
ATOM 5073 N N . VAL A 1 656 ? -2.308 -13.160 36.862 1.00 90.00 656 VAL A N 1
ATOM 5074 C CA . VAL A 1 656 ? -2.707 -13.622 38.194 1.00 90.00 656 VAL A CA 1
ATOM 5075 C C . VAL A 1 656 ? -3.928 -12.821 38.627 1.00 90.00 656 VAL A C 1
ATOM 5077 O O . VAL A 1 656 ? -3.856 -11.603 38.795 1.00 90.00 656 VAL A O 1
ATOM 5080 N N . THR A 1 657 ? -5.057 -13.506 38.778 1.00 84.12 657 THR A N 1
ATOM 5081 C CA . THR A 1 657 ? -6.373 -12.897 39.006 1.00 84.12 657 THR A CA 1
ATOM 5082 C C . THR A 1 657 ? -6.837 -13.058 40.449 1.00 84.12 657 THR A C 1
ATOM 5084 O O . THR A 1 657 ? -6.791 -14.159 40.997 1.00 84.12 657 THR A O 1
ATOM 5087 N N . GLU A 1 658 ? -7.393 -11.993 41.014 1.00 80.19 658 GLU A N 1
ATOM 5088 C CA . GLU A 1 658 ? -8.231 -12.002 42.216 1.00 80.19 658 GLU A CA 1
ATOM 5089 C C . GLU A 1 658 ? -9.660 -11.569 41.835 1.00 80.19 658 GLU A C 1
ATOM 5091 O O . GLU A 1 658 ? -9.998 -11.531 40.650 1.00 80.19 658 GLU A O 1
ATOM 5096 N N . ALA A 1 659 ? -10.524 -11.265 42.811 1.00 76.19 659 ALA A N 1
ATOM 5097 C CA . ALA A 1 659 ? -11.890 -10.820 42.520 1.00 76.19 659 ALA A CA 1
ATOM 5098 C C . ALA A 1 659 ? -11.915 -9.457 41.808 1.00 76.19 659 ALA A C 1
ATOM 5100 O O . ALA A 1 659 ? -12.510 -9.325 40.747 1.00 76.19 659 ALA A O 1
ATOM 5101 N N . ASN A 1 660 ? -11.206 -8.463 42.357 1.00 81.69 660 ASN A N 1
ATOM 5102 C CA . ASN A 1 660 ? -11.271 -7.080 41.858 1.00 81.69 660 ASN A CA 1
ATOM 5103 C C . ASN A 1 660 ? -9.892 -6.527 41.451 1.00 81.69 660 ASN A C 1
ATOM 5105 O O . ASN A 1 660 ? -9.764 -5.338 41.144 1.00 81.69 660 ASN A O 1
ATOM 5109 N N . TRP A 1 661 ? -8.856 -7.370 41.482 1.00 84.44 661 TRP A N 1
ATOM 5110 C CA . TRP A 1 661 ? -7.464 -7.026 41.191 1.00 84.44 661 TRP A CA 1
ATOM 5111 C C . TRP A 1 661 ? -6.837 -8.060 40.264 1.00 84.44 661 TRP A C 1
ATOM 5113 O O . TRP A 1 661 ? -7.146 -9.247 40.339 1.00 84.44 661 TRP A O 1
ATOM 5123 N N . VAL A 1 662 ? -5.939 -7.603 39.397 1.00 88.50 662 VAL A N 1
ATOM 5124 C CA . VAL A 1 662 ? -5.266 -8.432 38.400 1.00 88.50 662 VAL A CA 1
ATOM 5125 C C . VAL A 1 662 ? -3.807 -7.999 38.302 1.00 88.50 662 VAL A C 1
ATOM 5127 O O . VAL A 1 662 ? -3.524 -6.807 38.169 1.00 88.50 662 VAL A O 1
ATOM 5130 N N . THR A 1 663 ? -2.880 -8.953 38.368 1.00 91.19 663 THR A N 1
ATOM 5131 C CA . THR A 1 663 ? -1.465 -8.728 38.040 1.00 91.19 663 THR A CA 1
ATOM 5132 C C . THR A 1 663 ? -1.208 -9.238 36.633 1.00 91.19 663 THR A C 1
ATOM 5134 O O . THR A 1 663 ? -1.398 -10.423 36.366 1.00 91.19 663 THR A O 1
ATOM 5137 N N . LEU A 1 664 ? -0.794 -8.335 35.751 1.00 94.56 664 LEU A N 1
ATOM 5138 C CA . LEU A 1 664 ? -0.513 -8.608 34.346 1.00 94.56 664 LEU A CA 1
ATOM 5139 C C . LEU A 1 664 ? 0.995 -8.597 34.145 1.00 94.56 664 LEU A C 1
ATOM 5141 O O . LEU A 1 664 ? 1.653 -7.617 34.514 1.00 94.56 664 LEU A O 1
ATOM 5145 N N . THR A 1 665 ? 1.527 -9.662 33.554 1.00 95.06 665 THR A N 1
ATOM 5146 C CA . THR A 1 665 ? 2.937 -9.743 33.182 1.00 95.06 665 THR A CA 1
ATOM 5147 C C . THR A 1 665 ? 3.094 -10.101 31.712 1.00 95.06 665 THR A C 1
ATOM 5149 O O . THR A 1 665 ? 2.371 -10.960 31.214 1.00 95.06 665 THR A O 1
ATOM 5152 N N . ALA A 1 666 ? 4.042 -9.471 31.031 1.00 94.75 666 ALA A N 1
ATOM 5153 C CA . ALA A 1 666 ? 4.474 -9.852 29.691 1.00 94.75 666 ALA A CA 1
ATOM 5154 C C . ALA A 1 666 ? 5.962 -9.528 29.541 1.00 94.75 666 ALA A C 1
ATOM 5156 O O . ALA A 1 666 ? 6.407 -8.441 29.929 1.00 94.75 666 ALA A O 1
ATOM 5157 N N . ASP A 1 667 ? 6.711 -10.480 29.005 1.00 91.75 667 ASP A N 1
ATOM 5158 C CA . ASP A 1 667 ? 8.156 -10.402 28.859 1.00 91.75 667 ASP A CA 1
ATOM 5159 C C . ASP A 1 667 ? 8.527 -9.734 27.534 1.00 91.75 667 ASP A C 1
ATOM 5161 O O . ASP A 1 667 ? 7.803 -9.830 26.541 1.00 91.75 667 ASP A O 1
ATOM 5165 N N . SER A 1 668 ? 9.687 -9.078 27.509 1.00 88.44 668 SER A N 1
ATOM 5166 C CA . SER A 1 668 ? 10.291 -8.636 26.251 1.00 88.44 668 SER A CA 1
ATOM 5167 C C . SER A 1 668 ? 10.520 -9.854 25.338 1.00 88.44 668 SER A C 1
ATOM 5169 O O . SER A 1 668 ? 10.989 -10.878 25.840 1.00 88.44 668 SER A O 1
ATOM 5171 N N . PRO A 1 669 ? 10.233 -9.764 24.028 1.00 84.31 669 PRO A N 1
ATOM 5172 C CA . PRO A 1 669 ? 10.498 -10.818 23.064 1.00 84.31 669 PRO A CA 1
ATOM 5173 C C . PRO A 1 669 ? 11.967 -11.223 23.030 1.00 84.31 669 PRO A C 1
ATOM 5175 O O . PRO A 1 669 ? 12.868 -10.426 23.313 1.00 84.31 669 PRO A O 1
ATOM 5178 N N . ASN A 1 670 ? 12.198 -12.478 22.656 1.00 70.31 670 ASN A N 1
ATOM 5179 C CA . ASN A 1 670 ? 13.536 -13.041 22.544 1.00 70.31 670 ASN A CA 1
ATOM 5180 C C . ASN A 1 670 ? 14.213 -12.570 21.240 1.00 70.31 670 ASN A C 1
ATOM 5182 O O . ASN A 1 670 ? 13.869 -13.027 20.153 1.00 70.31 670 ASN A O 1
ATOM 5186 N N . GLY A 1 671 ? 15.208 -11.681 21.340 1.00 66.31 671 GLY A N 1
ATOM 5187 C CA . GLY A 1 671 ? 16.012 -11.201 20.206 1.00 66.31 671 GLY A CA 1
ATOM 5188 C C . GLY A 1 671 ? 16.752 -9.890 20.504 1.00 66.31 671 GLY A C 1
ATOM 5189 O O . GLY A 1 671 ? 16.548 -9.293 21.557 1.00 66.31 671 GLY A O 1
ATOM 5190 N N . ASP A 1 672 ? 17.589 -9.430 19.567 1.00 65.75 672 ASP A N 1
ATOM 5191 C CA . ASP A 1 672 ? 18.301 -8.137 19.634 1.00 65.75 672 ASP A CA 1
ATOM 5192 C C . ASP A 1 672 ? 17.365 -6.955 19.276 1.00 65.75 672 ASP A C 1
ATOM 5194 O O . ASP A 1 672 ? 17.675 -6.133 18.415 1.00 65.75 672 ASP A O 1
ATOM 5198 N N . PHE A 1 673 ? 16.179 -6.882 19.890 1.00 75.56 673 PHE A N 1
ATOM 5199 C CA . PHE A 1 673 ? 15.256 -5.753 19.734 1.00 75.56 673 PHE A CA 1
ATOM 5200 C C . PHE A 1 673 ? 15.271 -4.905 21.006 1.00 75.56 673 PHE A C 1
ATOM 5202 O O . PHE A 1 673 ? 14.785 -5.331 22.054 1.00 75.56 673 PHE A O 1
ATOM 5209 N N . ASP A 1 674 ? 15.803 -3.687 20.918 1.00 84.69 674 ASP A N 1
ATOM 5210 C CA . ASP A 1 674 ? 15.782 -2.743 22.036 1.00 84.69 674 ASP A CA 1
ATOM 5211 C C . ASP A 1 674 ? 14.379 -2.138 22.183 1.00 84.69 674 ASP A C 1
ATOM 5213 O O . ASP A 1 674 ? 14.009 -1.222 21.453 1.00 84.69 674 ASP A O 1
ATOM 5217 N N . ILE A 1 675 ? 13.575 -2.638 23.122 1.00 88.06 675 ILE A N 1
ATOM 5218 C CA . ILE A 1 675 ? 12.228 -2.114 23.400 1.00 88.06 675 ILE A CA 1
ATOM 5219 C C . ILE A 1 675 ? 12.300 -1.029 24.464 1.00 88.06 675 ILE A C 1
ATOM 5221 O O . ILE A 1 675 ? 12.730 -1.272 25.595 1.00 88.06 675 ILE A O 1
ATOM 5225 N N . TRP A 1 676 ? 11.819 0.161 24.121 1.00 87.19 676 TRP A N 1
ATOM 5226 C CA . TRP A 1 676 ? 11.847 1.316 25.019 1.00 87.19 676 TRP A CA 1
ATOM 5227 C C . TRP A 1 676 ? 10.488 1.597 25.675 1.00 87.19 676 TRP A C 1
ATOM 5229 O O . TRP A 1 676 ? 10.447 2.194 26.754 1.00 87.19 676 TRP A O 1
ATOM 5239 N N . GLN A 1 677 ? 9.384 1.117 25.089 1.00 89.06 677 GLN A N 1
ATOM 5240 C CA . GLN A 1 677 ? 8.044 1.257 25.658 1.00 89.06 677 GLN A CA 1
ATOM 5241 C C . GLN A 1 677 ? 7.141 0.065 25.329 1.00 89.06 677 GLN A C 1
ATOM 5243 O O . GLN A 1 677 ? 7.210 -0.532 24.257 1.00 89.06 677 GLN A O 1
ATOM 5248 N N . THR A 1 678 ? 6.235 -0.250 26.255 1.00 91.06 678 THR A N 1
ATOM 5249 C CA . THR A 1 678 ? 5.217 -1.289 26.088 1.00 91.06 678 THR A CA 1
ATOM 5250 C C . THR A 1 678 ? 3.859 -0.819 26.583 1.00 91.06 678 THR A C 1
ATOM 5252 O O . THR A 1 678 ? 3.748 -0.004 27.507 1.00 91.06 678 THR A O 1
ATOM 5255 N N . LYS A 1 679 ? 2.798 -1.351 25.977 1.00 90.94 679 LYS A N 1
ATOM 5256 C CA . LYS A 1 679 ? 1.416 -1.054 26.357 1.00 90.94 679 LYS A CA 1
ATOM 5257 C C . LYS A 1 679 ? 0.585 -2.327 26.350 1.00 90.94 679 LYS A C 1
ATOM 5259 O O . LYS A 1 679 ? 0.700 -3.151 25.451 1.00 90.94 679 LYS A O 1
ATOM 5264 N N . GLY A 1 680 ? -0.263 -2.472 27.357 1.00 90.75 680 GLY A N 1
ATOM 5265 C CA . GLY A 1 680 ? -1.311 -3.479 27.418 1.00 90.75 680 GLY A CA 1
ATOM 5266 C C . GLY A 1 680 ? -2.676 -2.809 27.336 1.00 90.75 680 GLY A C 1
ATOM 5267 O O . GLY A 1 680 ? -2.900 -1.763 27.955 1.00 90.75 680 GLY A O 1
ATOM 5268 N N . LYS A 1 681 ? -3.582 -3.413 26.577 1.00 91.81 681 LYS A N 1
ATOM 5269 C CA . LYS A 1 681 ? -4.970 -2.980 26.400 1.00 91.81 681 LYS A CA 1
ATOM 5270 C C . LYS A 1 681 ? -5.872 -4.131 26.843 1.00 91.81 681 LYS A C 1
ATOM 5272 O O . LYS A 1 681 ? -5.664 -5.263 26.426 1.00 91.81 681 LYS A O 1
ATOM 5277 N N . ILE A 1 682 ? -6.790 -3.855 27.769 1.00 94.75 682 ILE A N 1
ATOM 5278 C CA . ILE A 1 682 ? -7.610 -4.850 28.482 1.00 94.75 682 ILE A CA 1
ATOM 5279 C C . ILE A 1 682 ? -9.072 -4.419 28.404 1.00 94.75 682 ILE A C 1
ATOM 5281 O O . ILE A 1 682 ? -9.353 -3.241 28.618 1.00 94.75 682 ILE A O 1
ATOM 5285 N N . ARG A 1 683 ? -10.002 -5.345 28.186 1.00 92.94 683 ARG A N 1
ATOM 5286 C CA . ARG A 1 683 ? -11.449 -5.088 28.248 1.00 92.94 683 ARG A CA 1
ATOM 5287 C C . ARG A 1 683 ? -12.205 -6.279 28.814 1.00 92.94 683 ARG A C 1
ATOM 5289 O O . ARG A 1 683 ? -11.664 -7.380 28.891 1.00 92.94 683 ARG A O 1
ATOM 5296 N N . GLU A 1 684 ? -13.442 -6.047 29.228 1.00 94.50 684 GLU A N 1
ATOM 5297 C CA . GLU A 1 684 ? -14.386 -7.137 29.479 1.00 94.50 684 GLU A CA 1
ATOM 5298 C C . GLU A 1 684 ? -14.749 -7.804 28.144 1.00 94.50 684 GLU A C 1
ATOM 5300 O O . GLU A 1 684 ? -14.892 -7.129 27.123 1.00 94.50 684 GLU A O 1
ATOM 5305 N N . VAL A 1 685 ? -14.851 -9.132 28.127 1.00 89.69 685 VAL A N 1
ATOM 5306 C CA . VAL A 1 685 ? -15.133 -9.876 26.893 1.00 89.69 685 VAL A CA 1
ATOM 5307 C C . VAL A 1 685 ? -16.503 -9.466 26.353 1.00 89.69 685 VAL A C 1
ATOM 5309 O O . VAL A 1 685 ? -17.511 -9.575 27.048 1.00 89.69 685 VAL A O 1
ATOM 5312 N N . GLY A 1 686 ? -16.534 -9.022 25.095 1.00 81.00 686 GLY A N 1
ATOM 5313 C CA . GLY A 1 686 ? -17.753 -8.558 24.428 1.00 81.00 686 GLY A CA 1
ATOM 5314 C C . GLY A 1 686 ? -18.069 -7.071 24.616 1.00 81.00 686 GLY A C 1
ATOM 5315 O O . GLY A 1 686 ? -19.143 -6.641 24.202 1.00 81.00 686 GLY A O 1
ATOM 5316 N N . THR A 1 687 ? -17.168 -6.280 25.210 1.00 80.19 687 THR A N 1
ATOM 5317 C CA . THR A 1 687 ? -17.321 -4.818 25.311 1.00 80.19 687 THR A CA 1
ATOM 5318 C C . THR A 1 687 ? -16.313 -4.065 24.435 1.00 80.19 687 THR A C 1
ATOM 5320 O O . THR A 1 687 ? -15.361 -4.634 23.899 1.00 80.19 687 THR A O 1
ATOM 5323 N N . SER A 1 688 ? -16.516 -2.761 24.262 1.00 79.00 688 SER A N 1
ATOM 5324 C CA . SER A 1 688 ? -15.585 -1.850 23.576 1.00 79.00 688 SER A CA 1
ATOM 5325 C C . SER A 1 688 ? -14.832 -0.930 24.549 1.00 79.00 688 SER A C 1
ATOM 5327 O O . SER A 1 688 ? -14.038 -0.093 24.122 1.00 79.00 688 SER A O 1
ATOM 5329 N N . ASP A 1 689 ? -15.062 -1.078 25.858 1.00 79.81 689 ASP A N 1
ATOM 5330 C CA . ASP A 1 689 ? -14.494 -0.211 26.890 1.00 79.81 689 ASP A CA 1
ATOM 5331 C C . ASP A 1 689 ? -13.133 -0.730 27.356 1.00 79.81 689 ASP A C 1
ATOM 5333 O O . ASP A 1 689 ? -13.014 -1.681 28.135 1.00 79.81 689 ASP A O 1
ATOM 5337 N N . TYR A 1 690 ? -12.079 -0.070 26.881 1.00 85.75 690 TYR A N 1
ATOM 5338 C CA . TYR A 1 690 ? -10.710 -0.484 27.142 1.00 85.75 690 TYR A CA 1
ATOM 5339 C C . TYR A 1 690 ? -10.061 0.237 28.318 1.00 85.75 690 TYR A C 1
ATOM 5341 O O . TYR A 1 690 ? -10.212 1.436 28.554 1.00 85.75 690 TYR A O 1
ATOM 5349 N N . ARG A 1 691 ? -9.219 -0.518 29.014 1.00 87.75 691 ARG A N 1
ATOM 5350 C CA . ARG A 1 691 ? -8.344 -0.066 30.087 1.00 87.75 691 ARG A CA 1
ATOM 5351 C C . ARG A 1 691 ? -6.903 -0.310 29.675 1.00 87.75 691 ARG A C 1
ATOM 5353 O O . ARG A 1 691 ? -6.579 -1.347 29.104 1.00 87.75 691 ARG A O 1
ATOM 5360 N N . TYR A 1 692 ? -6.028 0.628 30.024 1.00 89.81 692 TYR A N 1
ATOM 5361 C CA . TYR A 1 692 ? -4.626 0.579 29.621 1.00 89.81 692 TYR A CA 1
ATOM 5362 C C . TYR A 1 692 ? -3.675 0.356 30.800 1.00 89.81 692 TYR A C 1
ATOM 5364 O O . TYR A 1 692 ? -3.897 0.829 31.931 1.00 89.81 692 TYR A O 1
ATOM 5372 N N . VAL A 1 693 ? -2.590 -0.354 30.504 1.00 90.19 693 VAL A N 1
ATOM 5373 C CA . VAL A 1 693 ? -1.392 -0.477 31.337 1.00 90.19 693 VAL A CA 1
ATOM 5374 C C . VAL A 1 693 ? -0.174 -0.127 30.493 1.00 90.19 693 VAL A C 1
ATOM 5376 O O . VAL A 1 693 ? -0.114 -0.479 29.321 1.00 90.19 693 VAL A O 1
ATOM 5379 N N . ASN A 1 694 ? 0.781 0.580 31.086 1.00 89.44 694 ASN A N 1
ATOM 5380 C CA . ASN A 1 694 ? 2.035 0.937 30.431 1.00 89.44 694 ASN A CA 1
ATOM 5381 C C . ASN A 1 694 ? 3.173 0.199 31.136 1.00 89.44 694 ASN A C 1
ATOM 5383 O O . ASN A 1 694 ? 3.154 0.072 32.364 1.00 89.44 694 ASN A O 1
ATOM 5387 N N . GLY A 1 695 ? 4.151 -0.250 30.363 1.00 87.12 695 GLY A N 1
ATOM 5388 C CA . GLY A 1 695 ? 5.416 -0.788 30.842 1.00 87.12 695 GLY A CA 1
ATOM 5389 C C . GLY A 1 695 ? 6.592 -0.115 30.135 1.00 87.12 695 GLY A C 1
ATOM 5390 O O . GLY A 1 695 ? 6.410 0.695 29.223 1.00 87.12 695 GLY A O 1
ATOM 5391 N N . SER A 1 696 ? 7.805 -0.442 30.576 1.00 87.06 696 SER A N 1
ATOM 5392 C CA . SER A 1 696 ? 9.043 -0.070 29.883 1.00 87.06 696 SER A CA 1
ATOM 5393 C C . SER A 1 696 ? 9.334 -1.110 28.797 1.00 87.06 696 SER A C 1
ATOM 5395 O O . SER A 1 696 ? 8.542 -1.250 27.875 1.00 87.06 696 SER A O 1
ATOM 5397 N N . ASN A 1 697 ? 10.392 -1.908 28.942 1.00 88.50 697 ASN A N 1
ATOM 5398 C CA . ASN A 1 697 ? 10.722 -3.036 28.068 1.00 88.50 697 ASN A CA 1
ATOM 5399 C C . ASN A 1 697 ? 9.856 -4.288 28.319 1.00 88.50 697 ASN A C 1
ATOM 5401 O O . ASN A 1 697 ? 9.903 -5.242 27.554 1.00 88.50 697 ASN A O 1
ATOM 5405 N N . SER A 1 698 ? 9.104 -4.313 29.418 1.00 92.06 698 SER A N 1
ATOM 5406 C CA . SER A 1 698 ? 8.227 -5.414 29.824 1.00 92.06 698 SER A CA 1
ATOM 5407 C C . SER A 1 698 ? 7.046 -4.869 30.623 1.00 92.06 698 SER A C 1
ATOM 5409 O O . SER A 1 698 ? 7.080 -3.737 31.123 1.00 92.06 698 SER A O 1
ATOM 5411 N N . ILE A 1 699 ? 6.000 -5.682 30.769 1.00 94.44 699 ILE A N 1
ATOM 5412 C CA . ILE A 1 699 ? 4.837 -5.359 31.595 1.00 94.44 699 ILE A CA 1
ATOM 5413 C C . ILE A 1 699 ? 4.913 -6.189 32.876 1.00 94.44 699 ILE A C 1
ATOM 5415 O O . ILE A 1 699 ? 5.042 -7.406 32.828 1.00 94.44 699 ILE A O 1
ATOM 5419 N N . ASN A 1 700 ? 4.808 -5.526 34.028 1.00 94.44 700 ASN A N 1
ATOM 5420 C CA . ASN A 1 700 ? 4.569 -6.146 35.333 1.00 94.44 700 ASN A CA 1
ATOM 5421 C C . ASN A 1 700 ? 3.770 -5.164 36.197 1.00 94.44 700 ASN A C 1
ATOM 5423 O O . ASN A 1 700 ? 4.334 -4.315 36.893 1.00 94.44 700 ASN A O 1
ATOM 5427 N N . VAL A 1 701 ? 2.444 -5.212 36.064 1.00 91.50 701 VAL A N 1
ATOM 5428 C CA . VAL A 1 701 ? 1.543 -4.192 36.616 1.00 91.50 701 VAL A CA 1
ATOM 5429 C C . VAL A 1 701 ? 0.393 -4.842 37.376 1.00 91.50 701 VAL A C 1
ATOM 5431 O O . VAL A 1 701 ? -0.341 -5.665 36.834 1.00 91.50 701 VAL A O 1
ATOM 5434 N N . LEU A 1 702 ? 0.192 -4.408 38.624 1.00 89.38 702 LEU A N 1
ATOM 5435 C CA . LEU A 1 702 ? -1.009 -4.687 39.412 1.00 89.38 702 LEU A CA 1
ATOM 5436 C C . LEU A 1 702 ? -2.076 -3.620 39.124 1.00 89.38 702 LEU A C 1
ATOM 5438 O O . LEU A 1 702 ? -1.835 -2.424 39.308 1.00 89.38 702 LEU A O 1
ATOM 5442 N N . LYS A 1 703 ? -3.271 -4.042 38.707 1.00 85.88 703 LYS A N 1
ATOM 5443 C CA . LYS A 1 703 ? -4.402 -3.166 38.375 1.00 85.88 703 LYS A CA 1
ATOM 5444 C C . LYS A 1 703 ? -5.647 -3.586 39.168 1.00 85.88 703 LYS A C 1
ATOM 5446 O O . LYS A 1 703 ? -5.969 -4.765 39.225 1.00 85.88 703 LYS A O 1
ATOM 5451 N N . GLY A 1 704 ? -6.337 -2.627 39.791 1.00 84.50 704 GLY A N 1
ATOM 5452 C CA . GLY A 1 704 ? -7.573 -2.855 40.563 1.00 84.50 704 GLY A CA 1
ATOM 5453 C C . GLY A 1 704 ? -8.852 -2.453 39.821 1.00 84.50 704 GLY A C 1
ATOM 5454 O O . GLY A 1 704 ? -8.796 -2.077 38.650 1.00 84.50 704 GLY A O 1
ATOM 5455 N N . ASN A 1 705 ? -9.989 -2.448 40.524 1.00 85.31 705 ASN A N 1
ATOM 5456 C CA . ASN A 1 705 ? -11.324 -2.091 40.012 1.00 85.31 705 ASN A CA 1
ATOM 5457 C C . ASN A 1 705 ? -11.770 -2.972 38.839 1.00 85.31 705 ASN A C 1
ATOM 5459 O O . ASN A 1 705 ? -12.149 -2.457 37.790 1.00 85.31 705 ASN A O 1
ATOM 5463 N N . PHE A 1 706 ? -11.621 -4.283 38.968 1.00 87.88 706 PHE A N 1
ATOM 5464 C CA . PHE A 1 706 ? -12.288 -5.232 38.080 1.00 87.88 706 PHE A CA 1
ATOM 5465 C C . PHE A 1 706 ? -13.590 -5.705 38.725 1.00 87.88 706 PHE A C 1
ATOM 5467 O O . PHE A 1 706 ? -13.684 -5.734 39.954 1.00 87.88 706 PHE A O 1
ATOM 5474 N N . GLU A 1 707 ? -14.571 -6.058 37.900 1.00 88.12 707 GLU A N 1
ATOM 5475 C CA . GLU A 1 707 ? -15.778 -6.734 38.363 1.00 88.12 707 GLU A CA 1
ATOM 5476 C C . GLU A 1 707 ? -15.436 -8.188 38.692 1.00 88.12 707 GLU A C 1
ATOM 5478 O O . GLU A 1 707 ? -14.675 -8.841 37.972 1.00 88.12 707 GLU A O 1
ATOM 5483 N N . ALA A 1 708 ? -15.975 -8.699 39.795 1.00 83.88 708 ALA A N 1
ATOM 5484 C CA . ALA A 1 708 ? -15.746 -10.075 40.216 1.00 83.88 708 ALA A CA 1
ATOM 5485 C C . ALA A 1 708 ? -16.448 -11.069 39.280 1.00 83.88 708 ALA A C 1
ATOM 5487 O O . ALA A 1 708 ? -17.497 -10.768 38.709 1.00 83.88 708 ALA A O 1
ATOM 5488 N N . ASN A 1 709 ? -15.904 -12.283 39.163 1.00 86.44 709 ASN A N 1
ATOM 5489 C CA . ASN A 1 709 ? -16.470 -13.368 38.353 1.00 86.44 709 ASN A CA 1
ATOM 5490 C C . ASN A 1 709 ? -16.763 -12.972 36.890 1.00 86.44 709 ASN A C 1
ATOM 5492 O O . ASN A 1 709 ? -17.777 -13.375 36.317 1.00 86.44 709 ASN A O 1
ATOM 5496 N N . THR A 1 710 ? -15.887 -12.168 36.296 1.00 91.12 710 THR A N 1
ATOM 5497 C CA . THR A 1 710 ? -16.085 -11.553 34.982 1.00 91.12 710 THR A CA 1
ATOM 5498 C C . THR A 1 710 ? -14.942 -11.940 34.046 1.00 91.12 710 THR A C 1
ATOM 5500 O O . THR A 1 710 ? -13.782 -12.039 34.455 1.00 91.12 710 THR A O 1
ATOM 5503 N N . ASN A 1 711 ? -15.273 -12.222 32.784 1.00 95.31 711 ASN A N 1
ATOM 5504 C CA . ASN A 1 711 ? -14.287 -12.568 31.764 1.00 95.31 711 ASN A CA 1
ATOM 5505 C C . ASN A 1 711 ? -13.701 -11.296 31.163 1.00 95.31 711 ASN A C 1
ATOM 5507 O O . ASN A 1 711 ? -14.431 -10.437 30.677 1.00 95.31 711 ASN A O 1
ATOM 5511 N N . TYR A 1 712 ? -12.381 -11.221 31.149 1.00 96.00 712 TYR A N 1
ATOM 5512 C CA . TYR A 1 712 ? -11.626 -10.157 30.519 1.00 96.00 712 TYR A CA 1
ATOM 5513 C C . TYR A 1 712 ? -10.702 -10.740 29.461 1.00 96.00 712 TYR A C 1
ATOM 5515 O O . TYR A 1 712 ? -10.312 -11.907 29.508 1.00 96.00 712 TYR A O 1
ATOM 5523 N N . GLU A 1 713 ? -10.317 -9.899 28.523 1.00 94.81 713 GLU A N 1
ATOM 5524 C CA . GLU A 1 713 ? -9.273 -10.192 27.560 1.00 94.81 713 GLU A CA 1
ATOM 5525 C C . GLU A 1 713 ? -8.302 -9.028 27.486 1.00 94.81 713 GLU A C 1
ATOM 5527 O O . GLU A 1 713 ? -8.670 -7.867 27.689 1.00 94.81 713 GLU A O 1
ATOM 5532 N N . TRP A 1 714 ? -7.037 -9.346 27.246 1.00 95.00 714 TRP A N 1
ATOM 5533 C CA . TRP A 1 714 ? -6.007 -8.342 27.066 1.00 95.00 714 TRP A CA 1
ATOM 5534 C C . TRP A 1 714 ? -4.994 -8.765 26.022 1.00 95.00 714 TRP A C 1
ATOM 5536 O O . TRP A 1 714 ? -4.757 -9.947 25.807 1.00 95.00 714 TRP A O 1
ATOM 5546 N N . HIS A 1 715 ? -4.376 -7.777 25.407 1.00 92.62 715 HIS A N 1
ATOM 5547 C CA . HIS A 1 715 ? -3.277 -7.963 24.478 1.00 92.62 715 HIS A CA 1
ATOM 5548 C C . HIS A 1 715 ? -2.273 -6.830 24.628 1.00 92.62 715 HIS A C 1
ATOM 5550 O O . HIS A 1 715 ? -2.517 -5.826 25.315 1.00 92.62 715 HIS A O 1
ATOM 5556 N N . THR A 1 716 ? -1.120 -7.008 24.004 1.00 93.06 716 THR A N 1
ATOM 5557 C CA . THR A 1 716 ? 0.030 -6.131 24.175 1.00 93.06 716 THR A CA 1
ATOM 5558 C C . THR A 1 716 ? 0.492 -5.541 22.856 1.00 93.06 716 THR A C 1
ATOM 5560 O O . THR A 1 716 ? 0.141 -6.013 21.774 1.00 93.06 716 THR A O 1
ATOM 5563 N N . LYS A 1 717 ? 1.272 -4.473 22.973 1.00 87.56 717 LYS A N 1
ATOM 5564 C CA . LYS A 1 717 ? 1.987 -3.814 21.890 1.00 87.56 717 LYS A CA 1
ATOM 5565 C C . LYS A 1 717 ? 3.330 -3.324 22.423 1.00 87.56 717 LYS A C 1
ATOM 5567 O O . LYS A 1 717 ? 3.410 -2.867 23.572 1.00 87.56 717 LYS A O 1
ATOM 5572 N N . ALA A 1 718 ? 4.366 -3.426 21.604 1.00 89.12 718 ALA A N 1
ATOM 5573 C CA . ALA A 1 718 ? 5.714 -2.984 21.932 1.00 89.12 718 ALA A CA 1
ATOM 5574 C C . ALA A 1 718 ? 6.185 -1.896 20.963 1.00 89.12 718 ALA A C 1
ATOM 5576 O O . ALA A 1 718 ? 5.832 -1.919 19.788 1.00 89.12 718 ALA A O 1
ATOM 5577 N N . TRP A 1 719 ? 6.991 -0.962 21.465 1.00 89.56 719 TRP A N 1
ATOM 5578 C CA . TRP A 1 719 ? 7.699 0.044 20.679 1.00 89.56 719 TRP A CA 1
ATOM 5579 C C . TRP A 1 719 ? 9.183 -0.288 20.679 1.00 89.56 719 TRP A C 1
ATOM 5581 O O . TRP A 1 719 ? 9.832 -0.324 21.731 1.00 89.56 719 TRP A O 1
ATOM 5591 N N . CYS A 1 720 ? 9.702 -0.542 19.486 1.00 89.44 720 CYS A N 1
ATOM 5592 C CA . CYS A 1 720 ? 11.094 -0.879 19.269 1.00 89.44 720 CYS A CA 1
ATOM 5593 C C . CYS A 1 720 ? 11.915 0.391 19.057 1.00 89.44 720 CYS A C 1
ATOM 5595 O O . CYS A 1 720 ? 11.405 1.430 18.641 1.00 89.44 720 CYS A O 1
ATOM 5597 N N . THR A 1 721 ? 13.208 0.300 19.341 1.00 87.44 721 THR A N 1
ATOM 5598 C CA . THR A 1 721 ? 14.164 1.368 19.067 1.00 87.44 721 THR A CA 1
ATOM 5599 C C . THR A 1 721 ? 14.571 1.294 17.602 1.00 87.44 721 THR A C 1
ATOM 5601 O O . THR A 1 721 ? 15.108 0.284 17.149 1.00 87.44 721 THR A O 1
ATOM 5604 N N . GLY A 1 722 ? 14.313 2.355 16.849 1.00 82.44 722 GLY A N 1
ATOM 5605 C CA . GLY A 1 722 ? 14.628 2.464 15.430 1.00 82.44 722 GLY A CA 1
ATOM 5606 C C . GLY A 1 722 ? 14.387 3.888 14.954 1.00 82.44 722 GLY A C 1
ATOM 5607 O O . GLY A 1 722 ? 13.453 4.533 15.420 1.00 82.44 722 GLY A O 1
ATOM 5608 N N . ASN A 1 723 ? 15.257 4.375 14.062 1.00 82.38 723 ASN A N 1
ATOM 5609 C CA . ASN A 1 723 ? 15.260 5.769 13.612 1.00 82.38 723 ASN A CA 1
ATOM 5610 C C . ASN A 1 723 ? 15.253 6.762 14.793 1.00 82.38 723 ASN A C 1
ATOM 5612 O O . ASN A 1 723 ? 14.237 7.372 15.111 1.00 82.38 723 ASN A O 1
ATOM 5616 N N . VAL A 1 724 ? 16.392 6.864 15.485 1.00 83.38 724 VAL A N 1
ATOM 5617 C CA . VAL A 1 724 ? 16.545 7.753 16.646 1.00 83.38 724 VAL A CA 1
ATOM 5618 C C . VAL A 1 724 ? 16.891 9.179 16.218 1.00 83.38 724 VAL A C 1
ATOM 5620 O O . VAL A 1 724 ? 17.760 9.376 15.367 1.00 83.38 724 VAL A O 1
ATOM 5623 N N . ASP A 1 725 ? 16.225 10.165 16.817 1.00 79.06 725 ASP A N 1
ATOM 5624 C CA . ASP A 1 725 ? 16.519 11.586 16.615 1.00 79.06 725 ASP A CA 1
ATOM 5625 C C . ASP A 1 725 ? 17.839 12.013 17.301 1.00 79.06 725 ASP A C 1
ATOM 5627 O O . ASP A 1 725 ? 18.508 11.233 17.986 1.00 79.06 725 ASP A O 1
ATOM 5631 N N . GLU A 1 726 ? 18.230 13.281 17.142 1.00 81.31 726 GLU A N 1
ATOM 5632 C CA . GLU A 1 726 ? 19.451 13.837 17.755 1.00 81.31 726 GLU A CA 1
ATOM 5633 C C . GLU A 1 726 ? 19.435 13.825 19.297 1.00 81.31 726 GLU A C 1
ATOM 5635 O O . GLU A 1 726 ? 20.485 13.941 19.935 1.00 81.31 726 GLU A O 1
ATOM 5640 N N . LEU A 1 727 ? 18.254 13.685 19.905 1.00 79.06 727 LEU A N 1
ATOM 5641 C CA . LEU A 1 727 ? 18.043 13.606 21.349 1.00 79.06 727 LEU A CA 1
ATOM 5642 C C . LEU A 1 727 ? 18.012 12.150 21.851 1.00 79.06 727 LEU A C 1
ATOM 5644 O O . LEU A 1 727 ? 17.956 11.927 23.062 1.00 79.06 727 LEU A O 1
ATOM 5648 N N . GLY A 1 728 ? 18.098 11.171 20.945 1.00 77.44 728 GLY A N 1
ATOM 5649 C CA . GLY A 1 728 ? 18.044 9.743 21.238 1.00 77.44 728 GLY A CA 1
ATOM 5650 C C . GLY A 1 728 ? 16.627 9.186 21.398 1.00 77.44 728 GLY A C 1
ATOM 5651 O O . GLY A 1 728 ? 16.485 8.063 21.884 1.00 77.44 728 GLY A O 1
ATOM 5652 N N . ASN A 1 729 ? 15.586 9.933 21.019 1.00 79.44 729 ASN A N 1
ATOM 5653 C CA . ASN A 1 729 ? 14.215 9.429 21.019 1.00 79.44 729 ASN A CA 1
ATOM 5654 C C . ASN A 1 729 ? 13.980 8.587 19.768 1.00 79.44 729 ASN A C 1
ATOM 5656 O O . ASN A 1 729 ? 14.303 9.006 18.659 1.00 79.44 729 ASN A O 1
ATOM 5660 N N . SER A 1 730 ? 13.409 7.401 19.952 1.00 84.62 730 SER A N 1
ATOM 5661 C CA . SER A 1 730 ? 13.037 6.521 18.848 1.00 84.62 730 SER A CA 1
ATOM 5662 C C . SER A 1 730 ? 11.738 6.963 18.184 1.00 84.62 730 SER A C 1
ATOM 5664 O O . SER A 1 730 ? 10.876 7.569 18.821 1.00 84.62 730 SER A O 1
ATOM 5666 N N . ASP A 1 731 ? 11.564 6.558 16.930 1.00 83.06 731 ASP A N 1
ATOM 5667 C CA . ASP A 1 731 ? 10.344 6.801 16.179 1.00 83.06 731 ASP A CA 1
ATOM 5668 C C . ASP A 1 731 ? 9.096 6.183 16.842 1.00 83.06 731 ASP A C 1
ATOM 5670 O O . ASP A 1 731 ? 9.076 4.972 17.097 1.00 83.06 731 ASP A O 1
ATOM 5674 N N . PRO A 1 732 ? 8.031 6.964 17.100 1.00 80.75 732 PRO A N 1
ATOM 5675 C CA . PRO A 1 732 ? 6.822 6.458 17.745 1.00 80.75 732 PRO A CA 1
ATOM 5676 C C . PRO A 1 732 ? 6.000 5.520 16.851 1.00 80.75 732 PRO A C 1
ATOM 5678 O O . PRO A 1 732 ? 5.178 4.770 17.383 1.00 80.75 732 PRO A O 1
ATOM 5681 N N . GLN A 1 733 ? 6.220 5.522 15.529 1.00 77.75 733 GLN A N 1
ATOM 5682 C CA . GLN A 1 733 ? 5.553 4.613 14.588 1.00 77.75 733 GLN A CA 1
ATOM 5683 C C . GLN A 1 733 ? 6.298 3.274 14.438 1.00 77.75 733 GLN A C 1
ATOM 5685 O O . GLN A 1 733 ? 5.777 2.342 13.825 1.00 77.75 733 GLN A O 1
ATOM 5690 N N . TYR A 1 734 ? 7.498 3.115 15.020 1.00 85.94 734 TYR A N 1
ATOM 5691 C CA . TYR A 1 734 ? 8.199 1.828 15.012 1.00 85.94 734 TYR A CA 1
ATOM 5692 C C . TYR A 1 734 ? 7.744 0.919 16.157 1.00 85.94 734 TYR A C 1
ATOM 5694 O O . TYR A 1 734 ? 8.397 0.759 17.191 1.00 85.94 734 TYR A O 1
ATOM 5702 N N . HIS A 1 735 ? 6.584 0.309 15.958 1.00 85.50 735 HIS A N 1
ATOM 5703 C CA . HIS A 1 735 ? 5.932 -0.528 16.953 1.00 85.50 735 HIS A CA 1
ATOM 5704 C C . HIS A 1 735 ? 5.377 -1.811 16.346 1.00 85.50 735 HIS A C 1
ATOM 5706 O O . HIS A 1 735 ? 5.133 -1.893 15.144 1.00 85.50 735 HIS A O 1
ATOM 5712 N N . SER A 1 736 ? 5.117 -2.807 17.185 1.00 82.44 736 SER A N 1
ATOM 5713 C CA . SER A 1 736 ? 4.373 -3.992 16.773 1.00 82.44 736 SER A CA 1
ATOM 5714 C C . SER A 1 736 ? 2.911 -3.637 16.473 1.00 82.44 736 SER A C 1
ATOM 5716 O O . SER A 1 736 ? 2.376 -2.646 16.982 1.00 82.44 736 SER A O 1
ATOM 5718 N N . GLY A 1 737 ? 2.212 -4.491 15.729 1.00 77.69 737 GLY A N 1
ATOM 5719 C CA . GLY A 1 737 ? 0.749 -4.529 15.800 1.00 77.69 737 GLY A CA 1
ATOM 5720 C C . GLY A 1 737 ? 0.269 -4.860 17.222 1.00 77.69 737 GLY A C 1
ATOM 5721 O O . GLY A 1 737 ? 1.062 -5.239 18.096 1.00 77.69 737 GLY A O 1
ATOM 5722 N N . TRP A 1 738 ? -1.035 -4.727 17.469 1.00 83.56 738 TRP A N 1
ATOM 5723 C CA . TRP A 1 738 ? -1.632 -5.322 18.665 1.00 83.56 738 TRP A CA 1
ATOM 5724 C C . TRP A 1 738 ? -1.581 -6.846 18.552 1.00 83.56 738 TRP A C 1
ATOM 5726 O O . TRP A 1 738 ? -1.861 -7.400 17.496 1.00 83.56 738 TRP A O 1
ATOM 5736 N N . GLY A 1 739 ? -1.178 -7.511 19.631 1.00 79.75 739 GLY A N 1
ATOM 5737 C CA . GLY A 1 739 ? -1.065 -8.967 19.655 1.00 79.75 739 GLY A CA 1
ATOM 5738 C C . GLY A 1 739 ? -2.423 -9.643 19.786 1.00 79.75 739 GLY A C 1
ATOM 5739 O O . GLY A 1 739 ? -3.456 -8.983 19.948 1.00 79.75 739 GLY A O 1
ATOM 5740 N N . ASP A 1 740 ? -2.399 -10.971 19.793 1.00 87.44 740 ASP A N 1
ATOM 5741 C CA . ASP A 1 740 ? -3.589 -11.770 20.055 1.00 87.44 740 ASP A CA 1
ATOM 5742 C C . ASP A 1 740 ? -4.124 -11.534 21.470 1.00 87.44 740 ASP A C 1
ATOM 5744 O O . ASP A 1 740 ? -3.375 -11.321 22.432 1.00 87.44 740 ASP A O 1
ATOM 5748 N N . PHE A 1 741 ? -5.446 -11.615 21.609 1.00 89.12 741 PHE A N 1
ATOM 5749 C CA . PHE A 1 741 ? -6.095 -11.541 22.909 1.00 89.12 741 PHE A CA 1
ATOM 5750 C C . PHE A 1 741 ? -5.793 -12.779 23.761 1.00 89.12 741 PHE A C 1
ATOM 5752 O O . PHE A 1 741 ? -6.052 -13.921 23.385 1.00 89.12 741 PHE A O 1
ATOM 5759 N N . SER A 1 742 ? -5.308 -12.531 24.974 1.00 92.62 742 SER A N 1
ATOM 5760 C CA . SER A 1 742 ? -5.218 -13.492 26.066 1.00 92.62 742 SER A CA 1
ATOM 5761 C C . SER A 1 742 ? -6.404 -13.290 27.008 1.00 92.62 742 SER A C 1
ATOM 5763 O O . SER A 1 742 ? -6.593 -12.213 27.576 1.00 92.62 742 SER A O 1
ATOM 5765 N N . THR A 1 743 ? -7.232 -14.317 27.178 1.00 93.94 743 THR A N 1
ATOM 5766 C CA . THR A 1 743 ? -8.417 -14.258 28.048 1.00 93.94 743 THR A CA 1
ATOM 5767 C C . THR A 1 743 ? -8.088 -14.672 29.480 1.00 93.94 743 THR A C 1
ATOM 5769 O O . THR A 1 743 ? -7.364 -15.645 29.696 1.00 93.94 743 THR A O 1
ATOM 5772 N N . PHE A 1 744 ? -8.695 -14.015 30.467 1.00 94.38 744 PHE A N 1
ATOM 5773 C CA . PHE A 1 744 ? -8.649 -14.408 31.875 1.00 94.38 744 PHE A CA 1
ATOM 5774 C C . PHE A 1 744 ? -9.992 -14.144 32.570 1.00 94.38 744 PHE A C 1
ATOM 5776 O O . PHE A 1 744 ? -10.810 -13.358 32.104 1.00 94.38 744 PHE A O 1
ATOM 5783 N N . ASN A 1 745 ? -10.230 -14.798 33.705 1.00 93.44 745 ASN A N 1
ATOM 5784 C CA . ASN A 1 745 ? -11.449 -14.626 34.494 1.00 93.44 745 ASN A CA 1
ATOM 5785 C C . ASN A 1 745 ? -11.089 -14.126 35.894 1.00 93.44 745 ASN A C 1
ATOM 5787 O O . ASN A 1 745 ? -10.226 -14.705 36.554 1.00 93.44 745 ASN A O 1
ATOM 5791 N N . THR A 1 746 ? -11.731 -13.051 36.346 1.00 89.44 746 THR A N 1
ATOM 5792 C CA . THR A 1 746 ? -11.605 -12.613 37.739 1.00 89.44 746 THR A CA 1
ATOM 5793 C C . THR A 1 746 ? -12.324 -13.580 38.665 1.00 89.44 746 THR A C 1
ATOM 5795 O O . THR A 1 746 ? -13.334 -14.182 38.316 1.00 89.44 746 THR A O 1
ATOM 5798 N N . GLN A 1 747 ? -11.809 -13.743 39.878 1.00 82.62 747 GLN A N 1
ATOM 5799 C CA . GLN A 1 747 ? -12.384 -14.694 40.826 1.00 82.62 747 GLN A CA 1
ATOM 5800 C C . GLN A 1 747 ? -13.720 -14.190 41.397 1.00 82.62 747 GLN A C 1
ATOM 5802 O O . GLN A 1 747 ? -14.068 -13.015 41.301 1.00 82.62 747 GLN A O 1
ATOM 5807 N N . VAL A 1 748 ? -14.482 -15.081 42.029 1.00 78.81 748 VAL A N 1
ATOM 5808 C CA . VAL A 1 748 ? -15.684 -14.704 42.791 1.00 78.81 748 VAL A CA 1
ATOM 5809 C C . VAL A 1 748 ? -15.323 -13.887 44.042 1.00 78.81 748 VAL A C 1
ATOM 5811 O O . VAL A 1 748 ? -14.288 -14.120 44.678 1.00 78.81 748 VAL A O 1
ATOM 5814 N N . GLU A 1 749 ? -16.195 -12.953 44.440 1.00 75.88 749 GLU A N 1
ATOM 5815 C CA . GLU A 1 749 ? -16.032 -12.219 45.704 1.00 75.88 749 GLU A CA 1
ATOM 5816 C C . GLU A 1 749 ? -15.983 -13.170 46.914 1.00 75.88 749 GLU A C 1
ATOM 5818 O O . GLU A 1 749 ? -16.622 -14.225 46.941 1.00 75.88 749 GLU A O 1
ATOM 5823 N N . CYS A 1 750 ? -15.236 -12.783 47.953 1.00 76.00 750 CYS A N 1
ATOM 5824 C CA . CYS A 1 750 ? -15.173 -13.550 49.197 1.00 76.00 750 CYS A CA 1
ATOM 5825 C C . CYS A 1 750 ? -16.507 -13.425 49.957 1.00 76.00 750 CYS A C 1
ATOM 5827 O O . CYS A 1 750 ? -16.882 -12.345 50.412 1.00 76.00 750 CYS A O 1
ATOM 5829 N N . ASP A 1 751 ? -17.206 -14.545 50.154 1.00 77.50 751 ASP A N 1
ATOM 5830 C CA . ASP A 1 751 ? -18.517 -14.629 50.822 1.00 77.50 751 ASP A CA 1
ATOM 5831 C C . ASP A 1 751 ? -18.421 -14.963 52.328 1.00 77.50 751 ASP A C 1
ATOM 5833 O O . ASP A 1 751 ? -19.403 -15.314 52.986 1.00 77.50 751 ASP A O 1
ATOM 5837 N N . LYS A 1 752 ? -17.218 -14.873 52.901 1.00 86.00 752 LYS A N 1
ATOM 5838 C CA . LYS A 1 752 ? -16.879 -15.363 54.246 1.00 86.00 752 LYS A CA 1
ATOM 5839 C C . LYS A 1 752 ? -17.054 -14.302 55.344 1.00 86.00 752 LYS A C 1
ATOM 5841 O O . LYS A 1 752 ? -16.162 -14.100 56.170 1.00 86.00 752 LYS A O 1
ATOM 5846 N N . THR A 1 753 ? -18.205 -13.627 55.378 1.00 87.06 753 THR A N 1
ATOM 5847 C CA . THR A 1 753 ? -18.495 -12.572 56.370 1.00 87.06 753 THR A CA 1
ATOM 5848 C C . THR A 1 753 ? -18.849 -13.172 57.744 1.00 87.06 753 THR A C 1
ATOM 5850 O O . THR A 1 753 ? -19.770 -13.990 57.824 1.00 87.06 753 THR A O 1
ATOM 5853 N N . PRO A 1 754 ? -18.177 -12.773 58.843 1.00 86.94 754 PRO A N 1
ATOM 5854 C CA . PRO A 1 754 ? -18.536 -13.195 60.203 1.00 86.94 754 PRO A CA 1
ATOM 5855 C C . PRO A 1 754 ? -19.942 -12.739 60.615 1.00 86.94 754 PRO A C 1
ATOM 5857 O O . PRO A 1 754 ? -20.379 -11.654 60.229 1.00 86.94 754 PRO A O 1
ATOM 5860 N N . TYR A 1 755 ? -20.627 -13.511 61.463 1.00 86.69 755 TYR A N 1
ATOM 5861 C CA . TYR A 1 755 ? -21.956 -13.156 61.987 1.00 86.69 755 TYR A CA 1
ATOM 5862 C C . TYR A 1 755 ? -22.062 -13.372 63.508 1.00 86.69 755 TYR A C 1
ATOM 5864 O O . TYR A 1 755 ? -21.091 -13.763 64.153 1.00 86.69 755 TYR A O 1
ATOM 5872 N N . ASN A 1 756 ? -23.223 -13.058 64.103 1.00 88.56 756 ASN A N 1
ATOM 5873 C CA . ASN A 1 756 ? -23.471 -13.157 65.555 1.00 88.56 756 ASN A CA 1
ATOM 5874 C C . ASN A 1 756 ? -22.406 -12.447 66.410 1.00 88.56 756 ASN A C 1
ATOM 5876 O O . ASN A 1 756 ? -21.878 -12.985 67.387 1.00 88.56 756 ASN A O 1
ATOM 5880 N N . LEU A 1 757 ? -22.087 -11.211 66.029 1.00 90.75 757 LEU A N 1
ATOM 5881 C CA . LEU A 1 757 ? -21.100 -10.394 66.719 1.00 90.75 757 LEU A CA 1
ATOM 5882 C C . LEU A 1 757 ? -21.543 -10.152 68.168 1.00 90.75 757 LEU A C 1
ATOM 5884 O O . LEU A 1 757 ? -22.701 -9.840 68.447 1.00 90.75 757 LEU A O 1
ATOM 5888 N N . SER A 1 758 ? -20.621 -10.308 69.112 1.00 87.31 758 SER A N 1
ATOM 5889 C CA . SER A 1 758 ? -20.895 -10.064 70.525 1.00 87.31 758 SER A CA 1
ATOM 5890 C C . SER A 1 758 ? -19.689 -9.477 71.241 1.00 87.31 758 SER A C 1
ATOM 5892 O O . SER A 1 758 ? -18.534 -9.719 70.889 1.00 87.31 758 SER A O 1
ATOM 5894 N N . THR A 1 759 ? -19.969 -8.684 72.274 1.00 89.38 759 THR A N 1
ATOM 5895 C CA . THR A 1 759 ? -18.938 -7.989 73.045 1.00 89.38 759 THR A CA 1
ATOM 5896 C C . THR A 1 759 ? -19.097 -8.284 74.527 1.00 89.38 759 THR A C 1
ATOM 5898 O O . THR A 1 759 ? -20.187 -8.152 75.085 1.00 89.38 759 THR A O 1
ATOM 5901 N N . THR A 1 760 ? -18.004 -8.666 75.184 1.00 86.44 760 THR A N 1
ATOM 5902 C CA . THR A 1 760 ? -17.957 -8.874 76.639 1.00 86.44 760 THR A CA 1
ATOM 5903 C C . THR A 1 760 ? -16.755 -8.162 77.255 1.00 86.44 760 THR A C 1
ATOM 5905 O O . THR A 1 760 ? -15.777 -7.862 76.570 1.00 86.44 760 THR A O 1
ATOM 5908 N N . SER A 1 761 ? -16.809 -7.887 78.559 1.00 84.56 761 SER A N 1
ATOM 5909 C CA . SER A 1 761 ? -15.672 -7.383 79.336 1.00 84.56 761 SER A CA 1
ATOM 5910 C C . SER A 1 761 ? -15.372 -8.289 80.525 1.00 84.56 761 SER A C 1
ATOM 5912 O O . SER A 1 761 ? -16.239 -9.005 81.029 1.00 84.56 761 SER A O 1
ATOM 5914 N N . ASN A 1 762 ? -14.126 -8.258 80.992 1.00 81.25 762 ASN A N 1
ATOM 5915 C CA . ASN A 1 762 ? -13.759 -8.868 82.265 1.00 81.25 762 ASN A CA 1
ATOM 5916 C C . ASN A 1 762 ? -14.368 -8.107 83.457 1.00 81.25 762 ASN A C 1
ATOM 5918 O O . ASN A 1 762 ? -14.758 -6.946 83.349 1.00 81.25 762 ASN A O 1
ATOM 5922 N N . ALA A 1 763 ? -14.378 -8.748 84.629 1.00 73.88 763 ALA A N 1
ATOM 5923 C CA . ALA A 1 763 ? -14.955 -8.183 85.852 1.00 73.88 763 ALA A CA 1
ATOM 5924 C C . ALA A 1 763 ? -14.333 -6.838 86.288 1.00 73.88 763 ALA A C 1
ATOM 5926 O O . ALA A 1 763 ? -14.990 -6.060 86.970 1.00 73.88 763 ALA A O 1
ATOM 5927 N N . SER A 1 764 ? -13.087 -6.546 85.891 1.00 72.38 764 SER A N 1
ATOM 5928 C CA . SER A 1 764 ? -12.420 -5.270 86.181 1.00 72.38 764 SER A CA 1
ATOM 5929 C C . SER A 1 764 ? -12.702 -4.164 85.157 1.00 72.38 764 SER A C 1
ATOM 5931 O O . SER A 1 764 ? -12.174 -3.071 85.319 1.00 72.38 764 SER A O 1
ATOM 5933 N N . ASN A 1 765 ? -13.497 -4.420 84.108 1.00 78.50 765 ASN A N 1
ATOM 5934 C CA . ASN A 1 765 ? -13.816 -3.470 83.033 1.00 78.50 765 ASN A CA 1
ATOM 5935 C C . ASN A 1 765 ? -12.585 -2.808 82.386 1.00 78.50 765 ASN A C 1
ATOM 5937 O O . ASN A 1 765 ? -12.614 -1.634 82.031 1.00 78.50 765 ASN A O 1
ATOM 5941 N N . THR A 1 766 ? -11.507 -3.572 82.210 1.00 85.44 766 THR A N 1
ATOM 5942 C CA . THR A 1 766 ? -10.264 -3.113 81.557 1.00 85.44 766 THR A CA 1
ATOM 5943 C C . THR A 1 766 ? -9.983 -3.850 80.250 1.00 85.44 766 THR A C 1
ATOM 5945 O O . THR A 1 766 ? -8.896 -3.738 79.676 1.00 85.44 766 THR A O 1
ATOM 5948 N N . THR A 1 767 ? -10.945 -4.647 79.786 1.00 89.75 767 THR A N 1
ATOM 5949 C CA . THR A 1 767 ? -10.814 -5.480 78.592 1.00 89.75 767 THR A CA 1
ATOM 5950 C C . THR A 1 767 ? -12.097 -5.461 77.782 1.00 89.75 767 THR A C 1
ATOM 5952 O O . THR A 1 767 ? -13.189 -5.382 78.346 1.00 89.75 767 THR A O 1
ATOM 5955 N N . ILE A 1 768 ? -11.947 -5.575 76.468 1.00 92.00 768 ILE A N 1
ATOM 5956 C CA . ILE A 1 768 ? -13.038 -5.851 75.539 1.00 92.00 768 ILE A CA 1
ATOM 5957 C C . ILE A 1 768 ? -12.676 -7.136 74.800 1.00 92.00 768 ILE A C 1
ATOM 5959 O O . ILE A 1 768 ? -11.612 -7.213 74.183 1.00 92.00 768 ILE A O 1
ATOM 5963 N N . THR A 1 769 ? -13.546 -8.138 74.887 1.00 92.88 769 THR A N 1
ATOM 5964 C CA . THR A 1 769 ? -13.488 -9.366 74.090 1.00 92.88 769 THR A CA 1
ATOM 5965 C C . THR A 1 769 ? -14.572 -9.294 73.030 1.00 92.88 769 THR A C 1
ATOM 5967 O O . THR A 1 769 ? -15.762 -9.305 73.348 1.00 92.88 769 THR A O 1
ATOM 5970 N N . MET A 1 770 ? -14.132 -9.194 71.783 1.00 95.31 770 MET A N 1
ATOM 5971 C CA . MET A 1 770 ? -14.955 -9.158 70.579 1.00 95.31 770 MET A CA 1
ATOM 5972 C C . MET A 1 770 ? -15.054 -10.589 70.076 1.00 95.31 770 MET A C 1
ATOM 5974 O O . MET A 1 770 ? -14.015 -11.207 69.861 1.00 95.31 770 MET A O 1
ATOM 5978 N N . SER A 1 771 ? -16.259 -11.135 69.966 1.00 92.94 771 SER A N 1
ATOM 5979 C CA . SER A 1 771 ? -16.493 -12.522 69.548 1.00 92.94 771 SER A CA 1
ATOM 5980 C C . SER A 1 771 ? -17.443 -12.567 68.361 1.00 92.94 771 SER A C 1
ATOM 5982 O O . SER A 1 771 ? -18.284 -11.682 68.210 1.00 92.94 771 SER A O 1
ATOM 5984 N N . TRP A 1 772 ? -17.297 -13.585 67.524 1.00 93.88 772 TRP A N 1
ATOM 5985 C CA . TRP A 1 772 ? -18.079 -13.788 66.309 1.00 93.88 772 TRP A CA 1
ATOM 5986 C C . TRP A 1 772 ? -18.211 -15.281 66.016 1.00 93.88 772 TRP A C 1
ATOM 5988 O O . TRP A 1 772 ? -17.355 -16.076 66.410 1.00 93.88 772 TRP A O 1
ATOM 5998 N N . ASP A 1 773 ? -19.260 -15.649 65.289 1.00 89.00 773 ASP A N 1
ATOM 5999 C CA . ASP A 1 773 ? -19.383 -16.978 64.702 1.00 89.00 773 ASP A CA 1
ATOM 6000 C C . ASP A 1 773 ? -18.722 -16.994 63.311 1.00 89.00 773 ASP A C 1
ATOM 6002 O O . ASP A 1 773 ? -18.797 -15.998 62.573 1.00 89.00 773 ASP A O 1
ATOM 6006 N N . PRO A 1 774 ? -18.050 -18.100 62.937 1.00 83.81 774 PRO A N 1
ATOM 6007 C CA . PRO A 1 774 ? -17.488 -18.246 61.603 1.00 83.81 774 PRO A CA 1
ATOM 6008 C C . PRO A 1 774 ? -18.608 -18.342 60.556 1.00 83.81 774 PRO A C 1
ATOM 6010 O O . PRO A 1 774 ? -19.679 -18.857 60.876 1.00 83.81 774 PRO A O 1
ATOM 6013 N N . PRO A 1 775 ? -18.375 -17.907 59.307 1.00 83.62 775 PRO A N 1
ATOM 6014 C CA . PRO A 1 775 ? -19.383 -17.925 58.247 1.00 83.62 775 PRO A CA 1
ATOM 6015 C C . PRO A 1 775 ? -19.952 -19.328 57.988 1.00 83.62 775 PRO A C 1
ATOM 6017 O O . PRO A 1 775 ? -19.244 -20.333 58.067 1.00 83.62 775 PRO A O 1
ATOM 6020 N N . THR A 1 776 ? -21.228 -19.409 57.599 1.00 77.69 776 THR A N 1
ATOM 6021 C CA . THR A 1 776 ? -21.902 -20.696 57.329 1.00 77.69 776 THR A CA 1
ATOM 6022 C C . THR A 1 776 ? -21.333 -21.433 56.118 1.00 77.69 776 THR A C 1
ATOM 6024 O O . THR A 1 776 ? -21.468 -22.651 56.024 1.00 77.69 776 THR A O 1
ATOM 6027 N N . ASN A 1 777 ? -20.670 -20.712 55.210 1.00 77.56 777 ASN A N 1
ATOM 6028 C CA . ASN A 1 777 ? -20.118 -21.250 53.968 1.00 77.56 777 ASN A CA 1
ATOM 6029 C C . ASN A 1 777 ? -18.638 -21.661 54.105 1.00 77.56 777 ASN A C 1
ATOM 6031 O O . ASN A 1 777 ? -17.962 -21.836 53.093 1.00 77.56 777 ASN A O 1
ATOM 6035 N N . GLY A 1 778 ? -18.113 -21.792 55.329 1.00 80.81 778 GLY A N 1
ATOM 6036 C CA . GLY A 1 778 ? -16.725 -22.176 55.612 1.00 80.81 778 GLY A CA 1
ATOM 6037 C C . GLY A 1 778 ? -15.908 -21.066 56.277 1.00 80.81 778 GLY A C 1
ATOM 6038 O O . GLY A 1 778 ? -16.380 -19.945 56.453 1.00 80.81 778 GLY A O 1
ATOM 6039 N N . TYR A 1 779 ? -14.671 -21.384 56.663 1.00 82.44 779 TYR A N 1
ATOM 6040 C CA . TYR A 1 779 ? -13.752 -20.412 57.258 1.00 82.44 779 TYR A CA 1
ATOM 6041 C C . TYR A 1 779 ? -13.077 -19.553 56.168 1.00 82.44 779 TYR A C 1
ATOM 6043 O O . TYR A 1 779 ? -12.746 -20.098 55.115 1.00 82.44 779 TYR A O 1
ATOM 6051 N N . PRO A 1 780 ? -12.864 -18.242 56.395 1.00 86.50 780 PRO A N 1
ATOM 6052 C CA . PRO A 1 780 ? -11.915 -17.454 55.603 1.00 86.50 780 PRO A CA 1
ATOM 6053 C C . PRO A 1 780 ? -10.475 -17.882 55.918 1.00 86.50 780 PRO A C 1
ATOM 6055 O O . PRO A 1 780 ? -10.259 -18.584 56.900 1.00 86.50 780 PRO A O 1
ATOM 6058 N N . ASP A 1 781 ? -9.484 -17.419 55.158 1.00 84.06 781 ASP A N 1
ATOM 6059 C CA . ASP A 1 781 ? -8.064 -17.669 55.450 1.00 84.06 781 ASP A CA 1
ATOM 6060 C C . ASP A 1 781 ? -7.581 -16.871 56.676 1.00 84.06 781 ASP A C 1
ATOM 6062 O O . ASP A 1 781 ? -6.825 -17.378 57.512 1.00 84.06 781 ASP A O 1
ATOM 6066 N N . HIS A 1 782 ? -8.077 -15.642 56.844 1.00 87.00 782 HIS A N 1
ATOM 6067 C CA . HIS A 1 782 ? -7.864 -14.812 58.034 1.00 87.00 782 HIS A CA 1
ATOM 6068 C C . HIS A 1 782 ? -8.973 -13.752 58.199 1.00 87.00 782 HIS A C 1
ATOM 6070 O O . HIS A 1 782 ? -9.809 -13.556 57.317 1.00 87.00 782 HIS A O 1
ATOM 6076 N N . TYR A 1 783 ? -9.011 -13.064 59.344 1.00 89.56 783 TYR A N 1
ATOM 6077 C CA . TYR A 1 783 ? -9.911 -11.939 59.616 1.00 89.56 783 TYR A CA 1
ATOM 6078 C C . TYR A 1 783 ? -9.147 -10.629 59.814 1.00 89.56 783 TYR A C 1
ATOM 6080 O O . TYR A 1 783 ? -8.083 -10.596 60.442 1.00 89.56 783 TYR A O 1
ATOM 6088 N N . PHE A 1 784 ? -9.774 -9.536 59.378 1.00 90.75 784 PHE A N 1
ATOM 6089 C CA . PHE A 1 784 ? -9.394 -8.168 59.722 1.00 90.75 784 PHE A CA 1
ATOM 6090 C C . PHE A 1 784 ? -10.375 -7.617 60.754 1.00 90.75 784 PHE A C 1
ATOM 6092 O O . PHE A 1 784 ? -11.585 -7.670 60.534 1.00 90.75 784 PHE A O 1
ATOM 6099 N N . LEU A 1 785 ? -9.875 -7.059 61.855 1.00 93.62 785 LEU A N 1
ATOM 6100 C CA . LEU A 1 785 ? -10.697 -6.485 62.922 1.00 93.62 785 LEU A CA 1
ATOM 6101 C C . LEU A 1 785 ? -10.200 -5.091 63.288 1.00 93.62 785 LEU A C 1
ATOM 6103 O O . LEU A 1 785 ? -9.009 -4.898 63.526 1.00 93.62 785 LEU A O 1
ATOM 6107 N N . GLU A 1 786 ? -11.127 -4.147 63.418 1.00 94.94 786 GLU A N 1
ATOM 6108 C CA . GLU A 1 786 ? -10.857 -2.783 63.875 1.00 94.94 786 GLU A CA 1
ATOM 6109 C C . GLU A 1 786 ? -11.659 -2.478 65.140 1.00 94.94 786 GLU A C 1
ATOM 6111 O O . GLU A 1 786 ? -12.868 -2.691 65.170 1.00 94.94 786 GLU A O 1
ATOM 6116 N N . LEU A 1 787 ? -10.998 -1.942 66.167 1.00 95.81 787 LEU A N 1
ATOM 6117 C CA . LEU A 1 787 ? -11.592 -1.441 67.408 1.00 95.81 787 LEU A CA 1
ATOM 6118 C C . LEU A 1 787 ? -11.261 0.046 67.563 1.00 95.81 787 LEU A C 1
ATOM 6120 O O . LEU A 1 787 ? -10.094 0.425 67.555 1.00 95.81 787 LEU A O 1
ATOM 6124 N N . ASN A 1 788 ? -12.275 0.872 67.789 1.00 93.69 788 ASN A N 1
ATOM 6125 C CA . ASN A 1 788 ? -12.170 2.318 67.945 1.00 93.69 788 ASN A CA 1
ATOM 6126 C C . ASN A 1 788 ? -12.653 2.752 69.327 1.00 93.69 788 ASN A C 1
ATOM 6128 O O . ASN A 1 788 ? -13.755 2.394 69.747 1.00 93.69 788 ASN A O 1
ATOM 6132 N N . ASN A 1 789 ? -11.871 3.582 70.008 1.00 91.88 789 ASN A N 1
ATOM 6133 C CA . ASN A 1 789 ? -12.334 4.353 71.153 1.00 91.88 789 ASN A CA 1
ATOM 6134 C C . ASN A 1 789 ? -13.013 5.633 70.646 1.00 91.88 789 ASN A C 1
ATOM 6136 O O . ASN A 1 789 ? -12.360 6.508 70.082 1.00 91.88 789 ASN A O 1
ATOM 6140 N N . LEU A 1 790 ? -14.320 5.759 70.868 1.00 87.00 790 LEU A N 1
ATOM 6141 C CA . LEU A 1 790 ? -15.122 6.871 70.347 1.00 87.00 790 LEU A CA 1
ATOM 6142 C C . LEU A 1 790 ? -14.881 8.194 71.084 1.00 87.00 790 LEU A C 1
ATOM 6144 O O . LEU A 1 790 ? -15.290 9.246 70.607 1.00 87.00 790 LEU A O 1
ATOM 6148 N N . THR A 1 791 ? -14.243 8.156 72.254 1.00 81.81 791 THR A N 1
ATOM 6149 C CA . THR A 1 791 ? -13.933 9.350 73.047 1.00 81.81 791 THR A CA 1
ATOM 6150 C C . THR A 1 791 ? -12.563 9.919 72.699 1.00 81.81 791 THR A C 1
ATOM 6152 O O . THR A 1 791 ? -12.414 11.133 72.613 1.00 81.81 791 THR A O 1
ATOM 6155 N N . THR A 1 792 ? -11.557 9.062 72.510 1.00 86.50 792 THR A N 1
ATOM 6156 C CA . THR A 1 792 ? -10.183 9.500 72.207 1.00 86.50 792 THR A CA 1
ATOM 6157 C C . THR A 1 792 ? -9.850 9.471 70.718 1.00 86.50 792 THR A C 1
ATOM 6159 O O . THR A 1 792 ? -8.820 10.011 70.327 1.00 86.50 792 THR A O 1
ATOM 6162 N N . GLY A 1 793 ? -10.679 8.822 69.895 1.00 86.31 793 GLY A N 1
ATOM 6163 C CA . GLY A 1 793 ? -10.404 8.573 68.478 1.00 86.31 793 GLY A CA 1
ATOM 6164 C C . GLY A 1 793 ? -9.338 7.500 68.229 1.00 86.31 793 GLY A C 1
ATOM 6165 O O . GLY A 1 793 ? -8.911 7.319 67.096 1.00 86.31 793 GLY A O 1
ATOM 6166 N N . GLN A 1 794 ? -8.872 6.797 69.267 1.00 91.12 794 GLN A N 1
ATOM 6167 C CA . GLN A 1 794 ? -7.819 5.792 69.123 1.00 91.12 794 GLN A CA 1
ATOM 6168 C C . GLN A 1 794 ? -8.340 4.532 68.422 1.00 91.12 794 GLN A C 1
ATOM 6170 O O . GLN A 1 794 ? -9.316 3.938 68.882 1.00 91.12 794 GLN A O 1
ATOM 6175 N N . THR A 1 795 ? -7.636 4.084 67.381 1.00 92.25 795 THR A N 1
ATOM 6176 C CA . THR A 1 795 ? -7.948 2.863 66.624 1.00 92.25 795 THR A CA 1
ATOM 6177 C C . THR A 1 795 ? -6.890 1.786 66.849 1.00 92.25 795 THR A C 1
ATOM 6179 O O . THR A 1 795 ? -5.689 2.054 66.832 1.00 92.25 795 THR A O 1
ATOM 6182 N N . TRP A 1 796 ? -7.340 0.548 67.030 1.00 95.12 796 TRP A N 1
ATOM 6183 C CA . TRP A 1 796 ? -6.515 -0.654 66.987 1.00 95.12 796 TRP A CA 1
ATOM 6184 C C . TRP A 1 796 ? -7.009 -1.540 65.851 1.00 95.12 796 TRP A C 1
ATOM 6186 O O . TRP A 1 796 ? -8.184 -1.901 65.827 1.00 95.12 796 TRP A O 1
ATOM 6196 N N . ALA A 1 797 ? -6.109 -1.903 64.943 1.00 92.81 797 ALA A N 1
ATOM 6197 C CA . ALA A 1 797 ? -6.393 -2.800 63.834 1.00 92.81 797 ALA A CA 1
ATOM 6198 C C . ALA A 1 797 ? -5.559 -4.079 63.961 1.00 92.81 797 ALA A C 1
ATOM 6200 O O . ALA A 1 797 ? -4.376 -4.037 64.309 1.00 92.81 797 ALA A O 1
ATOM 6201 N N . TRP A 1 798 ? -6.184 -5.215 63.676 1.00 92.56 798 TRP A N 1
ATOM 6202 C CA . TRP A 1 798 ? -5.524 -6.501 63.504 1.00 92.56 798 TRP A CA 1
ATOM 6203 C C . TRP A 1 798 ? -5.815 -6.995 62.100 1.00 92.56 798 TRP A C 1
ATOM 6205 O O . TRP A 1 798 ? -6.975 -7.199 61.756 1.00 92.56 798 TRP A O 1
ATOM 6215 N N . ASN A 1 799 ? -4.755 -7.200 61.326 1.00 86.50 799 ASN A N 1
ATOM 6216 C CA . ASN A 1 799 ? -4.850 -7.453 59.890 1.00 86.50 799 ASN A CA 1
ATOM 6217 C C . ASN A 1 799 ? -4.606 -8.915 59.499 1.00 86.50 799 ASN A C 1
ATOM 6219 O O . ASN A 1 799 ? -4.551 -9.225 58.320 1.00 86.50 799 ASN A O 1
ATOM 6223 N N . ASP A 1 800 ? -4.422 -9.791 60.485 1.00 87.19 800 ASP A N 1
ATOM 6224 C CA . ASP A 1 800 ? -4.123 -11.204 60.263 1.00 87.19 800 ASP A CA 1
ATOM 6225 C C . ASP A 1 800 ? -4.529 -12.025 61.498 1.00 87.19 800 ASP A C 1
ATOM 6227 O O . ASP A 1 800 ? -3.717 -12.445 62.328 1.00 87.19 800 ASP A O 1
ATOM 6231 N N . ILE A 1 801 ? -5.837 -12.126 61.736 1.00 89.00 801 ILE A N 1
ATOM 6232 C CA . ILE A 1 801 ? -6.381 -13.015 62.767 1.00 89.00 801 ILE A CA 1
ATOM 6233 C C . ILE A 1 801 ? -6.677 -14.363 62.109 1.00 89.00 801 ILE A C 1
ATOM 6235 O O . ILE A 1 801 ? -7.460 -14.415 61.173 1.00 89.00 801 ILE A O 1
ATOM 6239 N N . SER A 1 802 ? -6.121 -15.457 62.634 1.00 87.88 802 SER A N 1
ATOM 6240 C CA . SER A 1 802 ? -6.345 -16.809 62.096 1.00 87.88 802 SER A CA 1
ATOM 6241 C C . SER A 1 802 ? -7.826 -17.133 61.846 1.00 87.88 802 SER A C 1
ATOM 6243 O O . SER A 1 802 ? -8.658 -16.915 62.734 1.00 87.88 802 SER A O 1
ATOM 6245 N N . ALA A 1 803 ? -8.100 -17.751 60.690 1.00 86.44 803 ALA A N 1
ATOM 6246 C CA . ALA A 1 803 ? -9.357 -18.369 60.254 1.00 86.44 803 ALA A CA 1
ATOM 6247 C C . ALA A 1 803 ? -10.201 -19.024 61.360 1.00 86.44 803 ALA A C 1
ATOM 6249 O O . ALA A 1 803 ? -11.420 -18.868 61.415 1.00 86.44 803 ALA A O 1
ATOM 6250 N N . TYR A 1 804 ? -9.547 -19.762 62.258 1.00 89.38 804 TYR A N 1
ATOM 6251 C CA . TYR A 1 804 ? -10.202 -20.588 63.276 1.00 89.38 804 TYR A CA 1
ATOM 6252 C C . TYR A 1 804 ? -10.500 -19.833 64.576 1.00 89.38 804 TYR A C 1
ATOM 6254 O O . TYR A 1 804 ? -11.040 -20.405 65.524 1.00 89.38 804 TYR A O 1
ATOM 6262 N N . SER A 1 805 ? -10.134 -18.552 64.647 1.00 91.19 805 SER A N 1
ATOM 6263 C CA . SER A 1 805 ? -10.451 -17.703 65.791 1.00 91.19 805 SER A CA 1
ATOM 6264 C C . SER A 1 805 ? -11.922 -17.301 65.747 1.00 91.19 805 SER A C 1
ATOM 6266 O O . SER A 1 805 ? -12.435 -16.912 64.702 1.00 91.19 805 SER A O 1
ATOM 6268 N N . ASN A 1 806 ? -12.578 -17.334 66.902 1.00 92.44 806 ASN A N 1
ATOM 6269 C CA . ASN A 1 806 ? -13.947 -16.845 67.099 1.00 92.44 806 ASN A CA 1
ATOM 6270 C C . ASN A 1 806 ? -14.006 -15.659 68.075 1.00 92.44 806 ASN A C 1
ATOM 6272 O O . ASN A 1 806 ? -15.081 -15.216 68.472 1.00 92.44 806 ASN A O 1
ATOM 6276 N N . SER A 1 807 ? -12.846 -15.181 68.533 1.00 93.81 807 SER A N 1
ATOM 6277 C CA . SER A 1 807 ? -12.756 -14.025 69.413 1.00 93.81 807 SER A CA 1
ATOM 6278 C C . SER A 1 807 ? -11.382 -13.359 69.382 1.00 93.81 807 SER A C 1
ATOM 6280 O O . SER A 1 807 ? -10.360 -13.973 69.069 1.00 93.81 807 SER A O 1
ATOM 6282 N N . LYS A 1 808 ? -11.355 -12.074 69.743 1.00 95.44 808 LYS A N 1
ATOM 6283 C CA . LYS A 1 808 ? -10.151 -11.274 69.963 1.00 95.44 808 LYS A CA 1
ATOM 6284 C C . LYS A 1 808 ? -10.343 -10.403 71.199 1.00 95.44 808 LYS A C 1
ATOM 6286 O O . LYS A 1 808 ? -11.330 -9.677 71.309 1.00 95.44 808 LYS A O 1
ATOM 6291 N N . THR A 1 809 ? -9.381 -10.433 72.117 1.00 94.31 809 THR A N 1
ATOM 6292 C CA . THR A 1 809 ? -9.421 -9.613 73.336 1.00 94.31 809 THR A CA 1
ATOM 6293 C C . THR A 1 809 ? -8.387 -8.498 73.286 1.00 94.31 809 THR A C 1
ATOM 6295 O O . THR A 1 809 ? -7.199 -8.745 73.072 1.00 94.31 809 THR A O 1
ATOM 6298 N N . LYS A 1 810 ? -8.824 -7.265 73.560 1.00 94.44 810 LYS A N 1
ATOM 6299 C CA . LYS A 1 810 ? -7.944 -6.127 73.830 1.00 94.44 810 LYS A CA 1
ATOM 6300 C C . LYS A 1 810 ? -7.890 -5.860 75.328 1.00 94.44 810 LYS A C 1
ATOM 6302 O O . LYS A 1 810 ? -8.911 -5.608 75.964 1.00 94.44 810 LYS A O 1
ATOM 6307 N N . PHE A 1 811 ? -6.677 -5.875 75.873 1.00 92.38 811 PHE A N 1
ATOM 6308 C CA . PHE A 1 811 ? -6.399 -5.574 77.277 1.00 92.38 811 PHE A CA 1
ATOM 6309 C C . PHE A 1 811 ? -5.939 -4.124 77.478 1.00 92.38 811 PHE A C 1
ATOM 6311 O O . PHE A 1 811 ? -5.393 -3.506 76.554 1.00 92.38 811 PHE A O 1
ATOM 6318 N N . GLY A 1 812 ? -6.114 -3.618 78.704 1.00 88.75 812 GLY A N 1
ATOM 6319 C CA . GLY A 1 812 ? -5.595 -2.322 79.153 1.00 88.75 812 GLY A CA 1
ATOM 6320 C C . GLY A 1 812 ? -6.429 -1.123 78.702 1.00 88.75 812 GLY A C 1
ATOM 6321 O O . GLY A 1 812 ? -5.873 -0.064 78.437 1.00 88.75 812 GLY A O 1
ATOM 6322 N N . LEU A 1 813 ? -7.740 -1.304 78.556 1.00 89.38 813 LEU A N 1
ATOM 6323 C CA . LEU A 1 813 ? -8.666 -0.263 78.120 1.00 89.38 813 LEU A CA 1
ATOM 6324 C C . LEU A 1 813 ? -9.190 0.557 79.305 1.00 89.38 813 LEU A C 1
ATOM 6326 O O . LEU A 1 813 ? -9.356 0.035 80.408 1.00 89.38 813 LEU A O 1
ATOM 6330 N N . THR A 1 814 ? -9.468 1.837 79.067 1.00 86.69 814 THR A N 1
ATOM 6331 C CA . THR A 1 814 ? -10.141 2.731 80.019 1.00 86.69 814 THR A CA 1
ATOM 6332 C C . THR A 1 814 ? -11.654 2.693 79.818 1.00 86.69 814 THR A C 1
ATOM 6334 O O . THR A 1 814 ? -12.142 2.337 78.743 1.00 86.69 814 THR A O 1
ATOM 6337 N N . THR A 1 815 ? -12.419 3.073 80.841 1.00 82.50 815 THR A N 1
ATOM 6338 C CA . THR A 1 815 ? -13.881 3.155 80.738 1.00 82.50 815 THR A CA 1
ATOM 6339 C C . THR A 1 815 ? -14.296 4.194 79.699 1.00 82.50 815 THR A C 1
ATOM 6341 O O . THR A 1 815 ? -13.752 5.298 79.692 1.00 82.50 815 THR A O 1
ATOM 6344 N N . GLY A 1 816 ? -15.257 3.863 78.843 1.00 83.12 816 GLY A N 1
ATOM 6345 C CA . GLY A 1 816 ? -15.640 4.708 77.713 1.00 83.12 816 GLY A CA 1
ATOM 6346 C C . GLY A 1 816 ? -16.447 3.957 76.658 1.00 83.12 816 GLY A C 1
ATOM 6347 O O . GLY A 1 816 ? -16.740 2.770 76.813 1.00 83.12 816 GLY A O 1
ATOM 6348 N N . ASN A 1 817 ? -16.813 4.661 75.588 1.00 88.00 817 ASN A N 1
ATOM 6349 C CA . ASN A 1 817 ? -17.560 4.094 74.468 1.00 88.00 817 ASN A CA 1
ATOM 6350 C C . ASN A 1 817 ? -16.603 3.603 73.383 1.00 88.00 817 ASN A C 1
ATOM 6352 O O . ASN A 1 817 ? -15.714 4.335 72.948 1.00 88.00 817 ASN A O 1
ATOM 6356 N N . TYR A 1 818 ? -16.828 2.382 72.921 1.00 90.19 818 TYR A N 1
ATOM 6357 C CA . TYR A 1 818 ? -16.048 1.744 71.876 1.00 90.19 818 TYR A CA 1
ATOM 6358 C C . TYR A 1 818 ? -16.961 1.298 70.739 1.00 90.19 818 TYR A C 1
ATOM 6360 O O . TYR A 1 818 ? -18.136 0.999 70.959 1.00 90.19 818 TYR A O 1
ATOM 6368 N N . SER A 1 819 ? -16.407 1.242 69.533 1.00 91.38 819 SER A N 1
ATOM 6369 C CA . SER A 1 819 ? -17.026 0.560 68.399 1.00 91.38 819 SER A CA 1
ATOM 6370 C C . SER A 1 819 ? -16.031 -0.395 67.767 1.00 91.38 819 SER A C 1
ATOM 6372 O O . SER A 1 819 ? -14.837 -0.104 67.760 1.00 91.38 819 SER A O 1
ATOM 6374 N N . TRP A 1 820 ? -16.488 -1.518 67.237 1.00 93.88 820 TRP A N 1
ATOM 6375 C CA . TRP A 1 820 ? -15.631 -2.406 66.464 1.00 93.88 820 TRP A CA 1
ATOM 6376 C C . TRP A 1 820 ? -16.372 -3.007 65.280 1.00 93.88 820 TRP A C 1
ATOM 6378 O O . TRP A 1 820 ? -17.599 -3.008 65.236 1.00 93.88 820 TRP A O 1
ATOM 6388 N N . ARG A 1 821 ? -15.608 -3.483 64.305 1.00 93.50 821 ARG A N 1
ATOM 6389 C CA . ARG A 1 821 ? -16.104 -4.174 63.114 1.00 93.50 821 ARG A CA 1
ATOM 6390 C C . ARG A 1 821 ? -15.080 -5.201 62.658 1.00 93.50 821 ARG A C 1
ATOM 6392 O O . ARG A 1 821 ? -13.893 -5.078 62.971 1.00 93.50 821 ARG A O 1
ATOM 6399 N N . ILE A 1 822 ? -15.534 -6.204 61.922 1.00 93.00 822 ILE A N 1
ATOM 6400 C CA . ILE A 1 822 ? -14.699 -7.301 61.432 1.00 93.00 822 ILE A CA 1
ATOM 6401 C C . ILE A 1 822 ? -15.062 -7.631 59.983 1.00 93.00 822 ILE A C 1
ATOM 6403 O O . ILE A 1 822 ? -16.167 -7.339 59.538 1.00 93.00 822 ILE A O 1
ATOM 6407 N N . ARG A 1 823 ? -14.134 -8.226 59.239 1.00 89.31 823 ARG A N 1
ATOM 6408 C CA . ARG A 1 823 ? -14.374 -8.856 57.935 1.00 89.31 823 ARG A CA 1
ATOM 6409 C C . ARG A 1 823 ? -13.532 -10.115 57.787 1.00 89.31 823 ARG A C 1
ATOM 6411 O O . ARG A 1 823 ? -12.467 -10.209 58.401 1.00 89.31 823 ARG A O 1
ATOM 6418 N N . GLY A 1 824 ? -14.009 -11.065 56.989 1.00 87.88 824 GLY A N 1
ATOM 6419 C CA . GLY A 1 824 ? -13.221 -12.229 56.579 1.00 87.88 824 GLY A CA 1
ATOM 6420 C C . GLY A 1 824 ? -12.408 -11.919 55.330 1.00 87.88 824 GLY A C 1
ATOM 6421 O O . GLY A 1 824 ? -12.777 -11.023 54.578 1.00 87.88 824 GLY A O 1
ATOM 6422 N N . ALA A 1 825 ? -11.315 -12.638 55.108 1.00 83.62 825 ALA A N 1
ATOM 6423 C CA . ALA A 1 825 ? -10.561 -12.591 53.867 1.00 83.62 825 ALA A CA 1
ATOM 6424 C C . ALA A 1 825 ? -10.178 -13.981 53.389 1.00 83.62 825 ALA A C 1
ATOM 6426 O O . ALA A 1 825 ? -9.690 -14.811 54.151 1.00 83.62 825 ALA A O 1
ATOM 6427 N N . CYS A 1 826 ? -10.430 -14.202 52.115 1.00 78.38 826 CYS A N 1
ATOM 6428 C CA . CYS A 1 826 ? -9.995 -15.343 51.350 1.00 78.38 826 CYS A CA 1
ATOM 6429 C C . CYS A 1 826 ? -8.674 -14.884 50.687 1.00 78.38 826 CYS A C 1
ATOM 6431 O O . CYS A 1 826 ? -8.609 -13.748 50.245 1.00 78.38 826 CYS A O 1
ATOM 6433 N N . GLY A 1 827 ? -7.588 -15.651 50.665 1.00 69.44 827 GLY A N 1
ATOM 6434 C CA . GLY A 1 827 ? -6.299 -15.280 50.060 1.00 69.44 827 GLY A CA 1
ATOM 6435 C C . GLY A 1 827 ? -5.130 -15.112 51.037 1.00 69.44 827 GLY A C 1
ATOM 6436 O O . GLY A 1 827 ? -5.297 -14.866 52.232 1.00 69.44 827 GLY A O 1
ATOM 6437 N N . SER A 1 828 ? -3.909 -15.244 50.507 1.00 59.09 828 SER A N 1
ATOM 6438 C CA . SER A 1 828 ? -2.658 -15.290 51.279 1.00 59.09 828 SER A CA 1
ATOM 6439 C C . SER A 1 828 ? -2.018 -13.927 51.579 1.00 59.09 828 SER A C 1
ATOM 6441 O O . SER A 1 828 ? -1.192 -13.859 52.484 1.00 59.09 828 SER A O 1
ATOM 6443 N N . ASN A 1 829 ? -2.384 -12.849 50.869 1.00 54.25 829 ASN A N 1
ATOM 6444 C CA . ASN A 1 829 ? -1.762 -11.522 50.997 1.00 54.25 829 ASN A CA 1
ATOM 6445 C C . ASN A 1 829 ? -2.807 -10.383 51.003 1.00 54.25 829 ASN A C 1
ATOM 6447 O O . ASN A 1 829 ? -3.197 -9.902 49.954 1.00 54.25 829 ASN A O 1
ATOM 6451 N N . GLY A 1 830 ? -3.217 -9.907 52.184 1.00 54.59 830 GLY A N 1
ATOM 6452 C CA . GLY A 1 830 ? -3.677 -8.525 52.419 1.00 54.59 830 GLY A CA 1
ATOM 6453 C C . GLY A 1 830 ? -4.876 -7.956 51.627 1.00 54.59 830 GLY A C 1
ATOM 6454 O O . GLY A 1 830 ? -4.725 -7.412 50.548 1.00 54.59 830 GLY A O 1
ATOM 6455 N N . THR A 1 831 ? -6.031 -7.833 52.291 1.00 55.16 831 THR A N 1
ATOM 6456 C CA . THR A 1 831 ? -7.179 -6.919 52.026 1.00 55.16 831 THR A CA 1
ATOM 6457 C C . THR A 1 831 ? -7.916 -6.944 50.679 1.00 55.16 831 THR A C 1
ATOM 6459 O O . THR A 1 831 ? -9.071 -6.517 50.668 1.00 55.16 831 THR A O 1
ATOM 6462 N N . SER A 1 832 ? -7.317 -7.405 49.583 1.00 55.41 832 SER A N 1
ATOM 6463 C CA . SER A 1 832 ? -7.885 -7.345 48.227 1.00 55.41 832 SER A CA 1
ATOM 6464 C C . SER A 1 832 ? -8.967 -8.395 47.965 1.00 55.41 832 SER A C 1
ATOM 6466 O O . SER A 1 832 ? -9.822 -8.192 47.106 1.00 55.41 832 SER A O 1
ATOM 6468 N N . TRP A 1 833 ? -9.004 -9.455 48.776 1.00 69.19 833 TRP A N 1
ATOM 6469 C CA . TRP A 1 833 ? -10.034 -10.497 48.740 1.00 69.19 833 TRP A CA 1
ATOM 6470 C C . TRP A 1 833 ? -10.711 -10.656 50.121 1.00 69.19 833 TRP A C 1
ATOM 6472 O O . TRP A 1 833 ? -10.908 -11.745 50.658 1.00 69.19 833 TRP A O 1
ATOM 6482 N N . ALA A 1 834 ? -11.065 -9.513 50.729 1.00 72.81 834 ALA A N 1
ATOM 6483 C CA . ALA A 1 834 ? -11.791 -9.430 51.997 1.00 72.81 834 ALA A CA 1
ATOM 6484 C C . ALA A 1 834 ? -13.267 -9.059 51.803 1.00 72.81 834 ALA A C 1
ATOM 6486 O O . ALA A 1 834 ? -13.600 -8.221 50.970 1.00 72.81 834 ALA A O 1
ATOM 6487 N N . THR A 1 835 ? -14.151 -9.624 52.625 1.00 81.69 835 THR A N 1
ATOM 6488 C CA . THR A 1 835 ? -15.566 -9.245 52.663 1.00 81.69 835 THR A CA 1
ATOM 6489 C C . THR A 1 835 ? -15.712 -7.764 53.035 1.00 81.69 835 THR A C 1
ATOM 6491 O O . THR A 1 835 ? -14.820 -7.192 53.678 1.00 81.69 835 THR A O 1
ATOM 6494 N N . PRO A 1 836 ? -16.849 -7.112 52.739 1.00 82.44 836 PRO A N 1
ATOM 6495 C CA . PRO A 1 836 ? -17.180 -5.852 53.389 1.00 82.44 836 PRO A CA 1
ATOM 6496 C C . PRO A 1 836 ? -17.058 -5.981 54.913 1.00 82.44 836 PRO A C 1
ATOM 6498 O O . PRO A 1 836 ? -17.312 -7.047 55.487 1.00 82.44 836 PRO A O 1
ATOM 6501 N N . PHE A 1 837 ? -16.659 -4.895 55.579 1.00 86.12 837 PHE A N 1
ATOM 6502 C CA . PHE A 1 837 ? -16.725 -4.855 57.036 1.00 86.12 837 PHE A CA 1
ATOM 6503 C C . PHE A 1 837 ? -18.172 -5.005 57.501 1.00 86.12 837 PHE A C 1
ATOM 6505 O O . PHE A 1 837 ? -19.087 -4.413 56.927 1.00 86.12 837 PHE A O 1
ATOM 6512 N N . THR A 1 838 ? -18.365 -5.752 58.586 1.00 88.19 838 THR A N 1
ATOM 6513 C CA . THR A 1 838 ? -19.643 -5.798 59.291 1.00 88.19 838 THR A CA 1
ATOM 6514 C C . THR A 1 838 ? -20.062 -4.402 59.755 1.00 88.19 838 THR A C 1
ATOM 6516 O O . THR A 1 838 ? -19.240 -3.488 59.890 1.00 88.19 838 THR A O 1
ATOM 6519 N N . ALA A 1 839 ? -21.349 -4.248 60.076 1.00 84.81 839 ALA A N 1
ATOM 6520 C CA . ALA A 1 839 ? -21.820 -3.078 60.809 1.00 84.81 839 ALA A CA 1
ATOM 6521 C C . ALA A 1 839 ? -21.022 -2.888 62.114 1.00 84.81 839 ALA A C 1
ATOM 6523 O O . ALA A 1 839 ? -20.477 -3.844 62.675 1.00 84.81 839 ALA A O 1
ATOM 6524 N N . TYR A 1 840 ? -20.951 -1.641 62.585 1.00 85.56 840 TYR A N 1
ATOM 6525 C CA . TYR A 1 840 ? -20.292 -1.328 63.848 1.00 85.56 840 TYR A CA 1
ATOM 6526 C C . TYR A 1 840 ? -21.056 -1.932 65.027 1.00 85.56 840 TYR A C 1
ATOM 6528 O O . TYR A 1 840 ? -22.231 -1.631 65.237 1.00 85.56 840 TYR A O 1
ATOM 6536 N N . GLU A 1 841 ? -20.347 -2.698 65.846 1.00 88.62 841 GLU A N 1
ATOM 6537 C CA . GLU A 1 841 ? -20.793 -3.115 67.167 1.00 88.62 841 GLU A CA 1
ATOM 6538 C C . GLU A 1 841 ? -20.340 -2.104 68.211 1.00 88.62 841 GLU A C 1
ATOM 6540 O O . GLU A 1 841 ? -19.148 -1.817 68.340 1.00 88.62 841 GLU A O 1
ATOM 6545 N N . TYR A 1 842 ? -21.290 -1.572 68.976 1.00 85.12 842 TYR A N 1
ATOM 6546 C CA . TYR A 1 842 ? -21.031 -0.556 69.991 1.00 85.12 842 TYR A CA 1
ATOM 6547 C C . TYR A 1 842 ? -21.028 -1.166 71.391 1.00 85.12 842 TYR A C 1
ATOM 6549 O O . TYR A 1 842 ? -21.912 -1.940 71.755 1.00 85.12 842 TYR A O 1
ATOM 6557 N N . TYR A 1 843 ? -20.055 -0.775 72.213 1.00 83.56 843 TYR A N 1
ATOM 6558 C CA . TYR A 1 843 ? -19.956 -1.244 73.592 1.00 83.56 843 TYR A CA 1
ATOM 6559 C C . TYR A 1 843 ? -19.449 -0.154 74.535 1.00 83.56 843 TYR A C 1
ATOM 6561 O O . TYR A 1 843 ? -18.429 0.487 74.279 1.00 83.56 843 TYR A O 1
ATOM 6569 N N . THR A 1 844 ? -20.131 0.024 75.667 1.00 81.69 844 THR A N 1
ATOM 6570 C CA . THR A 1 844 ? -19.706 0.946 76.726 1.00 81.69 844 THR A CA 1
ATOM 6571 C C . THR A 1 844 ? -19.001 0.181 77.841 1.00 81.69 844 THR A C 1
ATOM 6573 O O . THR A 1 844 ? -19.631 -0.484 78.665 1.00 81.69 844 THR A O 1
ATOM 6576 N N . LEU A 1 845 ? -17.679 0.317 77.908 1.00 80.56 845 LEU A N 1
ATOM 6577 C CA . LEU A 1 845 ? -16.855 -0.302 78.938 1.00 80.56 845 LEU A CA 1
ATOM 6578 C C . LEU A 1 845 ? -16.954 0.497 80.247 1.00 80.56 845 LEU A C 1
ATOM 6580 O O . LEU A 1 845 ? -16.650 1.688 80.271 1.00 80.56 845 LEU A O 1
ATOM 6584 N N . GLY A 1 846 ? -17.346 -0.154 81.346 1.00 65.75 846 GLY A N 1
ATOM 6585 C CA . GLY A 1 846 ? -17.378 0.466 82.678 1.00 65.75 846 GLY A CA 1
ATOM 6586 C C . GLY A 1 846 ? -18.714 1.065 83.117 1.00 65.75 846 GLY A C 1
ATOM 6587 O O . GLY A 1 846 ? -18.777 1.653 84.194 1.00 65.75 846 GLY A O 1
ATOM 6588 N N . THR A 1 847 ? -19.794 0.891 82.351 1.00 49.28 847 THR A N 1
ATOM 6589 C CA . THR A 1 847 ? -21.137 1.115 82.901 1.00 49.28 847 THR A CA 1
ATOM 6590 C C . THR A 1 847 ? -21.573 -0.124 83.671 1.00 49.28 847 THR A C 1
ATOM 6592 O O . THR A 1 847 ? -21.421 -1.255 83.206 1.00 49.28 847 THR A O 1
ATOM 6595 N N . ASN A 1 848 ? -22.101 0.076 84.879 1.00 41.97 848 ASN A N 1
ATOM 6596 C CA . ASN A 1 848 ? -22.836 -0.974 85.568 1.00 41.97 848 ASN A CA 1
ATOM 6597 C C . ASN A 1 848 ? -23.965 -1.421 84.642 1.00 41.97 848 ASN A C 1
ATOM 6599 O O . ASN A 1 848 ? -24.939 -0.698 84.441 1.00 41.97 848 ASN A O 1
ATOM 6603 N N . ARG A 1 849 ? -23.828 -2.620 84.083 1.00 37.56 849 ARG A N 1
ATOM 6604 C CA . ARG A 1 849 ? -24.927 -3.352 83.471 1.00 37.56 849 ARG A CA 1
ATOM 6605 C C . ARG A 1 849 ? -26.007 -3.447 84.550 1.00 37.56 849 ARG A C 1
ATOM 6607 O O . ARG A 1 849 ? -25.814 -4.155 85.537 1.00 37.56 849 ARG A O 1
ATOM 6614 N N . ILE A 1 850 ? -27.098 -2.690 84.423 1.00 37.19 850 ILE A N 1
ATOM 6615 C CA . ILE A 1 850 ? -28.255 -2.822 85.315 1.00 37.19 850 ILE A CA 1
ATOM 6616 C C . ILE A 1 850 ? -28.880 -4.188 85.013 1.00 37.19 850 ILE A C 1
ATOM 6618 O O . ILE A 1 850 ? -29.761 -4.344 84.174 1.00 37.19 850 ILE A O 1
ATOM 6622 N N . ALA A 1 851 ? -28.358 -5.214 85.678 1.00 41.12 851 ALA A N 1
ATOM 6623 C CA . ALA A 1 851 ? -28.983 -6.511 85.831 1.00 41.12 851 ALA A CA 1
ATOM 6624 C C . ALA A 1 851 ? -30.062 -6.375 86.911 1.00 41.12 851 ALA A C 1
ATOM 6626 O O . ALA A 1 851 ? -29.797 -6.610 88.085 1.00 41.12 851 ALA A O 1
ATOM 6627 N N . ASN A 1 852 ? -31.230 -5.880 86.497 1.00 42.41 852 ASN A N 1
ATOM 6628 C CA . ASN A 1 852 ? -32.557 -5.980 87.119 1.00 42.41 852 ASN A CA 1
ATOM 6629 C C . ASN A 1 852 ? -33.325 -4.716 86.755 1.00 42.41 852 ASN A C 1
ATOM 6631 O O . ASN A 1 852 ? -32.924 -3.668 87.236 1.00 42.41 852 ASN A O 1
ATOM 6635 N N . GLN A 1 853 ? -34.430 -4.819 86.007 1.00 51.00 853 GLN A N 1
ATOM 6636 C CA . GLN A 1 853 ? -35.722 -4.255 86.421 1.00 51.00 853 GLN A CA 1
ATOM 6637 C C . GLN A 1 853 ? -36.882 -4.936 85.677 1.00 51.00 853 GLN A C 1
ATOM 6639 O O . GLN A 1 853 ? -36.786 -5.308 84.511 1.00 51.00 853 GLN A O 1
ATOM 6644 N N . ASN A 1 854 ? -37.964 -5.120 86.427 1.00 64.25 854 ASN A N 1
ATOM 6645 C CA . ASN A 1 854 ? -39.188 -5.847 86.122 1.00 64.25 854 ASN A CA 1
ATOM 6646 C C . ASN A 1 854 ? -40.011 -5.177 85.009 1.00 64.25 854 ASN A C 1
ATOM 6648 O O . ASN A 1 854 ? -41.017 -4.532 85.303 1.00 64.25 854 ASN A O 1
ATOM 6652 N N . TYR A 1 855 ? -39.609 -5.319 83.746 1.00 71.69 855 TYR A N 1
ATOM 6653 C CA . TYR A 1 855 ? -40.444 -4.909 82.618 1.00 71.69 855 TYR A CA 1
ATOM 6654 C C . TYR A 1 855 ? -40.899 -6.112 81.792 1.00 71.69 855 TYR A C 1
ATOM 6656 O O . TYR A 1 855 ? -40.190 -7.106 81.642 1.00 71.69 855 TYR A O 1
ATOM 6664 N N . VAL A 1 856 ? -42.111 -6.023 81.250 1.00 78.81 856 VAL A N 1
ATOM 6665 C CA . VAL A 1 856 ? -42.664 -7.019 80.324 1.00 78.81 856 VAL A CA 1
ATOM 6666 C C . VAL A 1 856 ? -42.922 -6.310 79.014 1.00 78.81 856 VAL A C 1
ATOM 6668 O O . VAL A 1 856 ? -43.720 -5.383 79.004 1.00 78.81 856 VAL A O 1
ATOM 6671 N N . PHE A 1 857 ? -42.277 -6.737 77.926 1.00 86.62 857 PHE A N 1
ATOM 6672 C CA . PHE A 1 857 ? -42.540 -6.227 76.579 1.00 86.62 857 PHE A CA 1
ATOM 6673 C C . PHE A 1 857 ? -42.907 -7.376 75.639 1.00 86.62 857 PHE A C 1
ATOM 6675 O O . PHE A 1 857 ? -42.036 -8.103 75.158 1.00 86.62 857 PHE A O 1
ATOM 6682 N N . ASN A 1 858 ? -44.203 -7.561 75.393 1.00 84.81 858 ASN A N 1
ATOM 6683 C CA . ASN A 1 8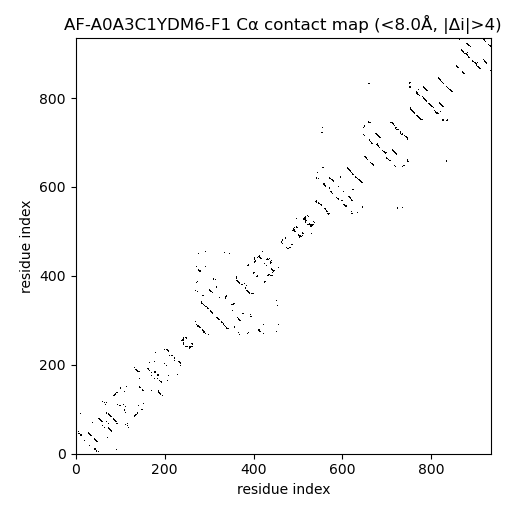58 ? -44.748 -8.671 74.615 1.00 84.81 858 ASN A CA 1
ATOM 6684 C C . ASN A 1 858 ? -45.512 -8.171 73.390 1.00 84.81 858 ASN A C 1
ATOM 6686 O O . ASN A 1 858 ? -46.284 -7.219 73.478 1.00 84.81 858 ASN A O 1
ATOM 6690 N N . ILE A 1 859 ? -45.324 -8.872 72.273 1.00 88.19 859 ILE A N 1
ATOM 6691 C CA . ILE A 1 859 ? -46.018 -8.644 71.005 1.00 88.19 859 ILE A CA 1
ATOM 6692 C C . ILE A 1 859 ? -46.626 -9.980 70.609 1.00 88.19 859 ILE A C 1
ATOM 6694 O O . ILE A 1 859 ? -45.894 -10.967 70.512 1.00 88.19 859 ILE A O 1
ATOM 6698 N N . TYR A 1 860 ? -47.946 -10.041 70.449 1.00 81.81 860 TYR A N 1
ATOM 6699 C CA . TYR A 1 860 ? -48.611 -11.295 70.105 1.00 81.81 860 TYR A CA 1
ATOM 6700 C C . TYR A 1 860 ? -49.925 -11.089 69.324 1.00 81.81 860 TYR A C 1
ATOM 6702 O O . TYR A 1 860 ? -50.696 -10.175 69.645 1.00 81.81 860 TYR A O 1
ATOM 6710 N N . PRO A 1 861 ? -50.217 -11.961 68.339 1.00 81.00 861 PRO A N 1
ATOM 6711 C CA . PRO A 1 861 ? -49.320 -13.001 67.821 1.00 81.00 861 PRO A CA 1
ATOM 6712 C C . PRO A 1 861 ? -48.130 -12.388 67.055 1.00 81.00 861 PRO A C 1
ATOM 6714 O O . PRO A 1 861 ? -48.267 -11.342 66.429 1.00 81.00 861 PRO A O 1
ATOM 6717 N N . ASN A 1 862 ? -46.952 -13.006 67.169 1.00 81.69 862 ASN A N 1
ATOM 6718 C CA . ASN A 1 862 ? -45.772 -12.699 66.359 1.00 81.69 862 ASN A CA 1
ATOM 6719 C C . ASN A 1 862 ? -45.147 -14.042 65.945 1.00 81.69 862 ASN A C 1
ATOM 6721 O O . ASN A 1 862 ? -44.567 -14.706 66.808 1.00 81.69 862 ASN A O 1
ATOM 6725 N N . PRO A 1 863 ? -45.314 -14.486 64.691 1.00 81.81 863 PRO A N 1
ATOM 6726 C CA . PRO A 1 863 ? -45.781 -13.701 63.544 1.00 81.81 863 PRO A CA 1
ATOM 6727 C C . PRO A 1 863 ? -47.252 -13.258 63.586 1.00 81.81 863 PRO A C 1
ATOM 6729 O O . PRO A 1 863 ? -48.091 -13.948 64.163 1.00 81.81 863 PRO A O 1
ATOM 6732 N N . SER A 1 864 ? -47.560 -12.101 62.995 1.00 84.00 864 SER A N 1
ATOM 6733 C CA . SER A 1 864 ? -48.896 -11.491 62.989 1.00 84.00 864 SER A CA 1
ATOM 6734 C C . SER A 1 864 ? -49.526 -11.517 61.597 1.00 84.00 864 SER A C 1
ATOM 6736 O O . SER A 1 864 ? -48.869 -11.191 60.613 1.00 84.00 864 SER A O 1
ATOM 6738 N N . GLN A 1 865 ? -50.832 -11.791 61.529 1.00 85.56 865 GLN A N 1
ATOM 6739 C CA . GLN A 1 865 ? -51.669 -11.528 60.349 1.00 85.56 865 GLN A CA 1
ATOM 6740 C C . GLN A 1 865 ? -52.089 -10.049 60.310 1.00 85.56 865 GLN A C 1
ATOM 6742 O O . GLN A 1 865 ? -53.275 -9.718 60.342 1.00 85.56 865 GLN A O 1
ATOM 6747 N N . LYS A 1 866 ? -51.101 -9.147 60.349 1.00 84.06 866 LYS A N 1
ATOM 6748 C CA . LYS A 1 866 ? -51.242 -7.676 60.287 1.00 84.06 866 LYS A CA 1
ATOM 6749 C C . LYS A 1 866 ? -51.981 -6.990 61.438 1.00 84.06 866 LYS A C 1
ATOM 6751 O O . LYS A 1 866 ? -51.950 -5.766 61.531 1.00 84.06 866 LYS A O 1
ATOM 6756 N N . VAL A 1 867 ? -52.583 -7.749 62.348 1.00 88.19 867 VAL A N 1
ATOM 6757 C CA . VAL A 1 867 ? -53.209 -7.242 63.571 1.00 88.19 867 VAL A CA 1
ATOM 6758 C C . VAL A 1 867 ? -52.629 -7.957 64.787 1.00 88.19 867 VAL A C 1
ATOM 6760 O O . VAL A 1 867 ? -52.639 -9.187 64.873 1.00 88.19 867 VAL A O 1
ATOM 6763 N N . PHE A 1 868 ? -52.109 -7.192 65.745 1.00 91.12 868 PHE A N 1
ATOM 6764 C CA . PHE A 1 868 ? -51.419 -7.724 66.923 1.00 91.12 868 PHE A CA 1
ATOM 6765 C C . PHE A 1 868 ? -51.612 -6.827 68.144 1.00 91.12 868 PHE A C 1
ATOM 6767 O O . PHE A 1 868 ? -52.058 -5.684 68.052 1.00 91.12 868 PHE A O 1
ATOM 6774 N N . ASN A 1 869 ? -51.279 -7.363 69.314 1.00 87.69 869 ASN A N 1
ATOM 6775 C CA . ASN A 1 869 ? -51.311 -6.632 70.572 1.00 87.69 869 ASN A CA 1
ATOM 6776 C C . ASN A 1 869 ? -49.890 -6.342 71.042 1.00 87.69 869 ASN A C 1
ATOM 6778 O O . ASN A 1 869 ? -49.039 -7.233 71.031 1.00 87.69 869 ASN A O 1
ATOM 6782 N N . VAL A 1 870 ? -49.667 -5.119 71.514 1.00 91.19 870 VAL A N 1
ATOM 6783 C CA . VAL A 1 870 ? -48.441 -4.701 72.195 1.00 91.19 870 VAL A CA 1
ATOM 6784 C C . VAL A 1 870 ? -48.763 -4.512 73.668 1.00 91.19 870 VAL A C 1
ATOM 6786 O O . VAL A 1 870 ? -49.669 -3.757 74.013 1.00 91.19 870 VAL A O 1
ATOM 6789 N N . ASN A 1 871 ? -48.025 -5.206 74.532 1.00 86.81 871 ASN A N 1
ATOM 6790 C CA . ASN A 1 871 ? -48.123 -5.075 75.980 1.00 86.81 871 ASN A CA 1
ATOM 6791 C C . ASN A 1 871 ? -46.751 -4.715 76.559 1.00 86.81 871 ASN A C 1
ATOM 6793 O O . ASN A 1 871 ? -45.860 -5.566 76.589 1.00 86.81 871 ASN A O 1
ATOM 6797 N N . LEU A 1 872 ? -46.605 -3.475 77.025 1.00 88.00 872 LEU A N 1
ATOM 6798 C CA . LEU A 1 872 ? -45.489 -3.014 77.843 1.00 88.00 872 LEU A CA 1
ATOM 6799 C C . LEU A 1 872 ? -45.968 -2.806 79.284 1.00 88.00 872 LEU A C 1
ATOM 6801 O O . LEU A 1 872 ? -47.022 -2.215 79.526 1.00 88.00 872 LEU A O 1
ATOM 6805 N N . SER A 1 873 ? -45.196 -3.275 80.254 1.00 84.69 873 SER A N 1
ATOM 6806 C CA . SER A 1 873 ? -45.370 -2.958 81.675 1.00 84.69 873 SER A CA 1
ATOM 6807 C C . SER A 1 873 ? -44.031 -2.512 82.241 1.00 84.69 873 SER A C 1
ATOM 6809 O O . SER A 1 873 ? -43.027 -3.178 81.991 1.00 84.69 873 SER A O 1
ATOM 6811 N N . LEU A 1 874 ? -44.033 -1.402 82.972 1.00 81.38 874 LEU A N 1
ATOM 6812 C CA . LEU A 1 874 ? -42.861 -0.757 83.552 1.00 81.38 874 LEU A CA 1
ATOM 6813 C C . LEU A 1 874 ? -42.987 -0.708 85.082 1.00 81.38 874 LEU A C 1
ATOM 6815 O O . LEU A 1 874 ? -44.101 -0.645 85.609 1.00 81.38 874 LEU A O 1
ATOM 6819 N N . PRO A 1 875 ? -41.861 -0.708 85.812 1.00 75.19 875 PRO A N 1
ATOM 6820 C CA . PRO A 1 875 ? -41.859 -0.585 87.269 1.00 75.19 875 PRO A CA 1
ATOM 6821 C C . PRO A 1 875 ? -42.204 0.836 87.756 1.00 75.19 875 PRO A C 1
ATOM 6823 O O . PRO A 1 875 ? -42.627 1.002 88.899 1.00 75.19 875 PRO A O 1
ATOM 6826 N N . THR A 1 876 ? -42.047 1.850 86.902 1.00 78.31 876 THR A N 1
ATOM 6827 C CA . THR A 1 876 ? -42.228 3.282 87.191 1.00 78.31 876 THR A CA 1
ATOM 6828 C C . THR A 1 876 ? -43.124 3.950 86.145 1.00 78.31 876 THR A C 1
ATOM 6830 O O . THR A 1 876 ? -43.301 3.436 85.042 1.00 78.31 876 THR A O 1
ATOM 6833 N N . ILE A 1 877 ? -43.735 5.082 86.514 1.00 81.50 877 ILE A N 1
ATOM 6834 C CA . ILE A 1 877 ? -44.543 5.912 85.608 1.00 81.50 877 ILE A CA 1
ATOM 6835 C C . ILE A 1 877 ? -43.600 6.783 84.778 1.00 81.50 877 ILE A C 1
ATOM 6837 O O . ILE A 1 877 ? -42.847 7.574 85.342 1.00 81.50 877 ILE A O 1
ATOM 6841 N N . GLU A 1 878 ? -43.650 6.639 83.457 1.00 85.50 878 GLU A N 1
ATOM 6842 C CA . GLU A 1 878 ? -42.778 7.334 82.509 1.00 85.50 878 GLU A CA 1
ATOM 6843 C C . GLU A 1 878 ? -43.525 7.664 81.211 1.00 85.50 878 GLU A C 1
ATOM 6845 O O . GLU A 1 878 ? -44.627 7.175 80.959 1.00 85.50 878 GLU A O 1
ATOM 6850 N N . ASP A 1 879 ? -42.915 8.490 80.365 1.00 85.31 879 ASP A N 1
ATOM 6851 C CA . ASP A 1 879 ? -43.409 8.699 79.009 1.00 85.31 879 ASP A CA 1
ATOM 6852 C C . ASP A 1 879 ? -42.962 7.522 78.131 1.00 85.31 879 ASP A C 1
ATOM 6854 O O . ASP A 1 879 ? -41.769 7.233 78.007 1.00 85.31 879 ASP A O 1
ATOM 6858 N N . VAL A 1 880 ? -43.927 6.824 77.535 1.00 88.69 880 VAL A N 1
ATOM 6859 C CA . VAL A 1 880 ? -43.715 5.633 76.709 1.00 88.69 880 VAL A CA 1
ATOM 6860 C C . VAL A 1 880 ? -43.927 5.970 75.247 1.00 88.69 880 VAL A C 1
ATOM 6862 O O . VAL A 1 880 ? -45.048 6.250 74.823 1.00 88.69 880 VAL A O 1
ATOM 6865 N N . LYS A 1 881 ? -42.862 5.864 74.454 1.00 89.44 881 LYS A N 1
ATOM 6866 C CA . LYS A 1 881 ? -42.911 5.988 72.998 1.00 89.44 881 LYS A CA 1
ATOM 6867 C C . LYS A 1 881 ? -42.821 4.613 72.343 1.00 89.44 881 LYS A C 1
ATOM 6869 O O . LYS A 1 881 ? -41.799 3.941 72.470 1.00 89.44 881 LYS A O 1
ATOM 6874 N N . ILE A 1 882 ? -43.854 4.225 71.598 1.00 93.19 882 ILE A N 1
ATOM 6875 C CA . ILE A 1 882 ? -43.829 3.062 70.705 1.00 93.19 882 ILE A CA 1
ATOM 6876 C C . ILE A 1 882 ? -43.605 3.550 69.279 1.00 93.19 882 ILE A C 1
ATOM 6878 O O . ILE A 1 882 ? -44.264 4.477 68.816 1.00 93.19 882 ILE A O 1
ATOM 6882 N N . LYS A 1 883 ? -42.669 2.928 68.569 1.00 92.25 883 LYS A N 1
ATOM 6883 C CA . LYS A 1 883 ? -42.355 3.249 67.175 1.00 92.25 883 LYS A CA 1
ATOM 6884 C C . LYS A 1 883 ? -42.161 1.957 66.391 1.00 92.25 883 LYS A C 1
ATOM 6886 O O . LYS A 1 883 ? -41.482 1.057 66.871 1.00 92.25 883 LYS A O 1
ATOM 6891 N N . ILE A 1 884 ? -42.752 1.870 65.204 1.00 93.00 884 ILE A N 1
ATOM 6892 C CA . ILE A 1 884 ? -42.567 0.758 64.269 1.00 93.00 884 ILE A CA 1
ATOM 6893 C C . ILE A 1 884 ? -41.915 1.311 63.010 1.00 93.00 884 ILE A C 1
ATOM 6895 O O . ILE A 1 884 ? -42.384 2.308 62.454 1.00 93.00 884 ILE A O 1
ATOM 6899 N N . THR A 1 885 ? -40.840 0.669 62.568 1.00 87.81 885 THR A N 1
ATOM 6900 C CA . THR A 1 885 ? -40.127 1.016 61.341 1.00 87.81 885 THR A CA 1
ATOM 6901 C C . THR A 1 885 ? -40.035 -0.168 60.398 1.00 87.81 885 THR A C 1
ATOM 6903 O O . THR A 1 885 ? -39.974 -1.320 60.834 1.00 87.81 885 THR A O 1
ATOM 6906 N N . ASN A 1 886 ? -39.991 0.112 59.099 1.00 85.62 886 ASN A N 1
ATOM 6907 C CA . ASN A 1 886 ? -39.530 -0.877 58.129 1.00 85.62 886 ASN A CA 1
ATOM 6908 C C . ASN A 1 886 ? -37.998 -1.054 58.225 1.00 85.62 886 ASN A C 1
ATOM 6910 O O . ASN A 1 886 ? -37.318 -0.338 58.968 1.00 85.62 886 ASN A O 1
ATOM 6914 N N . ILE A 1 887 ? -37.451 -2.014 57.476 1.00 83.44 887 ILE A N 1
ATOM 6915 C CA . ILE A 1 887 ? -36.010 -2.329 57.473 1.00 83.44 887 ILE A CA 1
ATOM 6916 C C . ILE A 1 887 ? -35.120 -1.185 56.960 1.00 83.44 887 ILE A C 1
ATOM 6918 O O . ILE A 1 887 ? -33.950 -1.131 57.316 1.00 83.44 887 ILE A O 1
ATOM 6922 N N . ILE A 1 888 ? -35.676 -0.245 56.188 1.00 75.44 888 ILE A N 1
ATOM 6923 C CA . ILE A 1 888 ? -34.972 0.961 55.715 1.00 75.44 888 ILE A CA 1
ATOM 6924 C C . ILE A 1 888 ? -35.101 2.146 56.693 1.00 75.44 888 ILE A C 1
ATOM 6926 O O . ILE A 1 888 ? -34.708 3.265 56.377 1.00 75.44 888 ILE A O 1
ATOM 6930 N N . GLY A 1 889 ? -35.661 1.925 57.890 1.00 75.56 889 GLY A N 1
ATOM 6931 C CA . GLY A 1 889 ? -35.723 2.911 58.975 1.00 75.56 889 GLY A CA 1
ATOM 6932 C C . GLY A 1 889 ? -36.873 3.923 58.895 1.00 75.56 889 GLY A C 1
ATOM 6933 O O . GLY A 1 889 ? -37.012 4.759 59.795 1.00 75.56 889 GLY A O 1
ATOM 6934 N N . GLN A 1 890 ? -37.737 3.845 57.877 1.00 79.50 890 GLN A N 1
ATOM 6935 C CA . GLN A 1 890 ? -38.921 4.702 57.771 1.00 79.50 890 GLN A CA 1
ATOM 6936 C C . GLN A 1 890 ? -39.956 4.333 58.833 1.00 79.50 890 GLN A C 1
ATOM 6938 O O . GLN A 1 890 ? -40.218 3.158 59.093 1.00 79.50 890 GLN A O 1
ATOM 6943 N N . VAL A 1 891 ? -40.567 5.352 59.438 1.00 90.12 891 VAL A N 1
ATOM 6944 C CA . VAL A 1 891 ? -41.556 5.197 60.510 1.00 90.12 891 VAL A CA 1
ATOM 6945 C C . VAL A 1 891 ? -42.924 4.911 59.914 1.00 90.12 891 VAL A C 1
ATOM 6947 O O . VAL A 1 891 ? -43.475 5.756 59.218 1.00 90.12 891 VAL A O 1
ATOM 6950 N N . VAL A 1 892 ? -43.479 3.740 60.213 1.00 88.44 892 VAL A N 1
ATOM 6951 C CA . VAL A 1 892 ? -44.795 3.319 59.702 1.00 88.44 892 VAL A CA 1
ATOM 6952 C C . VAL A 1 892 ? -45.897 3.421 60.754 1.00 88.44 892 VAL A C 1
ATOM 6954 O O . VAL A 1 892 ? -47.073 3.497 60.416 1.00 88.44 892 VAL A O 1
ATOM 6957 N N . PHE A 1 893 ? -45.525 3.451 62.034 1.00 91.19 893 PHE A N 1
ATOM 6958 C CA . PHE A 1 893 ? -46.437 3.702 63.144 1.00 91.19 893 PHE A CA 1
ATOM 6959 C C . PHE A 1 893 ? -45.675 4.341 64.303 1.00 91.19 893 PHE A C 1
ATOM 6961 O O . PHE A 1 893 ? -44.525 3.985 64.578 1.00 91.19 893 PHE A O 1
ATOM 6968 N N . GLN A 1 894 ? -46.323 5.264 65.006 1.00 92.81 894 GLN A N 1
ATOM 6969 C CA . GLN A 1 894 ? -45.798 5.841 66.232 1.00 92.81 894 GLN A CA 1
ATOM 6970 C C . GLN A 1 894 ? -46.944 6.160 67.187 1.00 92.81 894 GLN A C 1
ATOM 6972 O O . GLN A 1 894 ? -47.972 6.686 66.77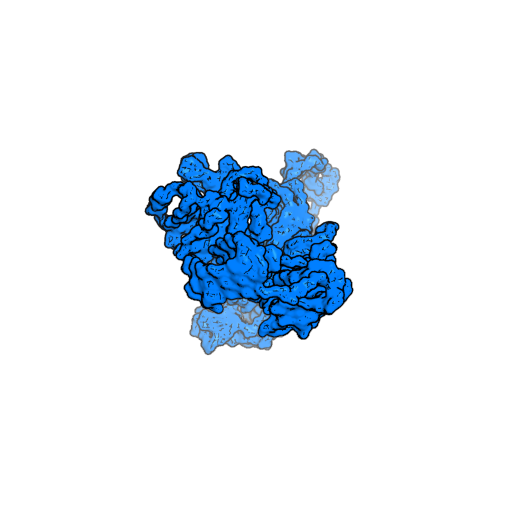2 1.00 92.81 894 GLN A O 1
ATOM 6977 N N . ASP A 1 895 ? -46.718 5.898 68.468 1.00 90.75 895 ASP A N 1
ATOM 6978 C CA . ASP A 1 895 ? -47.610 6.272 69.557 1.00 90.75 895 ASP A CA 1
ATOM 6979 C C . ASP A 1 895 ? -46.787 6.781 70.748 1.00 90.75 895 ASP A C 1
ATOM 6981 O O . ASP A 1 895 ? -45.651 6.349 70.968 1.00 90.75 895 ASP A O 1
ATOM 6985 N N . LEU A 1 896 ? -47.347 7.727 71.494 1.00 90.50 896 LEU A N 1
ATOM 6986 C CA . LEU A 1 896 ? -46.739 8.318 72.679 1.00 90.50 896 LEU A CA 1
ATOM 6987 C C . LEU A 1 896 ? -47.788 8.387 73.784 1.00 90.50 896 LEU A C 1
ATOM 6989 O O . LEU A 1 896 ? -48.773 9.113 73.671 1.00 90.50 896 LEU A O 1
ATOM 6993 N N . GLN A 1 897 ? -47.536 7.673 74.875 1.00 87.94 897 GLN A N 1
ATOM 6994 C CA . GLN A 1 897 ? -48.338 7.738 76.089 1.00 87.94 897 GLN A CA 1
ATOM 6995 C C . GLN A 1 897 ? -47.536 8.451 77.168 1.00 87.94 897 GLN A C 1
ATOM 6997 O O . GLN A 1 897 ? -46.462 7.994 77.553 1.00 87.94 897 GLN A O 1
ATOM 7002 N N . LEU A 1 898 ? -48.048 9.581 77.642 1.00 87.50 898 LEU A N 1
ATOM 7003 C CA . LEU A 1 898 ? -47.400 10.358 78.692 1.00 87.50 898 LEU A CA 1
ATOM 7004 C C . LEU A 1 898 ? -47.777 9.802 80.060 1.00 87.50 898 LEU A C 1
ATOM 7006 O O . LEU A 1 898 ? -48.933 9.442 80.284 1.00 87.50 898 LEU A O 1
ATOM 7010 N N . GLN A 1 899 ? -46.816 9.794 80.981 1.00 84.44 899 GLN A N 1
ATOM 7011 C CA . GLN A 1 899 ? -47.045 9.477 82.391 1.00 84.44 899 GLN A CA 1
ATOM 7012 C C . GLN A 1 899 ? -47.799 8.151 82.606 1.00 84.44 899 GLN A C 1
ATOM 7014 O O . GLN A 1 899 ? -48.800 8.096 83.324 1.00 84.44 899 GLN A O 1
ATOM 7019 N N . THR A 1 900 ? -47.301 7.056 82.024 1.00 84.00 900 THR A N 1
ATOM 7020 C CA . THR A 1 900 ? -47.871 5.713 82.203 1.00 84.00 900 THR A CA 1
ATOM 7021 C C . THR A 1 900 ? -46.836 4.694 82.683 1.00 84.00 900 THR A C 1
ATOM 7023 O O . THR A 1 900 ? -45.648 4.798 82.398 1.00 84.00 900 THR A O 1
ATOM 7026 N N . ASN A 1 901 ? -47.286 3.670 83.409 1.00 86.06 901 ASN A N 1
ATOM 7027 C CA . ASN A 1 901 ? -46.489 2.479 83.729 1.00 86.06 901 ASN A CA 1
ATOM 7028 C C . ASN A 1 901 ? -46.932 1.237 82.929 1.00 86.06 901 ASN A C 1
ATOM 7030 O O . ASN A 1 901 ? -46.389 0.148 83.116 1.00 86.06 901 ASN A O 1
ATOM 7034 N N . SER A 1 902 ? -47.922 1.365 82.040 1.00 87.19 902 SER A N 1
ATOM 7035 C CA . SER A 1 902 ? -48.365 0.279 81.165 1.00 87.19 902 SER A CA 1
ATOM 7036 C C . SER A 1 902 ? -48.869 0.798 79.820 1.00 87.19 902 SER A C 1
ATOM 7038 O O . SER A 1 902 ? -49.597 1.785 79.742 1.00 87.19 902 SER A O 1
ATOM 7040 N N . TYR A 1 903 ? -48.510 0.091 78.752 1.00 90.12 903 TYR A N 1
ATOM 7041 C CA . TYR A 1 903 ? -48.985 0.332 77.395 1.00 90.12 903 TYR A CA 1
ATOM 7042 C C . TYR A 1 903 ? -49.633 -0.948 76.869 1.00 90.12 903 TYR A C 1
ATOM 7044 O O . TYR A 1 903 ? -48.958 -1.969 76.740 1.00 90.12 903 TYR A O 1
ATOM 7052 N N . LYS A 1 904 ? -50.936 -0.909 76.578 1.00 90.44 904 LYS A N 1
ATOM 7053 C CA . LYS A 1 904 ? -51.690 -2.044 76.025 1.00 90.44 904 LYS A CA 1
ATOM 7054 C C . LYS A 1 904 ? -52.544 -1.578 74.858 1.00 90.44 904 LYS A C 1
ATOM 7056 O O . LYS A 1 904 ? -53.631 -1.053 75.071 1.00 90.44 904 LYS A O 1
ATOM 7061 N N . HIS A 1 905 ? -52.059 -1.784 73.639 1.00 90.00 905 HIS A N 1
ATOM 7062 C CA . HIS A 1 905 ? -52.772 -1.387 72.426 1.00 90.00 905 HIS A CA 1
ATOM 7063 C C . HIS A 1 905 ? -52.857 -2.542 71.434 1.00 90.00 905 HIS A C 1
ATOM 7065 O O . HIS A 1 905 ? -51.899 -3.297 71.245 1.00 90.00 905 HIS A O 1
ATOM 7071 N N . ARG A 1 906 ? -54.018 -2.651 70.785 1.00 91.56 906 ARG A N 1
ATOM 7072 C CA . ARG A 1 906 ? -54.210 -3.456 69.580 1.00 91.56 906 ARG A CA 1
ATOM 7073 C C . ARG A 1 906 ? -53.871 -2.572 68.387 1.00 91.56 906 ARG A C 1
ATOM 7075 O O . ARG A 1 906 ? -54.518 -1.547 68.197 1.00 91.56 906 ARG A O 1
ATOM 7082 N N . ILE A 1 907 ? -52.859 -2.959 67.624 1.00 92.44 907 ILE A N 1
ATOM 7083 C CA . ILE A 1 907 ? -52.385 -2.221 66.454 1.00 92.44 907 ILE A CA 1
ATOM 7084 C C . ILE A 1 907 ? -52.813 -2.992 65.204 1.00 92.44 907 ILE A C 1
ATOM 7086 O O . ILE A 1 907 ? -52.648 -4.212 65.133 1.00 92.44 907 ILE A O 1
ATOM 7090 N N . ASP A 1 908 ? -53.381 -2.267 64.244 1.00 90.44 908 ASP A N 1
ATOM 7091 C CA . ASP A 1 908 ? -53.786 -2.769 62.934 1.00 90.44 908 ASP A CA 1
ATOM 7092 C C . ASP A 1 908 ? -52.908 -2.113 61.865 1.00 90.44 908 ASP A C 1
ATOM 7094 O O . ASP A 1 908 ? -52.937 -0.896 61.687 1.00 90.44 908 ASP A O 1
ATOM 7098 N N . LEU A 1 909 ? -52.096 -2.930 61.197 1.00 90.31 909 LEU A N 1
ATOM 7099 C CA . LEU A 1 909 ? -51.217 -2.538 60.099 1.00 90.31 909 LEU A CA 1
ATOM 7100 C C . LEU A 1 909 ? -51.606 -3.257 58.801 1.00 90.31 909 LEU A C 1
ATOM 7102 O O . LEU A 1 909 ? -50.753 -3.548 57.967 1.00 90.31 909 LEU A O 1
ATOM 7106 N N . SER A 1 910 ? -52.893 -3.561 58.613 1.00 86.38 910 SER A N 1
ATOM 7107 C CA . SER A 1 910 ? -53.415 -4.236 57.411 1.00 86.38 910 SER A CA 1
ATOM 7108 C C . SER A 1 910 ? -53.088 -3.523 56.093 1.00 86.38 910 SER A C 1
ATOM 7110 O O . SER A 1 910 ? -53.017 -4.174 55.053 1.00 86.38 910 SER A O 1
ATOM 7112 N N . PHE A 1 911 ? -52.828 -2.215 56.142 1.00 84.75 911 PHE A N 1
ATOM 7113 C CA . PHE A 1 911 ? -52.431 -1.386 55.002 1.00 84.75 911 PHE A CA 1
ATOM 7114 C C . PHE A 1 911 ? -50.955 -1.533 54.589 1.00 84.75 911 PHE A C 1
ATOM 7116 O O . PHE A 1 911 ? -50.561 -0.995 53.557 1.00 84.75 911 PHE A O 1
ATOM 7123 N N . LEU A 1 912 ? -50.127 -2.225 55.379 1.00 86.31 912 LEU A N 1
ATOM 7124 C CA . LEU A 1 912 ? -48.708 -2.419 55.089 1.00 86.31 912 LEU A CA 1
ATOM 7125 C C . LEU A 1 912 ? -48.437 -3.741 54.338 1.00 86.31 912 LEU A C 1
ATOM 7127 O O . LEU A 1 912 ? -49.179 -4.723 54.498 1.00 86.31 912 LEU A O 1
ATOM 7131 N N . PRO A 1 913 ? -47.371 -3.786 53.513 1.00 86.81 913 PRO A N 1
ATOM 7132 C CA . PRO A 1 913 ? -46.949 -5.004 52.831 1.00 86.81 913 PRO A CA 1
ATOM 7133 C C . PRO A 1 913 ? -46.426 -6.064 53.810 1.00 86.81 913 PRO A C 1
ATOM 7135 O O . PRO A 1 913 ? -46.031 -5.771 54.939 1.00 86.81 913 PRO A O 1
ATOM 7138 N N . ASN A 1 914 ? -46.409 -7.315 53.355 1.00 89.31 914 ASN A N 1
ATOM 7139 C CA . ASN A 1 914 ? -45.844 -8.428 54.113 1.00 89.31 914 ASN A CA 1
ATOM 7140 C C . ASN A 1 914 ? -44.324 -8.275 54.156 1.00 89.31 914 ASN A C 1
ATOM 7142 O O . ASN A 1 914 ? -43.672 -8.320 53.115 1.00 89.31 914 ASN A O 1
ATOM 7146 N N . ALA A 1 915 ? -43.767 -8.063 55.344 1.00 87.38 915 ALA A N 1
ATOM 7147 C CA . ALA A 1 915 ? -42.339 -7.855 55.542 1.00 87.38 915 ALA A CA 1
ATOM 7148 C C . ALA A 1 915 ? -41.963 -8.001 57.023 1.00 87.38 915 ALA A C 1
ATOM 7150 O O . ALA A 1 915 ? -42.811 -8.160 57.910 1.00 87.38 915 ALA A O 1
ATOM 7151 N N . THR A 1 916 ? -40.663 -7.907 57.287 1.00 86.50 916 THR A N 1
ATOM 7152 C CA . THR A 1 916 ? -40.119 -7.759 58.635 1.00 86.50 916 THR A CA 1
ATOM 7153 C C . THR A 1 916 ? -40.137 -6.287 59.042 1.00 86.50 916 THR A C 1
ATOM 7155 O O . THR A 1 916 ? -39.675 -5.418 58.304 1.00 86.50 916 THR A O 1
ATOM 7158 N N . TYR A 1 917 ? -40.630 -6.012 60.245 1.00 88.31 917 TYR A N 1
ATOM 7159 C CA . TYR A 1 917 ? -40.660 -4.682 60.848 1.00 88.31 917 TYR A CA 1
ATOM 7160 C C . TYR A 1 917 ? -39.957 -4.704 62.203 1.00 88.31 917 TYR A C 1
ATOM 7162 O O . TYR A 1 917 ? -39.929 -5.724 62.895 1.00 88.31 917 TYR A O 1
ATOM 7170 N N . ILE A 1 918 ? -39.407 -3.562 62.606 1.00 89.44 918 ILE A N 1
ATOM 7171 C CA . ILE A 1 918 ? -38.798 -3.381 63.925 1.00 89.44 918 ILE A CA 1
ATOM 7172 C C . ILE A 1 918 ? -39.745 -2.534 64.760 1.00 89.44 918 ILE A C 1
ATOM 7174 O O . ILE A 1 918 ? -40.111 -1.433 64.358 1.00 89.44 918 ILE A O 1
ATOM 7178 N N . ILE A 1 919 ? -40.122 -3.029 65.936 1.00 91.50 919 ILE A N 1
ATOM 7179 C CA . ILE A 1 919 ? -40.854 -2.254 66.936 1.00 91.50 919 ILE A CA 1
ATOM 7180 C C . ILE A 1 919 ? -39.924 -1.903 68.092 1.00 91.50 919 ILE A C 1
ATOM 7182 O O . ILE A 1 919 ? -39.256 -2.766 68.663 1.00 91.50 919 ILE A O 1
ATOM 7186 N N . SER A 1 920 ? -39.889 -0.625 68.447 1.00 86.94 920 SER A N 1
ATOM 7187 C CA . SER A 1 920 ? -39.120 -0.091 69.564 1.00 86.94 920 SER A CA 1
ATOM 7188 C C . SER A 1 920 ? -40.033 0.531 70.610 1.00 86.94 920 SER A C 1
ATOM 7190 O O . SER A 1 920 ? -40.944 1.284 70.255 1.00 86.94 920 SER A O 1
ATOM 7192 N N . ALA A 1 921 ? -39.746 0.265 71.880 1.00 85.44 921 ALA A N 1
ATOM 7193 C CA . ALA A 1 921 ? -40.299 0.982 73.017 1.00 85.44 921 ALA A CA 1
ATOM 7194 C C . ALA A 1 921 ? -39.185 1.792 73.688 1.00 85.44 921 ALA A C 1
ATOM 7196 O O . ALA A 1 921 ? -38.168 1.224 74.091 1.00 85.44 921 ALA A O 1
ATOM 7197 N N . THR A 1 922 ? -39.381 3.103 73.801 1.00 83.44 922 THR A N 1
ATOM 7198 C CA . THR A 1 922 ? -38.413 4.027 74.400 1.00 83.44 922 THR A CA 1
ATOM 7199 C C . THR A 1 922 ? -39.079 4.847 75.499 1.00 83.44 922 THR A C 1
ATOM 7201 O O . THR A 1 922 ? -40.159 5.401 75.299 1.00 83.44 922 THR A O 1
ATOM 7204 N N . THR A 1 923 ? -38.414 4.933 76.643 1.00 80.81 923 THR A N 1
ATOM 7205 C CA . THR A 1 923 ? -38.736 5.765 77.804 1.00 80.81 923 THR A CA 1
ATOM 7206 C C . THR A 1 923 ? -37.456 6.447 78.297 1.00 80.81 923 THR A C 1
ATOM 7208 O O . THR A 1 923 ? -36.396 6.304 77.684 1.00 80.81 923 THR A O 1
ATOM 7211 N N . ILE A 1 924 ? -37.523 7.189 79.407 1.00 72.00 924 ILE A N 1
ATOM 7212 C CA . ILE A 1 924 ? -36.320 7.766 80.025 1.00 72.00 924 ILE A CA 1
ATOM 7213 C C . ILE A 1 924 ? -35.406 6.694 80.647 1.00 72.00 924 ILE A C 1
ATOM 7215 O O . ILE A 1 924 ? -34.197 6.903 80.722 1.00 72.00 924 ILE A O 1
ATOM 7219 N N . SER A 1 925 ? -35.960 5.551 81.075 1.00 67.75 925 SER A N 1
ATOM 7220 C CA . SER A 1 925 ? -35.209 4.459 81.716 1.00 67.75 925 SER A CA 1
ATOM 7221 C C . SER A 1 925 ? -35.058 3.188 80.868 1.00 67.75 925 SER A C 1
ATOM 7223 O O . SER A 1 925 ? -34.234 2.334 81.202 1.00 67.75 925 SER A O 1
ATOM 7225 N N . LEU A 1 926 ? -35.808 3.049 79.769 1.00 73.94 926 LEU A N 1
ATOM 7226 C CA . LEU A 1 926 ? -35.840 1.852 78.929 1.00 73.94 926 LEU A CA 1
ATOM 7227 C C . LEU A 1 926 ? -35.722 2.205 77.444 1.00 73.94 926 LEU A C 1
ATOM 7229 O O . LEU A 1 926 ? -36.475 3.019 76.926 1.00 73.94 926 LEU A O 1
ATOM 7233 N N . SER A 1 927 ? -34.851 1.503 76.721 1.00 80.38 927 SER A N 1
ATOM 7234 C CA . SER A 1 927 ? -34.928 1.404 75.260 1.00 80.38 927 SER A CA 1
ATOM 7235 C C . SER A 1 927 ? -34.828 -0.062 74.868 1.00 80.38 927 SER A C 1
ATOM 7237 O O . SER A 1 927 ? -33.818 -0.710 75.140 1.00 80.38 927 SER A O 1
ATOM 7239 N N . VAL A 1 928 ? -35.886 -0.607 74.271 1.00 80.75 928 VAL A N 1
ATOM 7240 C CA . VAL A 1 928 ? -35.952 -2.013 73.856 1.00 80.75 928 VAL A CA 1
ATOM 7241 C C . VAL A 1 928 ? -36.520 -2.130 72.450 1.00 80.75 928 VAL A C 1
ATOM 7243 O O . VAL A 1 928 ? -37.443 -1.409 72.075 1.00 80.75 928 VAL A O 1
ATOM 7246 N N . HIS A 1 929 ? -35.977 -3.069 71.679 1.00 84.56 929 HIS A N 1
ATOM 7247 C CA . HIS A 1 929 ? -36.366 -3.337 70.299 1.00 84.56 929 HIS A CA 1
ATOM 7248 C C . HIS A 1 929 ? -36.758 -4.810 70.150 1.00 84.56 929 HIS A C 1
ATOM 7250 O O . HIS A 1 929 ? -36.160 -5.683 70.782 1.00 84.56 929 HIS A O 1
ATOM 7256 N N . LYS A 1 930 ? -37.765 -5.095 69.323 1.00 84.56 930 LYS A N 1
ATOM 7257 C CA . LYS A 1 930 ? -38.148 -6.452 68.921 1.00 84.56 930 LYS A CA 1
ATOM 7258 C C . LYS A 1 930 ? -38.458 -6.503 67.431 1.00 84.56 930 LYS A C 1
ATOM 7260 O O . LYS A 1 930 ? -38.979 -5.549 66.858 1.00 84.56 930 LYS A O 1
ATOM 7265 N N . THR A 1 931 ? -38.176 -7.652 66.834 1.00 86.25 931 THR A N 1
ATOM 7266 C CA . THR A 1 931 ? -38.523 -7.957 65.446 1.00 86.25 931 THR A CA 1
ATOM 7267 C C . THR A 1 931 ? -39.950 -8.486 65.367 1.00 86.25 931 THR A C 1
ATOM 7269 O O . THR A 1 931 ? -40.358 -9.312 66.189 1.00 86.25 931 THR A O 1
ATOM 7272 N N . MET A 1 932 ? -40.702 -8.024 64.375 1.00 85.88 932 MET A N 1
ATOM 7273 C CA . MET A 1 932 ? -42.073 -8.433 64.102 1.00 85.88 932 MET A CA 1
ATOM 7274 C C . MET A 1 932 ? -42.215 -8.876 62.648 1.00 85.88 932 MET A C 1
ATOM 7276 O O . MET A 1 932 ? -41.786 -8.169 61.739 1.00 85.88 932 MET A O 1
ATOM 7280 N N . PHE A 1 933 ? -42.856 -10.022 62.438 1.00 84.88 933 PHE A N 1
ATOM 7281 C CA . PHE A 1 933 ? -43.156 -10.546 61.107 1.00 84.88 933 PHE A CA 1
ATOM 7282 C C . PHE A 1 933 ? -44.626 -10.289 60.778 1.00 84.88 933 PHE A C 1
ATOM 7284 O O . PHE A 1 933 ? -45.503 -10.750 61.515 1.00 84.88 933 PHE A O 1
ATOM 7291 N N . LEU A 1 934 ? -44.889 -9.543 59.700 1.00 84.50 934 LEU A N 1
ATOM 7292 C CA . LEU A 1 934 ? -46.235 -9.347 59.157 1.00 84.50 934 LEU A CA 1
ATOM 7293 C C . LEU A 1 934 ? -46.429 -10.261 57.941 1.00 84.50 934 LEU A C 1
ATOM 7295 O O . LEU A 1 934 ? -45.696 -10.134 56.958 1.00 84.50 934 LEU A O 1
ATOM 7299 N N . PHE A 1 935 ? -47.410 -11.162 58.029 1.00 76.75 935 PHE A N 1
ATOM 7300 C CA . PHE A 1 935 ? -47.815 -12.091 56.969 1.00 76.75 935 PHE A CA 1
ATOM 7301 C C . PHE A 1 935 ? -49.208 -11.782 56.423 1.00 76.75 935 PHE A C 1
ATOM 7303 O O . PHE A 1 935 ? -50.043 -11.226 57.177 1.00 76.75 935 PHE A O 1
#

Mean predicted aligned error: 22.76 Å

Nearest PDB structures (foldseek):
  8bnq-assembly2_B  TM=3.462E-01  e=5.544E-14  Homo sapiens
  3lpw-assembly2_B  TM=4.971E-01  e=5.615E-08  Homo sapiens
  3s9d-assembly1_B  TM=3.808E-01  e=4.089E-04  Homo sapiens
  6rpy-assembly1_A  TM=3.458E-01  e=2.348E-03  Mus musculus
  6rpz-assembly1_A  TM=3.449E-01  e=9.904E-03  Mus musculus

Sequence (935 aa):
VELESEIIGFQEISDISAFNTMMASTSGYSGYVLDANYGGINMAYAVKNDVSVIDEYAILSSSTYNYAFAGRSPYLIHVEKNNIEYYVINVHLKCCGDGNLNTSDSSDEENRRLVALNHIKSYIDNNLSNENVLVIGDYNDELDDDTDDNVFQNFIDDSDNYLFADMFIATGNPQNFSFPNWPSHIDHILITNELFDEFNSNESDITTIQVDNYISGGFSSYDALITDHMPVGISLVYTNGCTDSLALNYNTDAVSDDGSCTYDTGNENTLLFISEYAEGSSNNKYLEIYNPTTSAVSLENYAMAIVVNAPAQVGVYDSWHYFDIGSTVPANGVFIVAHPSADAFILSLADMTTTHLSNGDDGIALVYGNQPSTNSSPSAGGYTVVDRIGDWNGDPGSGWSVAGVSNATKDHTLVRKCSISQGNADWTASSGSTTENSEWQILPNNDWSDLGQHYYPCEIIIQGCTDPNSINYNDEATVDDGSCICCYFGCTDEIATNYNPNAYFNDGSCEYISGCTDALASNYNPDATLDDGSCIIEDNPCDYVPSGLYVNNIIHNRVQFNWSQPQELPSYYMIRYRPTGSSSWTVMTAGTQNINPYAGTFRTRYFLQANTNYDWSIRARVIDDEGNVVCQSPWSQTANFNTLPNCPNLENLSVVTEANWVTLTADSPNGDFDIWQTKGKIREVGTSDYRYVNGSNSINVLKGNFEANTNYEWHTKAWCTGNVDELGNSDPQYHSGWGDFSTFNTQVECDKTPYNLSTTSNASNTTITMSWDPPTNGYPDHYFLELNNLTTGQTWAWNDISAYSNSKTKFGLTTGNYSWRIRGACGSNGTSWATPFTAYEYYTLGTNRIANQNYVFNIYPNPSQKVFNVNLSLPTIEDVKIKITNIIGQVVFQDLQLQTNSYKHRIDLSFLPNATYIISATTISLSVHKTMFLF

Secondary structure (DSSP, 8-state):
-----SEEEEEEES-HHHHHHHHHHSTTEEEEEE--TTTS-EEEEEEETTSEEEEEEESS-STTTTTTTTT-PPEEEEEEETTEEEEEEEEEPPP---S---TT-TT-HHHHHHHHHHHHHHHHHHH-TTS-EEEEEE--S-TTS-TTT-TTHHHHTTTTTEEETTHHHHTS-GGG-SBTTTTB--EEEEEEGGGHHHHTSTT-EEEE--GGGGSTTHHHHHHHHT-SSPPEEEE----BSB--TTBTTB-TT-SB--S---B----GGG--EEEEEEE-STT-EEEEEE--SSS-EE-TTEEEEEE-SS-SSTT--SEEEEPPTT-EEPTT-EEEEE-TTS-HHHHHH-SEE-S----SSSEEEEEESPPPSS---HHHHT-EEEEEES-SS---SS---BTTBTTTTSSEEEEE-TT--S--S-HHHHH-SSTTT-SEEEEPTT--SSTT---SSPP---BSB--TTSTTB-TT-SB--S-----EES---TTSTT--TTEEE--S-----BS---TTBTT--TT--B--S---BPPPTTT----S-EEES--SS-EEEE-PPPSSPPSEEEEEEEETT-SPPEEEEES-SSSS-----EEEE--PPTT-EEEEEEEEEEE-TTS-EEEEPPPPPPEEEEPPPPPPPPEEEEEEE-SSEEEEEEEPPSSS--EEEEEEEEEETT----EEEEESSSEEEEEE-PPTT-EEEEEEEEEE--S--TTSPPPTT-BPPP-PPEEEEPPPPP----EEEEEE--TTS-EEEEEEEPPTT---SEEEEEEEETTT--EEEEEEEETT--EEEEESPPSEEEEEEEEEE-SSSSSTTBPPPPPPEEEEET---------EEEEESSSBSSEEEEEEEEEEEEEEEEEEEETT--EEEEEEEEEEEEEEEEEE-TTS-SEEEEEEEE-SS-EEEEEEEE-

Radius of gyration: 49.26 Å; Cα contacts (8 Å, |Δi|>4): 2211; chains: 1; bounding box: 106×82×144 Å

Foldseek 3Di:
DPPVDQKDKDFFAQDPVVVVVVQVVDPQWDKDWDPQPPDSGTIIMIGGPQKAWPDKDFDPNDPVLCQLQVSYGWIWTWIDDPNAIEIETEGAGDADFDLADDCPDPPGRLVSLLVNVVVVVVCCVPPVQQHWYKYWYFSNDACPRDCNRHSCNVQVVVVQFKDWLCNCVSVDDLVFAFQNVPSGNGTTIMTTPNQVLQSPDPPKDKTFDLCQVVDDPGLVVCCVPPRSTTGIDIDGDQDEWCCPPQAPGNDPSHPYHPVNGHHPCPPPPLQKAFQKWDQFPDFQTKTKIFHQAQAKAWQQQKWKFKAAQAAPDFQWGDDIGGDDPRDIAGHQWMAMEGAPPHDPVSVVQHPYYDPPGDQAFMKIFIKGHDAAPDTDHCVVRVIGGSAIADHNGHTLPQHPAAQQRRSLSHQWMKGFALCDRGHDPDNPQQRDNHPVRHRIDIGGHPDCVCPGHHHHNDDDAAEWQCDPQFPGHDPPHPYYPPPGDHADAEQCDPLFPRHDVRHPYYPPPGHFAEDCCDPQFPGHDVRGSHYPVPGHHDDDLAQDFWAPWDWAPFAFFKIKIFTDFDPFFAQWKKKWKDFPPDPDIDIDIGHDLAQDGDRDGMDMGGGHHGQTKMKMWMKGFHADRVSHTPHIYPIDPIDMDGHHHAADWWADWDWDAAFFKIWTWTAQDPDPWAWQWKKKWKDFPPDPDIDIDIDGSIGTDMDGGDHGFTKMKMWMKTATADRADPVRDGDPPRMHDTDDIDMDTHHHADPWFWDPWDWDADPVLFKIKIFTDTRPVAFAQAKWKWKAFPVPRDIDIDFGHGRPDGIDMDGGHDFGKMKMWMWGAHDDDTDRRIDPIDPIDIDGGPDPPPPDDDWDWDWPPFQDQQKIKTKIAAPAFWWKKKFKAAPVRDTPDIDIDGGHRMDIDIDGRNVDDFHKMKIWIDTPVDTDIDIGGHD